Protein AF-0000000067863913 (afdb_homodimer)

pLDDT: mean 87.49, std 11.66, range [40.03, 98.56]

Radius of gyration: 37.26 Å; Cα contacts (8 Å, |Δi|>4): 1218; chains: 2; bounding box: 57×115×82 Å

Secondary structure (DSSP, 8-state):
-BGGGGS-HHHHHHHHHHHHHHH-SEEEHHHHHHHH---HHHHHHHHHHHHHHHHHHT--EEEEEETTEEEEEE-TT--HHHHHHHHHTT-HHHHHHHHHHHHSB--HHHHHHHHT--HHHHHHHHHHHHHHHGGGT-EEETTEEESBHHHHHHHHHHHHHHH--HHHHHHHHT-HHHHHHHHHHHHHHTSPPPHHHHHHHHHHHHHHHHHTT-S--B-HHHHHHHGGGTT-HHHHHHHHTGGGSSTT------TT-HHHHHHHHHHHHTT-S-HHHHHHHHTT--HHHHHHHHHHHHHHHTT-S-SS--HHHHHHHHHHHHHHHH-----BSSSSTT-TTT--TTTT--S--HHHHHHHHHH-GGG--SSTHHHHHHHHHHHHHHHHHHHSS--EEEEEE--S-HHHHHHHHHHHHHHHTTSTTEEEEE--TTS--SEEEE---SPP-SSS-EEE-SSS--HHHHHHHHHHHH-/-BGG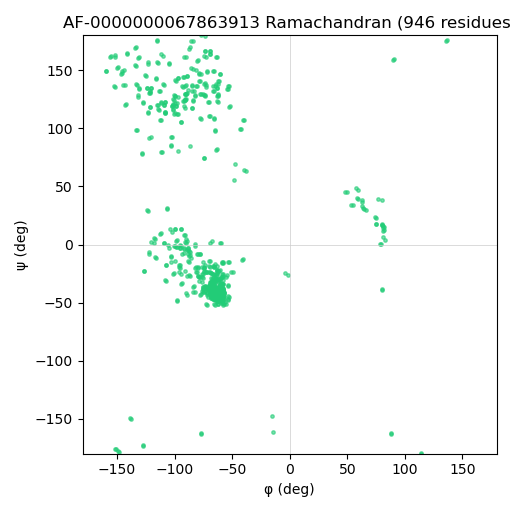GGS-HHHHHHHHHHHHHHH-SEEEHHHHHHHH---HHHHHHHHHHHHHHHHHHT--EEEEEETTEEEEEE-TT--HHHHHHHHHTT-HHHHHHHHHHHHSB--HHHHHHHHT--HHHHHHHHHHHHHHHGGGT-EEETTEEESBHHHHHHHHHHHHHHH--HHHHHHHHT-HHHHHHHHHHHHHHTSPPPHHHHHHHHHHHHHHHHHTT-S--B-HHHHHHHGGGTT-HHHHHHHHTGGGSSTT------TT-HHHHHHHHHHHHTT-S-HHHHHHHHTT--HHHHHHHHHHHHHHHTT-S-SS--HHHHHHHHHHHHHHHH-----BSSSSTT-TTTS-TTTT--S--HHHHHHHHHH-GGG--SSTHHHHHHHHHHHHHHHHHHHSS--EEEEEE--S-HHHHHHHHHHHHHHHTTSTTEEEEE--TTS--SEEEE---SPP-SSS-EEE-SSS--HHHHHHHHHHHH-

Nearest PDB structures (foldseek):
  5way-assembly1_A  TM=6.017E-01  e=4.184E-14  Streptococcus pneumoniae
  4r6i-assembly1_A  TM=4.829E-01  e=2.048E-11  Bacillus anthracis str. 'Ames Ancestor'
  4r6i-assembly1_B  TM=5.023E-01  e=2.854E-10  Bacillus anthracis str. 'Ames Ancestor'
  3w6j-assembly2_E  TM=4.545E-01  e=1.015E-01  Geobacillus stearothermophilus
  2vqc-assembly1_A  TM=6.388E-01  e=1.231E+00  Sulfolobus spindle-shaped virus 1

Sequence (950 aa):
MYLGDLMEKAECGQFSILSFLLQESQTTVKAVMEETGFSKATLTKYVTLLNDKALDSGLELTIHSEDENLRLSIGAATKGRDIRSLFLYSAVKYQILVYLLYHQQFLAHQLAQELVISEATLGRHLAGLNQILSEFDLSIQNGRWRGPEHQIRYFYFCLFRKVWSSQEWEGHMQKPERKQEIANLEEICGASLSAGQKLDLVLWAHISQQRLRVNACQFQVIEEKMRGYFDNIFYLRLLRKVPSFFAGQHIPLGVEDGEMMIFFSFLLSHRILPLHTMEYILGFGGQLADLLTQLIQEMKKEELLGDYTEDHVTYELSQLCAQVYLYKGYILQDRYKYQLENRHPYLLMEHDFKETAEEIFHALPTFQQGTDLDKKILWEWLQLIEYMAENGGQHMRIGLDLTSGFLVFSRMAAILKRYLEYNRFITIEAYDPSRHYDLLVTNNPIHKKEQTPVYYLKNDLDMEDLAGIRQLLFTMYLGDLMEKAECGQFSILSFLLQESQTTVKAVMEETGFSKATLTKYVTLLNDKALDSGLELTIHSEDENLRLSIGAATKGRDIRSLFLYSAVKYQILVYLLYHQQFLAHQLAQELVISEATLGRHLAGLNQILSEFDLSIQNGRWRGPEHQIRYFYFCLFRKVWSSQEWEGHMQKPERKQEIANLEEICGASLSAGQKLDLVLWAHISQQRLRVNACQFQVIEEKMRGYFDNIFYLRLLRKVPSFFAGQHIPLGVEDGEMMIFFSFLLSHRILPLHTMEYILGFGGQLADLLTQLIQEMKKEELLGDYTEDHVTYELSQLCAQVYLYKGYILQDRYKYQLENRHPYLLMEHDFKETAEEIFHALPTFQQGTDLDKKILWEWLQLIEYMAENGGQHMRIGLDLTSGFLVFSRMAAILKRYLEYNRFITIEAYDPSRHYDLLVTNNPIHKKEQTPVYYLKNDLDMEDLAGIRQLLFT

InterPro domains:
  IPR007737 Mga helix-turn-helix domain [PF05043] (81-160)
  IPR036388 Winged helix-like DNA-binding domain superfamily [G3DSA:1.10.10.10] (90-146)
  IPR050661 BglG family transcriptional antiterminators [PTHR30185] (10-473)

Solvent-accessible surface area (backbone atoms only — not comparable to full-atom values): 52099 Å² total; per-residue (Å²): 69,48,52,52,74,41,26,46,73,70,46,27,52,35,47,51,53,50,57,51,31,67,75,39,39,68,45,39,48,65,58,51,26,69,72,71,68,46,51,70,68,54,47,52,51,36,51,52,50,47,35,50,52,23,56,74,70,68,45,58,45,43,71,46,78,56,97,65,28,37,35,54,46,68,43,50,76,44,44,32,31,61,57,50,33,71,45,33,72,83,13,63,52,43,45,50,54,55,46,35,52,77,58,52,48,47,52,66,71,60,50,17,57,75,71,70,50,51,58,68,57,48,50,52,44,50,53,53,46,31,61,55,32,44,55,44,56,31,38,71,56,93,43,26,82,41,51,45,43,61,46,55,50,48,49,50,47,55,49,44,74,54,38,55,46,40,63,54,51,50,56,52,63,66,35,66,56,46,48,46,34,53,52,50,52,25,58,76,66,71,45,84,69,52,72,31,35,48,51,52,50,47,52,47,50,51,52,49,54,45,52,64,76,53,86,87,70,42,44,66,67,59,49,64,75,43,66,70,42,70,80,35,65,65,54,48,54,50,57,73,48,40,56,60,34,70,74,59,46,80,60,91,71,56,88,86,27,55,69,54,50,42,51,52,51,48,44,57,31,66,71,51,55,52,66,69,55,50,53,54,57,41,69,74,44,43,71,63,36,50,51,37,51,50,52,51,50,48,36,39,74,70,66,73,43,65,95,71,72,55,67,69,56,52,46,52,49,40,29,53,42,32,38,44,72,75,50,59,39,36,70,34,81,45,90,60,65,69,34,63,89,75,38,64,55,77,72,75,58,86,74,79,61,63,64,58,49,50,56,47,33,65,74,36,58,64,55,58,75,84,35,48,34,38,47,53,50,51,44,54,48,52,51,48,52,47,48,45,60,54,64,67,47,72,69,35,32,35,21,42,38,61,45,61,53,69,68,57,46,53,48,49,52,50,50,47,44,58,71,51,37,73,37,82,26,40,45,78,42,73,55,49,93,89,56,85,46,65,30,34,42,29,62,50,63,61,82,77,87,62,92,44,50,52,38,37,42,61,65,74,88,45,71,64,51,51,54,53,50,51,48,63,71,76,97,68,48,52,50,72,40,26,43,72,68,44,28,51,34,48,51,54,50,56,52,30,68,75,38,39,68,46,40,49,63,58,52,27,69,73,71,68,46,53,72,68,54,46,53,50,35,52,51,51,46,35,49,52,24,56,74,68,66,44,57,44,42,70,44,78,55,95,65,28,36,37,56,45,68,42,49,74,43,45,33,31,61,58,51,34,71,46,34,70,81,12,63,52,43,46,52,54,54,46,36,52,78,57,52,46,46,52,66,70,59,50,17,57,75,70,70,51,50,59,67,56,49,51,53,46,48,53,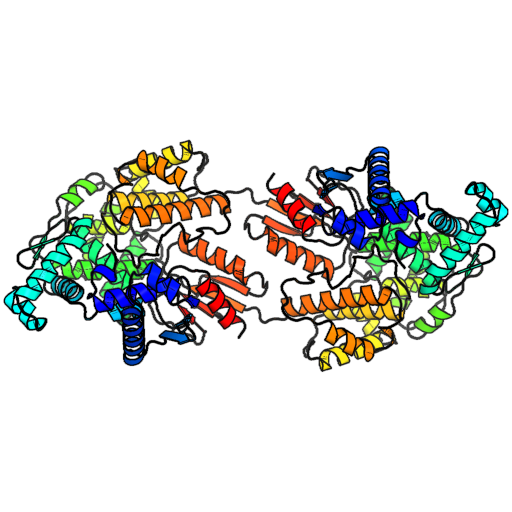54,46,31,60,54,33,45,53,43,56,33,38,70,55,93,41,26,81,42,50,46,42,60,45,53,51,48,49,51,46,56,51,45,75,53,38,56,47,41,64,55,51,52,54,53,64,65,35,65,55,45,47,48,33,52,52,49,51,26,58,75,67,70,46,83,70,52,74,30,37,48,52,52,51,47,52,47,49,52,52,48,54,46,53,66,74,52,85,87,71,41,43,66,67,58,49,64,76,45,66,70,41,69,80,35,64,66,53,47,55,50,58,73,46,40,56,57,34,69,74,60,46,81,60,91,71,55,87,86,27,55,68,54,51,42,52,50,51,49,44,58,31,66,71,52,55,52,65,69,54,49,52,56,57,42,70,76,43,42,71,64,36,49,51,35,52,51,53,50,50,48,36,40,74,70,65,73,44,67,96,70,72,54,67,68,55,52,46,52,48,42,29,52,43,32,36,42,72,75,48,58,38,37,70,34,81,47,89,61,66,69,34,64,87,77,37,60,59,73,77,75,57,86,71,80,59,63,64,58,49,50,56,47,34,66,74,36,58,66,57,57,75,84,37,49,33,38,49,52,49,51,43,53,50,52,52,49,52,49,48,46,60,56,64,66,48,74,69,36,34,35,23,42,38,61,46,60,52,69,68,56,46,52,48,50,51,51,50,47,41,59,70,51,38,73,36,84,29,41,44,76,43,72,56,48,92,91,57,84,45,64,30,34,42,28,62,50,64,61,82,76,86,62,90,45,50,53,38,36,41,59,64,76,88,44,72,63,50,51,53,52,49,52,46,62,70,75,97

Structure (mmCIF, N/CA/C/O backbone):
data_AF-0000000067863913-model_v1
#
loop_
_entity.id
_entity.type
_entity.pdbx_description
1 polymer 'Mga helix-turn-helix domain-containing protein'
#
loop_
_atom_site.group_PDB
_atom_site.id
_atom_site.type_symbol
_atom_site.label_atom_id
_atom_site.label_alt_id
_atom_site.label_comp_id
_atom_site.label_asym_id
_atom_site.label_entity_id
_atom_site.label_seq_id
_atom_site.pdbx_PDB_ins_code
_atom_site.Cartn_x
_atom_site.Cartn_y
_atom_site.Cartn_z
_atom_site.occupancy
_atom_site.B_iso_or_equiv
_atom_site.auth_seq_id
_atom_site.auth_comp_id
_atom_site.auth_asym_id
_atom_site.auth_atom_id
_atom_site.pdbx_PDB_model_num
ATOM 1 N N . MET A 1 1 ? -7.035 35.938 7.223 1 92.25 1 MET A N 1
ATOM 2 C CA . MET A 1 1 ? -6.016 36.688 6.484 1 92.25 1 MET A CA 1
ATOM 3 C C . MET A 1 1 ? -4.949 35.75 5.934 1 92.25 1 MET A C 1
ATOM 5 O O . MET A 1 1 ? -4.816 34.594 6.406 1 92.25 1 MET A O 1
ATOM 9 N N . TYR A 1 2 ? -4.258 36.219 4.906 1 92.06 2 TYR A N 1
ATOM 10 C CA . TYR A 1 2 ? -3.131 35.5 4.348 1 92.06 2 TYR A CA 1
ATOM 11 C C . TYR A 1 2 ? -1.809 36.031 4.863 1 92.06 2 TYR A C 1
ATOM 13 O O . TYR A 1 2 ? -1.669 37.25 5.055 1 92.06 2 TYR A O 1
ATOM 21 N N . LEU A 1 3 ? -0.956 35.125 5.09 1 94.12 3 LEU A N 1
ATOM 22 C CA . LEU A 1 3 ? 0.366 35.531 5.543 1 94.12 3 LEU A CA 1
ATOM 23 C C . LEU A 1 3 ? 0.968 36.562 4.586 1 94.12 3 LEU A C 1
ATOM 25 O O . LEU A 1 3 ? 1.636 37.5 5.02 1 94.12 3 LEU A O 1
ATOM 29 N N . GLY A 1 4 ? 0.7 36.438 3.309 1 93.56 4 GLY A N 1
ATOM 30 C CA . GLY A 1 4 ? 1.191 37.312 2.277 1 93.56 4 GLY A CA 1
ATOM 31 C C . GLY A 1 4 ? 0.679 38.75 2.43 1 93.56 4 GLY A C 1
ATOM 32 O O . GLY A 1 4 ? 1.31 39.688 1.956 1 93.56 4 GLY A O 1
ATOM 33 N N . ASP A 1 5 ? -0.422 38.938 3.117 1 94.75 5 ASP A N 1
ATOM 34 C CA . ASP A 1 5 ? -1.007 40.25 3.309 1 94.75 5 ASP A CA 1
ATOM 35 C C . ASP A 1 5 ? -0.104 41.125 4.168 1 94.75 5 ASP A C 1
ATOM 37 O O . ASP A 1 5 ? -0.239 42.375 4.168 1 94.75 5 ASP A O 1
ATOM 41 N N . LEU A 1 6 ? 0.812 40.531 4.891 1 96.19 6 LEU A N 1
ATOM 42 C CA . LEU A 1 6 ? 1.731 41.25 5.754 1 96.19 6 LEU A CA 1
ATOM 43 C C . LEU A 1 6 ? 2.975 41.688 4.98 1 96.19 6 LEU A C 1
ATOM 45 O O . LEU A 1 6 ? 3.75 42.5 5.453 1 96.19 6 LEU A O 1
ATOM 49 N N . MET A 1 7 ? 3.094 41.188 3.781 1 96 7 MET A N 1
ATOM 50 C CA . MET A 1 7 ? 4.293 41.438 2.98 1 96 7 MET A CA 1
ATOM 51 C C . MET A 1 7 ? 4.133 42.688 2.125 1 96 7 MET A C 1
ATOM 53 O O . MET A 1 7 ? 3.018 43.188 1.94 1 96 7 MET A O 1
ATOM 57 N N . GLU A 1 8 ? 5.289 43.219 1.67 1 94.56 8 GLU A N 1
ATOM 58 C CA . GLU A 1 8 ? 5.242 44.312 0.689 1 94.56 8 GLU A CA 1
ATOM 59 C C . GLU A 1 8 ? 4.746 43.812 -0.663 1 94.56 8 GLU A C 1
ATOM 61 O O . GLU A 1 8 ? 4.754 42.594 -0.923 1 94.56 8 GLU A O 1
ATOM 66 N N . LYS A 1 9 ? 4.379 44.656 -1.456 1 92.94 9 LYS A N 1
ATOM 67 C CA . LYS A 1 9 ? 3.734 44.312 -2.719 1 92.94 9 LYS A CA 1
ATOM 68 C C . LYS A 1 9 ? 4.605 43.375 -3.537 1 92.94 9 LYS A C 1
ATOM 70 O O . LYS A 1 9 ? 4.141 42.312 -3.988 1 92.94 9 LYS A O 1
ATOM 75 N N . ALA A 1 10 ? 5.82 43.688 -3.705 1 93.94 10 ALA A N 1
ATOM 76 C CA . ALA A 1 10 ? 6.727 42.875 -4.512 1 93.94 10 ALA A CA 1
ATOM 77 C C . ALA A 1 10 ? 6.953 41.531 -3.869 1 93.94 10 ALA A C 1
ATOM 79 O O . ALA A 1 10 ? 6.969 40.5 -4.562 1 93.94 10 ALA A O 1
ATOM 80 N N . GLU A 1 11 ? 7.195 41.531 -2.582 1 95.31 11 GLU A N 1
ATOM 81 C CA . GLU A 1 11 ? 7.426 40.281 -1.854 1 95.31 11 GLU A CA 1
ATOM 82 C C . GLU A 1 11 ? 6.188 39.406 -1.872 1 95.31 11 GLU A C 1
ATOM 84 O O . GLU A 1 11 ? 6.297 38.188 -1.961 1 95.31 11 GLU A O 1
ATOM 89 N N . CYS A 1 12 ? 5.066 40.031 -1.754 1 94.62 12 CYS A N 1
ATOM 90 C CA . CYS A 1 12 ? 3.816 39.281 -1.816 1 94.62 12 CYS A CA 1
ATOM 91 C C . CYS A 1 12 ? 3.664 38.594 -3.164 1 94.62 12 CYS A C 1
ATOM 93 O O . CYS A 1 12 ? 3.207 37.438 -3.23 1 94.62 12 CYS A O 1
ATOM 95 N N . GLY A 1 13 ? 4 39.312 -4.188 1 94.81 13 GLY A N 1
ATOM 96 C CA . GLY A 1 13 ? 3.969 38.719 -5.516 1 94.81 13 GLY A CA 1
ATOM 97 C C . GLY A 1 13 ? 4.918 37.531 -5.668 1 94.81 13 GLY A C 1
ATOM 98 O O . GLY A 1 13 ? 4.551 36.5 -6.219 1 94.81 13 GLY A O 1
ATOM 99 N N . GLN A 1 14 ? 6.121 37.719 -5.176 1 95.5 14 GLN A N 1
ATOM 100 C CA . GLN A 1 14 ? 7.102 36.656 -5.191 1 95.5 14 GLN A CA 1
ATOM 101 C C . GLN A 1 14 ? 6.598 35.438 -4.418 1 95.5 14 GLN A C 1
ATOM 103 O O . GLN A 1 14 ? 6.711 34.312 -4.891 1 95.5 14 GLN A O 1
ATOM 108 N N . PHE A 1 15 ? 6.055 35.75 -3.295 1 94.38 15 PHE A N 1
ATOM 109 C CA . PHE A 1 15 ? 5.559 34.688 -2.42 1 94.38 15 PHE A CA 1
ATOM 110 C C . PHE A 1 15 ? 4.406 33.938 -3.076 1 94.38 15 PHE A C 1
ATOM 112 O O . PHE A 1 15 ? 4.273 32.719 -2.912 1 94.38 15 PHE A O 1
ATOM 119 N N . SER A 1 16 ? 3.596 34.625 -3.777 1 93.81 16 SER A N 1
ATOM 120 C CA . SER A 1 16 ? 2.473 34 -4.469 1 93.81 16 SER A CA 1
ATOM 121 C C . SER A 1 16 ? 2.955 33.031 -5.551 1 93.81 16 SER A C 1
ATOM 123 O O . SER A 1 16 ? 2.365 31.953 -5.75 1 93.81 16 SER A O 1
ATOM 125 N N . ILE A 1 17 ? 3.965 33.406 -6.246 1 94.31 17 ILE A N 1
ATOM 126 C CA . ILE A 1 17 ? 4.555 32.531 -7.262 1 94.31 17 ILE A CA 1
ATOM 127 C C . ILE A 1 17 ? 5.117 31.281 -6.609 1 94.31 17 ILE A C 1
ATOM 129 O O . ILE A 1 17 ? 4.855 30.172 -7.066 1 94.31 17 ILE A O 1
ATOM 133 N N . LEU A 1 18 ? 5.848 31.531 -5.59 1 93.75 18 LEU A N 1
ATOM 134 C CA . LEU A 1 18 ? 6.477 30.422 -4.891 1 93.75 18 LEU A CA 1
ATOM 135 C C . LEU A 1 18 ? 5.426 29.469 -4.332 1 93.75 18 LEU A C 1
ATOM 137 O O . LEU A 1 18 ? 5.586 28.25 -4.414 1 93.75 18 LEU A O 1
ATOM 141 N N . SER A 1 19 ? 4.391 30.031 -3.713 1 90.19 19 SER A N 1
ATOM 142 C CA . SER A 1 19 ? 3.324 29.219 -3.139 1 90.19 19 SER A CA 1
ATOM 143 C C . SER A 1 19 ? 2.662 28.344 -4.199 1 90.19 19 SER A C 1
ATOM 145 O O . SER A 1 19 ? 2.307 27.188 -3.93 1 90.19 19 SER A O 1
ATOM 147 N N . PHE A 1 20 ? 2.521 28.859 -5.355 1 89.44 20 PHE A N 1
ATOM 148 C CA . PHE A 1 20 ? 1.946 28.094 -6.453 1 89.44 20 PHE A CA 1
ATOM 149 C C . PHE A 1 20 ? 2.885 26.969 -6.883 1 89.44 20 PHE A C 1
ATOM 151 O O . PHE A 1 20 ? 2.449 25.828 -7.098 1 89.44 20 PHE A O 1
ATOM 158 N N . LEU A 1 21 ? 4.16 27.281 -6.961 1 90.88 21 LEU A N 1
ATOM 159 C CA . LEU A 1 21 ? 5.145 26.312 -7.426 1 90.88 21 LEU A CA 1
ATOM 160 C C . LEU A 1 21 ? 5.352 25.203 -6.395 1 90.88 21 LEU A C 1
ATOM 162 O O . LEU A 1 21 ? 5.773 24.094 -6.738 1 90.88 21 LEU A O 1
ATOM 166 N N . LEU A 1 22 ? 5.055 25.516 -5.18 1 86.69 22 LEU A N 1
ATOM 167 C CA . LEU A 1 22 ? 5.172 24.516 -4.133 1 86.69 22 LEU A CA 1
ATOM 168 C C . LEU A 1 22 ? 4.125 23.406 -4.312 1 86.69 22 LEU A C 1
ATOM 170 O O . LEU A 1 22 ? 4.336 22.266 -3.896 1 86.69 22 LEU A O 1
ATOM 174 N N . GLN A 1 23 ? 3.021 23.781 -4.891 1 80.38 23 GLN A N 1
ATOM 175 C CA . GLN A 1 23 ? 1.981 22.812 -5.199 1 80.38 23 GLN A CA 1
ATOM 176 C C . GLN A 1 23 ? 2.357 21.969 -6.414 1 80.38 23 GLN A C 1
ATOM 178 O O . GLN A 1 23 ? 2.045 20.781 -6.473 1 80.38 23 GLN A O 1
ATOM 183 N N . GLU A 1 24 ? 2.928 22.672 -7.363 1 82.88 24 GLU A N 1
ATOM 184 C CA . GLU A 1 24 ? 3.373 22.078 -8.617 1 82.88 24 GLU A CA 1
ATOM 185 C C . GLU A 1 24 ? 4.785 22.531 -8.977 1 82.88 24 GLU A C 1
ATOM 187 O O . GLU A 1 24 ? 4.965 23.531 -9.672 1 82.88 24 GLU A O 1
ATOM 192 N N . SER A 1 25 ? 5.68 21.641 -8.641 1 86.38 25 SER A N 1
ATOM 193 C CA . SER A 1 25 ? 7.078 22.062 -8.727 1 86.38 25 SER A CA 1
ATOM 194 C C . SER A 1 25 ? 7.512 22.266 -10.172 1 86.38 25 SER A C 1
ATOM 196 O O . SER A 1 25 ? 8.508 22.938 -10.445 1 86.38 25 SER A O 1
ATOM 198 N N . GLN A 1 26 ? 6.789 21.562 -11.047 1 89.44 26 GLN A N 1
ATOM 199 C CA . GLN A 1 26 ? 7.039 21.75 -12.477 1 89.44 26 GLN A CA 1
ATOM 200 C C . GLN A 1 26 ? 5.781 22.219 -13.203 1 89.44 26 GLN A C 1
ATOM 202 O O . GLN A 1 26 ? 4.746 21.547 -13.148 1 89.44 26 GLN A O 1
ATOM 207 N N . THR A 1 27 ? 5.875 23.406 -13.773 1 92.38 27 THR A N 1
ATOM 208 C CA . THR A 1 27 ? 4.723 23.969 -14.469 1 92.38 27 THR A CA 1
ATOM 209 C C . THR A 1 27 ? 5.168 24.906 -15.586 1 92.38 27 THR A C 1
ATOM 211 O O . THR A 1 27 ? 6.352 24.969 -15.914 1 92.38 27 THR A O 1
ATOM 214 N N . THR A 1 28 ? 4.25 25.547 -16.234 1 94.81 28 THR A N 1
ATOM 215 C CA . THR A 1 28 ? 4.574 26.438 -17.344 1 94.81 28 THR A CA 1
ATOM 216 C C . THR A 1 28 ? 4.449 27.906 -16.906 1 94.81 28 THR A C 1
ATOM 218 O O . THR A 1 28 ? 3.715 28.219 -15.961 1 94.81 28 THR A O 1
ATOM 221 N N . VAL A 1 29 ? 5.184 28.766 -17.656 1 95.5 29 VAL A N 1
ATOM 222 C CA . VAL A 1 29 ? 5.086 30.203 -17.422 1 95.5 29 VAL A CA 1
ATOM 223 C C . VAL A 1 29 ? 3.645 30.656 -17.625 1 95.5 29 VAL A C 1
ATOM 225 O O . VAL A 1 29 ? 3.133 31.484 -16.859 1 95.5 29 VAL A O 1
ATOM 228 N N . LYS A 1 30 ? 3.029 30.031 -18.516 1 94.31 30 LYS A N 1
ATOM 229 C CA . LYS A 1 30 ? 1.645 30.375 -18.812 1 94.31 30 LYS A CA 1
ATOM 230 C C . LYS A 1 30 ? 0.727 30.062 -17.641 1 94.31 30 LYS A C 1
ATOM 232 O O . LYS A 1 30 ? -0.149 30.859 -17.297 1 94.31 30 LYS A O 1
ATOM 237 N N . ALA A 1 31 ? 0.922 28.938 -17.031 1 93.94 31 ALA A N 1
ATOM 238 C CA . ALA A 1 31 ? 0.095 28.516 -15.906 1 93.94 31 ALA A CA 1
ATOM 239 C C . ALA A 1 31 ? 0.276 29.453 -14.711 1 93.94 31 ALA A C 1
ATOM 241 O O . ALA A 1 31 ? -0.691 29.781 -14.023 1 93.94 31 ALA A O 1
ATOM 242 N N . VAL A 1 32 ? 1.496 29.906 -14.484 1 94.56 32 VAL A N 1
ATOM 243 C CA . VAL A 1 32 ? 1.779 30.797 -13.359 1 94.56 32 VAL A CA 1
ATOM 244 C C . VAL A 1 32 ? 1.192 32.188 -13.625 1 94.56 32 VAL A C 1
ATOM 246 O O . VAL A 1 32 ? 0.667 32.844 -12.719 1 94.56 32 VAL A O 1
ATOM 249 N N . MET A 1 33 ? 1.235 32.625 -14.852 1 96 33 MET A N 1
ATOM 250 C CA . MET A 1 33 ? 0.666 33.938 -15.227 1 96 33 MET A CA 1
ATOM 251 C C . MET A 1 33 ? -0.845 33.938 -15.016 1 96 33 MET A C 1
ATOM 253 O O . MET A 1 33 ? -1.399 34.906 -14.5 1 96 33 MET A O 1
ATOM 257 N N . GLU A 1 34 ? -1.469 32.875 -15.398 1 94.12 34 GLU A N 1
ATOM 258 C CA . GLU A 1 34 ? -2.916 32.75 -15.258 1 94.12 34 GLU A CA 1
ATOM 259 C C . GLU A 1 34 ? -3.322 32.719 -13.781 1 94.12 34 GLU A C 1
ATOM 261 O O . GLU A 1 34 ? -4.332 33.312 -13.406 1 94.12 34 GLU A O 1
ATOM 266 N N . GLU A 1 35 ? -2.516 32.062 -13.039 1 90.69 35 GLU A N 1
ATOM 267 C CA . GLU A 1 35 ? -2.834 31.922 -11.625 1 90.69 35 GLU A CA 1
ATOM 268 C C . GLU A 1 35 ? -2.602 33.219 -10.867 1 90.69 35 GLU A C 1
ATOM 270 O O . GLU A 1 35 ? -3.398 33.594 -10.008 1 90.69 35 GLU A O 1
ATOM 275 N N . THR A 1 36 ? -1.519 33.969 -11.164 1 92.5 36 THR A N 1
ATOM 276 C CA . THR A 1 36 ? -1.114 35.125 -10.383 1 92.5 36 THR A CA 1
ATOM 277 C C . THR A 1 36 ? -1.655 36.406 -11.008 1 92.5 36 THR A C 1
ATOM 279 O O . THR A 1 36 ? -1.762 37.438 -10.336 1 92.5 36 THR A O 1
ATOM 282 N N . GLY A 1 37 ? -1.933 36.375 -12.297 1 93.62 37 GLY A N 1
ATOM 283 C CA . GLY A 1 37 ? -2.363 37.562 -13.023 1 93.62 37 GLY A CA 1
ATOM 284 C C . GLY A 1 37 ? -1.213 38.469 -13.422 1 93.62 37 GLY A C 1
ATOM 285 O O . GLY A 1 37 ? -1.431 39.594 -13.867 1 93.62 37 GLY A O 1
ATOM 286 N N . PHE A 1 38 ? 0.011 38 -13.297 1 96 38 PHE A N 1
ATOM 287 C CA . PHE A 1 38 ? 1.181 38.812 -13.617 1 96 38 PHE A CA 1
ATOM 288 C C . PHE A 1 38 ? 1.498 38.719 -15.109 1 96 38 PHE A C 1
ATOM 290 O O . PHE A 1 38 ? 1.203 37.719 -15.758 1 96 38 PHE A O 1
ATOM 297 N N . SER A 1 39 ? 2.1 39.812 -15.578 1 95.75 39 SER A N 1
ATOM 298 C CA . SER A 1 39 ? 2.67 39.781 -16.922 1 95.75 39 SER A CA 1
ATOM 299 C C . SER A 1 39 ? 3.951 38.938 -16.953 1 95.75 39 SER A C 1
ATOM 301 O O . SER A 1 39 ? 4.531 38.656 -15.898 1 95.75 39 SER A O 1
ATOM 303 N N . LYS A 1 40 ? 4.34 38.531 -18.141 1 94.81 40 LYS A N 1
ATOM 304 C CA . LYS A 1 40 ? 5.566 37.75 -18.281 1 94.81 40 LYS A CA 1
ATOM 305 C C . LYS A 1 40 ? 6.77 38.531 -17.734 1 94.81 40 LYS A C 1
ATOM 307 O O . LYS A 1 40 ? 7.652 37.938 -17.109 1 94.81 40 LYS A O 1
ATOM 312 N N . ALA A 1 41 ? 6.762 39.781 -18 1 95.38 41 ALA A N 1
ATOM 313 C CA . ALA A 1 41 ? 7.859 40.625 -17.531 1 95.38 41 ALA A CA 1
ATOM 314 C C . ALA A 1 41 ? 7.922 40.688 -16.016 1 95.38 41 ALA A C 1
ATOM 316 O O . ALA A 1 41 ? 9 40.562 -15.422 1 95.38 41 ALA A O 1
ATOM 317 N N . THR A 1 42 ? 6.781 40.875 -15.414 1 96.56 42 THR A N 1
ATOM 318 C CA . THR A 1 42 ? 6.707 40.906 -13.953 1 96.56 42 THR A CA 1
ATOM 319 C C . THR A 1 42 ? 7.098 39.562 -13.344 1 96.56 42 THR A C 1
ATOM 321 O O . THR A 1 42 ? 7.816 39.531 -12.344 1 96.56 42 THR A O 1
ATOM 324 N N . LEU A 1 43 ? 6.594 38.531 -13.945 1 96.88 43 LEU A N 1
ATOM 325 C CA . LEU A 1 43 ? 6.898 37.188 -13.469 1 96.88 43 LEU A CA 1
ATOM 326 C C . LEU A 1 43 ? 8.398 36.906 -13.523 1 96.88 43 LEU A C 1
ATOM 328 O O . LEU A 1 43 ? 8.984 36.406 -12.562 1 96.88 43 LEU A O 1
ATOM 332 N N . THR A 1 44 ? 9 37.25 -14.594 1 95.81 44 THR A N 1
ATOM 333 C CA . THR A 1 44 ? 10.438 37.031 -14.758 1 95.81 44 THR A CA 1
ATOM 334 C C . THR A 1 44 ? 11.227 37.844 -13.734 1 95.81 44 THR A C 1
ATOM 336 O O . THR A 1 44 ? 12.195 37.375 -13.156 1 95.81 44 THR A O 1
ATOM 339 N N . LYS A 1 45 ? 10.812 39.062 -13.578 1 96.56 45 LYS A N 1
ATOM 340 C CA . LYS A 1 45 ? 11.453 39.938 -12.594 1 96.56 45 LYS A CA 1
ATOM 341 C C . LYS A 1 45 ? 11.344 39.344 -11.195 1 96.56 45 LYS A C 1
ATOM 343 O O . LYS A 1 45 ? 12.328 39.312 -10.453 1 96.56 45 LYS A O 1
ATOM 348 N N . TYR A 1 46 ? 10.148 38.906 -10.844 1 96.88 46 TYR A N 1
ATOM 349 C CA . TYR A 1 46 ? 9.906 38.375 -9.516 1 96.88 46 TYR A CA 1
ATOM 350 C C . TYR A 1 46 ? 10.688 37.094 -9.297 1 96.88 46 TYR A C 1
ATOM 352 O O . TYR A 1 46 ? 11.203 36.844 -8.195 1 96.88 46 TYR A O 1
ATOM 360 N N . VAL A 1 47 ? 10.781 36.25 -10.266 1 96.69 47 VAL A N 1
ATOM 361 C CA . VAL A 1 47 ? 11.539 35 -10.164 1 96.69 47 VAL A CA 1
ATOM 362 C C . VAL A 1 47 ? 13.016 35.312 -9.922 1 96.69 47 VAL A C 1
ATOM 364 O O . VAL A 1 47 ? 13.664 34.688 -9.086 1 96.69 47 VAL A O 1
ATOM 367 N N . THR A 1 48 ? 13.484 36.281 -10.672 1 96.44 48 THR A N 1
ATOM 368 C CA . THR A 1 48 ? 14.883 36.656 -10.516 1 96.44 48 THR A CA 1
ATOM 369 C C . THR A 1 48 ? 15.133 37.219 -9.117 1 96.44 48 THR A C 1
ATOM 371 O O . THR A 1 48 ? 16.125 36.844 -8.469 1 96.44 48 THR A O 1
ATOM 374 N N . LEU A 1 49 ? 14.266 38.062 -8.68 1 95.88 49 LEU A N 1
ATOM 375 C CA . LEU A 1 49 ? 14.398 38.656 -7.352 1 95.88 49 LEU A CA 1
ATOM 376 C C . LEU A 1 49 ? 14.328 37.594 -6.27 1 95.88 49 LEU A C 1
ATOM 378 O O . LEU A 1 49 ? 15.062 37.656 -5.281 1 95.88 49 LEU A O 1
ATOM 382 N N . LEU A 1 50 ? 13.43 36.688 -6.418 1 96.12 50 LEU A N 1
ATOM 383 C CA . LEU A 1 50 ? 13.266 35.594 -5.473 1 96.12 50 LEU A CA 1
ATOM 384 C C . LEU A 1 50 ? 14.523 34.75 -5.391 1 96.12 50 LEU A C 1
ATOM 386 O O . LEU A 1 50 ? 14.977 34.406 -4.297 1 96.12 50 LEU A O 1
ATOM 390 N N . ASN A 1 51 ? 15.062 34.375 -6.535 1 96.56 51 ASN A N 1
ATOM 391 C CA . ASN A 1 51 ? 16.297 33.594 -6.57 1 96.56 51 ASN A CA 1
ATOM 392 C C . ASN A 1 51 ? 17.453 34.312 -5.895 1 96.56 51 ASN A C 1
ATOM 394 O O . ASN A 1 51 ? 18.25 33.719 -5.184 1 96.56 51 ASN A O 1
ATOM 398 N N . ASP A 1 52 ? 17.5 35.594 -6.148 1 95.81 52 ASP A N 1
ATOM 399 C CA . ASP A 1 52 ? 18.547 36.406 -5.52 1 95.81 52 ASP A CA 1
ATOM 400 C C . ASP A 1 52 ? 18.391 36.406 -4.004 1 95.81 52 ASP A C 1
ATOM 402 O O . ASP A 1 52 ? 19.375 36.281 -3.27 1 95.81 52 ASP A O 1
ATOM 406 N N . LYS A 1 53 ? 17.188 36.594 -3.578 1 94.12 53 LYS A N 1
ATOM 407 C CA . LYS A 1 53 ? 16.891 36.625 -2.146 1 94.12 53 LYS A CA 1
ATOM 408 C C . LYS A 1 53 ? 17.281 35.281 -1.489 1 94.12 53 LYS A C 1
ATOM 410 O O . LYS A 1 53 ? 17.797 35.281 -0.368 1 94.12 53 LYS A O 1
ATOM 415 N N . ALA A 1 54 ? 16.891 34.219 -2.109 1 95 54 ALA A N 1
ATOM 416 C CA . ALA A 1 54 ? 17.219 32.875 -1.594 1 95 54 ALA A CA 1
ATOM 417 C C . ALA A 1 54 ? 18.719 32.656 -1.535 1 95 54 ALA A C 1
ATOM 419 O O . ALA A 1 54 ? 19.25 32.156 -0.544 1 95 54 ALA A O 1
ATOM 420 N N . LEU A 1 55 ? 19.406 33.062 -2.574 1 94.06 55 LEU A N 1
ATOM 421 C CA . LEU A 1 55 ? 20.844 32.938 -2.646 1 94.06 55 LEU A CA 1
ATOM 422 C C . LEU A 1 55 ? 21.531 33.75 -1.556 1 94.06 55 LEU A C 1
ATOM 424 O O . LEU A 1 55 ? 22.438 33.25 -0.88 1 94.06 55 LEU A O 1
ATOM 428 N N . ASP A 1 56 ? 21.078 34.938 -1.393 1 93.88 56 ASP A N 1
ATOM 429 C CA . ASP A 1 56 ? 21.656 35.844 -0.406 1 93.88 56 ASP A CA 1
ATOM 430 C C . ASP A 1 56 ? 21.453 35.344 1.012 1 93.88 56 ASP A C 1
ATOM 432 O O . ASP A 1 56 ? 22.281 35.562 1.895 1 93.88 56 ASP A O 1
ATOM 436 N N . SER A 1 57 ? 20.375 34.625 1.237 1 92.44 57 SER A N 1
ATOM 437 C CA . SER A 1 57 ? 20.031 34.156 2.574 1 92.44 57 SER A CA 1
ATOM 438 C C . SER A 1 57 ? 20.578 32.75 2.807 1 92.44 57 SER A C 1
ATOM 440 O O . SER A 1 57 ? 20.422 32.188 3.891 1 92.44 57 SER A O 1
ATOM 442 N N . GLY A 1 58 ? 21.109 32.125 1.77 1 90.94 58 GLY A N 1
ATOM 443 C CA . GLY A 1 58 ? 21.688 30.797 1.896 1 90.94 58 GLY A CA 1
ATOM 444 C C . GLY A 1 58 ? 20.641 29.688 1.877 1 90.94 58 GLY A C 1
ATOM 445 O O . GLY A 1 58 ? 20.906 28.578 2.35 1 90.94 58 GLY A O 1
ATOM 446 N N . LEU A 1 59 ? 19.484 30 1.457 1 92.06 59 LEU A N 1
ATOM 447 C CA . LEU A 1 59 ? 18.438 28.984 1.356 1 92.06 59 LEU A CA 1
ATOM 448 C C . LEU A 1 59 ? 18.578 28.188 0.062 1 92.06 59 LEU A C 1
ATOM 450 O O . LEU A 1 59 ? 18.766 28.766 -1.01 1 92.06 59 LEU A O 1
ATOM 454 N N . GLU A 1 60 ? 18.594 26.891 0.148 1 92.75 60 GLU A N 1
ATOM 455 C CA . GLU A 1 60 ? 18.641 26.047 -1.04 1 92.75 60 GLU A CA 1
ATOM 456 C C . GLU A 1 60 ? 17.281 26.016 -1.751 1 92.75 60 GLU A C 1
ATOM 458 O O . GLU A 1 60 ? 16.547 25.031 -1.68 1 92.75 60 GLU A O 1
ATOM 463 N N . LEU A 1 61 ? 16.984 27.031 -2.389 1 94.38 61 LEU A N 1
ATOM 464 C CA . LEU A 1 61 ? 15.742 27.234 -3.139 1 94.38 61 LEU A CA 1
ATOM 465 C C . LEU A 1 61 ? 16.016 28 -4.43 1 94.38 61 LEU A C 1
ATOM 467 O O . LEU A 1 61 ? 16.672 29.047 -4.406 1 94.38 61 LEU A O 1
ATOM 471 N N . THR A 1 62 ? 15.672 27.375 -5.551 1 96.19 62 THR A N 1
ATOM 472 C CA . THR A 1 62 ? 15.898 28.047 -6.832 1 96.19 62 THR A CA 1
ATOM 473 C C . THR A 1 62 ? 14.773 27.703 -7.812 1 96.19 62 THR A C 1
ATOM 475 O O . THR A 1 62 ? 14.305 26.578 -7.863 1 96.19 62 THR A O 1
ATOM 478 N N . ILE A 1 63 ? 14.32 28.688 -8.5 1 96.12 63 ILE A N 1
ATOM 479 C CA . ILE A 1 63 ? 13.367 28.484 -9.578 1 96.12 63 ILE A CA 1
ATOM 480 C C . ILE A 1 63 ? 14.086 28.547 -10.922 1 96.12 63 ILE A C 1
ATOM 482 O O . ILE A 1 63 ? 14.688 29.562 -11.273 1 96.12 63 ILE A O 1
ATOM 486 N N . HIS A 1 64 ? 14.062 27.453 -11.609 1 95.56 64 HIS A N 1
ATOM 487 C CA . HIS A 1 64 ? 14.68 27.375 -12.93 1 95.56 64 HIS A CA 1
ATOM 488 C C . HIS A 1 64 ? 13.672 27.719 -14.023 1 95.56 64 HIS A C 1
ATOM 490 O O . HIS A 1 64 ? 12.523 27.281 -13.977 1 95.56 64 HIS A O 1
ATOM 496 N N . SER A 1 65 ? 14.07 28.609 -14.883 1 92.44 65 SER A N 1
ATOM 497 C CA . SER A 1 65 ? 13.258 28.984 -16.047 1 92.44 65 SER A CA 1
ATOM 498 C C . SER A 1 65 ? 13.906 28.516 -17.344 1 92.44 65 SER A C 1
ATOM 500 O O . SER A 1 65 ? 15.008 28.953 -17.688 1 92.44 65 SER A O 1
ATOM 502 N N . GLU A 1 66 ? 13.273 27.422 -17.969 1 90 66 GLU A N 1
ATOM 503 C CA . GLU A 1 66 ? 13.773 26.922 -19.234 1 90 66 GLU A CA 1
ATOM 504 C C . GLU A 1 66 ? 12.648 26.734 -20.25 1 90 66 GLU A C 1
ATOM 506 O O . GLU A 1 66 ? 11.68 26.016 -19.984 1 90 66 GLU A O 1
ATOM 511 N N . ASP A 1 67 ? 12.719 27.281 -21.469 1 88.69 67 ASP A N 1
ATOM 512 C CA . ASP A 1 67 ? 11.805 27.078 -22.594 1 88.69 67 ASP A CA 1
ATOM 513 C C . ASP A 1 67 ? 10.359 27.266 -22.156 1 88.69 67 ASP A C 1
ATOM 515 O O . ASP A 1 67 ? 9.516 26.391 -22.391 1 88.69 67 ASP A O 1
ATOM 519 N N . GLU A 1 68 ? 10.008 28.266 -21.406 1 91.69 68 GLU A N 1
ATOM 520 C CA . GLU A 1 68 ? 8.664 28.641 -20.984 1 91.69 68 GLU A CA 1
ATOM 521 C C . GLU A 1 68 ? 8.141 27.703 -19.891 1 91.69 68 GLU A C 1
ATOM 523 O O . GLU A 1 68 ? 6.934 27.609 -19.672 1 91.69 68 GLU A O 1
ATOM 528 N N . ASN A 1 69 ? 9.094 26.984 -19.266 1 93.88 69 ASN A N 1
ATOM 529 C CA . ASN A 1 69 ? 8.766 26.141 -18.125 1 93.88 69 ASN A CA 1
ATOM 530 C C . ASN A 1 69 ? 9.469 26.625 -16.859 1 93.88 69 ASN A C 1
ATOM 532 O O . ASN A 1 69 ? 10.562 27.188 -16.922 1 93.88 69 ASN A O 1
ATOM 536 N N . LEU A 1 70 ? 8.805 26.531 -15.812 1 94.5 70 LEU A N 1
ATOM 537 C CA . LEU A 1 70 ? 9.367 26.844 -14.5 1 94.5 70 LEU A CA 1
ATOM 538 C C . LEU A 1 70 ? 9.484 25.578 -13.648 1 94.5 70 LEU A C 1
ATOM 540 O O . LEU A 1 70 ? 8.609 24.719 -13.68 1 94.5 70 LEU A O 1
ATOM 544 N N . ARG A 1 71 ? 10.648 25.453 -13.086 1 94.38 71 ARG A N 1
ATOM 545 C CA . ARG A 1 71 ? 10.883 24.328 -12.18 1 94.38 71 ARG A CA 1
ATOM 546 C C . ARG A 1 71 ? 11.438 24.812 -10.844 1 94.38 71 ARG A C 1
ATOM 548 O O . ARG A 1 71 ? 12.461 25.516 -10.805 1 94.38 71 ARG A O 1
ATOM 555 N N . LEU A 1 72 ? 10.727 24.484 -9.734 1 93.81 72 LEU A N 1
ATOM 556 C CA . LEU A 1 72 ? 11.164 24.844 -8.391 1 93.81 72 LEU A CA 1
ATOM 557 C C . LEU A 1 72 ? 12.023 23.734 -7.789 1 93.81 72 LEU A C 1
ATOM 559 O O . LEU A 1 72 ? 11.641 22.562 -7.809 1 93.81 72 LEU A O 1
ATOM 563 N N . SER A 1 73 ? 13.164 24.047 -7.387 1 92.62 73 SER A N 1
ATOM 564 C CA . SER A 1 73 ? 14.055 23.141 -6.672 1 92.62 73 SER A CA 1
ATOM 565 C C . SER A 1 73 ? 14.297 23.609 -5.242 1 92.62 73 SER A C 1
ATOM 567 O O . SER A 1 73 ? 14.758 24.734 -5.027 1 92.62 73 SER A O 1
ATOM 569 N N . ILE A 1 74 ? 13.93 22.781 -4.297 1 91.75 74 ILE A N 1
ATOM 570 C CA . ILE A 1 74 ? 14.133 23.094 -2.887 1 91.75 74 ILE A CA 1
ATOM 571 C C . ILE A 1 74 ? 14.945 21.984 -2.221 1 91.75 74 ILE A C 1
ATOM 573 O O . ILE A 1 74 ? 14.68 20.812 -2.424 1 91.75 74 ILE A O 1
ATOM 577 N N . GLY A 1 75 ? 15.867 22.375 -1.494 1 89.44 75 GLY A N 1
ATOM 578 C CA . GLY A 1 75 ? 16.656 21.406 -0.753 1 89.44 75 GLY A CA 1
ATOM 579 C C . GLY A 1 75 ? 15.852 20.672 0.308 1 89.44 75 GLY A C 1
ATOM 580 O O . GLY A 1 75 ? 14.969 21.266 0.94 1 89.44 75 GLY A O 1
ATOM 581 N N . ALA A 1 76 ? 16.172 19.422 0.628 1 86.38 76 ALA A N 1
ATOM 582 C CA . ALA A 1 76 ? 15.453 18.578 1.583 1 86.38 76 ALA A CA 1
ATOM 583 C C . ALA A 1 76 ? 15.531 19.156 2.992 1 86.38 76 ALA A C 1
ATOM 585 O O . ALA A 1 76 ? 14.594 19 3.783 1 86.38 76 ALA A O 1
ATOM 586 N N . ALA A 1 77 ? 16.594 19.938 3.275 1 85.69 77 ALA A N 1
ATOM 587 C CA . ALA A 1 77 ? 16.828 20.422 4.629 1 85.69 77 ALA A CA 1
ATOM 588 C C . ALA A 1 77 ? 16.234 21.828 4.816 1 85.69 77 ALA A C 1
ATOM 590 O O . ALA A 1 77 ? 16.25 22.375 5.922 1 85.69 77 ALA A O 1
ATOM 591 N N . THR A 1 78 ? 15.68 22.375 3.736 1 89.56 78 THR A N 1
ATOM 592 C CA . THR A 1 78 ? 15.062 23.688 3.824 1 89.56 78 THR A CA 1
ATOM 593 C C . THR A 1 78 ? 13.727 23.625 4.559 1 89.56 78 THR A C 1
ATOM 595 O O . THR A 1 78 ? 12.867 22.797 4.223 1 89.56 78 THR A O 1
ATOM 598 N N . LYS A 1 79 ? 13.586 24.453 5.527 1 90.19 79 LYS A N 1
ATOM 599 C CA . LYS A 1 79 ? 12.352 24.484 6.305 1 90.19 79 LYS A CA 1
ATOM 600 C C . LYS A 1 79 ? 11.359 25.5 5.73 1 90.19 79 LYS A C 1
ATOM 602 O O . LYS A 1 79 ? 11.758 26.562 5.25 1 90.19 79 LYS A O 1
ATOM 607 N N . GLY A 1 80 ? 10.117 25.188 5.793 1 88.19 80 GLY A N 1
ATOM 608 C CA . GLY A 1 80 ? 9.07 26.094 5.324 1 88.19 80 GLY A CA 1
ATOM 609 C C . GLY A 1 80 ? 9.086 27.438 6.027 1 88.19 80 GLY A C 1
ATOM 610 O O . GLY A 1 80 ? 8.844 28.469 5.406 1 88.19 80 GLY A O 1
ATOM 611 N N . ARG A 1 81 ? 9.352 27.438 7.312 1 90.5 81 ARG A N 1
ATOM 612 C CA . ARG A 1 81 ? 9.367 28.672 8.109 1 90.5 81 ARG A CA 1
ATOM 613 C C . ARG A 1 81 ? 10.492 29.594 7.66 1 90.5 81 ARG A C 1
ATOM 615 O O . ARG A 1 81 ? 10.352 30.812 7.723 1 90.5 81 ARG A O 1
ATOM 622 N N . ASP A 1 82 ? 11.602 29.031 7.195 1 91.25 82 ASP A N 1
ATOM 623 C CA . ASP A 1 82 ? 12.711 29.844 6.699 1 91.25 82 ASP A CA 1
ATOM 624 C C . ASP A 1 82 ? 12.336 30.547 5.402 1 91.25 82 ASP A C 1
ATOM 626 O O . ASP A 1 82 ? 12.75 31.688 5.168 1 91.25 82 ASP A O 1
ATOM 630 N N . ILE A 1 83 ? 11.57 29.906 4.66 1 91.62 83 ILE A N 1
ATOM 631 C CA . ILE A 1 83 ? 11.086 30.484 3.414 1 91.62 83 ILE A CA 1
ATOM 632 C C . ILE A 1 83 ? 10.133 31.641 3.717 1 91.62 83 ILE A C 1
ATOM 634 O O . ILE A 1 83 ? 10.258 32.719 3.152 1 91.62 83 ILE A O 1
ATOM 638 N N . ARG A 1 84 ? 9.258 31.438 4.637 1 92.44 84 ARG A N 1
ATOM 639 C CA . ARG A 1 84 ? 8.266 32.469 4.977 1 92.44 84 ARG A CA 1
ATOM 640 C C . ARG A 1 84 ? 8.938 33.688 5.609 1 92.44 84 ARG A C 1
ATOM 642 O O . ARG A 1 84 ? 8.57 34.812 5.312 1 92.44 84 ARG A O 1
ATOM 649 N N . SER A 1 85 ? 9.883 33.406 6.422 1 91.25 85 SER A N 1
ATOM 650 C CA . SER A 1 85 ? 10.57 34.469 7.121 1 91.25 85 SER A CA 1
ATOM 651 C C . SER A 1 85 ? 11.328 35.375 6.152 1 91.25 85 SER A C 1
ATOM 653 O O . SER A 1 85 ? 11.492 36.562 6.398 1 91.25 85 SER A O 1
ATOM 655 N N . LEU A 1 86 ? 11.75 34.781 5.07 1 90.88 86 LEU A N 1
ATOM 656 C CA . LEU A 1 86 ? 12.492 35.5 4.055 1 90.88 86 LEU A CA 1
ATOM 657 C C . LEU A 1 86 ? 11.656 36.656 3.504 1 90.88 86 LEU A C 1
ATOM 659 O O . LEU A 1 86 ? 12.195 37.719 3.146 1 90.88 86 LEU A O 1
ATOM 663 N N . PHE A 1 87 ? 10.359 36.5 3.545 1 93.62 87 PHE A N 1
ATOM 664 C CA . PHE A 1 87 ? 9.484 37.5 2.922 1 93.62 87 PHE A CA 1
ATOM 665 C C . PHE A 1 87 ? 8.852 38.406 3.973 1 93.62 87 PHE A C 1
ATOM 667 O O . PHE A 1 87 ? 8.281 39.438 3.643 1 93.62 87 PHE A O 1
ATOM 674 N N . LEU A 1 88 ? 8.992 38.031 5.238 1 94.31 88 LEU A N 1
ATOM 675 C CA . LEU A 1 88 ? 8.227 38.75 6.262 1 94.31 88 LEU A CA 1
ATOM 676 C C . LEU A 1 88 ? 9.133 39.656 7.102 1 94.31 88 LEU A C 1
ATOM 678 O O . LEU A 1 88 ? 8.703 40.719 7.559 1 94.31 88 LEU A O 1
ATOM 682 N N . TYR A 1 89 ? 10.328 39.344 7.316 1 90.62 89 TYR A N 1
ATOM 683 C CA . TYR A 1 89 ? 11.172 39.969 8.32 1 90.62 89 TYR A CA 1
ATOM 684 C C . TYR A 1 89 ? 11.398 41.438 7.988 1 90.62 89 TYR A C 1
ATOM 686 O O . TYR A 1 89 ? 11.508 42.281 8.891 1 90.62 89 TYR A O 1
ATOM 694 N N . SER A 1 90 ? 11.406 41.781 6.703 1 91.5 90 SER A N 1
ATOM 695 C CA . SER A 1 90 ? 11.688 43.156 6.332 1 91.5 90 SER A CA 1
ATOM 696 C C . SER A 1 90 ? 10.398 43.906 6.043 1 91.5 90 SER A C 1
ATOM 698 O O . SER A 1 90 ? 10.43 45.094 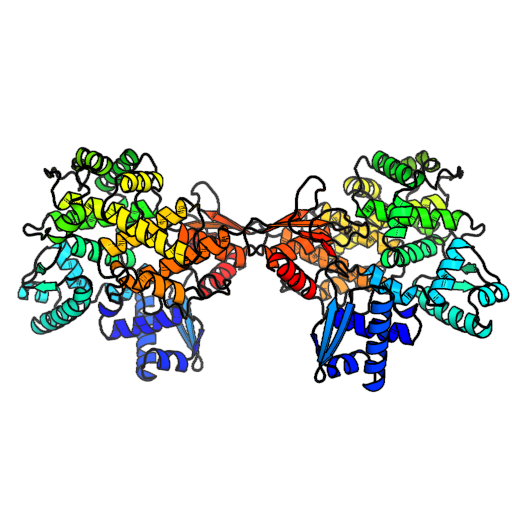5.715 1 91.5 90 SER A O 1
ATOM 700 N N . ALA A 1 91 ? 9.281 43.25 6.129 1 95.69 91 ALA A N 1
ATOM 701 C CA . ALA A 1 91 ? 8 43.906 5.836 1 95.69 91 ALA A CA 1
ATOM 702 C C . ALA A 1 91 ? 7.602 44.875 6.949 1 95.69 91 ALA A C 1
ATOM 704 O O . ALA A 1 91 ? 7.652 44.531 8.133 1 95.69 91 ALA A O 1
ATOM 705 N N . VAL A 1 92 ? 7.152 45.969 6.645 1 96.38 92 VAL A N 1
ATOM 706 C CA . VAL A 1 92 ? 6.848 47.031 7.602 1 96.38 92 VAL A CA 1
ATOM 707 C C . VAL A 1 92 ? 5.703 46.594 8.516 1 96.38 92 VAL A C 1
ATOM 709 O O . VAL A 1 92 ? 5.762 46.781 9.727 1 96.38 92 VAL A O 1
ATOM 712 N N . LYS A 1 93 ? 4.68 46.062 7.891 1 96.88 93 LYS A N 1
ATOM 713 C CA . LYS A 1 93 ? 3.539 45.625 8.688 1 96.88 93 LYS A CA 1
ATOM 714 C C . LYS A 1 93 ? 3.971 44.594 9.75 1 96.88 93 LYS A C 1
ATOM 716 O O . LYS A 1 93 ? 3.512 44.656 10.891 1 96.88 93 LYS A O 1
ATOM 721 N N . TYR A 1 94 ? 4.832 43.688 9.344 1 97.19 94 TYR A N 1
ATOM 722 C CA . TYR A 1 94 ? 5.344 42.688 10.289 1 97.19 94 TYR A CA 1
ATOM 723 C C . TYR A 1 94 ? 6.172 43.344 11.383 1 97.19 94 TYR A C 1
ATOM 725 O O . TYR A 1 94 ? 6.047 43 12.555 1 97.19 94 TYR A O 1
ATOM 733 N N . GLN A 1 95 ? 6.953 44.312 11.07 1 96.75 95 GLN A N 1
ATOM 734 C CA . GLN A 1 95 ? 7.797 45.031 12.031 1 96.75 95 GLN A CA 1
ATOM 735 C C . GLN A 1 95 ? 6.957 45.812 13.031 1 96.75 95 GLN A C 1
ATOM 737 O O . GLN A 1 95 ? 7.309 45.906 14.211 1 96.75 95 GLN A O 1
ATOM 742 N N . ILE A 1 96 ? 5.898 46.375 12.555 1 97.25 96 ILE A N 1
ATOM 743 C CA . ILE A 1 96 ? 4.988 47.094 13.445 1 97.25 96 ILE A CA 1
ATOM 744 C C . ILE A 1 96 ? 4.422 46.125 14.492 1 97.25 96 ILE A C 1
ATOM 746 O O . ILE A 1 96 ? 4.395 46.469 15.68 1 97.25 96 ILE A O 1
ATOM 750 N N . LEU A 1 97 ? 3.975 44.969 13.984 1 97.62 97 LEU A N 1
ATOM 751 C CA . LEU A 1 97 ? 3.381 43.969 14.875 1 97.62 97 LEU A CA 1
ATOM 752 C C . LEU A 1 97 ? 4.391 43.5 15.906 1 97.62 97 LEU A C 1
ATOM 754 O O . LEU A 1 97 ? 4.066 43.375 17.094 1 97.62 97 LEU A O 1
ATOM 758 N N . VAL A 1 98 ? 5.621 43.219 15.461 1 96.88 98 VAL A N 1
ATOM 759 C CA . VAL A 1 98 ? 6.672 42.75 16.359 1 96.88 98 VAL A CA 1
ATOM 760 C C . VAL A 1 98 ? 7.008 43.844 17.375 1 96.88 98 VAL A C 1
ATOM 762 O O . VAL A 1 98 ? 7.152 43.562 18.562 1 96.88 98 VAL A O 1
ATOM 765 N N . TYR A 1 99 ? 7.121 45.062 16.891 1 96.75 99 TYR A N 1
ATOM 766 C CA . TYR A 1 99 ? 7.422 46.188 17.766 1 96.75 99 TYR A CA 1
ATOM 767 C C . TYR A 1 99 ? 6.363 46.344 18.859 1 96.75 99 TYR A C 1
ATOM 769 O O . TYR A 1 99 ? 6.688 46.531 20.031 1 96.75 99 TYR A O 1
ATOM 777 N N . LEU A 1 100 ? 5.133 46.219 18.469 1 96.25 100 LEU A N 1
ATOM 778 C CA . LEU A 1 100 ? 4.02 46.406 19.391 1 96.25 100 LEU A CA 1
ATOM 779 C C . LEU A 1 100 ? 4.035 45.344 20.484 1 96.25 100 LEU A C 1
ATOM 781 O O . LEU A 1 100 ? 3.672 45.625 21.625 1 96.25 100 LEU A O 1
ATOM 785 N N . LEU A 1 101 ? 4.383 44.125 20.094 1 96.75 101 LEU A N 1
ATOM 786 C CA . LEU A 1 101 ? 4.426 43.062 21.094 1 96.75 101 LEU A CA 1
ATOM 787 C C . LEU A 1 101 ? 5.5 43.344 22.141 1 96.75 101 LEU A C 1
ATOM 789 O O . LEU A 1 101 ? 5.266 43.156 23.344 1 96.75 101 LEU A O 1
ATOM 793 N N . TYR A 1 102 ? 6.617 43.875 21.734 1 95 102 TYR A N 1
ATOM 794 C CA . TYR A 1 102 ? 7.758 43.969 22.641 1 95 102 TYR A CA 1
ATOM 795 C C . TYR A 1 102 ? 7.82 45.344 23.312 1 95 102 TYR A C 1
ATOM 797 O O . TYR A 1 102 ? 8.398 45.469 24.406 1 95 102 TYR A O 1
ATOM 805 N N . HIS A 1 103 ? 7.141 46.375 22.75 1 94.56 103 HIS A N 1
ATOM 806 C CA . HIS A 1 103 ? 7.211 47.688 23.328 1 94.56 103 HIS A CA 1
ATOM 807 C C . HIS A 1 103 ? 5.844 48.156 23.812 1 94.56 103 HIS A C 1
ATOM 809 O O . HIS A 1 103 ? 5.73 49.188 24.469 1 94.56 103 HIS A O 1
ATOM 815 N N . GLN A 1 104 ? 4.762 47.469 23.469 1 93.25 104 GLN A N 1
ATOM 816 C CA . GLN A 1 104 ? 3.41 47.656 23.984 1 93.25 104 GLN A CA 1
ATOM 817 C C . GLN A 1 104 ? 2.721 48.844 23.297 1 93.25 104 GLN A C 1
ATOM 819 O O . GLN A 1 104 ? 1.512 48.812 23.062 1 93.25 104 GLN A O 1
ATOM 824 N N . GLN A 1 105 ? 3.564 49.875 23.062 1 93.88 105 GLN A N 1
ATOM 825 C CA . GLN A 1 105 ? 3.018 51.062 22.406 1 93.88 105 GLN A CA 1
ATOM 826 C C . GLN A 1 105 ? 4.098 51.781 21.625 1 93.88 105 GLN A C 1
ATOM 828 O O . GLN A 1 105 ? 5.289 51.5 21.766 1 93.88 105 GLN A O 1
ATOM 833 N N . PHE A 1 106 ? 3.629 52.594 20.719 1 94.19 106 PHE A N 1
ATOM 834 C CA . PHE A 1 106 ? 4.57 53.438 19.984 1 94.19 106 PHE A CA 1
ATOM 835 C C . PHE A 1 106 ? 3.947 54.812 19.688 1 94.19 106 PHE A C 1
ATOM 837 O O . PHE A 1 106 ? 2.723 54.938 19.641 1 94.19 106 PHE A O 1
ATOM 844 N N . LEU A 1 107 ? 4.859 55.719 19.641 1 95.06 107 LEU A N 1
ATOM 845 C CA . LEU A 1 107 ? 4.492 57 19.031 1 95.06 107 LEU A CA 1
ATOM 846 C C . LEU A 1 107 ? 4.797 57 17.547 1 95.06 107 LEU A C 1
ATOM 848 O O . LEU A 1 107 ? 5.848 56.5 17.125 1 95.06 107 LEU A O 1
ATOM 852 N N . ALA A 1 108 ? 3.896 57.5 16.781 1 93.88 108 ALA A N 1
ATOM 853 C CA . ALA A 1 108 ? 3.982 57.438 15.32 1 93.88 108 ALA A CA 1
ATOM 854 C C . ALA A 1 108 ? 5.316 57.969 14.82 1 93.88 108 ALA A C 1
ATOM 856 O O . ALA A 1 108 ? 5.945 57.375 13.945 1 93.88 108 ALA A O 1
ATOM 857 N N . HIS A 1 109 ? 5.727 59.125 15.383 1 93.81 109 HIS A N 1
ATOM 858 C CA . HIS A 1 109 ? 6.957 59.75 14.906 1 93.81 109 HIS A CA 1
ATOM 859 C C . HIS A 1 109 ? 8.18 58.906 15.281 1 93.81 109 HIS A C 1
ATOM 861 O O . HIS A 1 109 ? 9.117 58.781 14.492 1 93.81 109 HIS A O 1
ATOM 867 N N . GLN A 1 110 ? 8.219 58.281 16.391 1 94.94 110 GLN A N 1
ATOM 868 C CA . GLN A 1 110 ? 9.336 57.469 16.844 1 94.94 110 GLN A CA 1
ATOM 869 C C . GLN A 1 110 ? 9.43 56.156 16.031 1 94.94 110 GLN A C 1
ATOM 871 O O . GLN A 1 110 ? 10.523 55.75 15.633 1 94.94 110 GLN A O 1
ATOM 876 N N . LEU A 1 111 ? 8.266 55.562 15.836 1 95.25 111 LEU A N 1
ATOM 877 C CA . LEU A 1 111 ? 8.25 54.312 15.078 1 95.25 111 LEU A CA 1
ATOM 878 C C . LEU A 1 111 ? 8.656 54.531 13.625 1 95.25 111 LEU A C 1
ATOM 880 O O . LEU A 1 111 ? 9.367 53.719 13.031 1 95.25 111 LEU A O 1
ATOM 884 N N . ALA A 1 112 ? 8.156 55.594 13.078 1 96.06 112 ALA A N 1
ATOM 885 C CA . ALA A 1 112 ? 8.531 55.938 11.711 1 96.06 112 ALA A CA 1
ATOM 886 C C . ALA A 1 112 ? 10.047 56.125 11.586 1 96.06 112 ALA A C 1
ATOM 888 O O . ALA A 1 112 ? 10.633 55.688 10.586 1 96.06 112 ALA A O 1
ATOM 889 N N . GLN A 1 113 ? 10.648 56.75 12.562 1 95.12 113 GLN A N 1
ATOM 890 C CA . GLN A 1 113 ? 12.094 56.938 12.57 1 95.12 113 GLN A CA 1
ATOM 891 C C . GLN A 1 113 ? 12.828 55.594 12.695 1 95.12 113 GLN A C 1
ATOM 893 O O . GLN A 1 113 ? 13.812 55.375 11.992 1 95.12 113 GLN A O 1
ATOM 898 N N . GLU A 1 114 ? 12.336 54.781 13.555 1 93.5 114 GLU A N 1
ATOM 899 C CA . GLU A 1 114 ? 12.945 53.469 13.773 1 93.5 114 GLU A CA 1
ATOM 900 C C . GLU A 1 114 ? 12.883 52.625 12.508 1 93.5 114 GLU A C 1
ATOM 902 O O . GLU A 1 114 ? 13.805 51.844 12.234 1 93.5 114 GLU A O 1
ATOM 907 N N . LEU A 1 115 ? 11.75 52.719 11.773 1 94.44 115 LEU A N 1
ATOM 908 C CA . LEU A 1 115 ? 11.539 51.906 10.578 1 94.44 115 LEU A CA 1
ATOM 909 C C . LEU A 1 115 ? 12.117 52.594 9.344 1 94.44 115 LEU A C 1
ATOM 911 O O . LEU A 1 115 ? 12.109 52.031 8.25 1 94.44 115 LEU A O 1
ATOM 915 N N . VAL A 1 116 ? 12.609 53.875 9.547 1 93.88 116 VAL A N 1
ATOM 916 C CA . VAL A 1 116 ? 13.227 54.688 8.5 1 93.88 116 VAL A CA 1
ATOM 917 C C . VAL A 1 116 ? 12.227 54.906 7.367 1 93.88 116 VAL A C 1
ATOM 919 O O . VAL A 1 116 ? 12.523 54.625 6.203 1 93.88 116 VAL A O 1
ATOM 922 N N . ILE A 1 117 ? 10.992 55.281 7.742 1 95 117 ILE A N 1
ATOM 923 C CA . ILE A 1 117 ? 9.953 55.625 6.781 1 95 117 ILE A CA 1
ATOM 924 C C . ILE A 1 117 ? 9.258 56.938 7.199 1 95 117 ILE A C 1
ATOM 926 O O . ILE A 1 117 ? 9.469 57.406 8.312 1 95 117 ILE A O 1
ATOM 930 N N . SER A 1 118 ? 8.422 57.5 6.309 1 94.44 118 SER A N 1
ATOM 931 C CA . SER A 1 118 ? 7.668 58.719 6.637 1 94.44 118 SER A CA 1
ATOM 932 C C . SER A 1 118 ? 6.434 58.375 7.469 1 94.44 118 SER A C 1
ATOM 934 O O . SER A 1 118 ? 5.961 57.25 7.461 1 94.44 118 SER A O 1
ATOM 936 N N . GLU A 1 119 ? 5.938 59.344 8.18 1 94.69 119 GLU A N 1
ATOM 937 C CA . GLU A 1 119 ? 4.727 59.125 8.961 1 94.69 119 GLU A CA 1
ATOM 938 C C . GLU A 1 119 ? 3.529 58.844 8.07 1 94.69 119 GLU A C 1
ATOM 940 O O . GLU A 1 119 ? 2.631 58.094 8.461 1 94.69 119 GLU A O 1
ATOM 945 N N . ALA A 1 120 ? 3.562 59.375 6.887 1 94.44 120 ALA A N 1
ATOM 946 C CA . ALA A 1 120 ? 2.502 59.094 5.918 1 94.44 120 ALA A CA 1
ATOM 947 C C . ALA A 1 120 ? 2.512 57.625 5.488 1 94.44 120 ALA A C 1
ATOM 949 O O . ALA A 1 120 ? 1.457 57 5.379 1 94.44 120 ALA A O 1
ATOM 950 N N . THR A 1 121 ? 3.686 57.156 5.266 1 95 121 THR A N 1
ATOM 951 C CA . THR A 1 121 ? 3.848 55.75 4.887 1 95 121 THR A CA 1
ATOM 952 C C . THR A 1 121 ? 3.436 54.844 6.035 1 95 121 THR A C 1
ATOM 954 O O . THR A 1 121 ? 2.777 53.812 5.812 1 95 121 THR A O 1
ATOM 957 N N . LEU A 1 122 ? 3.826 55.188 7.195 1 96.31 122 LEU A N 1
ATOM 958 C CA . LEU A 1 122 ? 3.42 54.438 8.367 1 96.31 122 LEU A CA 1
ATOM 959 C C . LEU A 1 122 ? 1.901 54.375 8.5 1 96.31 122 LEU A C 1
ATOM 961 O O . LEU A 1 122 ? 1.326 53.344 8.797 1 96.31 122 LEU A O 1
ATOM 965 N N . GLY A 1 123 ? 1.287 55.562 8.266 1 95.75 123 GLY A N 1
ATOM 966 C CA . GLY A 1 123 ? -0.164 55.656 8.328 1 95.75 123 GLY A CA 1
ATOM 967 C C . GLY A 1 123 ? -0.849 54.719 7.328 1 95.75 123 GLY A C 1
ATOM 968 O O . GLY A 1 123 ? -1.863 54.094 7.645 1 95.75 123 GLY A O 1
ATOM 969 N N . ARG A 1 124 ? -0.349 54.656 6.145 1 95.56 124 ARG A N 1
ATOM 970 C CA . ARG A 1 124 ? -0.901 53.781 5.117 1 95.56 124 ARG A CA 1
ATOM 971 C C . ARG A 1 124 ? -0.771 52.312 5.512 1 95.56 124 ARG A C 1
ATOM 973 O O . ARG A 1 124 ? -1.703 51.531 5.324 1 95.56 124 ARG A O 1
ATOM 980 N N . HIS A 1 125 ? 0.345 51.938 6.031 1 96.25 125 HIS A N 1
ATOM 981 C CA . HIS A 1 125 ? 0.565 50.562 6.465 1 96.25 125 HIS A CA 1
ATOM 982 C C . HIS A 1 125 ? -0.329 50.219 7.648 1 96.25 125 HIS A C 1
ATOM 984 O O . HIS A 1 125 ? -0.812 49.094 7.754 1 96.25 125 HIS A O 1
ATOM 990 N N . LEU A 1 126 ? -0.512 51.125 8.508 1 96.75 126 LEU A N 1
ATOM 991 C CA . LEU A 1 126 ? -1.382 50.906 9.656 1 96.75 126 LEU A CA 1
ATOM 992 C C . LEU A 1 126 ? -2.826 50.688 9.211 1 96.75 126 LEU A C 1
ATOM 994 O O . LEU A 1 126 ? -3.539 49.875 9.766 1 96.75 126 LEU A O 1
ATOM 998 N N . ALA A 1 127 ? -3.217 51.5 8.227 1 96.5 127 ALA A N 1
ATOM 999 C CA . ALA A 1 127 ? -4.562 51.344 7.676 1 96.5 127 ALA A CA 1
ATOM 1000 C C . ALA A 1 127 ? -4.73 49.938 7.047 1 96.5 127 ALA A C 1
ATOM 1002 O O . ALA A 1 127 ? -5.754 49.281 7.238 1 96.5 127 ALA A O 1
ATOM 1003 N N . GLY A 1 128 ? -3.766 49.562 6.293 1 96 128 GLY A N 1
ATOM 1004 C CA . GLY A 1 128 ? -3.785 48.219 5.707 1 96 128 GLY A CA 1
ATOM 1005 C C . GLY A 1 128 ? -3.768 47.125 6.742 1 96 128 GLY A C 1
ATOM 1006 O O . GLY A 1 128 ? -4.449 46.094 6.582 1 96 128 GLY A O 1
ATOM 1007 N N . LEU A 1 129 ? -2.994 47.312 7.734 1 96.81 129 LEU A N 1
ATOM 1008 C CA . LEU A 1 129 ? -2.891 46.344 8.82 1 96.81 129 LEU A CA 1
ATOM 1009 C C . LEU A 1 129 ? -4.223 46.219 9.547 1 96.81 129 LEU A C 1
ATOM 1011 O O . LEU A 1 129 ? -4.641 45.094 9.867 1 96.81 129 LEU A O 1
ATOM 1015 N N . ASN A 1 130 ? -4.855 47.312 9.781 1 97.5 130 ASN A N 1
ATOM 1016 C CA . ASN A 1 130 ? -6.129 47.281 10.492 1 97.5 130 ASN A CA 1
ATOM 1017 C C . ASN A 1 130 ? -7.207 46.562 9.672 1 97.5 130 ASN A C 1
ATOM 1019 O O . ASN A 1 130 ? -8.086 45.938 10.234 1 97.5 130 ASN A O 1
ATOM 1023 N N . GLN A 1 131 ? -7.082 46.656 8.375 1 96.5 131 GLN A N 1
ATOM 1024 C CA . GLN A 1 131 ? -8.016 45.938 7.508 1 96.5 131 GLN A CA 1
ATOM 1025 C C . GLN A 1 131 ? -7.867 44.438 7.676 1 96.5 131 GLN A C 1
ATOM 1027 O O . GLN A 1 131 ? -8.867 43.719 7.801 1 96.5 131 GLN A O 1
ATOM 1032 N N . ILE A 1 132 ? -6.672 43.969 7.73 1 95.81 132 ILE A N 1
ATOM 1033 C CA . ILE A 1 132 ? -6.426 42.531 7.82 1 95.81 132 ILE A CA 1
ATOM 1034 C C . ILE A 1 132 ? -6.703 42.062 9.242 1 95.81 132 ILE A C 1
ATOM 1036 O O . ILE A 1 132 ? -7.172 40.938 9.445 1 95.81 132 ILE A O 1
ATOM 1040 N N . LEU A 1 133 ? -6.465 42.875 10.227 1 97.75 133 LEU A N 1
ATOM 1041 C CA . LEU A 1 133 ? -6.629 42.5 11.633 1 97.75 133 LEU A CA 1
ATOM 1042 C C . LEU A 1 133 ? -8.102 42.469 12.008 1 97.75 133 LEU A C 1
ATOM 1044 O O . LEU A 1 133 ? -8.469 41.875 13.031 1 97.75 133 LEU A O 1
ATOM 1048 N N . SER A 1 134 ? -8.969 43.031 11.203 1 96.81 134 SER A N 1
ATOM 1049 C CA . SER A 1 134 ? -10.391 43.125 11.5 1 96.81 134 SER A CA 1
ATOM 1050 C C . SER A 1 134 ? -11 41.719 11.633 1 96.81 134 SER A C 1
ATOM 1052 O O . SER A 1 134 ? -11.938 41.531 12.406 1 96.81 134 SER A O 1
ATOM 1054 N N . GLU A 1 135 ? -10.422 40.781 10.922 1 96.25 135 GLU A N 1
ATOM 1055 C CA . GLU A 1 135 ? -10.922 39.406 10.992 1 96.25 135 GLU A CA 1
ATOM 1056 C C . GLU A 1 135 ? -10.773 38.844 12.398 1 96.25 135 GLU A C 1
ATOM 1058 O O . GLU A 1 135 ? -11.547 37.969 12.797 1 96.25 135 GLU A O 1
ATOM 1063 N N . PHE A 1 136 ? -9.859 39.375 13.156 1 97.75 136 PHE A N 1
ATOM 1064 C CA . PHE A 1 136 ? -9.594 38.906 14.516 1 97.75 136 PHE A CA 1
ATOM 1065 C C . PHE A 1 136 ? -10.297 39.812 15.531 1 97.75 136 PHE A C 1
ATOM 1067 O O . PHE A 1 136 ? -10.117 39.625 16.734 1 97.75 136 PHE A O 1
ATOM 1074 N N . ASP A 1 137 ? -11.062 40.812 15.078 1 96.75 137 ASP A N 1
ATOM 1075 C CA . ASP A 1 137 ? -11.664 41.844 15.93 1 96.75 137 ASP A CA 1
ATOM 1076 C C . ASP A 1 137 ? -10.594 42.656 16.625 1 96.75 137 ASP A C 1
ATOM 1078 O O . ASP A 1 137 ? -10.703 42.938 17.828 1 96.75 137 ASP A O 1
ATOM 1082 N N . LEU A 1 138 ? -9.5 42.906 15.852 1 97.94 138 LEU A N 1
ATOM 1083 C CA . LEU A 1 138 ? -8.383 43.688 16.391 1 97.94 138 LEU A CA 1
ATOM 1084 C C . LEU A 1 138 ? -8.094 44.906 15.539 1 97.94 138 LEU A C 1
ATOM 1086 O O . LEU A 1 138 ? -8.484 44.969 14.375 1 97.94 138 LEU A O 1
ATOM 1090 N N . SER A 1 139 ? -7.512 45.875 16.141 1 97.69 139 SER A N 1
ATOM 1091 C CA . SER A 1 139 ? -7.016 47.062 15.438 1 97.69 139 SER A CA 1
ATOM 1092 C C . SER A 1 139 ? -5.891 47.719 16.219 1 97.69 139 SER A C 1
ATOM 1094 O O . SER A 1 139 ? -5.656 47.406 17.391 1 97.69 139 SER A O 1
ATOM 1096 N N . ILE A 1 140 ? -5.184 48.5 15.555 1 97 140 ILE A N 1
ATOM 1097 C CA . ILE A 1 140 ? -4.152 49.312 16.172 1 97 140 ILE A CA 1
ATOM 1098 C C . ILE A 1 140 ? -4.535 50.781 16.047 1 97 140 ILE A C 1
ATOM 1100 O O . ILE A 1 140 ? -4.699 51.312 14.945 1 97 140 ILE A O 1
ATOM 1104 N N . GLN A 1 141 ? -4.75 51.406 17.234 1 95.06 141 GLN A N 1
ATOM 1105 C CA . GLN A 1 141 ? -5.133 52.812 17.281 1 95.06 141 GLN A CA 1
ATOM 1106 C C . GLN A 1 141 ? -4.258 53.594 18.281 1 95.06 141 GLN A C 1
ATOM 1108 O O . GLN A 1 141 ? -3.99 53.094 19.375 1 95.06 141 GLN A O 1
ATOM 1113 N N . ASN A 1 142 ? -3.758 54.719 17.938 1 93.44 142 ASN A N 1
ATOM 1114 C CA . ASN A 1 142 ? -2.924 55.594 18.766 1 93.44 142 ASN A CA 1
ATOM 1115 C C . ASN A 1 142 ? -1.713 54.844 19.312 1 93.44 142 ASN A C 1
ATOM 1117 O O . ASN A 1 142 ? -1.381 54.938 20.484 1 93.44 142 ASN A O 1
ATOM 1121 N N . GLY A 1 143 ? -1.235 53.906 18.453 1 94.56 143 GLY A N 1
ATOM 1122 C CA . GLY A 1 143 ? -0.001 53.188 18.766 1 94.56 143 GLY A CA 1
ATOM 1123 C C . GLY A 1 143 ? -0.193 52.062 19.75 1 94.56 143 GLY A C 1
ATOM 1124 O O . GLY A 1 143 ? 0.775 51.562 20.328 1 94.56 143 GLY A O 1
ATOM 1125 N N . ARG A 1 144 ? -1.457 51.656 19.922 1 95.69 144 ARG A N 1
ATOM 1126 C CA . ARG A 1 144 ? -1.756 50.562 20.859 1 95.69 144 ARG A CA 1
ATOM 1127 C C . ARG A 1 144 ? -2.727 49.562 20.25 1 95.69 144 ARG A C 1
ATOM 1129 O O . ARG A 1 144 ? -3.51 49.906 19.375 1 95.69 144 ARG A O 1
ATOM 1136 N N . TRP A 1 145 ? -2.623 48.344 20.781 1 95.88 145 TRP A N 1
ATOM 1137 C CA . TRP A 1 145 ? -3.582 47.312 20.406 1 95.88 145 TRP A CA 1
ATOM 1138 C C . TRP A 1 145 ? -4.977 47.656 20.922 1 95.88 145 TRP A C 1
ATOM 1140 O O . TRP A 1 145 ? -5.129 48.156 22.031 1 95.88 145 TRP A O 1
ATOM 1150 N N . ARG A 1 146 ? -5.969 47.469 20.078 1 96.38 146 ARG A N 1
ATOM 1151 C CA . ARG A 1 146 ? -7.375 47.562 20.469 1 96.38 146 ARG A CA 1
ATOM 1152 C C . ARG A 1 146 ? -8.086 46.25 20.172 1 96.38 146 ARG A C 1
ATOM 1154 O O . ARG A 1 146 ? -7.957 45.688 19.062 1 96.38 146 ARG A O 1
ATOM 1161 N N . GLY A 1 147 ? -8.82 45.719 21.156 1 96.62 147 GLY A N 1
ATOM 1162 C CA . GLY A 1 147 ? -9.539 44.469 21.031 1 96.62 147 GLY A CA 1
ATOM 1163 C C . GLY A 1 147 ? -9.383 43.562 22.234 1 96.62 147 GLY A C 1
ATOM 1164 O O . GLY A 1 147 ? -8.68 43.906 23.188 1 96.62 147 GLY A O 1
ATOM 1165 N N . PRO A 1 148 ? -10.094 42.469 22.188 1 97.38 148 PRO A N 1
ATOM 1166 C CA . PRO A 1 148 ? -9.992 41.531 23.328 1 97.38 148 PRO A CA 1
ATOM 1167 C C . PRO A 1 148 ? -8.594 40.969 23.5 1 97.38 148 PRO A C 1
ATOM 1169 O O . PRO A 1 148 ? -7.965 40.562 22.516 1 97.38 148 PRO A O 1
ATOM 1172 N N . GLU A 1 149 ? -8.07 40.844 24.672 1 97.12 149 GLU A N 1
ATOM 1173 C CA . GLU A 1 149 ? -6.695 40.438 24.953 1 97.12 149 GLU A CA 1
ATOM 1174 C C . GLU A 1 149 ? -6.441 39 24.484 1 97.12 149 GLU A C 1
ATOM 1176 O O . GLU A 1 149 ? -5.371 38.719 23.953 1 97.12 149 GLU A O 1
ATOM 1181 N N . HIS A 1 150 ? -7.414 38.094 24.719 1 97.06 150 HIS A N 1
ATOM 1182 C CA . HIS A 1 150 ? -7.203 36.719 24.297 1 97.06 150 HIS A CA 1
ATOM 1183 C C . HIS A 1 150 ? -7.043 36.625 22.781 1 97.06 150 HIS A C 1
ATOM 1185 O O . HIS A 1 150 ? -6.305 35.781 22.297 1 97.06 150 HIS A O 1
ATOM 1191 N N . GLN A 1 151 ? -7.688 37.531 22.016 1 98.12 151 GLN A N 1
ATOM 1192 C CA . GLN A 1 151 ? -7.562 37.562 20.562 1 98.12 151 GLN A CA 1
ATOM 1193 C C . GLN A 1 151 ? -6.191 38.094 20.141 1 98.12 151 GLN A C 1
ATOM 1195 O O . GLN A 1 151 ? -5.625 37.625 19.156 1 98.12 151 GLN A O 1
ATOM 1200 N N . ILE A 1 152 ? -5.699 39.031 20.859 1 98.06 152 ILE A N 1
ATOM 1201 C CA . ILE A 1 152 ? -4.375 39.594 20.562 1 98.06 152 ILE A CA 1
ATOM 1202 C C . ILE A 1 152 ? -3.324 38.5 20.719 1 98.06 152 ILE A C 1
ATOM 1204 O O . ILE A 1 152 ? -2.486 38.281 19.844 1 98.06 152 ILE A O 1
ATOM 1208 N N . ARG A 1 153 ? -3.395 37.75 21.781 1 98.12 153 ARG A N 1
ATOM 1209 C CA . ARG A 1 153 ? -2.438 36.688 22.047 1 98.12 153 ARG A CA 1
ATOM 1210 C C . ARG A 1 153 ? -2.6 35.562 21.031 1 98.12 153 ARG A C 1
ATOM 1212 O O . ARG A 1 153 ? -1.61 35 20.547 1 98.12 153 ARG A O 1
ATOM 1219 N N . TYR A 1 154 ? -3.84 35.25 20.781 1 98.56 154 TYR A N 1
ATOM 1220 C CA . TYR A 1 154 ? -4.121 34.25 19.766 1 98.56 154 TYR A CA 1
ATOM 1221 C C . TYR A 1 154 ? -3.529 34.625 18.422 1 98.56 154 TYR A C 1
ATOM 1223 O O . TYR A 1 154 ? -2.957 33.781 17.719 1 98.56 154 TYR A O 1
ATOM 1231 N N . PHE A 1 155 ? -3.686 35.875 18.047 1 98.5 155 PHE A N 1
ATOM 1232 C CA . PHE A 1 155 ? -3.148 36.375 16.797 1 98.5 155 PHE A CA 1
ATOM 1233 C C . PHE A 1 155 ? -1.641 36.156 16.719 1 98.5 155 PHE A C 1
ATOM 1235 O O . PHE A 1 155 ? -1.125 35.656 15.727 1 98.5 155 PHE A O 1
ATOM 1242 N N . TYR A 1 156 ? -0.965 36.594 17.766 1 98.44 156 TYR A N 1
ATOM 1243 C CA . TYR A 1 156 ? 0.486 36.438 17.797 1 98.44 156 TYR A CA 1
ATOM 1244 C C . TYR A 1 156 ? 0.881 34.969 17.781 1 98.44 156 TYR A C 1
ATOM 1246 O O . TYR A 1 156 ? 1.9 34.594 17.188 1 98.44 156 TYR A O 1
ATOM 1254 N N . PHE A 1 157 ? 0.097 34.156 18.469 1 98.12 157 PHE A N 1
ATOM 1255 C CA . PHE A 1 157 ? 0.344 32.719 18.469 1 98.12 157 PHE A CA 1
ATOM 1256 C C . PHE A 1 157 ? 0.285 32.156 17.062 1 98.12 157 PHE A C 1
ATOM 1258 O O . PHE A 1 157 ? 1.182 31.422 16.641 1 98.12 157 PHE A O 1
ATOM 1265 N N . CYS A 1 158 ? -0.739 32.5 16.328 1 97.19 158 CYS A N 1
ATOM 1266 C CA . CYS A 1 158 ? -0.906 32.062 14.953 1 97.19 158 CYS A CA 1
ATOM 1267 C C . CYS A 1 158 ? 0.238 32.531 14.07 1 97.19 158 CYS A C 1
ATOM 1269 O O . CYS A 1 158 ? 0.716 31.812 13.203 1 97.19 158 CYS A O 1
ATOM 1271 N N . LEU A 1 159 ? 0.646 33.719 14.297 1 97.25 159 LEU A N 1
ATOM 1272 C CA . LEU A 1 159 ? 1.671 34.375 13.469 1 97.25 159 LEU A CA 1
ATOM 1273 C C . LEU A 1 159 ? 3.037 33.75 13.727 1 97.25 159 LEU A C 1
ATOM 1275 O O . LEU A 1 159 ? 3.682 33.25 12.797 1 97.25 159 LEU A O 1
ATOM 1279 N N . PHE A 1 160 ? 3.461 33.656 14.977 1 96.94 160 PHE A N 1
ATOM 1280 C CA . PHE A 1 160 ? 4.82 33.25 15.312 1 96.94 160 PHE A CA 1
ATOM 1281 C C . PHE A 1 160 ? 5 31.75 15.141 1 96.94 160 PHE A C 1
ATOM 1283 O O . PHE A 1 160 ? 6.098 31.281 14.844 1 96.94 160 PHE A O 1
ATOM 1290 N N . ARG A 1 161 ? 3.945 31.047 15.297 1 94.75 161 ARG A N 1
ATOM 1291 C CA . ARG A 1 161 ? 4.008 29.609 15.055 1 94.75 161 ARG A CA 1
ATOM 1292 C C . ARG A 1 161 ? 4.457 29.328 13.625 1 94.75 161 ARG A C 1
ATOM 1294 O O . ARG A 1 161 ? 5.125 28.328 13.367 1 94.75 161 ARG A O 1
ATOM 1301 N N . LYS A 1 162 ? 4.184 30.219 12.742 1 92.94 162 LYS A N 1
ATOM 1302 C CA . LYS A 1 162 ? 4.441 30 11.32 1 92.94 162 LYS A CA 1
ATOM 1303 C C . LYS A 1 162 ? 5.789 30.594 10.914 1 92.94 162 LYS A C 1
ATOM 1305 O O . LYS A 1 162 ? 6.359 30.219 9.891 1 92.94 162 LYS A O 1
ATOM 1310 N N . VAL A 1 163 ? 6.363 31.531 11.773 1 93.62 163 VAL A N 1
ATOM 1311 C CA . VAL A 1 163 ? 7.441 32.344 11.195 1 93.62 163 VAL A CA 1
ATOM 1312 C C . VAL A 1 163 ? 8.68 32.25 12.078 1 93.62 163 VAL A C 1
ATOM 1314 O O . VAL A 1 163 ? 9.805 32.469 11.617 1 93.62 163 VAL A O 1
ATOM 1317 N N . TRP A 1 164 ? 8.547 31.906 13.406 1 94.12 164 TRP A N 1
ATOM 1318 C CA . TRP A 1 164 ? 9.711 31.828 14.281 1 94.12 164 TRP A CA 1
ATOM 1319 C C . TRP A 1 164 ? 10.781 30.906 13.695 1 94.12 164 TRP A C 1
ATOM 1321 O O . TRP A 1 164 ? 10.461 29.828 13.18 1 94.12 164 TRP A O 1
ATOM 1331 N N . SER A 1 165 ? 11.984 31.359 13.719 1 91.44 165 SER A N 1
ATOM 1332 C CA . SER A 1 165 ? 13.109 30.562 13.25 1 91.44 165 SER A CA 1
ATOM 1333 C C . SER A 1 165 ? 13.453 29.453 14.242 1 91.44 165 SER A C 1
ATOM 1335 O O . SER A 1 165 ? 13 29.484 15.391 1 91.44 165 SER A O 1
ATOM 1337 N N . SER A 1 166 ? 14.242 28.562 13.789 1 90.81 166 SER A N 1
ATOM 1338 C CA . SER A 1 166 ? 14.711 27.5 14.664 1 90.81 166 SER A CA 1
ATOM 1339 C C . SER A 1 166 ? 15.492 28.047 15.852 1 90.81 166 SER A C 1
ATOM 1341 O O . SER A 1 166 ? 15.367 27.547 16.969 1 90.81 166 SER A O 1
ATOM 1343 N N . GLN A 1 167 ? 16.188 29.062 15.594 1 91 167 GLN A N 1
ATOM 1344 C CA . GLN A 1 167 ? 16.969 29.688 16.641 1 91 167 GLN A CA 1
ATOM 1345 C C . GLN A 1 167 ? 16.078 30.297 17.719 1 91 167 GLN A C 1
ATOM 1347 O O . GLN A 1 167 ? 16.375 30.203 18.906 1 91 167 GLN A O 1
ATOM 1352 N N . GLU A 1 168 ? 15.07 30.953 17.281 1 92.44 168 GLU A N 1
ATOM 1353 C CA . GLU A 1 168 ? 14.125 31.531 18.234 1 92.44 168 GLU A CA 1
ATOM 1354 C C . GLU A 1 168 ? 13.469 30.453 19.094 1 92.44 168 GLU A C 1
ATOM 1356 O O . GLU A 1 168 ? 13.406 30.594 20.312 1 92.44 168 GLU A O 1
ATOM 1361 N N . TRP A 1 169 ? 13.039 29.469 18.469 1 93.12 169 TRP A N 1
ATOM 1362 C CA . TRP A 1 169 ? 12.422 28.359 19.188 1 93.12 169 TRP A CA 1
ATOM 1363 C C . TRP A 1 169 ? 13.383 27.766 20.203 1 93.12 169 TRP A C 1
ATOM 1365 O O . TRP A 1 169 ? 13.031 27.594 21.375 1 93.12 169 TRP A O 1
ATOM 1375 N N . GLU A 1 170 ? 14.562 27.438 19.734 1 93.19 170 GLU A N 1
ATOM 1376 C CA . GLU A 1 170 ? 15.562 26.812 20.594 1 93.19 170 GLU A CA 1
ATOM 1377 C C . GLU A 1 170 ? 15.938 27.734 21.766 1 93.19 170 GLU A C 1
ATOM 1379 O O . GLU A 1 170 ? 16.109 27.266 22.891 1 93.19 170 GLU A O 1
ATOM 1384 N N . GLY A 1 171 ? 16.062 28.984 21.469 1 94.38 171 GLY A N 1
ATOM 1385 C CA . GLY A 1 171 ? 16.359 29.953 22.516 1 94.38 171 GLY A CA 1
ATOM 1386 C C . GLY A 1 171 ? 15.312 29.969 23.609 1 94.38 171 GLY A C 1
ATOM 1387 O O . GLY A 1 171 ? 15.656 29.984 24.797 1 94.38 171 GLY A O 1
ATOM 1388 N N . HIS A 1 172 ? 14.102 30 23.219 1 94.19 172 HIS A N 1
ATOM 1389 C CA . HIS A 1 172 ? 13.023 30.078 24.203 1 94.19 172 HIS A CA 1
ATOM 1390 C C . HIS A 1 172 ? 12.844 28.75 24.922 1 94.19 172 HIS A C 1
ATOM 1392 O O . HIS A 1 172 ? 12.523 28.719 26.109 1 94.19 172 HIS A O 1
ATOM 1398 N N . MET A 1 173 ? 13.031 27.672 24.25 1 93.06 173 MET A N 1
ATOM 1399 C CA . MET A 1 173 ? 12.859 26.328 24.812 1 93.06 173 MET A CA 1
ATOM 1400 C C . MET A 1 173 ? 13.906 26.062 25.891 1 93.06 173 MET A C 1
ATOM 1402 O O . MET A 1 173 ? 13.68 25.266 26.797 1 93.06 173 MET A O 1
ATOM 1406 N N . GLN A 1 174 ? 15.031 26.75 25.766 1 93.25 174 GLN A N 1
ATOM 1407 C CA . GLN A 1 174 ? 16.141 26.516 26.672 1 93.25 174 GLN A CA 1
ATOM 1408 C C . GLN A 1 174 ? 16 27.344 27.953 1 93.25 174 GLN A C 1
ATOM 1410 O O . GLN A 1 174 ? 16.688 27.094 28.938 1 93.25 174 GLN A O 1
ATOM 1415 N N . LYS A 1 175 ? 15.117 28.266 28.016 1 93.56 175 LYS A N 1
ATOM 1416 C CA . LYS A 1 175 ? 14.922 29.094 29.203 1 93.56 175 LYS A CA 1
ATOM 1417 C C . LYS A 1 175 ? 14.414 28.266 30.375 1 93.56 175 LYS A C 1
ATOM 1419 O O . LYS A 1 175 ? 13.469 27.484 30.234 1 93.56 175 LYS A O 1
ATOM 1424 N N . PRO A 1 176 ? 14.977 28.406 31.5 1 92.25 176 PRO A N 1
ATOM 1425 C CA . PRO A 1 176 ? 14.586 27.625 32.656 1 92.25 176 PRO A CA 1
ATOM 1426 C C . PRO A 1 176 ? 13.125 27.828 33.062 1 92.25 176 PRO A C 1
ATOM 1428 O O . PRO A 1 176 ? 12.453 26.875 33.5 1 92.25 176 PRO A O 1
ATOM 1431 N N . GLU A 1 177 ? 12.648 29.047 32.938 1 90.94 177 GLU A N 1
ATOM 1432 C CA . GLU A 1 177 ? 11.258 29.328 33.312 1 90.94 177 GLU A CA 1
ATOM 1433 C C . GLU A 1 177 ? 10.297 28.516 32.438 1 90.94 177 GLU A C 1
ATOM 1435 O O . GLU A 1 177 ? 9.266 28.047 32.906 1 90.94 177 GLU A O 1
ATOM 1440 N N . ARG A 1 178 ? 10.656 28.406 31.188 1 93.69 178 ARG A N 1
ATOM 1441 C CA . ARG A 1 178 ? 9.82 27.641 30.266 1 93.69 178 ARG A CA 1
ATOM 1442 C C . ARG A 1 178 ? 9.844 26.156 30.609 1 93.69 178 ARG A C 1
ATOM 1444 O O . ARG A 1 178 ? 8.812 25.484 30.547 1 93.69 178 ARG A O 1
ATOM 1451 N N . LYS A 1 179 ? 10.984 25.625 30.922 1 93 179 LYS A N 1
ATOM 1452 C CA . LYS A 1 179 ? 11.102 24.219 31.312 1 93 179 LYS A CA 1
ATOM 1453 C C . LYS A 1 179 ? 10.266 23.922 32.562 1 93 179 LYS A C 1
ATOM 1455 O O . LYS A 1 179 ? 9.648 22.859 32.656 1 93 179 LYS A O 1
ATOM 1460 N N . GLN A 1 180 ? 10.289 24.859 33.406 1 91.81 180 GLN A N 1
ATOM 1461 C CA . GLN A 1 180 ? 9.508 24.703 34.625 1 91.81 180 GLN A CA 1
ATOM 1462 C C . GLN A 1 180 ? 8.008 24.719 34.344 1 91.81 180 GLN A C 1
ATOM 1464 O O . GLN A 1 180 ? 7.246 23.969 34.938 1 91.81 180 GLN A O 1
ATOM 1469 N N . GLU A 1 181 ? 7.57 25.609 33.469 1 93.12 181 GLU A N 1
ATOM 1470 C CA . GLU A 1 181 ? 6.164 25.672 33.094 1 93.12 181 GLU A CA 1
ATOM 1471 C C . GLU A 1 181 ? 5.695 24.375 32.469 1 93.12 181 GLU A C 1
ATOM 1473 O O . GLU A 1 181 ? 4.594 23.891 32.75 1 93.12 181 GLU A O 1
ATOM 1478 N N . ILE A 1 182 ? 6.535 23.812 31.625 1 94.5 182 ILE A N 1
ATOM 1479 C CA . ILE A 1 182 ? 6.227 22.547 30.984 1 94.5 182 ILE A CA 1
ATOM 1480 C C . ILE A 1 182 ? 6.09 21.453 32.031 1 94.5 182 ILE A C 1
ATOM 1482 O O . ILE A 1 182 ? 5.121 20.688 32.031 1 94.5 182 ILE A O 1
ATOM 1486 N N . ALA A 1 183 ? 7.02 21.391 32.938 1 93.5 183 ALA A N 1
ATOM 1487 C CA . ALA A 1 183 ? 7.016 20.375 34 1 93.5 183 ALA A CA 1
ATOM 1488 C C . ALA A 1 183 ? 5.766 20.5 34.844 1 93.5 183 ALA A C 1
ATOM 1490 O O . ALA A 1 183 ? 5.18 19.484 35.25 1 93.5 183 ALA A O 1
ATOM 1491 N N . ASN A 1 184 ? 5.426 21.688 35.156 1 92.06 184 ASN A N 1
ATOM 1492 C CA . ASN A 1 184 ? 4.254 21.938 35.969 1 92.06 184 ASN A CA 1
ATOM 1493 C C . ASN A 1 184 ? 2.971 21.484 35.312 1 92.06 184 ASN A C 1
ATOM 1495 O O . ASN A 1 184 ? 2.102 20.891 35.938 1 92.06 184 ASN A O 1
ATOM 1499 N N . LEU A 1 185 ? 2.822 21.844 34.094 1 94.06 185 LEU A N 1
ATOM 1500 C CA . LEU A 1 185 ? 1.619 21.422 33.375 1 94.06 185 LEU A CA 1
ATOM 1501 C C . LEU A 1 185 ? 1.561 19.891 33.25 1 94.06 185 LEU A C 1
ATOM 1503 O O . LEU A 1 185 ? 0.488 19.297 33.375 1 94.06 185 LEU A O 1
ATOM 1507 N N . GLU A 1 186 ? 2.725 19.266 32.938 1 93.56 186 GLU A N 1
ATOM 1508 C CA . GLU A 1 186 ? 2.787 17.812 32.875 1 93.56 186 GLU A CA 1
ATOM 1509 C C . GLU A 1 186 ? 2.387 17.172 34.188 1 93.56 186 GLU A C 1
ATOM 1511 O O . GLU A 1 186 ? 1.719 16.141 34.219 1 93.56 186 GLU A O 1
ATOM 1516 N N . GLU A 1 187 ? 2.768 17.797 35.25 1 91.19 187 GLU A N 1
ATOM 1517 C CA . GLU A 1 187 ? 2.41 17.312 36.562 1 91.19 187 GLU A CA 1
ATOM 1518 C C . GLU A 1 187 ? 0.907 17.422 36.812 1 91.19 187 GLU A C 1
ATOM 1520 O O . GLU A 1 187 ? 0.283 16.469 37.281 1 91.19 187 GLU A O 1
ATOM 1525 N N . ILE A 1 188 ? 0.34 18.531 36.469 1 91.06 188 ILE A N 1
ATOM 1526 C CA . ILE A 1 188 ? -1.085 18.766 36.688 1 91.06 188 ILE A CA 1
ATOM 1527 C C . ILE A 1 188 ? -1.898 17.781 35.844 1 91.06 188 ILE A C 1
ATOM 1529 O O . ILE A 1 188 ? -2.922 17.266 36.312 1 91.06 188 ILE A O 1
ATOM 1533 N N . CYS A 1 189 ? -1.435 17.578 34.656 1 90.81 189 CYS A N 1
ATOM 1534 C CA . CYS A 1 189 ? -2.156 16.703 33.75 1 90.81 189 CYS A CA 1
ATOM 1535 C C . CYS A 1 189 ? -1.851 15.234 34.031 1 90.81 189 CYS A C 1
ATOM 1537 O O . CYS A 1 189 ? -2.613 14.344 33.656 1 90.81 189 CYS A O 1
ATOM 1539 N N . GLY A 1 190 ? -0.735 14.914 34.625 1 87 190 GLY A N 1
ATOM 1540 C CA . GLY A 1 190 ? -0.315 13.547 34.906 1 87 190 GLY A CA 1
ATOM 1541 C C . GLY A 1 190 ? 0.172 12.828 33.656 1 87 190 GLY A C 1
ATOM 1542 O O . GLY A 1 190 ? -0.017 11.617 33.5 1 87 190 GLY A O 1
ATOM 1543 N N . ALA A 1 191 ? 0.588 13.562 32.688 1 89.88 191 ALA A N 1
ATOM 1544 C CA . ALA A 1 191 ? 1.068 13 31.438 1 89.88 191 ALA A CA 1
ATOM 1545 C C . ALA A 1 191 ? 2.137 13.891 30.797 1 89.88 191 ALA A C 1
ATOM 1547 O O . ALA A 1 191 ? 2.154 15.102 31.031 1 89.88 191 ALA A O 1
ATOM 1548 N N . SER A 1 192 ? 2.984 13.258 30.047 1 90.75 192 SER A N 1
ATOM 1549 C CA . SER A 1 192 ? 4 14.016 29.328 1 90.75 192 SER A CA 1
ATOM 1550 C C . SER A 1 192 ? 3.422 14.672 28.078 1 90.75 192 SER A C 1
ATOM 1552 O O . SER A 1 192 ? 2.537 14.109 27.438 1 90.75 192 SER A O 1
ATOM 1554 N N . LEU A 1 193 ? 3.947 15.805 27.766 1 91.62 193 LEU A N 1
ATOM 1555 C CA . LEU A 1 193 ? 3.543 16.531 26.562 1 91.62 193 LEU A CA 1
ATOM 1556 C C . LEU A 1 193 ? 4.395 16.109 25.375 1 91.62 193 LEU A C 1
ATOM 1558 O O . LEU A 1 193 ? 5.566 15.75 25.531 1 91.62 193 LEU A O 1
ATOM 1562 N N . SER A 1 194 ? 3.752 16.078 24.219 1 88.44 194 SER A N 1
ATOM 1563 C CA . SER A 1 194 ? 4.508 15.836 23 1 88.44 194 SER A CA 1
ATOM 1564 C C . SER A 1 194 ? 5.41 17.016 22.656 1 88.44 194 SER A C 1
ATOM 1566 O O . SER A 1 194 ? 5.27 18.094 23.234 1 88.44 194 SER A O 1
ATOM 1568 N N . ALA A 1 195 ? 6.32 16.828 21.75 1 88.31 195 ALA A N 1
ATOM 1569 C CA . ALA A 1 195 ? 7.215 17.906 21.328 1 88.31 195 ALA A CA 1
ATOM 1570 C C . ALA A 1 195 ? 6.43 19.094 20.781 1 88.31 195 ALA A C 1
ATOM 1572 O O . ALA A 1 195 ? 6.762 20.25 21.078 1 88.31 195 ALA A O 1
ATOM 1573 N N . GLY A 1 196 ? 5.406 18.797 20.031 1 92 196 GLY A N 1
ATOM 1574 C CA . GLY A 1 196 ? 4.574 19.859 19.5 1 92 196 GLY A CA 1
ATOM 1575 C C . GLY A 1 196 ? 3.836 20.641 20.562 1 92 196 GLY A C 1
ATOM 1576 O O . GLY A 1 196 ? 3.715 21.859 20.484 1 92 196 GLY 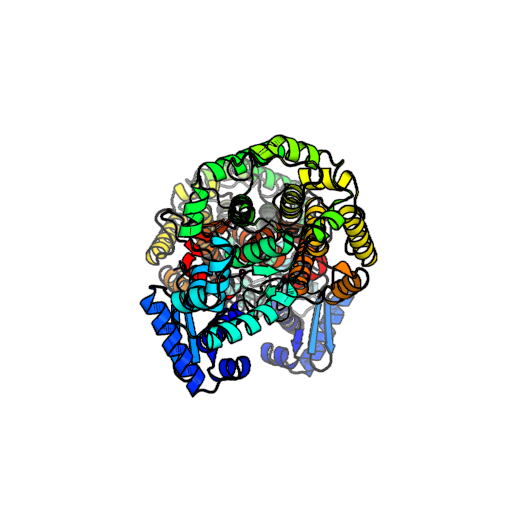A O 1
ATOM 1577 N N . GLN A 1 197 ? 3.381 19.969 21.547 1 93.88 197 GLN A N 1
ATOM 1578 C CA . GLN A 1 197 ? 2.668 20.609 22.656 1 93.88 197 GLN A CA 1
ATOM 1579 C C . GLN A 1 197 ? 3.598 21.5 23.469 1 93.88 197 GLN A C 1
ATOM 1581 O O . GLN A 1 197 ? 3.213 22.594 23.859 1 93.88 197 GLN A O 1
ATOM 1586 N N . LYS A 1 198 ? 4.758 21.031 23.672 1 95.12 198 LYS A N 1
ATOM 1587 C CA . LYS A 1 198 ? 5.746 21.812 24.391 1 95.12 198 LYS A CA 1
ATOM 1588 C C . LYS A 1 198 ? 6.086 23.109 23.656 1 95.12 198 LYS A C 1
ATOM 1590 O O . LYS A 1 198 ? 6.176 24.172 24.266 1 95.12 198 LYS A O 1
ATOM 1595 N N . LEU A 1 199 ? 6.25 23 22.375 1 95.44 199 LEU A N 1
ATOM 1596 C CA . LEU A 1 199 ? 6.566 24.172 21.562 1 95.44 199 LEU A CA 1
ATOM 1597 C C . LEU A 1 199 ? 5.434 25.188 21.609 1 95.44 199 LEU A C 1
ATOM 1599 O O . LEU A 1 199 ? 5.676 26.391 21.781 1 95.44 199 LEU A O 1
ATOM 1603 N N . ASP A 1 200 ? 4.25 24.703 21.5 1 96.81 200 ASP A N 1
ATOM 1604 C CA . ASP A 1 200 ? 3.098 25.594 21.531 1 96.81 200 ASP A CA 1
ATOM 1605 C C . ASP A 1 200 ? 2.977 26.266 22.891 1 96.81 200 ASP A C 1
ATOM 1607 O O . ASP A 1 200 ? 2.637 27.453 22.984 1 96.81 200 ASP A O 1
ATOM 1611 N N . LEU A 1 201 ? 3.211 25.531 23.938 1 96.56 201 LEU A N 1
ATOM 1612 C CA . LEU A 1 201 ? 3.139 26.094 25.281 1 96.56 201 LEU A CA 1
ATOM 1613 C C . LEU A 1 201 ? 4.195 27.172 25.484 1 96.56 201 LEU A C 1
ATOM 1615 O O . LEU A 1 201 ? 3.916 28.219 26.062 1 96.56 201 LEU A O 1
ATOM 1619 N N . VAL A 1 202 ? 5.375 26.938 24.984 1 96.31 202 VAL A N 1
ATOM 1620 C CA . VAL A 1 202 ? 6.477 27.875 25.125 1 96.31 202 VAL A CA 1
ATOM 1621 C C . VAL A 1 202 ? 6.156 29.172 24.359 1 96.31 202 VAL A C 1
ATOM 1623 O O . VAL A 1 202 ? 6.402 30.266 24.859 1 96.31 202 VAL A O 1
ATOM 1626 N N . LEU A 1 203 ? 5.656 28.984 23.172 1 97.5 203 LEU A N 1
ATOM 1627 C CA . LEU A 1 203 ? 5.297 30.141 22.375 1 97.5 203 LEU A CA 1
ATOM 1628 C C . LEU A 1 203 ? 4.215 30.969 23.078 1 97.5 203 LEU A C 1
ATOM 1630 O O . LEU A 1 203 ? 4.328 32.188 23.172 1 97.5 203 LEU A O 1
ATOM 1634 N N . TRP A 1 204 ? 3.209 30.297 23.562 1 97.38 204 TRP A N 1
ATOM 1635 C CA . TRP A 1 204 ? 2.121 30.984 24.25 1 97.38 204 TRP A CA 1
ATOM 1636 C C . TRP A 1 204 ? 2.627 31.703 25.5 1 97.38 204 TRP A C 1
ATOM 1638 O O . TRP A 1 204 ? 2.225 32.844 25.781 1 97.38 204 TRP A O 1
ATOM 1648 N N . ALA A 1 205 ? 3.477 31.047 26.203 1 95 205 ALA A N 1
ATOM 1649 C CA . ALA A 1 205 ? 4.031 31.625 27.422 1 95 205 ALA A CA 1
ATOM 1650 C C . ALA A 1 205 ? 4.832 32.875 27.125 1 95 205 ALA A C 1
ATOM 1652 O O . ALA A 1 205 ? 4.762 33.875 27.859 1 95 205 ALA A O 1
ATOM 1653 N N . HIS A 1 206 ? 5.57 32.812 26.094 1 95.38 206 HIS A N 1
ATOM 1654 C CA . HIS A 1 206 ? 6.363 34 25.703 1 95.38 206 HIS A CA 1
ATOM 1655 C C . HIS A 1 206 ? 5.469 35.188 25.359 1 95.38 206 HIS A C 1
ATOM 1657 O O . HIS A 1 206 ? 5.711 36.281 25.812 1 95.38 206 HIS A O 1
ATOM 1663 N N . ILE A 1 207 ? 4.496 34.906 24.547 1 96.62 207 ILE A N 1
ATOM 1664 C CA . ILE A 1 207 ? 3.561 35.969 24.156 1 96.62 207 ILE A CA 1
ATOM 1665 C C . ILE A 1 207 ? 2.875 36.531 25.391 1 96.62 207 ILE A C 1
ATOM 1667 O O . ILE A 1 207 ? 2.758 37.75 25.531 1 96.62 207 ILE A O 1
ATOM 1671 N N . SER A 1 208 ? 2.42 35.656 26.281 1 94.19 208 SER A N 1
ATOM 1672 C CA . SER A 1 208 ? 1.742 36.062 27.5 1 94.19 208 SER A CA 1
ATOM 1673 C C . SER A 1 208 ? 2.658 36.938 28.375 1 94.19 208 SER A C 1
ATOM 1675 O O . SER A 1 208 ? 2.219 37.938 28.953 1 94.19 208 SER A O 1
ATOM 1677 N N . GLN A 1 209 ? 3.863 36.531 28.438 1 91.75 209 GLN A N 1
ATOM 1678 C CA . GLN A 1 209 ? 4.84 37.281 29.234 1 91.75 209 GLN A CA 1
ATOM 1679 C C . GLN A 1 209 ? 4.996 38.719 28.719 1 91.75 209 GLN A C 1
ATOM 1681 O O . GLN A 1 209 ? 5.074 39.656 29.5 1 91.75 209 GLN A O 1
ATOM 1686 N N . GLN A 1 210 ? 5.027 38.844 27.422 1 93.31 210 GLN A N 1
ATOM 1687 C CA . GLN A 1 210 ? 5.148 40.188 26.828 1 93.31 210 GLN A CA 1
ATOM 1688 C C . GLN A 1 210 ? 3.881 41 27.062 1 93.31 210 GLN A C 1
ATOM 1690 O O . GLN A 1 210 ? 3.951 42.219 27.312 1 93.31 210 GLN A O 1
ATOM 1695 N N . ARG A 1 211 ? 2.771 40.344 27.062 1 93.62 211 ARG A N 1
ATOM 1696 C CA . ARG A 1 211 ? 1.489 41.031 27.141 1 93.62 211 ARG A CA 1
ATOM 1697 C C . ARG A 1 211 ? 1.143 41.375 28.578 1 93.62 211 ARG A C 1
ATOM 1699 O O . ARG A 1 211 ? 0.337 42.281 28.828 1 93.62 211 ARG A O 1
ATOM 1706 N N . LEU A 1 212 ? 1.718 40.75 29.516 1 89.69 212 LEU A N 1
ATOM 1707 C CA . LEU A 1 212 ? 1.49 41.031 30.922 1 89.69 212 LEU A CA 1
ATOM 1708 C C . LEU A 1 212 ? 2.004 42.438 31.281 1 89.69 212 LEU A C 1
ATOM 1710 O O . LEU A 1 212 ? 1.595 43 32.281 1 89.69 212 LEU A O 1
ATOM 1714 N N . ARG A 1 213 ? 2.857 42.969 30.484 1 87.5 213 ARG A N 1
ATOM 1715 C CA . ARG A 1 213 ? 3.439 44.281 30.719 1 87.5 213 ARG A CA 1
ATOM 1716 C C . ARG A 1 213 ? 2.46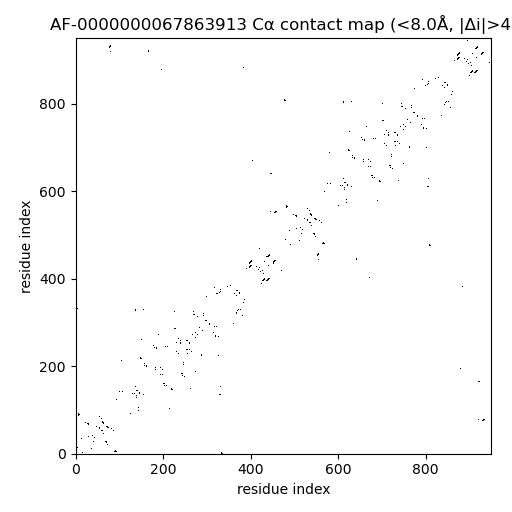7 45.406 30.344 1 87.5 213 ARG A C 1
ATOM 1718 O O . ARG A 1 213 ? 2.674 46.562 30.688 1 87.5 213 ARG A O 1
ATOM 1725 N N . VAL A 1 214 ? 1.388 44.969 29.734 1 89.5 214 VAL A N 1
ATOM 1726 C CA . VAL A 1 214 ? 0.418 45.938 29.25 1 89.5 214 VAL A CA 1
ATOM 1727 C C . VAL A 1 214 ? -0.6 46.219 30.344 1 89.5 214 VAL A C 1
ATOM 1729 O O . VAL A 1 214 ? -1.107 45.312 31 1 89.5 214 VAL A O 1
ATOM 1732 N N . ASN A 1 215 ? -0.959 47.469 30.734 1 80 215 ASN A N 1
ATOM 1733 C CA . ASN A 1 215 ? -1.806 47.875 31.844 1 80 215 ASN A CA 1
ATOM 1734 C C . ASN A 1 215 ? -3.285 47.781 31.484 1 80 215 ASN A C 1
ATOM 1736 O O . ASN A 1 215 ? -4.117 47.438 32.312 1 80 215 ASN A O 1
ATOM 1740 N N . ALA A 1 216 ? -3.723 48.156 30.297 1 82.12 216 ALA A N 1
ATOM 1741 C CA . ALA A 1 216 ? -5.145 48.25 29.969 1 82.12 216 ALA A CA 1
ATOM 1742 C C . ALA A 1 216 ? -5.551 47.188 28.969 1 82.12 216 ALA A C 1
ATOM 1744 O O . ALA A 1 216 ? -5.824 47.5 27.797 1 82.12 216 ALA A O 1
ATOM 1745 N N . CYS A 1 217 ? -5.754 45.906 29.562 1 88.62 217 CYS A N 1
ATOM 1746 C CA . CYS A 1 217 ? -6.191 44.812 28.688 1 88.62 217 CYS A CA 1
ATOM 1747 C C . CYS A 1 217 ? -7.699 44.625 28.766 1 88.62 217 CYS A C 1
ATOM 1749 O O . CYS A 1 217 ? -8.305 44.875 29.812 1 88.62 217 CYS A O 1
ATOM 1751 N N . GLN A 1 218 ? -8.312 44.312 27.672 1 92.38 218 GLN A N 1
ATOM 1752 C CA . GLN A 1 218 ? -9.75 44.062 27.641 1 92.38 218 GLN A CA 1
ATOM 1753 C C . GLN A 1 218 ? -10.055 42.594 27.844 1 92.38 218 GLN A C 1
ATOM 1755 O O . GLN A 1 218 ? -9.719 41.75 27.016 1 92.38 218 GLN A O 1
ATOM 1760 N N . PHE A 1 219 ? -10.812 42.281 28.938 1 93.88 219 PHE A N 1
ATOM 1761 C CA . PHE A 1 219 ? -11.047 40.875 29.297 1 93.88 219 PHE A CA 1
ATOM 1762 C C . PHE A 1 219 ? -12.531 40.531 29.219 1 93.88 219 PHE A C 1
ATOM 1764 O O . PHE A 1 219 ? -12.938 39.406 29.5 1 93.88 219 PHE A O 1
ATOM 1771 N N . GLN A 1 220 ? -13.359 41.438 28.781 1 93.69 220 GLN A N 1
ATOM 1772 C CA . GLN A 1 220 ? -14.805 41.281 28.875 1 93.69 220 GLN A CA 1
ATOM 1773 C C . GLN A 1 220 ? -15.289 40.094 28.047 1 93.69 220 GLN A C 1
ATOM 1775 O O . GLN A 1 220 ? -16.109 39.312 28.516 1 93.69 220 GLN A O 1
ATOM 1780 N N . VAL A 1 221 ? -14.766 39.938 26.891 1 94.38 221 VAL A N 1
ATOM 1781 C CA . VAL A 1 221 ? -15.227 38.875 25.984 1 94.38 221 VAL A CA 1
ATOM 1782 C C . VAL A 1 221 ? -14.875 37.5 26.562 1 94.38 221 VAL A C 1
ATOM 1784 O O . VAL A 1 221 ? -15.711 36.594 26.594 1 94.38 221 VAL A O 1
ATOM 1787 N N . ILE A 1 222 ? -13.648 37.312 27.031 1 95.06 222 ILE A N 1
ATOM 1788 C CA . ILE A 1 222 ? -13.203 36.031 27.547 1 95.06 222 ILE A CA 1
ATOM 1789 C C . ILE A 1 222 ? -13.914 35.719 28.859 1 95.06 222 ILE A C 1
ATOM 1791 O O . ILE A 1 222 ? -14.195 34.562 29.172 1 95.06 222 ILE A O 1
ATOM 1795 N N . GLU A 1 223 ? -14.219 36.75 29.594 1 94.06 223 GLU A N 1
ATOM 1796 C CA . GLU A 1 223 ? -14.961 36.562 30.844 1 94.06 223 GLU A CA 1
ATOM 1797 C C . GLU A 1 223 ? -16.344 36 30.578 1 94.06 223 GLU A C 1
ATOM 1799 O O . GLU A 1 223 ? -16.828 35.125 31.312 1 94.06 223 GLU A O 1
ATOM 1804 N N . GLU A 1 224 ? -16.938 36.469 29.578 1 92.81 224 GLU A N 1
ATOM 1805 C CA . GLU A 1 224 ? -18.25 35.969 29.203 1 92.81 224 GLU A CA 1
ATOM 1806 C C . GLU A 1 224 ? -18.188 34.531 28.75 1 92.81 224 GLU A C 1
ATOM 1808 O O . GLU A 1 224 ? -19.047 33.719 29.094 1 92.81 224 GLU A O 1
ATOM 1813 N N . LYS A 1 225 ? -17.188 34.188 28.031 1 92.5 225 LYS A N 1
ATOM 1814 C CA . LYS A 1 225 ? -17.062 32.875 27.453 1 92.5 225 LYS A CA 1
ATOM 1815 C C . LYS A 1 225 ? -16.672 31.828 28.516 1 92.5 225 LYS A C 1
ATOM 1817 O O . LYS A 1 225 ? -17.016 30.656 28.391 1 92.5 225 LYS A O 1
ATOM 1822 N N . MET A 1 226 ? -16.047 32.312 29.641 1 91.75 226 MET A N 1
ATOM 1823 C CA . MET A 1 226 ? -15.492 31.391 30.625 1 91.75 226 MET A CA 1
ATOM 1824 C C . MET A 1 226 ? -16.375 31.328 31.875 1 91.75 226 MET A C 1
ATOM 1826 O O . MET A 1 226 ? -16.047 30.641 32.844 1 91.75 226 MET A O 1
ATOM 1830 N N . ARG A 1 227 ? -17.453 32.062 32.031 1 86.44 227 ARG A N 1
ATOM 1831 C CA . ARG A 1 227 ? -18.312 32.156 33.188 1 86.44 227 ARG A CA 1
ATOM 1832 C C . ARG A 1 227 ? -18.719 30.781 33.688 1 86.44 227 ARG A C 1
ATOM 1834 O O . ARG A 1 227 ? -18.828 30.562 34.906 1 86.44 227 ARG A O 1
ATOM 1841 N N . GLY A 1 228 ? -18.75 29.766 33.031 1 81.06 228 GLY A N 1
ATOM 1842 C CA . GLY A 1 228 ? -19.203 28.453 33.469 1 81.06 228 GLY A CA 1
ATOM 1843 C C . GLY A 1 228 ? -18.078 27.516 33.844 1 81.06 228 GLY A C 1
ATOM 1844 O O . GLY A 1 228 ? -18.328 26.375 34.25 1 81.06 228 GLY A O 1
ATOM 1845 N N . TYR A 1 229 ? -16.859 28.047 34 1 88.69 229 TYR A N 1
ATOM 1846 C CA . TYR A 1 229 ? -15.742 27.141 34.188 1 88.69 229 TYR A CA 1
ATOM 1847 C C . TYR A 1 229 ? -15.078 27.359 35.562 1 88.69 229 TYR A C 1
ATOM 1849 O O . TYR A 1 229 ? -14.172 26.625 35.938 1 88.69 229 TYR A O 1
ATOM 1857 N N . PHE A 1 230 ? -15.57 28.25 36.344 1 88.12 230 PHE A N 1
ATOM 1858 C CA . PHE A 1 230 ? -14.875 28.688 37.562 1 88.12 230 PHE A CA 1
ATOM 1859 C C . PHE A 1 230 ? -14.977 27.625 38.656 1 88.12 230 PHE A C 1
ATOM 1861 O O . PHE A 1 230 ? -14.188 27.625 39.594 1 88.12 230 PHE A O 1
ATOM 1868 N N . ASP A 1 231 ? -15.945 26.781 38.5 1 86.88 231 ASP A N 1
ATOM 1869 C CA . ASP A 1 231 ? -16.078 25.719 39.469 1 86.88 231 ASP A CA 1
ATOM 1870 C C . ASP A 1 231 ? -15.477 24.406 38.969 1 86.88 231 ASP A C 1
ATOM 1872 O O . ASP A 1 231 ? -15.547 23.375 39.625 1 86.88 231 ASP A O 1
ATOM 1876 N N . ASN A 1 232 ? -14.992 24.438 37.781 1 89.69 232 ASN A N 1
ATOM 1877 C CA . ASN A 1 232 ? -14.336 23.25 37.219 1 89.69 232 ASN A CA 1
ATOM 1878 C C . ASN A 1 232 ? -13.094 22.875 38 1 89.69 232 ASN A C 1
ATOM 1880 O O . ASN A 1 232 ? -12.25 23.719 38.312 1 89.69 232 ASN A O 1
ATOM 1884 N N . ILE A 1 233 ? -12.93 21.656 38.281 1 87.88 233 ILE A N 1
ATOM 1885 C CA . ILE A 1 233 ? -11.891 21.172 39.188 1 87.88 233 ILE A CA 1
ATOM 1886 C C . ILE A 1 233 ? -10.516 21.391 38.562 1 87.88 233 ILE A C 1
ATOM 1888 O O . ILE A 1 233 ? -9.57 21.781 39.25 1 87.88 233 ILE A O 1
ATOM 1892 N N . PHE A 1 234 ? -10.461 21.109 37.375 1 91.12 234 PHE A N 1
ATOM 1893 C CA . PHE A 1 234 ? -9.172 21.297 36.719 1 91.12 234 PHE A CA 1
ATOM 1894 C C . PHE A 1 234 ? -8.789 22.781 36.688 1 91.12 234 PHE A C 1
ATOM 1896 O O . PHE A 1 234 ? -7.625 23.125 36.875 1 91.12 234 PHE A O 1
ATOM 1903 N N . TYR A 1 235 ? -9.773 23.594 36.438 1 91.5 235 TYR A N 1
ATOM 1904 C CA . TYR A 1 235 ? -9.555 25.031 36.438 1 91.5 235 TYR A CA 1
ATOM 1905 C C . TYR A 1 235 ? -9.016 25.484 37.812 1 91.5 235 TYR A C 1
ATOM 1907 O O . TYR A 1 235 ? -8.062 26.266 37.875 1 91.5 235 TYR A O 1
ATOM 1915 N N . LEU A 1 236 ? -9.547 24.953 38.812 1 90.19 236 LEU A N 1
ATOM 1916 C CA . LEU A 1 236 ? -9.141 25.312 40.156 1 90.19 236 LEU A CA 1
ATOM 1917 C C . LEU A 1 236 ? -7.75 24.766 40.469 1 90.19 236 LEU A C 1
ATOM 1919 O O . LEU A 1 236 ? -6.961 25.422 41.156 1 90.19 236 LEU A O 1
ATOM 1923 N N . ARG A 1 237 ? -7.492 23.609 40 1 88.31 237 ARG A N 1
ATOM 1924 C CA . ARG A 1 237 ? -6.164 23.031 40.188 1 88.31 237 ARG A CA 1
ATOM 1925 C C . ARG A 1 237 ? -5.102 23.875 39.5 1 88.31 237 ARG A C 1
ATOM 1927 O O . ARG A 1 237 ? -4.004 24.062 40 1 88.31 237 ARG A O 1
ATOM 1934 N N . LEU A 1 238 ? -5.457 24.266 38.281 1 89.81 238 LEU A N 1
ATOM 1935 C CA . LEU A 1 238 ? -4.551 25.125 37.531 1 89.81 238 LEU A CA 1
ATOM 1936 C C . LEU A 1 238 ? -4.301 26.438 38.25 1 89.81 238 LEU A C 1
ATOM 1938 O O . LEU A 1 238 ? -3.17 26.922 38.281 1 89.81 238 LEU A O 1
ATOM 1942 N N . LEU A 1 239 ? -5.32 26.969 38.844 1 88.19 239 LEU A N 1
ATOM 1943 C CA . LEU A 1 239 ? -5.234 28.234 39.594 1 88.19 239 LEU A CA 1
ATOM 1944 C C . LEU A 1 239 ? -4.281 28.109 40.781 1 88.19 239 LEU A C 1
ATOM 1946 O O . LEU A 1 239 ? -3.52 29.047 41.062 1 88.19 239 LEU A O 1
ATOM 1950 N N . ARG A 1 240 ? -4.305 27.062 41.344 1 85.56 240 ARG A N 1
ATOM 1951 C CA . ARG A 1 240 ? -3.459 26.844 42.531 1 85.56 240 ARG A CA 1
ATOM 1952 C C . ARG A 1 240 ? -1.984 26.812 42.125 1 85.56 240 ARG A C 1
ATOM 1954 O O . ARG A 1 240 ? -1.118 27.172 42.938 1 85.56 240 ARG A O 1
ATOM 1961 N N . LYS A 1 241 ? -1.744 26.484 40.906 1 84.19 241 LYS A N 1
ATOM 1962 C CA . LYS A 1 241 ? -0.361 26.359 40.438 1 84.19 241 LYS A CA 1
ATOM 1963 C C . LYS A 1 241 ? 0.058 27.562 39.625 1 84.19 241 LYS A C 1
ATOM 1965 O O . LYS A 1 241 ? 1.124 27.562 39 1 84.19 241 LYS A O 1
ATOM 1970 N N . VAL A 1 242 ? -0.665 28.578 39.594 1 78.44 242 VAL A N 1
ATOM 1971 C CA . VAL A 1 242 ? -0.48 29.75 38.75 1 78.44 242 VAL A CA 1
ATOM 1972 C C . VAL A 1 242 ? 0.893 30.359 39 1 78.44 242 VAL A C 1
ATOM 1974 O O . VAL A 1 242 ? 1.585 30.781 38.094 1 78.44 242 VAL A O 1
ATOM 1977 N N . PRO A 1 243 ? 1.324 30.422 40.281 1 73.5 243 PRO A N 1
ATOM 1978 C CA . PRO A 1 243 ? 2.625 31.047 40.531 1 73.5 243 PRO A CA 1
ATOM 1979 C C . PRO A 1 243 ? 3.762 30.359 39.781 1 73.5 243 PRO A C 1
ATOM 1981 O O . PRO A 1 243 ? 4.82 30.953 39.562 1 73.5 243 PRO A O 1
ATOM 1984 N N . SER A 1 244 ? 3.447 29.25 39.375 1 77.56 244 SER A N 1
ATOM 1985 C CA . SER A 1 244 ? 4.477 28.484 38.688 1 77.56 244 SER A CA 1
ATOM 1986 C C . SER A 1 244 ? 4.434 28.719 37.188 1 77.56 244 SER A C 1
ATOM 1988 O O . SER A 1 244 ? 5.285 28.219 36.438 1 77.56 244 SER A O 1
ATOM 1990 N N . PHE A 1 245 ? 3.402 29.5 36.906 1 78.19 245 PHE A N 1
ATOM 1991 C CA . PHE A 1 245 ? 3.277 29.875 35.531 1 78.19 245 PHE A CA 1
ATOM 1992 C C . PHE A 1 245 ? 3.576 31.359 35.344 1 78.19 245 PHE A C 1
ATOM 1994 O O . PHE A 1 245 ? 3.734 32.094 36.312 1 78.19 245 PHE A O 1
ATOM 2001 N N . PHE A 1 246 ? 3.873 31.938 34.219 1 69.81 246 PHE A N 1
ATOM 2002 C CA . PHE A 1 246 ? 4.051 33.344 33.875 1 69.81 246 PHE A CA 1
ATOM 2003 C C . PHE A 1 246 ? 5.43 33.844 34.281 1 69.81 246 PHE A C 1
ATOM 2005 O O . PHE A 1 246 ? 5.566 34.938 34.812 1 69.81 246 PHE A O 1
ATOM 2012 N N . ALA A 1 247 ? 6.391 33.031 34.125 1 62.44 247 ALA A N 1
ATOM 2013 C CA . ALA A 1 247 ? 7.812 33.344 34.281 1 62.44 247 ALA A CA 1
ATOM 2014 C C . ALA A 1 247 ? 8.125 33.75 35.719 1 62.44 247 ALA A C 1
ATOM 2016 O O . ALA A 1 247 ? 8.945 34.656 35.969 1 62.44 247 ALA A O 1
ATOM 2017 N N . GLY A 1 248 ? 7.371 33.156 36.594 1 60.25 248 GLY A N 1
ATOM 2018 C CA . GLY A 1 248 ? 7.703 33.406 38 1 60.25 248 GLY A CA 1
ATOM 2019 C C . GLY A 1 248 ? 7.203 34.719 38.5 1 60.25 248 GLY A C 1
ATOM 2020 O O . GLY A 1 248 ? 7.512 35.125 39.625 1 60.25 248 GLY A O 1
ATOM 2021 N N . GLN A 1 249 ? 6.516 35.469 37.594 1 63.53 249 GLN A N 1
ATOM 2022 C CA . GLN A 1 249 ? 5.98 36.719 38.094 1 63.53 249 GLN A CA 1
ATOM 2023 C C . GLN A 1 249 ? 4.824 36.469 39.062 1 63.53 249 GLN A C 1
ATOM 2025 O O . GLN A 1 249 ? 3.965 35.625 38.812 1 63.53 249 GLN A O 1
ATOM 2030 N N . HIS A 1 250 ? 5.074 36.75 40.219 1 63.62 250 HIS A N 1
ATOM 2031 C CA . HIS A 1 250 ? 4.051 36.562 41.25 1 63.62 250 HIS A CA 1
ATOM 2032 C C . HIS A 1 250 ? 2.848 37.469 41 1 63.62 250 HIS A C 1
ATOM 2034 O O . HIS A 1 250 ? 2.846 38.625 41.375 1 63.62 250 HIS A O 1
ATOM 2040 N N . ILE A 1 251 ? 2.045 37 40.125 1 67.69 251 ILE A N 1
ATOM 2041 C CA . ILE A 1 251 ? 0.822 37.75 39.812 1 67.69 251 ILE A CA 1
ATOM 2042 C C . ILE A 1 251 ? -0.339 37.156 40.625 1 67.69 251 ILE A C 1
ATOM 2044 O O . ILE A 1 251 ? -0.619 35.969 40.531 1 67.69 251 ILE A O 1
ATOM 2048 N N . PRO A 1 252 ? -0.753 37.969 41.5 1 68.88 252 PRO A N 1
ATOM 2049 C CA . PRO A 1 252 ? -1.929 37.469 42.219 1 68.88 252 PRO A CA 1
ATOM 2050 C C . PRO A 1 252 ? -3.152 37.312 41.344 1 68.88 252 PRO A C 1
ATOM 2052 O O . PRO A 1 252 ? -3.672 38.312 40.812 1 68.88 252 PRO A O 1
ATOM 2055 N N . LEU A 1 253 ? -3.387 36.062 40.906 1 74.88 253 LEU A N 1
ATOM 2056 C CA . LEU A 1 253 ? -4.535 35.844 40.031 1 74.88 253 LEU A CA 1
ATOM 2057 C C . LEU A 1 253 ? -5.707 35.25 40.781 1 74.88 253 LEU A C 1
ATOM 2059 O O . LEU A 1 253 ? -5.527 34.312 41.594 1 74.88 253 LEU A O 1
ATOM 2063 N N . GLY A 1 254 ? -6.836 35.906 40.688 1 74.31 254 GLY A N 1
ATOM 2064 C CA . GLY A 1 254 ? -8.062 35.344 41.25 1 74.31 254 GLY A CA 1
ATOM 2065 C C . GLY A 1 254 ? -8.766 34.406 40.281 1 74.31 254 GLY A C 1
ATOM 2066 O O . GLY A 1 254 ? -8.32 34.219 39.156 1 74.31 254 GLY A O 1
ATOM 2067 N N . VAL A 1 255 ? -9.805 33.812 40.781 1 77.38 255 VAL A N 1
ATOM 2068 C CA . VAL A 1 255 ? -10.602 32.844 40.031 1 77.38 255 VAL A CA 1
ATOM 2069 C C . VAL A 1 255 ? -11.203 33.5 38.781 1 77.38 255 VAL A C 1
ATOM 2071 O O . VAL A 1 255 ? -11.305 32.875 37.719 1 77.38 255 VAL A O 1
ATOM 2074 N N . GLU A 1 256 ? -11.5 34.75 38.969 1 79.88 256 GLU A N 1
ATOM 2075 C CA . GLU A 1 256 ? -12.148 35.438 37.875 1 79.88 256 GLU A CA 1
ATOM 2076 C C . GLU A 1 256 ? -11.18 36.406 37.188 1 79.88 256 GLU A C 1
ATOM 2078 O O . GLU A 1 256 ? -11.602 37.438 36.625 1 79.88 256 GLU A O 1
ATOM 2083 N N . ASP A 1 257 ? -9.969 36 37.219 1 87.12 257 ASP A N 1
ATOM 2084 C CA . ASP A 1 257 ? -8.961 36.844 36.594 1 87.12 257 ASP A CA 1
ATOM 2085 C C . ASP A 1 257 ? -8.859 36.562 35.094 1 87.12 257 ASP A C 1
ATOM 2087 O O . ASP A 1 257 ? -8.867 35.375 34.688 1 87.12 257 ASP A O 1
ATOM 2091 N N . GLY A 1 258 ? -8.773 37.594 34.312 1 89.38 258 GLY A N 1
ATOM 2092 C CA . GLY A 1 258 ? -8.703 37.469 32.875 1 89.38 258 GLY A CA 1
ATOM 2093 C C . GLY A 1 258 ? -7.5 36.688 32.406 1 89.38 258 GLY A C 1
ATOM 2094 O O . GLY A 1 258 ? -7.594 35.938 31.406 1 89.38 258 GLY A O 1
ATOM 2095 N N . GLU A 1 259 ? -6.391 36.844 33.125 1 90.69 259 GLU A N 1
ATOM 2096 C CA . GLU A 1 259 ? -5.168 36.156 32.719 1 90.69 259 GLU A CA 1
ATOM 2097 C C . GLU A 1 259 ? -5.332 34.625 32.844 1 90.69 259 GLU A C 1
ATOM 2099 O O . GLU A 1 259 ? -4.836 33.875 32 1 90.69 259 GLU A O 1
ATOM 2104 N N . MET A 1 260 ? -5.992 34.188 33.812 1 90.88 260 MET A N 1
ATOM 2105 C CA . MET A 1 260 ? -6.242 32.781 34 1 90.88 260 MET A CA 1
ATOM 2106 C C . MET A 1 260 ? -7.188 32.25 32.938 1 90.88 260 MET A C 1
ATOM 2108 O O . MET A 1 260 ? -6.996 31.125 32.438 1 90.88 260 MET A O 1
ATOM 2112 N N . MET A 1 261 ? -8.195 33.031 32.688 1 93.62 261 MET A N 1
ATOM 2113 C CA . MET A 1 261 ? -9.188 32.625 31.703 1 93.62 261 MET A CA 1
ATOM 2114 C C . MET A 1 261 ? -8.547 32.5 30.312 1 93.62 261 MET A C 1
ATOM 2116 O O . MET A 1 261 ? -8.859 31.562 29.562 1 93.62 261 MET A O 1
ATOM 2120 N N . ILE A 1 262 ? -7.648 33.375 30 1 95.19 262 ILE A N 1
ATOM 2121 C CA . ILE A 1 262 ? -6.965 33.344 28.719 1 95.19 262 ILE A CA 1
ATOM 2122 C C . ILE A 1 262 ? -6.059 32.125 28.625 1 95.19 262 ILE A C 1
ATOM 2124 O O . ILE A 1 262 ? -6.039 31.422 27.609 1 95.19 262 ILE A O 1
ATOM 2128 N N . PHE A 1 263 ? -5.41 31.859 29.688 1 94.31 263 PHE A N 1
ATOM 2129 C CA . PHE A 1 263 ? -4.527 30.703 29.719 1 94.31 263 PHE A CA 1
ATOM 2130 C C . PHE A 1 263 ? -5.332 29.422 29.594 1 94.31 263 PHE A C 1
ATOM 2132 O O . PHE A 1 263 ? -4.973 28.531 28.812 1 94.31 263 PHE A O 1
ATOM 2139 N N . PHE A 1 264 ? -6.383 29.328 30.312 1 94.88 264 PHE A N 1
ATOM 2140 C CA . PHE A 1 264 ? -7.254 28.156 30.281 1 94.88 264 PHE A CA 1
ATOM 2141 C C . PHE A 1 264 ? -7.852 27.969 28.891 1 94.88 264 PHE A C 1
ATOM 2143 O O . PHE A 1 264 ? -7.949 26.844 28.391 1 94.88 264 PHE A O 1
ATOM 2150 N N . SER A 1 265 ? -8.234 29.047 28.25 1 96.12 265 SER A N 1
ATOM 2151 C CA . SER A 1 265 ? -8.797 28.984 26.906 1 96.12 265 SER A CA 1
ATOM 2152 C C . SER A 1 265 ? -7.793 28.406 25.906 1 96.12 265 SER A C 1
ATOM 2154 O O . SER A 1 265 ? -8.164 27.625 25.016 1 96.12 265 SER A O 1
ATOM 2156 N N . PHE A 1 266 ? -6.574 28.781 26.094 1 97.19 266 PHE A N 1
ATOM 2157 C CA . PHE A 1 266 ? -5.512 28.25 25.234 1 97.19 266 PHE A CA 1
ATOM 2158 C C . PHE A 1 266 ? -5.348 26.75 25.438 1 97.19 266 PHE A C 1
ATOM 2160 O O . PHE A 1 266 ? -5.273 26 24.469 1 97.19 266 PHE A O 1
ATOM 2167 N N . LEU A 1 267 ? -5.324 26.328 26.625 1 96.44 267 LEU A N 1
ATOM 2168 C CA . LEU A 1 267 ? -5.133 24.922 26.922 1 96.44 267 LEU A CA 1
ATOM 2169 C C . LEU A 1 267 ? -6.277 24.078 26.375 1 96.44 267 LEU A C 1
ATOM 2171 O O . LEU A 1 267 ? -6.062 22.953 25.922 1 96.44 267 LEU A O 1
ATOM 2175 N N . LEU A 1 268 ? -7.422 24.641 26.297 1 95.75 268 LEU A N 1
ATOM 2176 C CA . LEU A 1 268 ? -8.625 23.922 25.875 1 95.75 268 LEU A CA 1
ATOM 2177 C C . LEU A 1 268 ? -8.68 23.797 24.359 1 95.75 268 LEU A C 1
ATOM 2179 O O . LEU A 1 268 ? -9.336 22.891 23.844 1 95.75 268 LEU A O 1
ATOM 2183 N N . SER A 1 269 ? -7.938 24.641 23.641 1 97 269 SER A N 1
ATOM 2184 C CA . SER A 1 269 ? -8.305 24.781 22.234 1 97 269 SER A CA 1
ATOM 2185 C C . SER A 1 269 ? -7.129 24.438 21.312 1 97 269 SER A C 1
ATOM 2187 O O . SER A 1 269 ? -7.285 24.375 20.094 1 97 269 SER A O 1
ATOM 2189 N N . HIS A 1 270 ? -5.957 24.203 21.781 1 95.62 270 HIS A N 1
ATOM 2190 C CA . HIS A 1 270 ? -4.801 24.031 20.906 1 95.62 270 HIS A CA 1
ATOM 2191 C C . HIS A 1 270 ? -4.117 22.703 21.156 1 95.62 270 HIS A C 1
ATOM 2193 O O . HIS A 1 270 ? -2.891 22.594 21.078 1 95.62 270 HIS A O 1
ATOM 2199 N N . ARG A 1 271 ? -4.98 21.797 21.578 1 94.44 271 ARG A N 1
ATOM 2200 C CA . ARG A 1 271 ? -4.566 20.406 21.688 1 94.44 271 ARG A CA 1
ATOM 2201 C C . ARG A 1 271 ? -3.377 20.25 22.625 1 94.44 271 ARG A C 1
ATOM 2203 O O . ARG A 1 271 ? -2.414 19.547 22.312 1 94.44 271 ARG A O 1
ATOM 2210 N N . ILE A 1 272 ? -3.404 20.953 23.641 1 95.56 272 ILE A N 1
ATOM 2211 C CA . ILE A 1 272 ? -2.318 20.906 24.609 1 95.56 272 ILE A CA 1
ATOM 2212 C C . ILE A 1 272 ? -2.605 19.844 25.656 1 95.56 272 ILE A C 1
ATOM 2214 O O . ILE A 1 272 ? -1.714 19.078 26.031 1 95.56 272 ILE A O 1
ATOM 2218 N N . LEU A 1 273 ? -3.854 19.812 26.078 1 94.5 273 LEU A N 1
ATOM 2219 C CA . LEU A 1 273 ? -4.242 18.906 27.156 1 94.5 273 LEU A CA 1
ATOM 2220 C C . LEU A 1 273 ? -4.41 17.484 26.641 1 94.5 273 LEU A C 1
ATOM 2222 O O . LEU A 1 273 ? -4.926 17.281 25.531 1 94.5 273 LEU A O 1
ATOM 2226 N N . PRO A 1 274 ? -3.973 16.547 27.422 1 90.12 274 PRO A N 1
ATOM 2227 C CA . PRO A 1 274 ? -4.191 15.164 27.031 1 90.12 274 PRO A CA 1
ATOM 2228 C C . PRO A 1 274 ? -5.676 14.797 26.969 1 90.12 274 PRO A C 1
ATOM 2230 O O . PRO A 1 274 ? -6.512 15.492 27.547 1 90.12 274 PRO A O 1
ATOM 2233 N N . LEU A 1 275 ? -5.914 13.734 26.281 1 87.69 275 LEU A N 1
ATOM 2234 C CA . LEU A 1 275 ? -7.266 13.258 26.031 1 87.69 275 LEU A CA 1
ATOM 2235 C C . LEU A 1 275 ? -8.047 13.094 27.328 1 87.69 275 LEU A C 1
ATOM 2237 O O . LEU A 1 275 ? -9.172 13.586 27.438 1 87.69 275 LEU A O 1
ATOM 2241 N N . HIS A 1 276 ? -7.469 12.469 28.328 1 86.75 276 HIS A N 1
ATOM 2242 C CA . HIS A 1 276 ? -8.18 12.172 29.562 1 86.75 276 HIS A CA 1
ATOM 2243 C C . HIS A 1 276 ? -8.5 13.445 30.344 1 86.75 276 HIS A C 1
ATOM 2245 O O . HIS A 1 276 ? -9.547 13.547 30.969 1 86.75 276 HIS A O 1
ATOM 2251 N N . THR A 1 277 ? -7.594 14.414 30.281 1 91 277 THR A N 1
ATOM 2252 C CA . THR A 1 277 ? -7.816 15.688 30.953 1 91 277 THR A CA 1
ATOM 2253 C C . THR A 1 277 ? -8.961 16.453 30.297 1 91 277 THR A C 1
ATOM 2255 O O . THR A 1 277 ? -9.805 17.031 30.984 1 91 277 THR A O 1
ATOM 2258 N N . MET A 1 278 ? -8.961 16.422 28.969 1 92.62 278 MET A N 1
ATOM 2259 C CA . MET A 1 278 ? -10.023 17.109 28.234 1 92.62 278 MET A CA 1
ATOM 2260 C C . MET A 1 278 ? -11.383 16.484 28.531 1 92.62 278 MET A C 1
ATOM 2262 O O . MET A 1 278 ? -12.367 17.188 28.719 1 92.62 278 MET A O 1
ATOM 2266 N N . GLU A 1 279 ? -11.398 15.195 28.562 1 87.94 279 GLU A N 1
ATOM 2267 C CA . GLU A 1 279 ? -12.633 14.484 28.875 1 87.94 279 GLU A CA 1
ATOM 2268 C C . GLU A 1 279 ? -13.133 14.836 30.281 1 87.94 279 GLU A C 1
ATOM 2270 O O . GLU A 1 279 ? -14.328 15.023 30.484 1 87.94 279 GLU A O 1
ATOM 2275 N N . TYR A 1 280 ? -12.18 14.883 31.141 1 87.31 280 TYR A N 1
ATOM 2276 C CA . TYR A 1 280 ? -12.508 15.234 32.5 1 87.31 280 TYR A CA 1
ATOM 2277 C C . TYR A 1 280 ? -13.109 16.625 32.594 1 87.31 280 TYR A C 1
ATOM 2279 O O . TYR A 1 280 ? -14.125 16.828 33.25 1 87.31 280 TYR A O 1
ATOM 2287 N N . ILE A 1 281 ? -12.562 17.594 31.938 1 91.88 281 ILE A N 1
ATOM 2288 C CA . ILE A 1 281 ? -13.008 18.984 31.969 1 91.88 281 ILE A CA 1
ATOM 2289 C C . ILE A 1 281 ? -14.406 19.078 31.344 1 91.88 281 ILE A C 1
ATOM 2291 O O . ILE A 1 281 ? -15.289 19.734 31.906 1 91.88 281 ILE A O 1
ATOM 2295 N N . LEU A 1 282 ? -14.633 18.438 30.297 1 89.94 282 LEU A N 1
ATOM 2296 C CA . LEU A 1 282 ? -15.891 18.516 29.562 1 89.94 282 LEU A CA 1
ATOM 2297 C C . LEU A 1 282 ? -17 17.797 30.312 1 89.94 282 LEU A C 1
ATOM 2299 O O . LEU A 1 282 ? -18.188 18.078 30.125 1 89.94 282 LEU A O 1
ATOM 2303 N N . GLY A 1 283 ? -16.594 16.859 31.156 1 87.06 283 GLY A N 1
ATOM 2304 C CA . GLY A 1 283 ? -17.562 16.109 31.938 1 87.06 283 GLY A CA 1
ATOM 2305 C C . GLY A 1 283 ? -18.328 16.969 32.938 1 87.06 283 GLY A C 1
ATOM 2306 O O . GLY A 1 283 ? -19.422 16.594 33.375 1 87.06 283 GLY A O 1
ATOM 2307 N N . PHE A 1 284 ? -17.828 18.141 33.219 1 86.62 284 PHE A N 1
ATOM 2308 C CA . PHE A 1 284 ? -18.484 19.031 34.156 1 86.62 284 PHE A CA 1
ATOM 2309 C C . PHE A 1 284 ? -19.5 19.922 33.438 1 86.62 284 PHE A C 1
ATOM 2311 O O . PHE A 1 284 ? -20.219 20.688 34.062 1 86.62 284 PHE A O 1
ATOM 2318 N N . GLY A 1 285 ? -19.516 19.781 32.125 1 85.88 285 GLY A N 1
ATOM 2319 C CA . GLY A 1 285 ? -20.453 20.578 31.359 1 85.88 285 GLY A CA 1
ATOM 2320 C C . GLY A 1 285 ? -19.906 21.938 30.969 1 85.88 285 GLY A C 1
ATOM 2321 O O . GLY A 1 285 ? -18.703 22.125 30.875 1 85.88 285 GLY A O 1
ATOM 2322 N N . GLY A 1 286 ? -20.844 22.891 30.578 1 87.94 286 GLY A N 1
ATOM 2323 C CA . GLY A 1 286 ? -20.469 24.219 30.094 1 87.94 286 GLY A CA 1
ATOM 2324 C C . GLY A 1 286 ? -20.812 24.438 28.641 1 87.94 286 GLY A C 1
ATOM 2325 O O . GLY A 1 286 ? -21.359 23.547 27.984 1 87.94 286 GLY A O 1
ATOM 2326 N N . GLN A 1 287 ? -20.469 25.609 28.234 1 91.5 287 GLN A N 1
ATOM 2327 C CA . GLN A 1 287 ? -20.875 26 26.891 1 91.5 287 GLN A CA 1
ATOM 2328 C C . GLN A 1 287 ? -20.125 25.172 25.844 1 91.5 287 GLN A C 1
ATOM 2330 O O . GLN A 1 287 ? -20.703 24.828 24.797 1 91.5 287 GLN A O 1
ATOM 2335 N N . LEU A 1 288 ? -18.922 24.922 26.125 1 93.75 288 LEU A N 1
ATOM 2336 C CA . LEU A 1 288 ? -18.141 24.125 25.188 1 93.75 288 LEU A CA 1
ATOM 2337 C C . LEU A 1 288 ? -18.688 22.688 25.109 1 93.75 288 LEU A C 1
ATOM 2339 O O . LEU A 1 288 ? -18.781 22.125 24.016 1 93.75 288 LEU A O 1
ATOM 2343 N N . ALA A 1 289 ? -18.953 22.078 26.25 1 92.38 289 ALA A N 1
ATOM 2344 C CA . ALA A 1 289 ? -19.531 20.734 26.297 1 92.38 289 ALA A CA 1
ATOM 2345 C C . ALA A 1 289 ? -20.875 20.688 25.562 1 92.38 289 ALA A C 1
ATOM 2347 O O . ALA A 1 289 ? -21.188 19.703 24.891 1 92.38 289 ALA A O 1
ATOM 2348 N N . ASP A 1 290 ? -21.625 21.766 25.734 1 94.19 290 ASP A N 1
ATOM 2349 C CA . ASP A 1 290 ? -22.906 21.844 25.047 1 94.19 290 ASP A CA 1
ATOM 2350 C C . ASP A 1 290 ? -22.734 21.891 23.531 1 94.19 290 ASP A C 1
ATOM 2352 O O . ASP A 1 290 ? -23.469 21.219 22.797 1 94.19 290 ASP A O 1
ATOM 2356 N N . LEU A 1 291 ? -21.812 22.703 23.141 1 95.62 291 LEU A N 1
ATOM 2357 C CA . LEU A 1 291 ? -21.547 22.812 21.703 1 95.62 291 LEU A CA 1
ATOM 2358 C C . LEU A 1 291 ? -21.078 21.469 21.141 1 95.62 291 LEU A C 1
ATOM 2360 O O . LEU A 1 291 ? -21.469 21.078 20.031 1 95.62 291 LEU A O 1
ATOM 2364 N N . LEU A 1 292 ? -20.25 20.781 21.875 1 95.06 292 LEU A N 1
ATOM 2365 C CA . LEU A 1 292 ? -19.766 19.469 21.469 1 95.06 292 LEU A CA 1
ATOM 2366 C C . LEU A 1 292 ? -20.922 18.484 21.344 1 95.06 292 LEU A C 1
ATOM 2368 O O . LEU A 1 292 ? -21 17.734 20.375 1 95.06 292 LEU A O 1
ATOM 2372 N N . THR A 1 293 ? -21.781 18.469 22.297 1 94.25 293 THR A N 1
ATOM 2373 C CA . THR A 1 293 ? -22.953 17.594 22.281 1 94.25 293 THR A CA 1
ATOM 2374 C C . THR A 1 293 ? -23.812 17.875 21.047 1 94.25 293 THR A C 1
ATOM 2376 O O . THR A 1 293 ? -24.281 16.953 20.391 1 94.25 293 THR A O 1
ATOM 2379 N N . GLN A 1 294 ? -23.969 19.141 20.766 1 95.69 294 GLN A N 1
ATOM 2380 C CA . GLN A 1 294 ? -24.75 19.516 19.594 1 95.69 294 GLN A CA 1
ATOM 2381 C C . GLN A 1 294 ? -24.078 19.047 18.312 1 95.69 294 GLN A C 1
ATOM 2383 O O . GLN A 1 294 ? -24.75 18.562 17.391 1 95.69 294 GLN A O 1
ATOM 2388 N N . LEU A 1 295 ? -22.797 19.25 18.234 1 95.62 295 LEU A N 1
ATOM 2389 C CA . LEU A 1 295 ? -22.047 18.797 17.047 1 95.62 295 LEU A CA 1
ATOM 2390 C C . LEU A 1 295 ? -22.188 17.297 16.859 1 95.62 295 LEU A C 1
ATOM 2392 O O . LEU A 1 295 ? -22.422 16.828 15.742 1 95.62 295 LEU A O 1
ATOM 2396 N N . ILE A 1 296 ? -22.078 16.547 17.922 1 92.88 296 ILE A N 1
ATOM 2397 C CA . ILE A 1 296 ? -22.188 15.086 17.875 1 92.88 296 ILE A CA 1
ATOM 2398 C C . ILE A 1 296 ? -23.578 14.68 17.422 1 92.88 296 ILE A C 1
ATOM 2400 O O . ILE A 1 296 ? -23.75 13.766 16.609 1 92.88 296 ILE A O 1
ATOM 2404 N N . GLN A 1 297 ? -24.547 15.367 17.938 1 92.38 297 GLN A N 1
ATOM 2405 C CA . GLN A 1 297 ? -25.922 15.078 17.562 1 92.38 297 GLN A CA 1
ATOM 2406 C C . GLN A 1 297 ? -26.141 15.32 16.062 1 92.38 297 GLN A C 1
ATOM 2408 O O . GLN A 1 297 ? -26.812 14.523 15.391 1 92.38 297 GLN A O 1
ATOM 2413 N N . GLU A 1 298 ? -25.609 16.422 15.555 1 94 298 GLU A N 1
ATOM 2414 C CA . GLU A 1 298 ? -25.734 16.703 14.133 1 94 298 GLU A CA 1
ATOM 2415 C C . GLU A 1 298 ? -25.016 15.656 13.289 1 94 298 GLU A C 1
ATOM 2417 O O . GLU A 1 298 ? -25.484 15.297 12.203 1 94 298 GLU A O 1
ATOM 2422 N N . MET A 1 299 ? -23.922 15.219 13.766 1 91.19 299 MET A N 1
ATOM 2423 C CA . MET A 1 299 ? -23.156 14.211 13.039 1 91.19 299 MET A CA 1
ATOM 2424 C C . MET A 1 299 ? -23.859 12.859 13.078 1 91.19 299 MET A C 1
ATOM 2426 O O . MET A 1 299 ? -23.797 12.094 12.117 1 91.19 299 MET A O 1
ATOM 2430 N N . LYS A 1 300 ? -24.453 12.531 14.156 1 86.25 300 LYS A N 1
ATOM 2431 C CA . LYS A 1 300 ? -25.25 11.312 14.25 1 86.25 300 LYS A CA 1
ATOM 2432 C C . LYS A 1 300 ? -26.453 11.359 13.305 1 86.25 300 LYS A C 1
ATOM 2434 O O . LYS A 1 300 ? -26.812 10.352 12.703 1 86.25 300 LYS A O 1
ATOM 2439 N N . LYS A 1 301 ? -27.031 12.492 13.227 1 88.12 301 LYS A N 1
ATOM 2440 C CA . LYS A 1 301 ? -28.141 12.688 12.297 1 88.12 301 LYS A CA 1
ATOM 2441 C C . LYS A 1 301 ? -27.719 12.383 10.859 1 88.12 301 LYS A C 1
ATOM 2443 O O . LYS A 1 301 ? -28.516 11.891 10.062 1 88.12 301 LYS A O 1
ATOM 2448 N N . GLU A 1 302 ? -26.453 12.695 10.547 1 85.19 302 GLU A N 1
ATOM 2449 C CA . GLU A 1 302 ? -25.922 12.461 9.211 1 85.19 302 GLU A CA 1
ATOM 2450 C C . GLU A 1 302 ? -25.312 11.062 9.094 1 85.19 302 GLU A C 1
ATOM 2452 O O . GLU A 1 302 ? -24.625 10.758 8.117 1 85.19 302 GLU A O 1
ATOM 2457 N N . GLU A 1 303 ? -25.391 10.227 10.156 1 80.69 303 GLU A N 1
ATOM 2458 C CA . GLU A 1 303 ? -24.969 8.836 10.211 1 80.69 303 GLU A CA 1
ATOM 2459 C C . GLU A 1 303 ? -23.453 8.719 10.07 1 80.69 303 GLU A C 1
ATOM 2461 O O . GLU A 1 303 ? -22.953 7.793 9.43 1 80.69 303 GLU A O 1
ATOM 2466 N N . LEU A 1 304 ? -22.828 9.758 10.531 1 80.62 304 LEU A N 1
ATOM 2467 C CA . LEU A 1 304 ? -21.375 9.727 10.484 1 80.62 304 LEU A CA 1
ATOM 2468 C C . LEU A 1 304 ? -20.812 9.047 11.719 1 80.62 304 LEU A C 1
ATOM 2470 O O . LEU A 1 304 ? -19.656 8.578 11.703 1 80.62 304 LEU A O 1
ATOM 2474 N N . LEU A 1 305 ? -21.578 9.117 12.797 1 79 305 LEU A N 1
ATOM 2475 C CA . LEU A 1 305 ? -21.156 8.523 14.062 1 79 305 LEU A CA 1
ATOM 2476 C C . LEU A 1 305 ? -22.141 7.469 14.531 1 79 305 LEU A C 1
ATOM 2478 O O . LEU A 1 305 ? -23.359 7.637 14.375 1 79 305 LEU A O 1
ATOM 2482 N N . GLY A 1 306 ? -21.547 6.34 14.953 1 70 306 GLY A N 1
ATOM 2483 C CA . GLY A 1 306 ? -22.391 5.336 15.57 1 70 306 GLY A CA 1
ATOM 2484 C C . GLY A 1 306 ? -22.766 5.668 17 1 70 306 GLY A C 1
ATOM 2485 O O . GLY A 1 306 ? -22.688 6.828 17.406 1 70 306 GLY A O 1
ATOM 2486 N N . ASP A 1 307 ? -23.203 4.633 17.656 1 62.72 307 ASP A N 1
ATOM 2487 C CA . ASP A 1 307 ? -23.625 4.816 19.047 1 62.72 307 ASP A CA 1
ATOM 2488 C C . ASP A 1 307 ? -22.438 5.125 19.953 1 62.72 307 ASP A C 1
ATOM 2490 O O . ASP A 1 307 ? -22.547 5.895 20.906 1 62.72 307 ASP A O 1
ATOM 2494 N N . TYR A 1 308 ? -21.297 4.496 19.516 1 62.94 308 TYR A N 1
ATOM 2495 C CA . TYR A 1 308 ? -20.094 4.742 20.281 1 62.94 308 TYR A CA 1
ATOM 2496 C C . TYR A 1 308 ? -19.078 5.555 19.469 1 62.94 308 TYR A C 1
ATOM 2498 O O . TYR A 1 308 ? -18.844 5.266 18.297 1 62.94 308 TYR A O 1
ATOM 2506 N N . THR A 1 309 ? -18.734 6.672 20.062 1 72.44 309 THR A N 1
ATOM 2507 C CA . THR A 1 309 ? -17.703 7.492 19.438 1 72.44 309 THR A CA 1
ATOM 2508 C C . THR A 1 309 ? -16.344 7.254 20.125 1 72.44 309 THR A C 1
ATOM 2510 O O . THR A 1 309 ? -16.234 7.398 21.344 1 72.44 309 THR A O 1
ATOM 2513 N N . GLU A 1 310 ? -15.43 6.977 19.359 1 75 310 GLU A N 1
ATOM 2514 C CA . GLU A 1 310 ? -14.086 6.738 19.891 1 75 310 GLU A CA 1
ATOM 2515 C C . GLU A 1 310 ? -13.555 7.969 20.625 1 75 310 GLU A C 1
ATOM 2517 O O . GLU A 1 310 ? -13.844 9.102 20.234 1 75 310 GLU A O 1
ATOM 2522 N N . ASP A 1 311 ? -12.766 7.781 21.656 1 80.5 311 ASP A N 1
ATOM 2523 C CA . ASP A 1 311 ? -12.242 8.852 22.5 1 80.5 311 ASP A CA 1
ATOM 2524 C C . ASP A 1 311 ? -11.422 9.844 21.688 1 80.5 311 ASP A C 1
ATOM 2526 O O . ASP A 1 311 ? -11.516 11.055 21.891 1 80.5 311 ASP A O 1
ATOM 2530 N N . HIS A 1 312 ? -10.695 9.336 20.75 1 84.25 312 HIS A N 1
ATOM 2531 C CA . HIS A 1 312 ? -9.852 10.219 19.953 1 84.25 312 HIS A CA 1
ATOM 2532 C C . HIS A 1 312 ? -10.688 11.109 19.047 1 84.25 312 HIS A C 1
ATOM 2534 O O . HIS A 1 312 ? -10.312 12.258 18.781 1 84.25 312 HIS A O 1
ATOM 2540 N N . VAL A 1 313 ? -11.773 10.562 18.578 1 86.94 313 VAL A N 1
ATOM 2541 C CA . VAL A 1 313 ? -12.672 11.328 17.719 1 86.94 313 VAL A CA 1
ATOM 2542 C C . VAL A 1 313 ? -13.344 12.43 18.547 1 86.94 313 VAL A C 1
ATOM 2544 O O . VAL A 1 313 ? -13.398 13.586 18.109 1 86.94 313 VAL A O 1
ATOM 2547 N N . THR A 1 314 ? -13.812 12.016 19.719 1 90.56 314 THR A N 1
ATOM 2548 C CA . THR A 1 314 ? -14.438 12.992 20.609 1 90.56 314 THR A CA 1
ATOM 2549 C C . THR A 1 314 ? -13.445 14.086 20.984 1 90.56 314 THR A C 1
ATOM 2551 O O . THR A 1 314 ? -13.82 15.258 21.078 1 90.56 314 THR A O 1
ATOM 2554 N N . TYR A 1 315 ? -12.258 13.703 21.234 1 92.19 315 TYR A N 1
ATOM 2555 C CA . TYR A 1 315 ? -11.203 14.664 21.547 1 92.19 315 TYR A CA 1
ATOM 2556 C C . TYR A 1 315 ? -11.031 15.672 20.422 1 92.19 315 TYR A C 1
ATOM 2558 O O . TYR A 1 315 ? -11 16.891 20.656 1 92.19 315 TYR A O 1
ATOM 2566 N N . GLU A 1 316 ? -10.945 15.195 19.219 1 93.81 316 GLU A N 1
ATOM 2567 C CA . GLU A 1 316 ? -10.734 16.078 18.062 1 93.81 316 GLU A CA 1
ATOM 2568 C C . GLU A 1 316 ? -11.938 16.984 17.844 1 93.81 316 GLU A C 1
ATOM 2570 O O . GLU A 1 316 ? -11.781 18.156 17.484 1 93.81 316 GLU A O 1
ATOM 2575 N N . LEU A 1 317 ? -13.094 16.453 18.031 1 95 317 LEU A N 1
ATOM 2576 C CA . LEU A 1 317 ? -14.297 17.266 17.891 1 95 317 LEU A CA 1
ATOM 2577 C C . LEU A 1 317 ? -14.336 18.359 18.938 1 95 317 LEU A C 1
ATOM 2579 O O . LEU A 1 317 ? -14.742 19.484 18.656 1 95 317 LEU A O 1
ATOM 2583 N N . SER A 1 318 ? -13.938 18 20.125 1 96 318 SER A N 1
ATOM 2584 C CA . SER A 1 318 ? -13.906 19 21.188 1 96 318 SER A CA 1
ATOM 2585 C C . SER A 1 318 ? -12.93 20.125 20.875 1 96 318 SER A C 1
ATOM 2587 O O . SER A 1 318 ? -13.18 21.297 21.203 1 96 318 SER A O 1
ATOM 2589 N N . GLN A 1 319 ? -11.82 19.797 20.25 1 96.31 319 GLN A N 1
ATOM 2590 C CA . GLN A 1 319 ? -10.828 20.797 19.859 1 96.31 319 GLN A CA 1
ATOM 2591 C C . GLN A 1 319 ? -11.391 21.734 18.781 1 96.31 319 GLN A C 1
ATOM 2593 O O . GLN A 1 319 ? -11.156 22.938 18.828 1 96.31 319 GLN A O 1
ATOM 2598 N N . LEU A 1 320 ? -12.117 21.188 17.859 1 96.44 320 LEU A N 1
ATOM 2599 C CA . LEU A 1 320 ? -12.758 22.016 16.844 1 96.44 320 LEU A CA 1
ATOM 2600 C C . LEU A 1 320 ? -13.758 22.984 17.484 1 96.44 320 LEU A C 1
ATOM 2602 O O . LEU A 1 320 ? -13.766 24.172 17.172 1 96.44 320 LEU A O 1
ATOM 2606 N N . CYS A 1 321 ? -14.555 22.438 18.375 1 97.44 321 CYS A N 1
ATOM 2607 C CA . CYS A 1 321 ? -15.547 23.25 19.078 1 97.44 321 CYS A CA 1
ATOM 2608 C C . CYS A 1 321 ? -14.883 24.344 19.891 1 97.44 321 CYS A C 1
ATOM 2610 O O . CYS A 1 321 ? -15.336 25.5 19.891 1 97.44 321 CYS A O 1
ATOM 2612 N N . ALA A 1 322 ? -13.805 23.984 20.547 1 97.56 322 ALA A N 1
ATOM 2613 C CA . ALA A 1 322 ? -13.117 24.938 21.406 1 97.56 322 ALA A CA 1
ATOM 2614 C C . ALA A 1 322 ? -12.531 26.078 20.578 1 97.56 322 ALA A C 1
ATOM 2616 O O . ALA A 1 322 ? -12.594 27.25 20.984 1 97.56 322 ALA A O 1
ATOM 2617 N N . GLN A 1 323 ? -11.992 25.797 19.438 1 97.5 323 GLN A N 1
ATOM 2618 C CA . GLN A 1 323 ? -11.383 26.812 18.578 1 97.5 323 GLN A CA 1
ATOM 2619 C C . GLN A 1 323 ? -12.422 27.797 18.062 1 97.5 323 GLN A C 1
ATOM 2621 O O . GLN A 1 323 ? -12.211 29.016 18.109 1 97.5 323 GLN A O 1
ATOM 2626 N N . VAL A 1 324 ? -13.539 27.266 17.641 1 97.38 324 VAL A N 1
ATOM 2627 C CA . VAL A 1 324 ? -14.539 28.141 17.031 1 97.38 324 VAL A CA 1
ATOM 2628 C C . VAL A 1 324 ? -15.297 28.891 18.125 1 97.38 324 VAL A C 1
ATOM 2630 O O . VAL A 1 324 ? -15.797 30 17.891 1 97.38 324 VAL A O 1
ATOM 2633 N N . TYR A 1 325 ? -15.391 28.312 19.297 1 96.88 325 TYR A N 1
ATOM 2634 C CA . TYR A 1 325 ? -16.094 28.953 20.391 1 96.88 325 TYR A CA 1
ATOM 2635 C C . TYR A 1 325 ? -15.25 30.078 20.984 1 96.88 325 TYR A C 1
ATOM 2637 O O . TYR A 1 325 ? -15.781 31.156 21.312 1 96.88 325 TYR A O 1
ATOM 2645 N N . LEU A 1 326 ? -13.93 29.906 21.062 1 97.38 326 LEU A N 1
ATOM 2646 C CA . LEU A 1 326 ? -13.094 30.797 21.875 1 97.38 326 LEU A CA 1
ATOM 2647 C C . LEU A 1 326 ? -12.398 31.828 21 1 97.38 326 LEU A C 1
ATOM 2649 O O . LEU A 1 326 ? -12.016 32.906 21.469 1 97.38 326 LEU A O 1
ATOM 2653 N N . TYR A 1 327 ? -12.211 31.516 19.766 1 98 327 TYR A N 1
ATOM 2654 C CA . TYR A 1 327 ? -11.375 32.406 18.953 1 98 327 TYR A CA 1
ATOM 2655 C C . TYR A 1 327 ? -12.055 32.719 17.625 1 98 327 TYR A C 1
ATOM 2657 O O . TYR A 1 327 ? -13.008 32.062 17.234 1 98 327 TYR A O 1
ATOM 2665 N N . LYS A 1 328 ? -11.531 33.844 17.047 1 97.06 328 LYS A N 1
ATOM 2666 C CA . LYS A 1 328 ? -11.961 34.312 15.727 1 97.06 328 LYS A CA 1
ATOM 2667 C C . LYS A 1 328 ? -10.766 34.656 14.844 1 97.06 328 LYS A C 1
ATOM 2669 O O . LYS A 1 328 ? -9.781 35.219 15.312 1 97.06 328 LYS A O 1
ATOM 2674 N N . GLY A 1 329 ? -10.891 34.219 13.578 1 96.81 329 GLY A N 1
ATOM 2675 C CA . GLY A 1 329 ? -9.844 34.562 12.625 1 96.81 329 GLY A CA 1
ATOM 2676 C C . GLY A 1 329 ? -8.734 33.531 12.57 1 96.81 329 GLY A C 1
ATOM 2677 O O . GLY A 1 329 ? -8.617 32.688 13.477 1 96.81 329 GLY A O 1
ATOM 2678 N N . TYR A 1 330 ? -8.047 33.531 11.57 1 96.38 330 TYR A N 1
ATOM 2679 C CA . TYR A 1 330 ? -6.918 32.625 11.367 1 96.38 330 TYR A CA 1
ATOM 2680 C C . TYR A 1 330 ? -5.973 33.156 10.305 1 96.38 330 TYR A C 1
ATOM 2682 O O . TYR A 1 330 ? -6.371 33.969 9.461 1 96.38 330 TYR A O 1
ATOM 2690 N N . ILE A 1 331 ? -4.738 32.844 10.445 1 95.81 331 ILE A N 1
ATOM 2691 C CA . ILE A 1 331 ? -3.746 33.25 9.453 1 95.81 331 ILE A CA 1
ATOM 2692 C C . ILE A 1 331 ? -3.445 32.062 8.531 1 95.81 331 ILE A C 1
ATOM 2694 O O . ILE A 1 331 ? -2.842 31.078 8.953 1 95.81 331 ILE A O 1
ATOM 2698 N N . LEU A 1 332 ? -3.818 32.188 7.34 1 92.56 332 LEU A N 1
ATOM 2699 C CA . LEU A 1 332 ? -3.51 31.156 6.352 1 92.56 332 LEU A CA 1
ATOM 2700 C C . LEU A 1 332 ? -2.082 31.312 5.832 1 92.56 332 LEU A C 1
ATOM 2702 O O . LEU A 1 332 ? -1.635 32.438 5.559 1 92.56 332 LEU A O 1
ATOM 2706 N N . GLN A 1 333 ? -1.442 30.219 5.742 1 88.12 333 GLN A N 1
ATOM 2707 C CA . GLN A 1 333 ? -0.056 30.234 5.289 1 88.12 333 GLN A CA 1
ATOM 2708 C C . GLN A 1 333 ? 0.04 30.672 3.83 1 88.12 333 GLN A C 1
ATOM 2710 O O . GLN A 1 333 ? 0.962 31.406 3.455 1 88.12 333 GLN A O 1
ATOM 2715 N N . ASP A 1 334 ? -0.806 30.125 2.975 1 81.81 334 ASP A N 1
ATOM 2716 C CA . ASP A 1 334 ? -0.895 30.5 1.569 1 81.81 334 ASP A CA 1
ATOM 2717 C C . ASP A 1 334 ? -2.318 30.344 1.044 1 81.81 334 ASP A C 1
ATOM 2719 O O . ASP A 1 334 ? -3.24 30.047 1.811 1 81.81 334 ASP A O 1
ATOM 2723 N N . ARG A 1 335 ? -2.426 30.625 -0.156 1 79.19 335 ARG A N 1
ATOM 2724 C CA . ARG A 1 335 ? -3.754 30.594 -0.757 1 79.19 335 ARG A CA 1
ATOM 2725 C C . ARG A 1 335 ? -4.184 29.172 -1.091 1 79.19 335 ARG A C 1
ATOM 2727 O O . ARG A 1 335 ? -5.363 28.906 -1.322 1 79.19 335 ARG A O 1
ATOM 2734 N N . TYR A 1 336 ? -3.248 28.344 -0.927 1 74.19 336 TYR A N 1
ATOM 2735 C CA . TYR A 1 336 ? -3.543 26.984 -1.396 1 74.19 336 TYR A CA 1
ATOM 2736 C C . TYR A 1 336 ? -3.76 26.047 -0.223 1 74.19 336 TYR A C 1
ATOM 2738 O O . TYR A 1 336 ? -4.352 24.969 -0.384 1 74.19 336 TYR A O 1
ATOM 2746 N N . LYS A 1 337 ? -3.295 26.547 0.826 1 67.69 337 LYS A N 1
ATOM 2747 C CA . LYS A 1 337 ? -3.482 25.719 2.008 1 67.69 337 LYS A CA 1
ATOM 2748 C C . LYS A 1 337 ? -4.965 25.516 2.314 1 67.69 337 LYS A C 1
ATOM 2750 O O . LYS A 1 337 ? -5.73 26.484 2.344 1 67.69 337 LYS A O 1
ATOM 2755 N N . TYR A 1 338 ? -5.496 24.344 2.396 1 59.5 338 TYR A N 1
ATOM 2756 C CA . TYR A 1 338 ? -6.84 23.938 2.787 1 59.5 338 TYR A CA 1
ATOM 2757 C C . TYR A 1 338 ? -7.812 24.094 1.624 1 59.5 338 TYR A C 1
ATOM 2759 O O . TYR A 1 338 ? -9.023 24.219 1.831 1 59.5 338 TYR A O 1
ATOM 2767 N N . GLN A 1 339 ? -7.156 24.453 0.432 1 61.47 339 GLN A N 1
ATOM 2768 C CA . GLN A 1 339 ? -8.016 24.391 -0.745 1 61.47 339 GLN A CA 1
ATOM 2769 C C . GLN A 1 339 ? -8.438 22.953 -1.039 1 61.47 339 GLN A C 1
ATOM 2771 O O . GLN A 1 339 ? -7.602 22.094 -1.326 1 61.47 339 GLN A O 1
ATOM 2776 N N . LEU A 1 340 ? -9.578 22.766 -0.795 1 53.78 340 LEU A N 1
ATOM 2777 C CA . LEU A 1 340 ? -10.156 21.422 -0.868 1 53.78 340 LEU A CA 1
ATOM 2778 C C . LEU A 1 340 ? -10.031 20.859 -2.277 1 53.78 340 LEU A C 1
ATOM 2780 O O . LEU A 1 340 ? -10.008 19.641 -2.457 1 53.78 340 LEU A O 1
ATOM 2784 N N . GLU A 1 341 ? -10.055 21.828 -3.207 1 48.22 341 GLU A N 1
ATOM 2785 C CA . GLU A 1 341 ? -10 21.391 -4.598 1 48.22 341 GLU A CA 1
ATOM 2786 C C . GLU A 1 341 ? -8.664 20.719 -4.91 1 48.22 341 GLU A C 1
ATOM 2788 O O . GLU A 1 341 ? -8.578 19.875 -5.809 1 48.22 341 GLU A O 1
ATOM 2793 N N . ASN A 1 342 ? -7.711 21.25 -4.234 1 48.03 342 ASN A N 1
ATOM 2794 C CA . ASN A 1 342 ? -6.359 20.781 -4.547 1 48.03 342 ASN A CA 1
ATOM 2795 C C . ASN A 1 342 ? -5.957 19.594 -3.682 1 48.03 342 ASN A C 1
ATOM 2797 O O . ASN A 1 342 ? -4.879 19.031 -3.863 1 48.03 342 ASN A O 1
ATOM 2801 N N . ARG A 1 343 ? -6.691 19.609 -2.598 1 47.5 343 ARG A N 1
ATOM 2802 C CA . ARG A 1 343 ? -6.297 18.594 -1.626 1 47.5 343 ARG A CA 1
ATOM 2803 C C . ARG A 1 343 ? -6.996 17.266 -1.905 1 47.5 343 ARG A C 1
ATOM 2805 O O . ARG A 1 343 ? -8.219 17.219 -2.027 1 47.5 343 ARG A O 1
ATOM 2812 N N . HIS A 1 344 ? -6.484 16.547 -2.707 1 42.25 344 HIS A N 1
ATOM 2813 C CA . HIS A 1 344 ? -7.125 15.242 -2.648 1 42.25 344 HIS A CA 1
ATOM 2814 C C . HIS A 1 344 ? -7.223 14.742 -1.211 1 42.25 344 HIS A C 1
ATOM 2816 O O . HIS A 1 344 ? -6.219 14.336 -0.62 1 42.25 344 HIS A O 1
ATOM 2822 N N . PRO A 1 345 ? -7.926 15.711 -0.305 1 40.03 345 PRO A N 1
ATOM 2823 C CA . PRO A 1 345 ? -7.863 14.969 0.957 1 40.03 345 PRO A CA 1
ATOM 2824 C C . PRO A 1 345 ? -7.492 13.5 0.76 1 40.03 345 PRO A C 1
ATOM 2826 O O . PRO A 1 345 ? -7.512 13 -0.368 1 40.03 345 PRO A O 1
ATOM 2829 N N . TYR A 1 346 ? -7.789 12.57 1.834 1 40.75 346 TYR A N 1
ATOM 2830 C CA . TYR A 1 346 ? -7.621 11.125 1.682 1 40.75 346 TYR A CA 1
ATOM 2831 C C . TYR A 1 346 ? -8.078 10.672 0.301 1 40.75 346 TYR A C 1
ATOM 2833 O O . TYR A 1 346 ? -9.266 10.711 -0.013 1 40.75 346 TYR A O 1
ATOM 2841 N N . LEU A 1 347 ? -7.371 11.141 -0.817 1 43.81 347 LEU A N 1
ATOM 2842 C CA . LEU A 1 347 ? -7.258 10.68 -2.197 1 43.81 347 LEU A CA 1
ATOM 2843 C C . LEU A 1 347 ? -8.07 9.414 -2.42 1 43.81 347 LEU A C 1
ATOM 2845 O O . LEU A 1 347 ? -8.375 9.055 -3.561 1 43.81 347 LEU A O 1
ATOM 2849 N N . LEU A 1 348 ? -8.18 8.805 -1.31 1 42.12 348 LEU A N 1
ATOM 2850 C CA . LEU A 1 348 ? -8.734 7.492 -1.606 1 42.12 348 LEU A CA 1
ATOM 2851 C C . LEU A 1 348 ? -10.234 7.461 -1.338 1 42.12 348 LEU A C 1
ATOM 2853 O O . LEU A 1 348 ? -10.883 6.422 -1.504 1 42.12 348 LEU A O 1
ATOM 2857 N N . MET A 1 349 ? -10.703 8.641 -0.542 1 49.41 349 MET A N 1
ATOM 2858 C CA . MET A 1 349 ? -12.117 8.391 -0.274 1 49.41 349 MET A CA 1
ATOM 2859 C C . MET A 1 349 ? -12.977 8.859 -1.441 1 49.41 349 MET A C 1
ATOM 2861 O O . MET A 1 349 ? -12.805 9.969 -1.946 1 49.41 349 MET A O 1
ATOM 2865 N N . GLU A 1 350 ? -13.57 7.984 -1.967 1 51.41 350 GLU A N 1
ATOM 2866 C CA . GLU A 1 350 ? -14.531 8.18 -3.049 1 51.41 350 GLU A CA 1
ATOM 2867 C C . GLU A 1 350 ? -15.617 9.172 -2.654 1 51.41 350 GLU A C 1
ATOM 2869 O O . GLU A 1 350 ? -16.109 9.93 -3.494 1 51.41 350 GLU A O 1
ATOM 2874 N N . HIS A 1 351 ? -15.898 9.305 -1.35 1 55.41 351 HIS A N 1
ATOM 2875 C CA . HIS A 1 351 ? -17.078 10.086 -0.975 1 55.41 351 HIS A CA 1
ATOM 2876 C C . HIS A 1 351 ? -16.688 11.5 -0.558 1 55.41 351 HIS A C 1
ATOM 2878 O O . HIS A 1 351 ? -15.719 11.688 0.185 1 55.41 351 HIS A O 1
ATOM 2884 N N . ASP A 1 352 ? -17.219 12.461 -1.218 1 66.5 352 ASP A N 1
ATOM 2885 C CA . ASP A 1 352 ? -17.047 13.875 -0.905 1 66.5 352 ASP A CA 1
ATOM 2886 C C . ASP A 1 352 ? -17.906 14.297 0.275 1 66.5 352 ASP A C 1
ATOM 2888 O O . ASP A 1 352 ? -19.141 14.352 0.159 1 66.5 352 ASP A O 1
ATOM 2892 N N . PHE A 1 353 ? -17.391 14.562 1.452 1 75.81 353 PHE A N 1
ATOM 2893 C CA . PHE A 1 353 ? -18.141 14.891 2.664 1 75.81 353 PHE A CA 1
ATOM 2894 C C . PHE A 1 353 ? -18.266 16.406 2.826 1 75.81 353 PHE A C 1
ATOM 2896 O O . PHE A 1 353 ? -18.703 16.875 3.877 1 75.81 353 PHE A O 1
ATOM 2903 N N . LYS A 1 354 ? -17.969 17.234 1.831 1 79.94 354 LYS A N 1
ATOM 2904 C CA . LYS A 1 354 ? -18.031 18.688 1.917 1 79.94 354 LYS A CA 1
ATOM 2905 C C . LYS A 1 354 ? -19.469 19.156 2.127 1 79.94 354 LYS A C 1
ATOM 2907 O O . LYS A 1 354 ? -19.719 20.062 2.928 1 79.94 354 LYS A O 1
ATOM 2912 N N . GLU A 1 355 ? -20.297 18.547 1.438 1 81.38 355 GLU A N 1
ATOM 2913 C CA . GLU A 1 355 ? -21.703 18.938 1.549 1 81.38 355 GLU A CA 1
ATOM 2914 C C . GLU A 1 355 ? -22.266 18.594 2.928 1 81.38 355 GLU A C 1
ATOM 2916 O O . GLU A 1 355 ? -23.031 19.375 3.494 1 81.38 355 GLU A O 1
ATOM 2921 N N . THR A 1 356 ? -21.906 17.484 3.367 1 86.69 356 THR A N 1
ATOM 2922 C CA . THR A 1 356 ? -22.328 17.078 4.699 1 86.69 356 THR A CA 1
ATOM 2923 C C . THR A 1 356 ? -21.812 18.047 5.758 1 86.69 356 THR A C 1
ATOM 2925 O O . THR A 1 356 ? -22.531 18.391 6.699 1 86.69 356 THR A O 1
ATOM 2928 N N . ALA A 1 357 ? -20.578 18.469 5.594 1 86.88 357 ALA A N 1
ATOM 2929 C CA . ALA A 1 357 ? -19.984 19.438 6.52 1 86.88 357 ALA A CA 1
ATOM 2930 C C . ALA A 1 357 ? -20.781 20.734 6.52 1 86.88 357 ALA A C 1
ATOM 2932 O O . ALA A 1 357 ? -21.047 21.312 7.578 1 86.88 357 ALA A O 1
ATOM 2933 N N . GLU A 1 358 ? -21.094 21.188 5.34 1 86.19 358 GLU A N 1
ATOM 2934 C CA . GLU A 1 358 ? -21.844 22.438 5.211 1 86.19 358 GLU A CA 1
ATOM 2935 C C . GLU A 1 358 ? -23.188 22.359 5.91 1 86.19 358 GLU A C 1
ATOM 2937 O O . GLU A 1 358 ? -23.625 23.312 6.551 1 86.19 358 GLU A O 1
ATOM 2942 N N . GLU A 1 359 ? -23.844 21.25 5.762 1 90 359 GLU A N 1
ATOM 2943 C CA . GLU A 1 359 ? -25.125 21.047 6.414 1 90 359 GLU A CA 1
ATOM 2944 C C . GLU A 1 359 ? -25 21.078 7.934 1 90 359 GLU A C 1
ATOM 2946 O O . GLU A 1 359 ? -25.781 21.719 8.617 1 90 359 GLU A O 1
ATOM 2951 N N . ILE A 1 360 ? -24 20.453 8.391 1 92.5 360 ILE A N 1
ATOM 2952 C CA . ILE A 1 360 ? -23.781 20.375 9.836 1 92.5 360 ILE A CA 1
ATOM 2953 C C . ILE A 1 360 ? -23.422 21.766 10.367 1 92.5 360 ILE A C 1
ATOM 2955 O O . ILE A 1 360 ? -23.953 22.188 11.398 1 92.5 360 ILE A O 1
ATOM 2959 N N . PHE A 1 361 ? -22.562 22.484 9.641 1 92.5 361 PHE A N 1
ATOM 2960 C CA . PHE A 1 361 ? -22.078 23.781 10.109 1 92.5 361 PHE A CA 1
ATOM 2961 C C . PHE A 1 361 ? -23.156 24.844 9.953 1 92.5 361 PHE A C 1
ATOM 2963 O O . PHE A 1 361 ? -23.141 25.859 10.656 1 92.5 361 PHE A O 1
ATOM 2970 N N . HIS A 1 362 ? -24.031 24.609 9.039 1 91.38 362 HIS A N 1
ATOM 2971 C CA . HIS A 1 362 ? -25.188 25.516 8.93 1 91.38 362 HIS A CA 1
ATOM 2972 C C . HIS A 1 362 ? -26.094 25.406 10.148 1 91.38 362 HIS A C 1
ATOM 2974 O O . HIS A 1 362 ? -26.688 26.391 10.57 1 91.38 362 HIS A O 1
ATOM 2980 N N . ALA A 1 363 ? -26.156 24.234 10.641 1 93.81 363 ALA A N 1
ATOM 2981 C CA . ALA A 1 363 ? -26.984 24 11.82 1 93.81 363 ALA A CA 1
ATOM 2982 C C . ALA A 1 363 ? -26.312 24.562 13.078 1 93.81 363 ALA A C 1
ATOM 2984 O O . ALA A 1 363 ? -26.984 24.781 14.094 1 93.81 363 ALA A O 1
ATOM 2985 N N . LEU A 1 364 ? -25.047 24.781 13.039 1 95.25 364 LEU A N 1
ATOM 2986 C CA . LEU A 1 364 ? -24.281 25.328 14.156 1 95.25 364 LEU A CA 1
ATOM 2987 C C . LEU A 1 364 ? -23.594 26.625 13.766 1 95.25 364 LEU A C 1
ATOM 2989 O O . LEU A 1 364 ? -22.406 26.625 13.422 1 95.25 364 LEU A O 1
ATOM 2993 N N . PRO A 1 365 ? -24.172 27.719 13.984 1 91.38 365 PRO A N 1
ATOM 2994 C CA . PRO A 1 365 ? -23.672 29.016 13.508 1 91.38 365 PRO A CA 1
ATOM 2995 C C . PRO A 1 365 ? -22.266 29.344 14.016 1 91.38 365 PRO A C 1
ATOM 2997 O O . PRO A 1 365 ? -21.531 30.062 13.352 1 91.38 365 PRO A O 1
ATOM 3000 N N . THR A 1 366 ? -21.875 28.797 15.117 1 93.69 366 THR A N 1
ATOM 3001 C CA . THR A 1 366 ? -20.547 29.047 15.688 1 93.69 366 THR A CA 1
ATOM 3002 C C . THR A 1 366 ? -19.453 28.594 14.734 1 93.69 366 THR A C 1
ATOM 3004 O O . THR A 1 366 ? -18.328 29.094 14.781 1 93.69 366 THR A O 1
ATOM 3007 N N . PHE A 1 367 ? -19.828 27.688 13.859 1 94.62 367 PHE A N 1
ATOM 3008 C CA . PHE A 1 367 ? -18.859 27.125 12.93 1 94.62 367 PHE A CA 1
ATOM 3009 C C . PHE A 1 367 ? -18.812 27.938 11.641 1 94.62 367 PHE A C 1
ATOM 3011 O O . PHE A 1 367 ? -18 27.672 10.758 1 94.62 367 PHE A O 1
ATOM 3018 N N . GLN A 1 368 ? -19.578 29 11.562 1 92.81 368 GLN A N 1
ATOM 3019 C CA . GLN A 1 368 ? -19.594 29.906 10.414 1 92.81 368 GLN A CA 1
ATOM 3020 C C . GLN A 1 368 ? -19.406 31.359 10.852 1 92.81 368 GLN A C 1
ATOM 3022 O O . GLN A 1 368 ? -20.344 32.156 10.805 1 92.81 368 GLN A O 1
ATOM 3027 N N . GLN A 1 369 ? -18.172 31.656 11.117 1 93.06 369 GLN A N 1
ATOM 3028 C CA . GLN A 1 369 ? -17.859 33 11.609 1 93.06 369 GLN A CA 1
ATOM 3029 C C . GLN A 1 369 ? -17.609 33.969 10.453 1 93.06 369 GLN A C 1
ATOM 3031 O O . GLN A 1 369 ? -17.641 35.188 10.641 1 93.06 369 GLN A O 1
ATOM 3036 N N . GLY A 1 370 ? -17.422 33.406 9.273 1 92.12 370 GLY A N 1
ATOM 3037 C CA . GLY A 1 370 ? -17.141 34.25 8.125 1 92.12 370 GLY A CA 1
ATOM 3038 C C . GLY A 1 370 ? -15.695 34.688 8.055 1 92.12 370 GLY A C 1
ATOM 3039 O O . GLY A 1 370 ? -15.383 35.75 7.48 1 92.12 370 GLY A O 1
ATOM 3040 N N . THR A 1 371 ? -14.805 34.031 8.766 1 94.5 371 THR A N 1
ATOM 3041 C CA . THR A 1 371 ? -13.367 34.312 8.758 1 94.5 371 THR A CA 1
ATOM 3042 C C . THR A 1 371 ? -12.594 33.125 8.18 1 94.5 371 THR A C 1
ATOM 3044 O O . THR A 1 371 ? -13.188 32.094 7.832 1 94.5 371 THR A O 1
ATOM 3047 N N . ASP A 1 372 ? -11.32 33.281 8.047 1 93.69 372 ASP A N 1
ATOM 3048 C CA . ASP A 1 372 ? -10.477 32.219 7.488 1 93.69 372 ASP A CA 1
ATOM 3049 C C . ASP A 1 372 ? -10.367 31.031 8.453 1 93.69 372 ASP A C 1
ATOM 3051 O O . ASP A 1 372 ? -9.945 29.938 8.07 1 93.69 372 ASP A O 1
ATOM 3055 N N . LEU A 1 373 ? -10.766 31.219 9.703 1 95.31 373 LEU A N 1
ATOM 3056 C CA . LEU A 1 373 ? -10.82 30.109 10.641 1 95.31 373 LEU A CA 1
ATOM 3057 C C . LEU A 1 373 ? -11.773 29.031 10.148 1 95.31 373 LEU A C 1
ATOM 3059 O O . LEU A 1 373 ? -11.547 27.844 10.367 1 95.31 373 LEU A O 1
ATOM 3063 N N . ASP A 1 374 ? -12.828 29.438 9.469 1 93.25 374 ASP A N 1
ATOM 3064 C CA . ASP A 1 374 ? -13.812 28.5 8.938 1 93.25 374 ASP A CA 1
ATOM 3065 C C . ASP A 1 374 ? -13.164 27.5 7.98 1 93.25 374 ASP A C 1
ATOM 3067 O O . ASP A 1 374 ? -13.5 26.312 7.98 1 93.25 374 ASP A O 1
ATOM 3071 N N . LYS A 1 375 ? -12.25 28 7.188 1 89.12 375 LYS A N 1
ATOM 3072 C CA . LYS A 1 375 ? -11.562 27.141 6.238 1 89.12 375 LYS A CA 1
ATOM 3073 C C . LYS A 1 375 ? -10.711 26.094 6.961 1 89.12 375 LYS A C 1
ATOM 3075 O O . LYS A 1 375 ? -10.695 24.922 6.578 1 89.12 375 LYS A O 1
ATOM 3080 N N . LYS A 1 376 ? -10.039 26.516 7.953 1 90.75 376 LYS A N 1
ATOM 3081 C CA . LYS A 1 376 ? -9.195 25.609 8.734 1 90.75 376 LYS A CA 1
ATOM 3082 C C . LYS A 1 376 ? -10.023 24.547 9.43 1 90.75 376 LYS A C 1
ATOM 3084 O O . LYS A 1 376 ? -9.672 23.359 9.398 1 90.75 376 LYS A O 1
ATOM 3089 N N . ILE A 1 377 ? -11.109 24.984 10.016 1 92.88 377 ILE A N 1
ATOM 3090 C CA . ILE A 1 377 ? -11.969 24.078 10.773 1 92.88 377 ILE A CA 1
ATOM 3091 C C . ILE A 1 377 ? -12.586 23.047 9.828 1 92.88 377 ILE A C 1
ATOM 3093 O O . ILE A 1 377 ? -12.656 21.859 10.148 1 92.88 377 ILE A O 1
ATOM 3097 N N . LEU A 1 378 ? -13.039 23.531 8.695 1 89.62 378 LEU A N 1
ATOM 3098 C CA . LEU A 1 378 ? -13.602 22.609 7.707 1 89.62 378 LEU A CA 1
ATOM 3099 C C . LEU A 1 378 ? -12.562 21.578 7.277 1 89.62 378 LEU A C 1
ATOM 3101 O O . LEU A 1 378 ? -12.875 20.391 7.168 1 89.62 378 LEU A O 1
ATOM 3105 N N . TRP A 1 379 ? -11.375 22.062 7.066 1 86.38 379 TRP A N 1
ATOM 3106 C CA . TRP A 1 379 ? -10.297 21.172 6.66 1 86.38 379 TRP A CA 1
ATOM 3107 C C . TRP A 1 379 ? -10.031 20.109 7.727 1 86.38 379 TRP A C 1
ATOM 3109 O O . TRP A 1 379 ? -9.906 18.922 7.418 1 86.38 379 TRP A O 1
ATOM 3119 N N . GLU A 1 380 ? -9.922 20.484 8.945 1 88.56 380 GLU A N 1
ATOM 3120 C CA . GLU A 1 380 ? -9.641 19.562 10.031 1 88.56 380 GLU A CA 1
ATOM 3121 C C . GLU A 1 380 ? -10.797 18.578 10.242 1 88.56 380 GLU A C 1
ATOM 3123 O O . GLU A 1 380 ? -10.578 17.422 10.555 1 88.56 380 GLU A O 1
ATOM 3128 N N . TRP A 1 381 ? -12.023 19.094 10.07 1 90 381 TRP A N 1
ATOM 3129 C CA . TRP A 1 381 ? -13.188 18.234 10.195 1 90 381 TRP A CA 1
ATOM 3130 C C . TRP A 1 381 ? -13.195 17.156 9.109 1 90 381 TRP A C 1
ATOM 3132 O O . TRP A 1 381 ? -13.477 15.992 9.375 1 90 381 TRP A O 1
ATOM 3142 N N . LEU A 1 382 ? -12.891 17.594 7.945 1 83.81 382 LEU A N 1
ATOM 3143 C CA . LEU A 1 382 ? -12.852 16.641 6.836 1 83.81 382 LEU A CA 1
ATOM 3144 C C . LEU A 1 382 ? -11.781 15.578 7.066 1 83.81 382 LEU A C 1
ATOM 3146 O O . LEU A 1 382 ? -11.984 14.406 6.738 1 83.81 382 LEU A O 1
ATOM 3150 N N . GLN A 1 383 ? -10.672 15.992 7.613 1 82.25 383 GLN A N 1
ATOM 3151 C CA . GLN A 1 383 ? -9.617 15.031 7.945 1 82.25 383 GLN A CA 1
ATOM 3152 C C . GLN A 1 383 ? -10.102 14.023 8.992 1 82.25 383 GLN A C 1
ATOM 3154 O O . GLN A 1 383 ? -9.75 12.844 8.93 1 82.25 383 GLN A O 1
ATOM 3159 N N . LEU A 1 384 ? -10.828 14.508 9.914 1 86.31 384 LEU A N 1
ATOM 3160 C CA . LEU A 1 384 ? -11.352 13.641 10.961 1 86.31 384 LEU A CA 1
ATOM 3161 C C . LEU A 1 384 ? -12.336 12.625 10.383 1 86.31 384 LEU A C 1
ATOM 3163 O O . LEU A 1 384 ? -12.32 11.453 10.758 1 86.31 384 LEU A O 1
ATOM 3167 N N . ILE A 1 385 ? -13.18 13.039 9.5 1 82.12 385 ILE A N 1
ATOM 3168 C CA . ILE A 1 385 ? -14.164 12.156 8.883 1 82.12 385 ILE A CA 1
ATOM 3169 C C . ILE A 1 385 ? -13.445 11.086 8.062 1 82.12 385 ILE A C 1
ATOM 3171 O O . ILE A 1 385 ? -13.852 9.922 8.07 1 82.12 385 ILE A O 1
ATOM 3175 N N . GLU A 1 386 ? -12.406 11.547 7.438 1 75.81 386 GLU A N 1
ATOM 3176 C CA . GLU A 1 386 ? -11.617 10.586 6.676 1 75.81 386 GLU A CA 1
ATOM 3177 C C . GLU A 1 386 ? -10.992 9.539 7.59 1 75.81 386 GLU A C 1
ATOM 3179 O O . GLU A 1 386 ? -10.93 8.359 7.242 1 75.81 386 GLU A O 1
ATOM 3184 N N . TYR A 1 387 ? -10.508 9.93 8.609 1 77.81 387 TYR A N 1
ATOM 3185 C CA . TYR A 1 387 ? -9.938 9.031 9.602 1 77.81 387 TYR A CA 1
ATOM 3186 C C . TYR A 1 387 ? -10.977 8.039 10.102 1 77.81 387 TYR A C 1
ATOM 3188 O O . TYR A 1 387 ? -10.695 6.844 10.227 1 77.81 387 TYR A O 1
ATOM 3196 N N . MET A 1 388 ? -12.086 8.594 10.438 1 77 388 MET A N 1
ATOM 3197 C CA . MET A 1 388 ? -13.164 7.754 10.953 1 77 388 MET A CA 1
ATOM 3198 C C . MET A 1 388 ? -13.594 6.727 9.914 1 77 388 MET A C 1
ATOM 3200 O O . MET A 1 388 ? -13.883 5.578 10.25 1 77 388 MET A O 1
ATOM 3204 N N . ALA A 1 389 ? -13.648 7.211 8.734 1 69.31 389 ALA A N 1
ATOM 3205 C CA . ALA A 1 389 ? -14.047 6.316 7.652 1 69.31 389 ALA A CA 1
ATOM 3206 C C . ALA A 1 389 ? -13.023 5.203 7.453 1 69.31 389 ALA A C 1
ATOM 3208 O O . ALA A 1 389 ? -13.383 4.062 7.16 1 69.31 389 ALA A O 1
ATOM 3209 N N . GLU A 1 390 ? -11.82 5.59 7.582 1 63.22 390 GLU A N 1
ATOM 3210 C CA . GLU A 1 390 ? -10.734 4.629 7.391 1 63.22 390 GLU A CA 1
ATOM 3211 C C . GLU A 1 390 ? -10.664 3.643 8.555 1 63.22 390 GLU A C 1
ATOM 3213 O O . GLU A 1 390 ? -10.305 2.477 8.367 1 63.22 390 GLU A O 1
ATOM 3218 N N . ASN A 1 391 ? -10.828 4.141 9.703 1 59.22 391 ASN A N 1
ATOM 3219 C CA . ASN A 1 391 ? -10.602 3.322 10.891 1 59.22 391 ASN A CA 1
ATOM 3220 C C . ASN A 1 391 ? -11.898 2.688 11.391 1 59.22 391 ASN A C 1
ATOM 3222 O O . ASN A 1 391 ? -11.875 1.827 12.273 1 59.22 391 ASN A O 1
ATOM 3226 N N . GLY A 1 392 ? -12.992 3.25 11.305 1 55.16 392 GLY A N 1
ATOM 3227 C CA . GLY A 1 392 ? -14.258 2.725 11.781 1 55.16 392 GLY A CA 1
ATOM 3228 C C . GLY A 1 392 ? -14.672 1.439 11.086 1 55.16 392 GLY A C 1
ATOM 3229 O O . GLY A 1 392 ? -15.617 0.773 11.516 1 55.16 392 GLY A O 1
ATOM 3230 N N . GLY A 1 393 ? -14.148 1.18 9.867 1 50.72 393 GLY A N 1
ATOM 3231 C CA . GLY A 1 393 ? -14.688 0.033 9.156 1 50.72 393 GLY A CA 1
ATOM 3232 C C . GLY A 1 393 ? -14.234 -1.295 9.734 1 50.72 393 GLY A C 1
ATOM 3233 O O . GLY A 1 393 ? -13.281 -1.347 10.516 1 50.72 393 GLY A O 1
ATOM 3234 N N . GLN A 1 394 ? -15.062 -2.199 9.82 1 54.19 394 GLN A N 1
ATOM 3235 C CA . GLN A 1 394 ? -14.875 -3.58 10.25 1 54.19 394 GLN A CA 1
ATOM 3236 C C . GLN A 1 394 ? -13.578 -4.156 9.695 1 54.19 394 GLN A C 1
ATOM 3238 O O . GLN A 1 394 ? -13.273 -4.008 8.508 1 54.19 394 GLN A O 1
ATOM 3243 N N . HIS A 1 395 ? -12.562 -4.297 10.695 1 60.28 395 HIS A N 1
ATOM 3244 C CA . HIS A 1 395 ? -11.344 -5.004 10.328 1 60.28 395 HIS A CA 1
ATOM 3245 C C . HIS A 1 395 ? -11.648 -6.246 9.5 1 60.28 395 HIS A C 1
ATOM 3247 O O . HIS A 1 395 ? -12.43 -7.098 9.922 1 60.28 395 HIS A O 1
ATOM 3253 N N . MET A 1 396 ? -11.523 -6.148 8.266 1 74.75 396 MET A N 1
ATOM 3254 C CA . MET A 1 396 ? -11.742 -7.301 7.398 1 74.75 396 MET A CA 1
ATOM 3255 C C . MET A 1 396 ? -10.484 -8.164 7.309 1 74.75 396 MET A C 1
ATOM 3257 O O . MET A 1 396 ? -9.383 -7.641 7.141 1 74.75 396 MET A O 1
ATOM 3261 N N . ARG A 1 397 ? -10.648 -9.406 7.645 1 84.31 397 ARG A N 1
ATOM 3262 C CA . ARG A 1 397 ? -9.57 -10.383 7.535 1 84.31 397 ARG A CA 1
ATOM 3263 C C . ARG A 1 397 ? -9.695 -11.203 6.258 1 84.31 397 ARG A C 1
ATOM 3265 O O . ARG A 1 397 ? -10.711 -11.875 6.043 1 84.31 397 ARG A O 1
ATOM 3272 N N . ILE A 1 398 ? -8.703 -11.125 5.395 1 87.25 398 ILE A N 1
ATOM 3273 C CA . ILE A 1 398 ? -8.664 -11.914 4.172 1 87.25 398 ILE A CA 1
ATOM 3274 C C . ILE A 1 398 ? -7.699 -13.086 4.348 1 87.25 398 ILE A C 1
ATOM 3276 O O . ILE A 1 398 ? -6.523 -12.891 4.66 1 87.25 398 ILE A O 1
ATOM 3280 N N . GLY A 1 399 ? -8.234 -14.328 4.227 1 89.62 399 GLY A N 1
ATOM 3281 C CA . GLY A 1 399 ? -7.414 -15.523 4.254 1 89.62 399 GLY A CA 1
ATOM 3282 C C . GLY A 1 399 ? -6.973 -15.977 2.877 1 89.62 399 GLY A C 1
ATOM 3283 O O . GLY A 1 399 ? -7.801 -16.172 1.983 1 89.62 399 GLY A O 1
ATOM 3284 N N . LEU A 1 400 ? -5.684 -16.094 2.697 1 89.88 400 LEU A N 1
ATOM 3285 C CA . LEU A 1 400 ? -5.133 -16.609 1.45 1 89.88 400 LEU A CA 1
ATOM 3286 C C . LEU A 1 400 ? -4.879 -18.109 1.554 1 89.88 400 LEU A C 1
ATOM 3288 O O . LEU A 1 400 ? -3.943 -18.547 2.229 1 89.88 400 LEU A O 1
ATOM 3292 N N . ASP A 1 401 ? -5.707 -18.859 0.933 1 90.62 401 ASP A N 1
ATOM 3293 C CA . ASP A 1 401 ? -5.562 -20.312 0.874 1 90.62 401 ASP A CA 1
ATOM 3294 C C . ASP A 1 401 ? -5.023 -20.75 -0.484 1 90.62 401 ASP A C 1
ATOM 3296 O O . ASP A 1 401 ? -5.793 -21.125 -1.371 1 90.62 401 ASP A O 1
ATOM 3300 N N . LEU A 1 402 ? -3.746 -20.719 -0.582 1 88.19 402 LEU A N 1
ATOM 3301 C CA . LEU A 1 402 ? -3.111 -21.031 -1.858 1 88.19 402 LEU A CA 1
ATOM 3302 C C . LEU A 1 402 ? -2.385 -22.359 -1.794 1 88.19 402 LEU A C 1
ATOM 3304 O O . LEU A 1 402 ? -1.785 -22.703 -0.771 1 88.19 402 LEU A O 1
ATOM 3308 N N . THR A 1 403 ? -2.496 -23.094 -2.779 1 87.69 403 THR A N 1
ATOM 3309 C CA . THR A 1 403 ? -1.776 -24.359 -2.891 1 87.69 403 THR A CA 1
ATOM 3310 C C . THR A 1 403 ? -0.441 -24.156 -3.602 1 87.69 403 THR A C 1
ATOM 3312 O O . THR A 1 403 ? 0.257 -25.141 -3.902 1 87.69 403 THR A O 1
ATOM 3315 N N . SER A 1 404 ? -0.14 -22.938 -3.812 1 80.62 404 SER A N 1
ATOM 3316 C CA . SER A 1 404 ? 1.086 -22.594 -4.527 1 80.62 404 SER A CA 1
ATOM 3317 C C . SER A 1 404 ? 2.275 -22.516 -3.578 1 80.62 404 SER A C 1
ATOM 3319 O O . SER A 1 404 ? 2.115 -22.625 -2.361 1 80.62 404 SER A O 1
ATOM 3321 N N . GLY A 1 405 ? 3.404 -22.422 -4.125 1 78.38 405 GLY A N 1
ATOM 3322 C CA . GLY A 1 405 ? 4.629 -22.375 -3.344 1 78.38 405 GLY A CA 1
ATOM 3323 C C . GLY A 1 405 ? 4.875 -21.016 -2.705 1 78.38 405 GLY A C 1
ATOM 3324 O O . GLY A 1 405 ? 4.047 -20.125 -2.82 1 78.38 405 GLY A O 1
ATOM 3325 N N . PHE A 1 406 ? 5.914 -21.031 -2.062 1 77.69 406 PHE A N 1
ATOM 3326 C CA . PHE A 1 406 ? 6.297 -19.891 -1.252 1 77.69 406 PHE A CA 1
ATOM 3327 C C . PHE A 1 406 ? 6.371 -18.625 -2.102 1 77.69 406 PHE A C 1
ATOM 3329 O O . PHE A 1 406 ? 5.848 -17.578 -1.713 1 77.69 406 PHE A O 1
ATOM 3336 N N . LEU A 1 407 ? 6.977 -18.703 -3.205 1 78.44 407 LEU A N 1
ATOM 3337 C CA . LEU A 1 407 ? 7.199 -17.516 -4.035 1 78.44 407 LEU A CA 1
ATOM 3338 C C . LEU A 1 407 ? 5.875 -16.953 -4.527 1 78.44 407 LEU A C 1
ATOM 3340 O O . LEU A 1 407 ? 5.672 -15.734 -4.5 1 78.44 407 LEU A O 1
ATOM 3344 N N . VAL A 1 408 ? 5.012 -17.859 -4.965 1 81.44 408 VAL A N 1
ATOM 3345 C CA . VAL A 1 408 ? 3.717 -17.438 -5.48 1 81.44 408 VAL A CA 1
ATOM 3346 C C . VAL A 1 408 ? 2.881 -16.828 -4.352 1 81.44 408 VAL A C 1
ATOM 3348 O O . VAL A 1 408 ? 2.225 -15.805 -4.535 1 81.44 408 VAL A O 1
ATOM 3351 N N . PHE A 1 409 ? 2.975 -17.438 -3.275 1 82.5 409 PHE A N 1
ATOM 3352 C CA . PHE A 1 409 ? 2.252 -16.922 -2.119 1 82.5 409 PHE A CA 1
ATOM 3353 C C . PHE A 1 409 ? 2.75 -15.531 -1.745 1 82.5 409 PHE A C 1
ATOM 3355 O O . PHE A 1 409 ? 1.951 -14.617 -1.533 1 82.5 409 PHE A O 1
ATOM 3362 N N . SER A 1 410 ? 4.039 -15.461 -1.618 1 78.31 410 SER A N 1
ATOM 3363 C CA . SER A 1 410 ? 4.637 -14.188 -1.217 1 78.31 410 SER A CA 1
ATOM 3364 C C . SER A 1 410 ? 4.277 -13.078 -2.189 1 78.31 410 SER A C 1
ATOM 3366 O O . SER A 1 410 ? 3.973 -11.953 -1.774 1 78.31 410 SER A O 1
ATOM 3368 N N . ARG A 1 411 ? 4.324 -13.43 -3.344 1 79.62 411 ARG A N 1
ATOM 3369 C CA . ARG A 1 411 ? 4.004 -12.453 -4.379 1 79.62 411 ARG A CA 1
ATOM 3370 C C . ARG A 1 411 ? 2.541 -12.031 -4.301 1 79.62 411 ARG A C 1
ATOM 3372 O O . ARG A 1 411 ? 2.229 -10.844 -4.328 1 79.62 411 ARG A O 1
ATOM 3379 N N . MET A 1 412 ? 1.664 -13.016 -4.273 1 83.81 412 MET A N 1
ATOM 3380 C CA . MET A 1 412 ? 0.233 -12.727 -4.25 1 83.81 412 MET A CA 1
ATOM 3381 C C . MET A 1 412 ? -0.144 -11.945 -2.996 1 83.81 412 MET A C 1
ATOM 3383 O O . MET A 1 412 ? -0.937 -11 -3.062 1 83.81 412 MET A O 1
ATOM 3387 N N . ALA A 1 413 ? 0.41 -12.367 -1.927 1 79.56 413 ALA A N 1
ATOM 3388 C CA . ALA A 1 413 ? 0.156 -11.656 -0.676 1 79.56 413 ALA A CA 1
ATOM 3389 C C . ALA A 1 413 ? 0.623 -10.203 -0.763 1 79.56 413 ALA A C 1
ATOM 3391 O O . ALA A 1 413 ? -0.078 -9.289 -0.32 1 79.56 413 ALA A O 1
ATOM 3392 N N . ALA A 1 414 ? 1.779 -10.047 -1.337 1 75.38 414 ALA A N 1
ATOM 3393 C CA . ALA A 1 414 ? 2.334 -8.703 -1.473 1 75.38 414 ALA A CA 1
ATOM 3394 C C . ALA A 1 414 ? 1.457 -7.832 -2.369 1 75.38 414 ALA A C 1
ATOM 3396 O O . ALA A 1 414 ? 1.223 -6.656 -2.07 1 75.38 414 ALA A O 1
ATOM 3397 N N . ILE A 1 415 ? 0.951 -8.422 -3.441 1 76.88 415 ILE A N 1
ATOM 3398 C CA . ILE A 1 415 ? 0.109 -7.699 -4.391 1 76.88 415 ILE A CA 1
ATOM 3399 C C . ILE A 1 415 ? -1.209 -7.312 -3.723 1 76.88 415 ILE A C 1
ATOM 3401 O O . ILE A 1 415 ? -1.66 -6.168 -3.84 1 76.88 415 ILE A O 1
ATOM 3405 N N . LEU A 1 416 ? -1.779 -8.242 -3.035 1 79.44 416 LEU A N 1
ATOM 3406 C CA . LEU A 1 416 ? -3.051 -7.996 -2.367 1 79.44 416 LEU A CA 1
ATOM 3407 C C . LEU A 1 416 ? -2.896 -6.934 -1.283 1 79.44 416 LEU A C 1
ATOM 3409 O O . LEU A 1 416 ? -3.758 -6.062 -1.135 1 79.44 416 LEU A O 1
ATOM 3413 N N . LYS A 1 417 ? -1.839 -7.086 -0.584 1 71.25 417 LYS A N 1
ATOM 3414 C CA . LYS A 1 417 ? -1.575 -6.113 0.471 1 71.25 417 LYS A CA 1
ATOM 3415 C C . LYS A 1 417 ? -1.413 -4.707 -0.105 1 71.25 417 LYS A C 1
ATOM 3417 O O . LYS A 1 417 ? -1.943 -3.742 0.445 1 71.25 417 LYS A O 1
ATOM 3422 N N . ARG A 1 418 ? -0.783 -4.676 -1.181 1 67 418 ARG A N 1
ATOM 3423 C CA . ARG A 1 418 ? -0.549 -3.391 -1.834 1 67 418 ARG A CA 1
ATOM 3424 C C . ARG A 1 418 ? -1.849 -2.809 -2.381 1 67 418 ARG A C 1
ATOM 3426 O O . ARG A 1 418 ? -2.078 -1.601 -2.295 1 67 418 ARG A O 1
ATOM 3433 N N . TYR A 1 419 ? -2.59 -3.646 -2.893 1 69.81 419 TYR A N 1
ATOM 3434 C CA . TYR A 1 419 ? -3.812 -3.215 -3.559 1 69.81 419 TYR A CA 1
ATOM 3435 C C . TYR A 1 419 ? -4.898 -2.875 -2.543 1 69.81 419 TYR A C 1
ATOM 3437 O O . TYR A 1 419 ? -5.656 -1.924 -2.732 1 69.81 419 TYR A O 1
ATOM 3445 N N . LEU A 1 420 ? -4.98 -3.775 -1.521 1 64.31 420 LEU A N 1
ATOM 3446 C CA . LEU A 1 420 ? -6.105 -3.646 -0.601 1 64.31 420 LEU A CA 1
ATOM 3447 C C . LEU A 1 420 ? -5.695 -2.895 0.661 1 64.31 420 LEU A C 1
ATOM 3449 O O . LEU A 1 420 ? -6.539 -2.307 1.342 1 64.31 420 LEU A O 1
ATOM 3453 N N . GLU A 1 421 ? -4.539 -3.352 1.244 1 51.38 421 GLU A N 1
ATOM 3454 C CA . GLU A 1 421 ? -4.145 -2.928 2.584 1 51.38 421 GLU A CA 1
ATOM 3455 C C . GLU A 1 421 ? -3.971 -1.414 2.656 1 51.38 421 GLU A C 1
ATOM 3457 O O . GLU A 1 421 ? -3.604 -0.875 3.703 1 51.38 421 GLU A O 1
ATOM 3462 N N . TYR A 1 422 ? -4.27 -0.846 1.442 1 47.78 422 TYR A N 1
ATOM 3463 C CA . TYR A 1 422 ? -4.418 0.591 1.642 1 47.78 422 TYR A CA 1
ATOM 3464 C C . TYR A 1 422 ? -5.406 0.888 2.764 1 47.78 422 TYR A C 1
ATOM 3466 O O . TYR A 1 422 ? -5.312 1.928 3.42 1 47.78 422 TYR A O 1
ATOM 3474 N N . ASN A 1 423 ? -6.156 -0.193 3.084 1 50.31 423 ASN A N 1
ATOM 3475 C CA . ASN A 1 423 ? -7.168 -0.137 4.133 1 50.31 423 ASN A CA 1
ATOM 3476 C C . ASN A 1 423 ? -6.684 -0.812 5.414 1 50.31 423 ASN A C 1
ATOM 3478 O O . ASN A 1 423 ? -6.488 -2.027 5.445 1 50.31 423 ASN A O 1
ATOM 3482 N N . ARG A 1 424 ? -6.062 -0.165 6.422 1 51.84 424 ARG A N 1
ATOM 3483 C CA . ARG A 1 424 ? -5.516 -0.664 7.68 1 51.84 424 ARG A CA 1
ATOM 3484 C C . ARG A 1 424 ? -6.441 -1.702 8.305 1 51.84 424 ARG A C 1
ATOM 3486 O O . ARG A 1 424 ? -6.023 -2.469 9.18 1 51.84 424 ARG A O 1
ATOM 3493 N N . PHE A 1 425 ? -7.59 -1.715 7.734 1 56.41 425 PHE A N 1
ATOM 3494 C CA . PHE A 1 425 ? -8.555 -2.613 8.359 1 56.41 425 PHE A CA 1
ATOM 3495 C C . PHE A 1 425 ? -8.57 -3.963 7.648 1 56.41 425 PHE A C 1
ATOM 3497 O O . PHE A 1 425 ? -9.391 -4.828 7.973 1 56.41 425 PHE A O 1
ATOM 3504 N N . ILE A 1 426 ? -7.742 -3.975 6.668 1 68.62 426 ILE A N 1
ATOM 3505 C CA . ILE A 1 426 ? -7.711 -5.254 5.969 1 68.62 426 ILE A CA 1
ATOM 3506 C C . ILE A 1 426 ? -6.402 -5.98 6.281 1 68.62 426 ILE A C 1
ATOM 3508 O O . ILE A 1 426 ? -5.316 -5.414 6.121 1 68.62 426 ILE A O 1
ATOM 3512 N N . THR A 1 427 ? -6.539 -7.027 6.941 1 73.69 427 THR A N 1
ATOM 3513 C CA . THR A 1 427 ? -5.391 -7.891 7.184 1 73.69 427 THR A CA 1
ATOM 3514 C C . THR A 1 427 ? -5.391 -9.078 6.215 1 73.69 427 THR A C 1
ATOM 3516 O O . THR A 1 427 ? -6.426 -9.703 5.996 1 73.69 427 THR A O 1
ATOM 3519 N N . ILE A 1 428 ? -4.344 -9.242 5.594 1 81.62 428 ILE A N 1
ATOM 3520 C CA . ILE A 1 428 ? -4.172 -10.375 4.691 1 81.62 428 ILE A CA 1
ATOM 3521 C C . ILE A 1 428 ? -3.188 -11.375 5.297 1 81.62 428 ILE A C 1
ATOM 3523 O O . ILE A 1 428 ? -2.068 -11.008 5.664 1 81.62 428 ILE A O 1
ATOM 3527 N N . GLU A 1 429 ? -3.637 -12.586 5.52 1 82.62 429 GLU A N 1
ATOM 3528 C CA . GLU A 1 429 ? -2.777 -13.602 6.109 1 82.62 429 GLU A CA 1
ATOM 3529 C C . GLU A 1 429 ? -3.023 -14.969 5.477 1 82.62 429 GLU A C 1
ATOM 3531 O O . GLU A 1 429 ? -3.99 -15.148 4.73 1 82.62 429 GLU A O 1
ATOM 3536 N N . ALA A 1 430 ? -2.072 -15.844 5.723 1 86 430 ALA A N 1
ATOM 3537 C CA . ALA A 1 430 ? -2.262 -17.219 5.281 1 86 430 ALA A CA 1
ATOM 3538 C C . ALA A 1 430 ? -3.479 -17.859 5.953 1 86 430 ALA A C 1
ATOM 3540 O O . ALA A 1 430 ? -3.719 -17.641 7.145 1 86 430 ALA A O 1
ATOM 3541 N N . TYR A 1 431 ? -4.207 -18.594 5.289 1 88.62 431 TYR A N 1
ATOM 3542 C CA . TYR A 1 431 ? -5.434 -19.203 5.781 1 88.62 431 TYR A CA 1
ATOM 3543 C C . TYR A 1 431 ? -5.137 -20.156 6.938 1 88.62 431 TYR A C 1
ATOM 3545 O O . TYR A 1 431 ? -4.227 -20.984 6.855 1 88.62 431 TYR A O 1
ATOM 3553 N N . ASP A 1 432 ? -5.793 -19.969 7.973 1 82.88 432 ASP A N 1
ATOM 3554 C CA . ASP A 1 432 ? -5.824 -20.812 9.156 1 82.88 432 ASP A CA 1
ATOM 3555 C C . ASP A 1 432 ? -7.25 -21.266 9.477 1 82.88 432 ASP A C 1
ATOM 3557 O O . ASP A 1 432 ? -8.102 -20.438 9.812 1 82.88 432 ASP A O 1
ATOM 3561 N N . PRO A 1 433 ? -7.434 -22.594 9.32 1 81.25 433 PRO A N 1
ATOM 3562 C CA . PRO A 1 433 ? -8.797 -23.094 9.508 1 81.25 433 PRO A CA 1
ATOM 3563 C C . PRO A 1 433 ? -9.367 -22.766 10.883 1 81.25 433 PRO A C 1
ATOM 3565 O O . PRO A 1 433 ? -10.586 -22.797 11.078 1 81.25 433 PRO A O 1
ATOM 3568 N N . SER A 1 434 ? -8.57 -22.391 11.789 1 77.5 434 SER A N 1
ATOM 3569 C CA . SER A 1 434 ? -9.008 -22.109 13.148 1 77.5 434 SER A CA 1
ATOM 3570 C C . SER A 1 434 ? -9.438 -20.656 13.297 1 77.5 434 SER A C 1
ATOM 3572 O O . SER A 1 434 ? -10.016 -20.281 14.32 1 77.5 434 SER A O 1
ATOM 3574 N N . ARG A 1 435 ? -9.305 -19.875 12.25 1 78.44 435 ARG A N 1
ATOM 3575 C CA . ARG A 1 435 ? -9.594 -18.453 12.344 1 78.44 435 ARG A CA 1
ATOM 3576 C C . ARG A 1 435 ? -10.781 -18.078 11.461 1 78.44 435 ARG A C 1
ATOM 3578 O O . ARG A 1 435 ? -11.133 -18.812 10.539 1 78.44 435 ARG A O 1
ATOM 3585 N N . HIS A 1 436 ? -11.383 -16.984 11.828 1 83.38 436 HIS A N 1
ATOM 3586 C CA . HIS A 1 436 ? -12.484 -16.453 11.023 1 83.38 436 HIS A CA 1
ATOM 3587 C C . HIS A 1 436 ? -11.984 -15.438 10.008 1 83.38 436 HIS A C 1
ATOM 3589 O O . HIS A 1 436 ? -11.133 -14.602 10.328 1 83.38 436 HIS A O 1
ATOM 3595 N N . TYR A 1 437 ? -12.477 -15.562 8.805 1 86.31 437 TYR A N 1
ATOM 3596 C CA . TYR A 1 437 ? -12.102 -14.641 7.734 1 86.31 437 TYR A CA 1
ATOM 3597 C C . TYR A 1 437 ? -13.328 -13.992 7.113 1 86.31 437 TYR A C 1
ATOM 3599 O O . TYR A 1 437 ? -14.414 -14.586 7.094 1 86.31 437 TYR A O 1
ATOM 3607 N N . ASP A 1 438 ? -13.25 -12.82 6.715 1 85.06 438 ASP A N 1
ATOM 3608 C CA . ASP A 1 438 ? -14.32 -12.125 6 1 85.06 438 ASP A CA 1
ATOM 3609 C C . ASP A 1 438 ? -14.344 -12.516 4.527 1 85.06 438 ASP A C 1
ATOM 3611 O O . ASP A 1 438 ? -15.375 -12.406 3.865 1 85.06 438 ASP A O 1
ATOM 3615 N N . LEU A 1 439 ? -13.188 -12.898 4.02 1 90.12 439 LEU A N 1
ATOM 3616 C CA . LEU A 1 439 ? -13.047 -13.359 2.643 1 90.12 439 LEU A CA 1
ATOM 3617 C C . LEU A 1 439 ? -11.883 -14.336 2.514 1 90.12 439 LEU A C 1
ATOM 3619 O O . LEU A 1 439 ? -10.828 -14.141 3.119 1 90.12 439 LEU A O 1
ATOM 3623 N N . LEU A 1 440 ? -12.172 -15.375 1.794 1 91.88 440 LEU A N 1
ATOM 3624 C CA . LEU A 1 440 ? -11.109 -16.312 1.451 1 91.88 440 LEU A CA 1
ATOM 3625 C C . LEU A 1 440 ? -10.742 -16.203 -0.025 1 91.88 440 LEU A C 1
ATOM 3627 O O . LEU A 1 440 ? -11.617 -16.234 -0.891 1 91.88 440 LEU A O 1
ATOM 3631 N N . VAL A 1 441 ? -9.562 -15.938 -0.311 1 91.19 441 VAL A N 1
ATOM 3632 C CA . VAL A 1 441 ? -9.039 -16 -1.67 1 91.19 441 VAL A CA 1
ATOM 3633 C C . VAL A 1 441 ? -8.25 -17.297 -1.861 1 91.19 441 VAL A C 1
ATOM 3635 O O . VAL A 1 441 ? -7.289 -17.562 -1.14 1 91.19 441 VAL A O 1
ATOM 3638 N N . THR A 1 442 ? -8.672 -18.109 -2.797 1 91.88 442 THR A N 1
ATOM 3639 C CA . THR A 1 442 ? -8.094 -19.438 -2.816 1 91.88 442 THR A CA 1
ATOM 3640 C C . THR A 1 442 ? -7.965 -19.953 -4.246 1 91.88 442 THR A C 1
ATOM 3642 O O . THR A 1 442 ? -8.711 -19.531 -5.133 1 91.88 442 THR A O 1
ATOM 3645 N N . ASN A 1 443 ? -6.969 -20.734 -4.527 1 89.31 443 ASN A N 1
ATOM 3646 C CA . ASN A 1 443 ? -6.879 -21.578 -5.715 1 89.31 443 ASN A CA 1
ATOM 3647 C C . ASN A 1 443 ? -6.945 -23.062 -5.355 1 89.31 443 ASN A C 1
ATOM 3649 O O . ASN A 1 443 ? -6.602 -23.906 -6.172 1 89.31 443 ASN A O 1
ATOM 3653 N N . ASN A 1 444 ? -7.258 -23.359 -4.082 1 89.25 444 ASN A N 1
ATOM 3654 C CA . ASN A 1 444 ? -7.387 -24.719 -3.574 1 89.25 444 ASN A CA 1
ATOM 3655 C C . ASN A 1 444 ? -8.625 -25.422 -4.137 1 89.25 444 ASN A C 1
ATOM 3657 O O . ASN A 1 444 ? -9.742 -24.922 -4.004 1 89.25 444 ASN A O 1
ATOM 3661 N N . PRO A 1 445 ? -8.43 -26.547 -4.789 1 89.38 445 PRO A N 1
ATOM 3662 C CA . PRO A 1 445 ? -9.57 -27.234 -5.41 1 89.38 445 PRO A CA 1
ATOM 3663 C C . PRO A 1 445 ? -10.523 -27.828 -4.383 1 89.38 445 PRO A C 1
ATOM 3665 O O . PRO A 1 445 ? -11.664 -28.172 -4.715 1 89.38 445 PRO A O 1
ATOM 3668 N N . ILE A 1 446 ? -10.094 -28.016 -3.221 1 87.06 446 ILE A N 1
ATOM 3669 C CA . ILE A 1 446 ? -10.93 -28.641 -2.205 1 87.06 446 ILE A CA 1
ATOM 3670 C C . ILE A 1 446 ? -12.008 -27.672 -1.738 1 87.06 446 ILE A C 1
ATOM 3672 O O . ILE A 1 446 ? -11.711 -26.5 -1.439 1 87.06 446 ILE A O 1
ATOM 3676 N N . HIS A 1 447 ? -13.219 -28.062 -1.729 1 78.56 447 HIS A N 1
ATOM 3677 C CA . HIS A 1 447 ? -14.344 -27.219 -1.357 1 78.56 447 HIS A CA 1
ATOM 3678 C C . HIS A 1 447 ? -14.234 -26.766 0.092 1 78.56 447 HIS A C 1
ATOM 3680 O O . HIS A 1 447 ? -13.859 -27.547 0.969 1 78.56 447 HIS A O 1
ATOM 3686 N N . LYS A 1 448 ? -14.383 -25.406 0.144 1 74.75 448 LYS A N 1
ATOM 3687 C CA . LYS A 1 448 ? -14.391 -24.859 1.496 1 74.75 448 LYS A CA 1
ATOM 3688 C C . LYS A 1 448 ? -15.805 -24.812 2.066 1 74.75 448 LYS A C 1
ATOM 3690 O O . LYS A 1 448 ? -16.75 -24.484 1.354 1 74.75 448 LYS A O 1
ATOM 3695 N N . LYS A 1 449 ? -16.125 -25.375 3.209 1 64.5 449 LYS A N 1
ATOM 3696 C CA . LYS A 1 449 ? -17.438 -25.469 3.838 1 64.5 449 LYS A CA 1
ATOM 3697 C C . LYS A 1 449 ? -17.766 -24.188 4.598 1 64.5 449 LYS A C 1
ATOM 3699 O O . LYS A 1 449 ? -18.906 -23.984 5.039 1 64.5 449 LYS A O 1
ATOM 3704 N N . GLU A 1 450 ? -16.938 -23.359 4.586 1 65.19 450 GLU A N 1
ATOM 3705 C CA . GLU A 1 450 ? -17.125 -22.25 5.52 1 65.19 450 GLU A CA 1
ATOM 3706 C C . GLU A 1 450 ? -18.141 -21.25 4.984 1 65.19 450 GLU A C 1
ATOM 3708 O O . GLU A 1 450 ? -18.422 -21.219 3.785 1 65.19 450 GLU A O 1
ATOM 3713 N N . GLN A 1 451 ? -18.812 -20.688 5.82 1 75.69 451 GLN A N 1
ATOM 3714 C CA . GLN A 1 451 ? -19.781 -19.625 5.59 1 75.69 451 GLN A CA 1
ATOM 3715 C C . GLN A 1 451 ? -19.109 -18.344 5.129 1 75.69 451 GLN A C 1
ATOM 3717 O O . GLN A 1 451 ? -19.781 -17.391 4.711 1 75.69 451 GLN A O 1
ATOM 3722 N N . THR A 1 452 ? -17.859 -18.438 4.961 1 83.44 452 THR A N 1
ATOM 3723 C CA . THR A 1 452 ? -17.094 -17.266 4.539 1 83.44 452 THR A CA 1
ATOM 3724 C C . THR A 1 452 ? -17.125 -17.125 3.021 1 83.44 452 THR A C 1
ATOM 3726 O O . THR A 1 452 ? -16.969 -18.109 2.295 1 83.44 452 THR A O 1
ATOM 3729 N N . PRO A 1 453 ? -17.406 -15.961 2.562 1 88.56 453 PRO A N 1
ATOM 3730 C CA . PRO A 1 453 ? -17.297 -15.742 1.116 1 88.56 453 PRO A CA 1
ATOM 3731 C C . PRO A 1 453 ? -15.945 -16.141 0.549 1 88.56 453 PRO A C 1
ATOM 3733 O O . PRO A 1 453 ? -14.914 -15.938 1.192 1 88.56 453 PRO A O 1
ATOM 3736 N N . VAL A 1 454 ? -16.031 -16.812 -0.585 1 91.19 454 VAL A N 1
ATOM 3737 C CA . VAL A 1 454 ? -14.805 -17.344 -1.173 1 91.19 454 VAL A CA 1
ATOM 3738 C C . VAL A 1 454 ? -14.625 -16.766 -2.578 1 91.19 454 VAL A C 1
ATOM 3740 O O . VAL A 1 454 ? -15.578 -16.703 -3.354 1 91.19 454 VAL A O 1
ATOM 3743 N N . TYR A 1 455 ? -13.461 -16.281 -2.865 1 91.88 455 TYR A N 1
ATOM 3744 C CA . TYR A 1 455 ? -13.055 -15.906 -4.215 1 91.88 455 TYR A CA 1
ATOM 3745 C C . TYR A 1 455 ? -12.039 -16.891 -4.773 1 91.88 455 TYR A C 1
ATOM 3747 O O . TYR A 1 455 ? -10.898 -16.953 -4.301 1 91.88 455 TYR A O 1
ATOM 3755 N N . TYR A 1 456 ? -12.438 -17.625 -5.805 1 91.81 456 TYR A N 1
ATOM 3756 C CA . TYR A 1 456 ? -11.539 -18.609 -6.414 1 91.81 456 TYR A CA 1
ATOM 3757 C C . TYR A 1 456 ? -10.734 -17.969 -7.543 1 91.81 456 TYR A C 1
ATOM 3759 O O . TYR A 1 456 ? -11.305 -17.375 -8.461 1 91.81 456 TYR A O 1
ATOM 3767 N N . LEU A 1 457 ? -9.508 -18.172 -7.453 1 88.5 457 LEU A N 1
ATOM 3768 C CA . LEU A 1 457 ? -8.633 -17.703 -8.516 1 88.5 457 LEU A CA 1
ATOM 3769 C C . LEU A 1 457 ? -8.703 -18.625 -9.727 1 88.5 457 LEU A C 1
ATOM 3771 O O . LEU A 1 457 ? -8.633 -19.859 -9.586 1 88.5 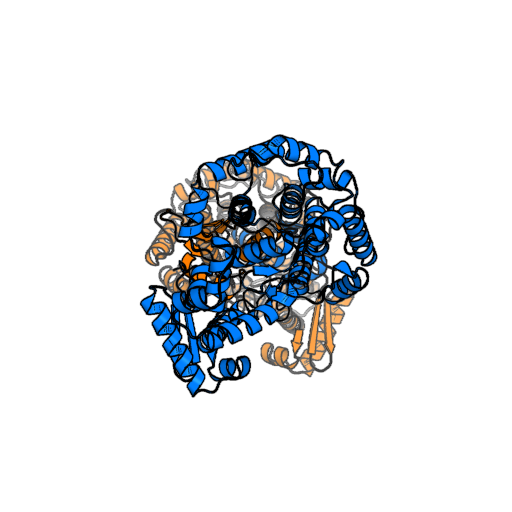457 LEU A O 1
ATOM 3775 N N . LYS A 1 458 ? -8.891 -18.078 -10.781 1 85 458 LYS A N 1
ATOM 3776 C CA . LYS A 1 458 ? -8.922 -18.875 -12.008 1 85 458 LYS A CA 1
ATOM 3777 C C . LYS A 1 458 ? -7.516 -19.125 -12.547 1 85 458 LYS A C 1
ATOM 3779 O O . LYS A 1 458 ? -7.27 -20.125 -13.219 1 85 458 LYS A O 1
ATOM 3784 N N . ASN A 1 459 ? -6.672 -18.141 -12.398 1 79.38 459 ASN A N 1
ATOM 3785 C CA . ASN A 1 459 ? -5.25 -18.172 -12.719 1 79.38 459 ASN A CA 1
ATOM 3786 C C . ASN A 1 459 ? -4.414 -17.484 -11.641 1 79.38 459 ASN A C 1
ATOM 3788 O O . ASN A 1 459 ? -4.742 -17.547 -10.453 1 79.38 459 ASN A O 1
ATOM 3792 N N . ASP A 1 460 ? -3.365 -16.953 -12.055 1 77.44 460 ASP A N 1
ATOM 3793 C CA . ASP A 1 460 ? -2.6 -16.141 -11.117 1 77.44 460 ASP A CA 1
ATOM 3794 C C . ASP A 1 460 ? -3.312 -14.812 -10.828 1 77.44 460 ASP A C 1
ATOM 3796 O O . ASP A 1 460 ? -4.082 -14.32 -11.656 1 77.44 460 ASP A O 1
ATOM 3800 N N . LEU A 1 461 ? -3.113 -14.383 -9.695 1 81.44 461 LEU A N 1
ATOM 3801 C CA . LEU A 1 461 ? -3.73 -13.125 -9.289 1 81.44 461 LEU A CA 1
ATOM 3802 C C . LEU A 1 461 ? -3.428 -12.023 -10.297 1 81.44 461 LEU A C 1
ATOM 3804 O O . LEU A 1 461 ? -2.27 -11.812 -10.664 1 81.44 461 LEU A O 1
ATOM 3808 N N . ASP A 1 462 ? -4.441 -11.5 -10.859 1 78.56 462 ASP A N 1
ATOM 3809 C CA . ASP A 1 462 ? -4.273 -10.406 -11.812 1 78.56 462 ASP A CA 1
ATOM 3810 C C . ASP A 1 462 ? -5.156 -9.219 -11.438 1 78.56 462 ASP A C 1
ATOM 3812 O O . ASP A 1 462 ? -5.758 -9.195 -10.367 1 78.56 462 ASP A O 1
ATOM 3816 N N . MET A 1 463 ? -5.199 -8.242 -12.305 1 75.31 463 MET A N 1
ATOM 3817 C CA . MET A 1 463 ? -5.914 -7.008 -12 1 75.31 463 MET A CA 1
ATOM 3818 C C . MET A 1 463 ? -7.418 -7.246 -11.938 1 75.31 463 MET A C 1
ATOM 3820 O O . MET A 1 463 ? -8.125 -6.594 -11.172 1 75.31 463 MET A O 1
ATOM 3824 N N . GLU A 1 464 ? -7.832 -8.203 -12.781 1 79.06 464 GLU A N 1
ATOM 3825 C CA . GLU A 1 464 ? -9.258 -8.523 -12.766 1 79.06 464 GLU A CA 1
ATOM 3826 C C . GLU A 1 464 ? -9.664 -9.172 -11.445 1 79.06 464 GLU A C 1
ATOM 3828 O O . GLU A 1 464 ? -10.766 -8.938 -10.945 1 79.06 464 GLU A O 1
ATOM 3833 N N . ASP A 1 465 ? -8.781 -9.969 -10.922 1 85.44 465 ASP A N 1
ATOM 3834 C CA . ASP A 1 465 ? -9.031 -10.586 -9.625 1 85.44 465 ASP A CA 1
ATOM 3835 C C . ASP A 1 465 ? -9.094 -9.539 -8.516 1 85.44 465 ASP A C 1
ATOM 3837 O O . ASP A 1 465 ? -9.945 -9.617 -7.629 1 85.44 465 ASP A O 1
ATOM 3841 N N . LEU A 1 466 ? -8.148 -8.625 -8.586 1 82.06 466 LEU A N 1
ATOM 3842 C CA . LEU A 1 466 ? -8.094 -7.586 -7.566 1 82.06 466 LEU A CA 1
ATOM 3843 C C . LEU A 1 466 ? -9.391 -6.777 -7.543 1 82.06 466 LEU A C 1
ATOM 3845 O O . LEU A 1 466 ? -9.922 -6.484 -6.473 1 82.06 466 LEU A O 1
ATOM 3849 N N . ALA A 1 467 ? -9.852 -6.434 -8.711 1 77.75 467 ALA A N 1
ATOM 3850 C CA . ALA A 1 467 ? -11.109 -5.695 -8.812 1 77.75 467 ALA A CA 1
ATOM 3851 C C . ALA A 1 467 ? -12.266 -6.512 -8.25 1 77.75 467 ALA A C 1
ATOM 3853 O O . ALA A 1 467 ? -13.133 -5.977 -7.559 1 77.75 467 ALA A O 1
ATOM 3854 N N . GLY A 1 468 ? -12.312 -7.828 -8.57 1 83 468 GLY A N 1
ATOM 3855 C CA . GLY A 1 468 ? -13.352 -8.703 -8.055 1 83 468 GLY A CA 1
ATOM 3856 C C . GLY A 1 468 ? -13.32 -8.852 -6.543 1 83 468 GLY A C 1
ATOM 3857 O O . GLY A 1 468 ? -14.375 -8.836 -5.895 1 83 468 GLY A O 1
ATOM 3858 N N . ILE A 1 469 ? -12.148 -8.945 -5.969 1 86.06 469 ILE A N 1
ATOM 3859 C CA . ILE A 1 469 ? -11.961 -9.078 -4.531 1 86.06 469 ILE A CA 1
ATOM 3860 C C . ILE A 1 469 ? -12.414 -7.801 -3.83 1 86.06 469 ILE A C 1
ATOM 3862 O O . ILE A 1 469 ? -13.117 -7.855 -2.814 1 86.06 469 ILE A O 1
ATOM 3866 N N . ARG A 1 470 ? -11.992 -6.715 -4.41 1 78.06 470 ARG A N 1
ATOM 3867 C CA . ARG A 1 470 ? -12.398 -5.43 -3.85 1 78.06 470 ARG A CA 1
ATOM 3868 C C . ARG A 1 470 ? -13.922 -5.293 -3.844 1 78.06 470 ARG A C 1
ATOM 3870 O O . ARG A 1 470 ? -14.5 -4.828 -2.861 1 78.06 470 ARG A O 1
ATOM 3877 N N . GLN A 1 471 ? -14.5 -5.68 -4.93 1 76.81 471 GLN A N 1
ATOM 3878 C CA . GLN A 1 471 ? -15.953 -5.609 -5.039 1 76.81 471 GLN A CA 1
ATOM 3879 C C . GLN A 1 471 ? -16.625 -6.488 -3.99 1 76.81 471 GLN A C 1
ATOM 3881 O O . GLN A 1 471 ? -17.641 -6.102 -3.404 1 76.81 471 GLN A O 1
ATOM 3886 N N . LEU A 1 472 ? -16.109 -7.676 -3.738 1 81.94 472 LEU A N 1
ATOM 3887 C CA . LEU A 1 472 ? -16.688 -8.609 -2.77 1 81.94 472 LEU A CA 1
ATOM 3888 C C . LEU A 1 472 ? -16.531 -8.078 -1.35 1 81.94 472 LEU A C 1
ATOM 3890 O O . LEU A 1 472 ? -17.375 -8.336 -0.489 1 81.94 472 LEU A O 1
ATOM 3894 N N . LEU A 1 473 ? -15.461 -7.383 -1.118 1 73.94 473 LEU A N 1
ATOM 3895 C CA . LEU A 1 473 ? -15.18 -6.867 0.216 1 73.94 473 LEU A CA 1
ATOM 3896 C C . LEU A 1 473 ? -16.062 -5.66 0.532 1 73.94 473 LEU A C 1
ATOM 3898 O O . LEU A 1 473 ? -16.484 -5.48 1.674 1 73.94 473 LEU A O 1
ATOM 3902 N N . PHE A 1 474 ? -16.312 -4.816 -0.41 1 63.03 474 PHE A N 1
ATOM 3903 C CA . PHE A 1 474 ? -16.969 -3.547 -0.124 1 63.03 474 PHE A CA 1
ATOM 3904 C C . PHE A 1 474 ? -18.391 -3.533 -0.679 1 63.03 474 PHE A C 1
ATOM 3906 O O . PHE A 1 474 ? -19.062 -2.502 -0.646 1 63.03 474 PHE A O 1
ATOM 3913 N N . THR A 1 475 ? -18.859 -4.578 -1.277 1 58.22 475 THR A N 1
ATOM 3914 C CA . THR A 1 475 ? -20.281 -4.676 -1.595 1 58.22 475 THR A CA 1
ATOM 3915 C C . THR A 1 475 ? -21.016 -5.457 -0.514 1 58.22 475 THR A C 1
ATOM 3917 O O . THR A 1 475 ? -20.484 -6.418 0.041 1 58.22 475 THR A O 1
ATOM 3920 N N . MET B 1 1 ? 3.291 -27.516 -24.844 1 92.44 1 MET B N 1
ATOM 3921 C CA . MET B 1 1 ? 1.979 -27.609 -25.484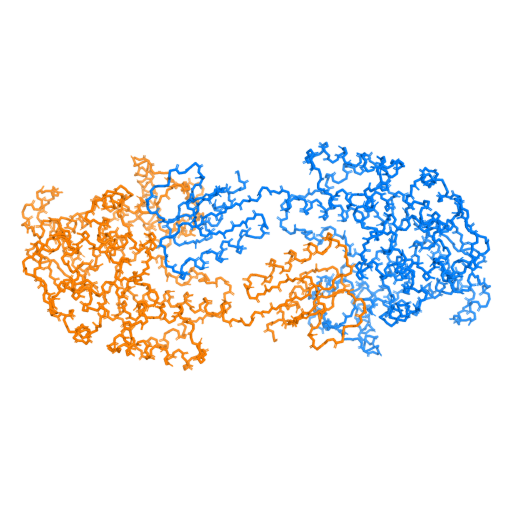 1 92.44 1 MET B CA 1
ATOM 3922 C C . MET B 1 1 ? 0.958 -26.75 -24.734 1 92.44 1 MET B C 1
ATOM 3924 O O . MET B 1 1 ? 1.169 -26.391 -23.578 1 92.44 1 MET B O 1
ATOM 3928 N N . TYR B 1 2 ? -0.1 -26.422 -25.469 1 92.25 2 TYR B N 1
ATOM 3929 C CA . TYR B 1 2 ? -1.214 -25.703 -24.859 1 92.25 2 TYR B CA 1
ATOM 3930 C C . TYR B 1 2 ? -2.354 -26.656 -24.516 1 92.25 2 TYR B C 1
ATOM 3932 O O . TYR B 1 2 ? -2.625 -27.609 -25.25 1 92.25 2 TYR B O 1
ATOM 3940 N N . LEU B 1 3 ? -2.908 -26.359 -23.406 1 94.31 3 LEU B N 1
ATOM 3941 C CA . LEU B 1 3 ? -4.047 -27.172 -22.984 1 94.31 3 LEU B CA 1
ATOM 3942 C C . LEU B 1 3 ? -5.102 -27.219 -24.094 1 94.31 3 LEU B C 1
ATOM 3944 O O . LEU B 1 3 ? -5.727 -28.266 -24.312 1 94.31 3 LEU B O 1
ATOM 3948 N N . GLY B 1 4 ? -5.27 -26.125 -24.828 1 93.62 4 GLY B N 1
ATOM 3949 C CA . GLY B 1 4 ? -6.227 -26.031 -25.906 1 93.62 4 GLY B CA 1
ATOM 3950 C C . GLY B 1 4 ? -5.941 -26.984 -27.047 1 93.62 4 GLY B C 1
ATOM 3951 O O . GLY B 1 4 ? -6.844 -27.359 -27.812 1 93.62 4 GLY B O 1
ATOM 3952 N N . ASP B 1 5 ? -4.719 -27.453 -27.188 1 94.81 5 ASP B N 1
ATOM 3953 C CA . ASP B 1 5 ? -4.336 -28.375 -28.25 1 94.81 5 ASP B CA 1
ATOM 3954 C C . ASP B 1 5 ? -5.02 -29.719 -28.094 1 94.81 5 ASP B C 1
ATOM 3956 O O . ASP B 1 5 ? -5.102 -30.5 -29.047 1 94.81 5 ASP B O 1
ATOM 3960 N N . LEU B 1 6 ? -5.527 -30 -26.906 1 96.25 6 LEU B N 1
ATOM 3961 C CA . LEU B 1 6 ? -6.203 -31.266 -26.625 1 96.25 6 LEU B CA 1
ATOM 3962 C C . LEU B 1 6 ? -7.688 -31.172 -26.953 1 96.25 6 LEU B C 1
ATOM 3964 O O . LEU B 1 6 ? -8.383 -32.188 -27.016 1 96.25 6 LEU B O 1
ATOM 3968 N N . MET B 1 7 ? -8.133 -29.984 -27.25 1 96.06 7 MET B N 1
ATOM 3969 C CA . MET B 1 7 ? -9.555 -29.734 -27.469 1 96.06 7 MET B CA 1
ATOM 3970 C C . MET B 1 7 ? -9.906 -29.891 -28.938 1 96.06 7 MET B C 1
ATOM 3972 O O . MET B 1 7 ? -9.023 -29.906 -29.797 1 96.06 7 MET B O 1
ATOM 3976 N N . GLU B 1 8 ? -11.219 -30.078 -29.188 1 94.62 8 GLU B N 1
ATOM 3977 C CA . GLU B 1 8 ? -11.688 -30.047 -30.578 1 94.62 8 GLU B CA 1
ATOM 3978 C C . GLU B 1 8 ? -11.609 -28.641 -31.156 1 94.62 8 GLU B C 1
ATOM 3980 O O . GLU B 1 8 ? -11.5 -27.656 -30.406 1 94.62 8 GLU B O 1
ATOM 3985 N N . LYS B 1 9 ? -11.688 -28.562 -32.375 1 93.12 9 LYS B N 1
ATOM 3986 C CA . LYS B 1 9 ? -11.469 -27.297 -33.062 1 93.12 9 LYS B CA 1
ATOM 3987 C C . LYS B 1 9 ? -12.398 -26.203 -32.531 1 93.12 9 LYS B C 1
ATOM 3989 O O . LYS B 1 9 ? -11.945 -25.109 -32.188 1 93.12 9 LYS B O 1
ATOM 3994 N N . ALA B 1 10 ? -13.633 -26.469 -32.469 1 94.12 10 ALA B N 1
ATOM 3995 C CA . ALA B 1 10 ? -14.609 -25.484 -32 1 94.12 10 ALA B CA 1
ATOM 3996 C C . ALA B 1 10 ? -14.367 -25.109 -30.547 1 94.12 10 ALA B C 1
ATOM 3998 O O . ALA B 1 10 ? -14.445 -23.938 -30.188 1 94.12 10 ALA B O 1
ATOM 3999 N N . GLU B 1 11 ? -14.148 -26.125 -29.75 1 95.38 11 GLU B N 1
ATOM 4000 C CA . GLU B 1 11 ? -13.898 -25.875 -28.328 1 95.38 11 GLU B CA 1
ATOM 4001 C C . GLU B 1 11 ? -12.609 -25.094 -28.109 1 95.38 11 GLU B C 1
ATOM 4003 O O . GLU B 1 11 ? -12.539 -24.25 -27.219 1 95.38 11 GLU B O 1
ATOM 4008 N N . CYS B 1 12 ? -11.641 -25.422 -28.906 1 94.69 12 CYS B N 1
ATOM 4009 C CA . CYS B 1 12 ? -10.383 -24.688 -28.812 1 94.69 12 CYS B CA 1
ATOM 4010 C C . CYS B 1 12 ? -10.586 -23.219 -29.141 1 94.69 12 CYS B C 1
ATOM 4012 O O . CYS B 1 12 ? -10 -22.344 -28.484 1 94.69 12 CYS B O 1
ATOM 4014 N N . GLY B 1 13 ? -11.375 -22.969 -30.141 1 94.88 13 GLY B N 1
ATOM 4015 C CA . GLY B 1 13 ? -11.703 -21.594 -30.469 1 94.88 13 GLY B CA 1
ATOM 4016 C C . GLY B 1 13 ? -12.438 -20.859 -29.359 1 94.88 13 GLY B C 1
ATOM 4017 O O . GLY B 1 13 ? -12.102 -19.719 -29.031 1 94.88 13 GLY B O 1
ATOM 4018 N N . GLN B 1 14 ? -13.406 -21.547 -28.797 1 95.62 14 GLN B N 1
ATOM 4019 C CA . GLN B 1 14 ? -14.141 -20.984 -27.656 1 95.62 14 GLN B CA 1
ATOM 4020 C C . GLN B 1 14 ? -13.203 -20.688 -26.5 1 95.62 14 GLN B C 1
ATOM 4022 O O . GLN B 1 14 ? -13.281 -19.609 -25.891 1 95.62 14 GLN B O 1
ATOM 4027 N N . PHE B 1 15 ? -12.367 -21.625 -26.266 1 94.44 15 PHE B N 1
ATOM 4028 C CA . PHE B 1 15 ? -11.43 -21.516 -25.156 1 94.44 15 PHE B CA 1
ATOM 4029 C C . PHE B 1 15 ? -10.461 -20.359 -25.375 1 94.44 15 PHE B C 1
ATOM 4031 O O . PHE B 1 15 ? -10.078 -19.672 -24.438 1 94.44 15 PHE B O 1
ATOM 4038 N N . SER B 1 16 ? -10.062 -20.141 -26.578 1 93.81 16 SER B N 1
ATOM 4039 C CA . SER B 1 16 ? -9.164 -19.047 -26.906 1 93.81 16 SER B CA 1
ATOM 4040 C C . SER B 1 16 ? -9.812 -17.703 -26.656 1 93.81 16 SER B C 1
ATOM 4042 O O . SER B 1 16 ? -9.164 -16.766 -26.172 1 93.81 16 SER B O 1
ATOM 4044 N N . ILE B 1 17 ? -11.062 -17.594 -26.969 1 94.38 17 ILE B N 1
ATOM 4045 C CA . ILE B 1 17 ? -11.812 -16.375 -26.719 1 94.38 17 ILE B CA 1
ATOM 4046 C C . ILE B 1 17 ? -11.891 -16.125 -25.219 1 94.38 17 ILE B C 1
ATOM 4048 O O . ILE B 1 17 ? -11.617 -15.016 -24.75 1 94.38 17 ILE B O 1
ATOM 4052 N N . LEU B 1 18 ? -12.258 -17.156 -24.547 1 93.81 18 LEU B N 1
ATOM 4053 C CA . LEU B 1 18 ? -12.406 -17.047 -23.109 1 93.81 18 LEU B CA 1
ATOM 4054 C C . LEU B 1 18 ? -11.086 -16.672 -22.453 1 93.81 18 LEU B C 1
ATOM 4056 O O . LEU B 1 18 ? -11.062 -15.836 -21.531 1 93.81 18 LEU B O 1
ATOM 4060 N N . SER B 1 19 ? -10.016 -17.328 -22.875 1 90.31 19 SER B N 1
ATOM 4061 C CA . SER B 1 19 ? -8.695 -17.062 -22.312 1 90.31 19 SER B CA 1
ATOM 4062 C C . SER B 1 19 ? -8.297 -15.602 -22.5 1 90.31 19 SER B C 1
ATOM 4064 O O . SER B 1 19 ? -7.684 -15 -21.625 1 90.31 19 SER B O 1
ATOM 4066 N N . PHE B 1 20 ? -8.656 -15.055 -23.609 1 89.56 20 PHE B N 1
ATOM 4067 C CA . PHE B 1 20 ? -8.367 -13.648 -23.875 1 89.56 20 PHE B CA 1
ATOM 4068 C C . PHE B 1 20 ? -9.195 -12.742 -22.969 1 89.56 20 PHE B C 1
ATOM 4070 O O . PHE B 1 20 ? -8.672 -11.781 -22.406 1 89.56 20 PHE B O 1
ATOM 4077 N N . LEU B 1 21 ? -10.453 -13.094 -22.781 1 91 21 LEU B N 1
ATOM 4078 C CA . LEU B 1 21 ? -11.359 -12.273 -22 1 91 21 LEU B CA 1
ATOM 4079 C C . LEU B 1 21 ? -11.016 -12.344 -20.516 1 91 21 LEU B C 1
ATOM 4081 O O . LEU B 1 21 ? -11.344 -11.438 -19.75 1 91 21 LEU B O 1
ATOM 4085 N N . LEU B 1 22 ? -10.375 -13.406 -20.156 1 86.81 22 LEU B N 1
ATOM 4086 C CA . LEU B 1 22 ? -9.953 -13.547 -18.766 1 86.81 22 LEU B CA 1
ATOM 4087 C C . LEU B 1 22 ? -8.867 -12.531 -18.422 1 86.81 22 LEU B C 1
ATOM 4089 O O . LEU B 1 22 ? -8.727 -12.133 -17.266 1 86.81 22 LEU B O 1
ATOM 4093 N N . GLN B 1 23 ? -8.109 -12.156 -19.422 1 80.31 23 GLN B N 1
ATOM 4094 C CA . GLN B 1 23 ? -7.09 -11.125 -19.234 1 80.31 23 GLN B CA 1
ATOM 4095 C C . GLN B 1 23 ? -7.715 -9.734 -19.172 1 80.31 23 GLN B C 1
ATOM 4097 O O . GLN B 1 23 ? -7.246 -8.867 -18.438 1 80.31 23 GLN B O 1
ATOM 4102 N N . GLU B 1 24 ? -8.688 -9.578 -20.047 1 82.69 24 GLU B N 1
ATOM 4103 C CA . GLU B 1 24 ? -9.43 -8.328 -20.172 1 82.69 24 GLU B CA 1
ATOM 4104 C C . GLU B 1 24 ? -10.93 -8.578 -20.234 1 82.69 24 GLU B C 1
ATOM 4106 O O . GLU B 1 24 ? -11.5 -8.742 -21.312 1 82.69 24 GLU B O 1
ATOM 4111 N N . SER B 1 25 ? -11.5 -8.391 -19.078 1 86.44 25 SER B N 1
ATOM 4112 C CA . SER B 1 25 ? -12.891 -8.82 -18.953 1 86.44 25 SER B CA 1
ATOM 4113 C C . SER B 1 25 ? -13.82 -7.949 -19.781 1 86.44 25 SER B C 1
ATOM 4115 O O . SER B 1 25 ? -14.945 -8.344 -20.094 1 86.44 25 SER B O 1
ATOM 4117 N N . GLN B 1 26 ? -13.344 -6.734 -20.031 1 89.62 26 GLN B N 1
ATOM 4118 C CA . GLN B 1 26 ? -14.094 -5.844 -20.906 1 89.62 26 GLN B CA 1
ATOM 4119 C C . GLN B 1 26 ? -13.25 -5.414 -22.109 1 89.62 26 GLN B C 1
ATOM 4121 O O . GLN B 1 26 ? -12.156 -4.867 -21.938 1 89.62 26 GLN B O 1
ATOM 4126 N N . THR B 1 27 ? -13.734 -5.789 -23.266 1 92.5 27 THR B N 1
ATOM 4127 C CA . THR B 1 27 ? -13.008 -5.461 -24.484 1 92.5 27 THR B CA 1
ATOM 4128 C C . THR B 1 27 ? -13.961 -5.316 -25.672 1 92.5 27 THR B C 1
ATOM 4130 O O . THR B 1 27 ? -15.18 -5.27 -25.5 1 92.5 27 THR B O 1
ATOM 4133 N N . THR B 1 28 ? -13.438 -5.105 -26.859 1 94.94 28 THR B N 1
ATOM 4134 C CA . THR B 1 28 ? -14.266 -4.922 -28.047 1 94.94 28 THR B CA 1
ATOM 4135 C C . THR B 1 28 ? -14.242 -6.172 -28.922 1 94.94 28 THR B C 1
ATOM 4137 O O . THR B 1 28 ? -13.297 -6.961 -28.859 1 94.94 28 THR B O 1
ATOM 4140 N N . VAL B 1 29 ? -15.328 -6.305 -29.719 1 95.56 29 VAL B N 1
ATOM 4141 C CA . VAL B 1 29 ? -15.406 -7.395 -30.688 1 95.56 29 VAL B CA 1
ATOM 4142 C C . VAL B 1 29 ? -14.219 -7.32 -31.641 1 95.56 29 VAL B C 1
ATOM 4144 O O . VAL B 1 29 ? -13.609 -8.344 -31.984 1 95.56 29 VAL B O 1
ATOM 4147 N N . LYS B 1 30 ? -13.836 -6.148 -31.906 1 94.44 30 LYS B N 1
ATOM 4148 C CA . LYS B 1 30 ? -12.719 -5.938 -32.812 1 94.44 30 LYS B CA 1
ATOM 4149 C C . LYS B 1 30 ? -11.414 -6.453 -32.219 1 94.44 30 LYS B C 1
ATOM 4151 O O . LYS B 1 30 ? -10.617 -7.098 -32.906 1 94.44 30 LYS B O 1
ATOM 4156 N N . ALA B 1 31 ? -11.203 -6.211 -30.969 1 94.06 31 ALA B N 1
ATOM 4157 C CA . ALA B 1 31 ? -9.984 -6.641 -30.297 1 94.06 31 ALA B CA 1
ATOM 4158 C C . ALA B 1 31 ? -9.898 -8.164 -30.234 1 94.06 31 ALA B C 1
ATOM 4160 O O . ALA B 1 31 ? -8.82 -8.734 -30.422 1 94.06 31 ALA B O 1
ATOM 4161 N N . VAL B 1 32 ? -11.016 -8.828 -30.031 1 94.62 32 VAL B N 1
ATOM 4162 C CA . VAL B 1 32 ? -11.039 -10.281 -29.938 1 94.62 32 VAL B CA 1
ATOM 4163 C C . VAL B 1 32 ? -10.82 -10.891 -31.312 1 94.62 32 VAL B C 1
ATOM 4165 O O . VAL B 1 32 ? -10.125 -11.898 -31.453 1 94.62 32 VAL B O 1
ATOM 4168 N N . MET B 1 33 ? -11.359 -10.281 -32.344 1 96 33 MET B N 1
ATOM 4169 C CA . MET B 1 33 ? -11.172 -10.758 -33.719 1 96 33 MET B CA 1
ATOM 4170 C C . MET B 1 33 ? -9.711 -10.68 -34.125 1 96 33 MET B C 1
ATOM 4172 O O . MET B 1 33 ? -9.18 -11.609 -34.719 1 96 33 MET B O 1
ATOM 4176 N N . GLU B 1 34 ? -9.086 -9.602 -33.781 1 94.19 34 GLU B N 1
ATOM 4177 C CA . GLU B 1 34 ? -7.68 -9.398 -34.094 1 94.19 34 GLU B CA 1
ATOM 4178 C C . GLU B 1 34 ? -6.797 -10.414 -33.375 1 94.19 34 GLU B C 1
ATOM 4180 O O . GLU B 1 34 ? -5.84 -10.938 -33.969 1 94.19 34 GLU B O 1
ATOM 4185 N N . GLU B 1 35 ? -7.172 -10.672 -32.188 1 90.88 35 GLU B N 1
ATOM 4186 C CA . GLU B 1 35 ? -6.363 -11.578 -31.375 1 90.88 35 GLU B CA 1
ATOM 4187 C C . GLU B 1 35 ? -6.539 -13.023 -31.828 1 90.88 35 GLU B C 1
ATOM 4189 O O . GLU B 1 35 ? -5.57 -13.781 -31.875 1 90.88 35 GLU B O 1
ATOM 4194 N N . THR B 1 36 ? -7.758 -13.461 -32.156 1 92.62 36 THR B N 1
ATOM 4195 C CA . THR B 1 36 ? -8.062 -14.867 -32.438 1 92.62 36 THR B CA 1
ATOM 4196 C C . THR B 1 36 ? -7.988 -15.156 -33.938 1 92.62 36 THR B C 1
ATOM 4198 O O . THR B 1 36 ? -7.828 -16.312 -34.344 1 92.62 36 THR B O 1
ATOM 4201 N N . GLY B 1 37 ? -8.195 -14.117 -34.75 1 93.75 37 GLY B N 1
ATOM 4202 C CA . GLY B 1 37 ? -8.242 -14.289 -36.188 1 93.75 37 GLY B CA 1
ATOM 4203 C C . GLY B 1 37 ? -9.594 -14.773 -36.688 1 93.75 37 GLY B C 1
ATOM 4204 O O . GLY B 1 37 ? -9.742 -15.141 -37.844 1 93.75 37 GLY B O 1
ATOM 4205 N N . PHE B 1 38 ? -10.602 -14.742 -35.844 1 96.12 38 PHE B N 1
ATOM 4206 C CA . PHE B 1 38 ? -11.93 -15.219 -36.188 1 96.12 38 PHE B CA 1
ATOM 4207 C C . PHE B 1 38 ? -12.719 -14.117 -36.906 1 96.12 38 PHE B C 1
ATOM 4209 O O . PHE B 1 38 ? -12.508 -12.93 -36.625 1 96.12 38 PHE B O 1
ATOM 4216 N N . SER B 1 39 ? -13.625 -14.562 -37.75 1 95.81 39 SER B N 1
ATOM 4217 C CA . SER B 1 39 ? -14.602 -13.625 -38.312 1 95.81 39 SER B CA 1
ATOM 4218 C C . SER B 1 39 ? -15.656 -13.266 -37.25 1 95.81 39 SER B C 1
ATOM 4220 O O . SER B 1 39 ? -15.781 -13.938 -36.219 1 95.81 39 SER B O 1
ATOM 4222 N N . LYS B 1 40 ? -16.344 -12.195 -37.5 1 94.81 40 LYS B N 1
ATOM 4223 C CA . LYS B 1 40 ? -17.406 -11.773 -36.594 1 94.81 40 LYS B CA 1
ATOM 4224 C C . LYS B 1 40 ? -18.453 -12.867 -36.438 1 94.81 40 LYS B C 1
ATOM 4226 O O . LYS B 1 40 ? -18.969 -13.086 -35.312 1 94.81 40 LYS B O 1
ATOM 4231 N N . ALA B 1 41 ? -18.734 -13.492 -37.5 1 95.44 41 ALA B N 1
ATOM 4232 C CA . ALA B 1 41 ? -19.734 -14.562 -37.5 1 95.44 41 ALA B CA 1
ATOM 4233 C C . ALA B 1 41 ? -19.281 -15.727 -36.625 1 95.44 41 ALA B C 1
ATOM 4235 O O . ALA B 1 41 ? -20.062 -16.25 -35.812 1 95.44 41 ALA B O 1
ATOM 4236 N N . THR B 1 42 ? -18.062 -16.094 -36.812 1 96.56 42 THR B N 1
ATOM 4237 C CA . THR B 1 42 ? -17.5 -17.203 -36.031 1 96.56 42 THR B CA 1
ATOM 4238 C C . THR B 1 42 ? -17.422 -16.844 -34.531 1 96.56 42 THR B C 1
ATOM 4240 O O . THR B 1 42 ? -17.734 -17.656 -33.688 1 96.56 42 THR B O 1
ATOM 4243 N N . LEU B 1 43 ? -16.984 -15.641 -34.312 1 96.94 43 LEU B N 1
ATOM 4244 C CA . LEU B 1 43 ? -16.891 -15.164 -32.938 1 96.94 43 LEU B CA 1
ATOM 4245 C C . LEU B 1 43 ? -18.25 -15.188 -32.25 1 96.94 43 LEU B C 1
ATOM 4247 O O . LEU B 1 43 ? -18.375 -15.664 -31.109 1 96.94 43 LEU B O 1
ATOM 4251 N N . THR B 1 44 ? -19.219 -14.703 -32.906 1 95.81 44 THR B N 1
ATOM 4252 C CA . THR B 1 44 ? -20.578 -14.672 -32.344 1 95.81 44 THR B CA 1
ATOM 4253 C C . THR B 1 44 ? -21.078 -16.094 -32.094 1 95.81 44 THR B C 1
ATOM 4255 O O . THR B 1 44 ? -21.703 -16.344 -31.047 1 95.81 44 THR B O 1
ATOM 4258 N N . LYS B 1 45 ? -20.844 -16.922 -33 1 96.62 45 LYS B N 1
ATOM 4259 C CA . LYS B 1 45 ? -21.25 -18.312 -32.875 1 96.62 45 LYS B CA 1
ATOM 4260 C C . LYS B 1 45 ? -20.562 -18.953 -31.656 1 96.62 45 LYS B C 1
ATOM 4262 O O . LYS B 1 45 ? -21.219 -19.625 -30.859 1 96.62 45 LYS B O 1
ATOM 4267 N N . TYR B 1 46 ? -19.281 -18.75 -31.562 1 96.94 46 TYR B N 1
ATOM 4268 C CA . TYR B 1 46 ? -18.5 -19.344 -30.484 1 96.94 46 TYR B CA 1
ATOM 4269 C C . TYR B 1 46 ? -18.938 -18.781 -29.125 1 96.94 46 TYR B C 1
ATOM 4271 O O . TYR B 1 46 ? -19 -19.516 -28.141 1 96.94 46 TYR B O 1
ATOM 4279 N N . VAL B 1 47 ? -19.219 -17.531 -29.047 1 96.69 47 VAL B N 1
ATOM 4280 C CA . VAL B 1 47 ? -19.672 -16.922 -27.797 1 96.69 47 VAL B CA 1
ATOM 4281 C C . VAL B 1 47 ? -21.016 -17.531 -27.375 1 96.69 47 VAL B C 1
ATOM 4283 O O . VAL B 1 47 ? -21.219 -17.844 -26.203 1 96.69 47 VAL B O 1
ATOM 4286 N N . THR B 1 48 ? -21.859 -17.672 -28.344 1 96.5 48 THR B N 1
ATOM 4287 C CA . THR B 1 48 ? -23.172 -18.266 -28.062 1 96.5 48 THR B CA 1
ATOM 4288 C C . THR B 1 48 ? -23.016 -19.703 -27.562 1 96.5 48 THR B C 1
ATOM 4290 O O . THR B 1 48 ? -23.641 -20.094 -26.578 1 96.5 48 THR B O 1
ATOM 4293 N N . LEU B 1 49 ? -22.203 -20.453 -28.25 1 96 49 LEU B N 1
ATOM 4294 C CA . LEU B 1 49 ? -21.953 -21.844 -27.859 1 96 49 LEU B CA 1
ATOM 4295 C C . LEU B 1 49 ? -21.344 -21.922 -26.469 1 96 49 LEU B C 1
ATOM 4297 O O . LEU B 1 49 ? -21.703 -22.812 -25.688 1 96 49 LEU B O 1
ATOM 4301 N N . LEU B 1 50 ? -20.422 -21.094 -26.203 1 96.12 50 LEU B N 1
ATOM 4302 C CA . LEU B 1 50 ? -19.75 -21.047 -24.906 1 96.12 50 LEU B CA 1
ATOM 4303 C C . LEU B 1 50 ? -20.75 -20.75 -23.797 1 96.12 50 LEU B C 1
ATOM 4305 O O . LEU B 1 50 ? -20.75 -21.406 -22.75 1 96.12 50 LEU B O 1
ATOM 4309 N N . ASN B 1 51 ? -21.594 -19.734 -24 1 96.56 51 ASN B N 1
ATOM 4310 C CA . ASN B 1 51 ? -22.609 -19.391 -23.016 1 96.56 51 ASN B CA 1
ATOM 4311 C C . ASN B 1 51 ? -23.578 -20.547 -22.766 1 96.56 51 ASN B C 1
ATOM 4313 O O . ASN B 1 51 ? -23.953 -20.812 -21.625 1 96.56 51 ASN B O 1
ATOM 4317 N N . ASP B 1 52 ? -23.906 -21.203 -23.828 1 95.81 52 ASP B N 1
ATOM 4318 C CA . ASP B 1 52 ? -24.797 -22.359 -23.703 1 95.81 52 ASP B CA 1
ATOM 4319 C C . ASP B 1 52 ? -24.125 -23.469 -22.891 1 95.81 52 ASP B C 1
ATOM 4321 O O . ASP B 1 52 ? -24.766 -24.094 -22.031 1 95.81 52 ASP B O 1
ATOM 4325 N N . LYS B 1 53 ? -22.906 -23.719 -23.188 1 94.19 53 LYS B N 1
ATOM 4326 C CA . LYS B 1 53 ? -22.141 -24.734 -22.469 1 94.19 53 LYS B CA 1
ATOM 4327 C C . LYS B 1 53 ? -22.062 -24.422 -20.984 1 94.19 53 LYS B C 1
ATOM 4329 O O . LYS B 1 53 ? -22.156 -25.328 -20.141 1 94.19 53 LYS B O 1
ATOM 4334 N N . ALA B 1 54 ? -21.734 -23.203 -20.688 1 95.12 54 ALA B N 1
ATOM 4335 C CA . ALA B 1 54 ? -21.625 -22.766 -19.297 1 95.12 54 ALA B CA 1
ATOM 4336 C C . ALA B 1 54 ? -22.969 -22.906 -18.578 1 95.12 54 ALA B C 1
ATOM 4338 O O . ALA B 1 54 ? -23.031 -23.391 -17.438 1 95.12 54 ALA B O 1
ATOM 4339 N N . LEU B 1 55 ? -24.016 -22.484 -19.234 1 94.12 55 LEU B N 1
ATOM 4340 C CA . LEU B 1 55 ? -25.359 -22.578 -18.672 1 94.12 55 LEU B CA 1
ATOM 4341 C C . LEU B 1 55 ? -25.766 -24.016 -18.406 1 94.12 55 LEU B C 1
ATOM 4343 O O . LEU B 1 55 ? -26.281 -24.344 -17.344 1 94.12 55 LEU B O 1
ATOM 4347 N N . ASP B 1 56 ? -25.5 -24.859 -19.359 1 93.94 56 ASP B N 1
ATOM 4348 C CA . ASP B 1 56 ? -25.844 -26.281 -19.266 1 93.94 56 ASP B CA 1
ATOM 4349 C C . ASP B 1 56 ? -25.078 -26.953 -18.125 1 93.94 56 ASP B C 1
ATOM 4351 O O . ASP B 1 56 ? -25.578 -27.891 -17.5 1 93.94 56 ASP B O 1
ATOM 4355 N N . SER B 1 57 ? -23.875 -26.5 -17.859 1 92.38 57 SER B N 1
ATOM 4356 C CA . SER B 1 57 ? -23.031 -27.125 -16.844 1 92.38 57 SER B CA 1
ATOM 4357 C C . SER B 1 57 ? -23.219 -26.453 -15.477 1 92.38 57 SER B C 1
ATOM 4359 O O . SER B 1 57 ? -22.609 -26.875 -14.492 1 92.38 57 SER B O 1
ATOM 4361 N N . GLY B 1 58 ? -23.953 -25.359 -15.445 1 91 58 GLY B N 1
ATOM 4362 C CA . GLY B 1 58 ? -24.234 -24.688 -14.195 1 91 58 GLY B CA 1
ATOM 4363 C C . GLY B 1 58 ? -23.094 -23.781 -13.742 1 91 58 GLY B C 1
ATOM 4364 O O . GLY B 1 58 ? -22.969 -23.469 -12.555 1 91 58 GLY B O 1
ATOM 4365 N N . LEU B 1 59 ? -22.219 -23.5 -14.625 1 92.06 59 LEU B N 1
ATOM 4366 C CA . LEU B 1 59 ? -21.109 -22.609 -14.305 1 92.06 59 LEU B CA 1
ATOM 4367 C C . LEU B 1 59 ? -21.531 -21.141 -14.414 1 92.06 59 LEU B C 1
ATOM 4369 O O . LEU B 1 59 ? -22.172 -20.75 -15.398 1 92.06 59 LEU B O 1
ATOM 4373 N N . GLU B 1 60 ? -21.297 -20.359 -13.391 1 92.88 60 GLU B N 1
ATOM 4374 C CA . GLU B 1 60 ? -21.609 -18.922 -13.438 1 92.88 60 GLU B CA 1
ATOM 4375 C C . GLU B 1 60 ? -20.594 -18.172 -14.305 1 92.88 60 GLU B C 1
ATOM 4377 O O . GLU B 1 60 ? -19.703 -17.5 -13.781 1 92.88 60 GLU B O 1
ATOM 4382 N N . LEU B 1 61 ? -20.703 -18.312 -15.523 1 94.44 61 LEU B N 1
ATOM 4383 C CA . LEU B 1 61 ? -19.844 -17.703 -16.531 1 94.44 61 LEU B CA 1
ATOM 4384 C C . LEU B 1 61 ? -20.672 -17.297 -17.766 1 94.44 61 LEU B C 1
ATOM 4386 O O . LEU B 1 61 ? -21.438 -18.094 -18.297 1 94.44 61 LEU B O 1
ATOM 4390 N N . THR B 1 62 ? -20.641 -15.984 -18.062 1 96.25 62 THR B N 1
ATOM 4391 C CA . THR B 1 62 ? -21.391 -15.5 -19.203 1 96.25 62 THR B CA 1
ATOM 4392 C C . THR B 1 62 ? -20.625 -14.383 -19.922 1 96.25 62 THR B C 1
ATOM 4394 O O . THR B 1 62 ? -20.016 -13.531 -19.281 1 96.25 62 THR B O 1
ATOM 4397 N N . ILE B 1 63 ? -20.625 -14.453 -21.203 1 96.12 63 ILE B N 1
ATOM 4398 C CA . ILE B 1 63 ? -20.078 -13.375 -22.016 1 96.12 63 ILE B CA 1
ATOM 4399 C C . ILE B 1 63 ? -21.219 -12.531 -22.578 1 96.12 63 ILE B C 1
ATOM 4401 O O . ILE B 1 63 ? -22.047 -13.031 -23.328 1 96.12 63 ILE B O 1
ATOM 4405 N N . HIS B 1 64 ? -21.25 -11.32 -22.172 1 95.56 64 HIS B N 1
ATOM 4406 C CA . HIS B 1 64 ? -22.25 -10.383 -22.672 1 95.56 64 HIS B CA 1
ATOM 4407 C C . HIS B 1 64 ? -21.766 -9.633 -23.906 1 95.56 64 HIS B C 1
ATOM 4409 O O . HIS B 1 64 ? -20.609 -9.195 -23.938 1 95.56 64 HIS B O 1
ATOM 4415 N N . SER B 1 65 ? -22.578 -9.633 -24.906 1 92.56 65 SER B N 1
ATOM 4416 C CA . SER B 1 65 ? -22.297 -8.898 -26.141 1 92.56 65 SER B CA 1
ATOM 4417 C C . SER B 1 65 ? -23.266 -7.738 -26.328 1 92.56 65 SER B C 1
ATOM 4419 O O . SER B 1 65 ? -24.469 -7.945 -26.453 1 92.56 65 SER B O 1
ATOM 4421 N N . GLU B 1 66 ? -22.703 -6.457 -26.109 1 90.06 66 GLU B N 1
ATOM 4422 C CA . GLU B 1 66 ? -23.516 -5.266 -26.297 1 90.06 66 GLU B CA 1
ATOM 4423 C C . GLU B 1 66 ? -22.781 -4.219 -27.141 1 90.06 66 GLU B C 1
ATOM 4425 O O . GLU B 1 66 ? -21.672 -3.803 -26.797 1 90.06 66 GLU B O 1
ATOM 4430 N N . ASP B 1 67 ? -23.359 -3.664 -28.219 1 88.69 67 ASP B N 1
ATOM 4431 C CA . ASP B 1 67 ? -22.859 -2.566 -29.047 1 88.69 67 ASP B CA 1
ATOM 4432 C C . ASP B 1 67 ? -21.406 -2.785 -29.438 1 88.69 67 ASP B C 1
ATOM 4434 O O . ASP B 1 67 ? -20.562 -1.911 -29.219 1 88.69 67 ASP B O 1
ATOM 4438 N N . GLU B 1 68 ? -20.984 -3.947 -29.859 1 91.69 68 GLU B N 1
ATOM 4439 C CA . GLU B 1 68 ? -19.656 -4.301 -30.344 1 91.69 68 GLU B CA 1
ATOM 4440 C C . GLU B 1 68 ? -18.656 -4.41 -29.203 1 91.69 68 GLU B C 1
ATOM 4442 O O . GLU B 1 68 ? -17.438 -4.309 -29.422 1 91.69 68 GLU B O 1
ATOM 4447 N N . ASN B 1 69 ? -19.203 -4.543 -27.984 1 94 69 ASN B N 1
ATOM 4448 C CA . ASN B 1 69 ? -18.375 -4.793 -26.812 1 94 69 ASN B CA 1
ATOM 4449 C C . ASN B 1 69 ? -18.672 -6.16 -26.188 1 94 69 ASN B C 1
ATOM 4451 O O . ASN B 1 69 ? -19.797 -6.656 -26.281 1 94 69 ASN B O 1
ATOM 4455 N N . LEU B 1 70 ? -17.672 -6.762 -25.734 1 94.62 70 LEU B N 1
ATOM 4456 C CA . LEU B 1 70 ? -17.797 -8.023 -25.016 1 94.62 70 LEU B CA 1
ATOM 4457 C C . LEU B 1 70 ? -17.406 -7.855 -23.562 1 94.62 70 LEU B C 1
ATOM 4459 O O . LEU B 1 70 ? -16.453 -7.137 -23.25 1 94.62 70 LEU B O 1
ATOM 4463 N N . ARG B 1 71 ? -18.266 -8.367 -22.734 1 94.38 71 ARG B N 1
ATOM 4464 C CA . ARG B 1 71 ? -18 -8.344 -21.297 1 94.38 71 ARG B CA 1
ATOM 4465 C C . ARG B 1 71 ? -18.125 -9.734 -20.688 1 94.38 71 ARG B C 1
ATOM 4467 O O . ARG B 1 71 ? -19.172 -10.383 -20.828 1 94.38 71 ARG B O 1
ATOM 4474 N N . LEU B 1 72 ? -17.031 -10.227 -20.047 1 93.94 72 LEU B N 1
ATOM 4475 C CA . LEU B 1 72 ? -17.031 -11.531 -19.391 1 93.94 72 LEU B CA 1
ATOM 4476 C C . LEU B 1 72 ? -17.438 -11.391 -17.922 1 93.94 72 LEU B C 1
ATOM 4478 O O . LEU B 1 72 ? -16.891 -10.547 -17.203 1 93.94 72 LEU B O 1
ATOM 4482 N N . SER B 1 73 ? -18.406 -12.078 -17.531 1 92.75 73 SER B N 1
ATOM 4483 C CA . SER B 1 73 ? -18.828 -12.148 -16.141 1 92.75 73 SER B CA 1
ATOM 4484 C C . SER B 1 73 ? -18.641 -13.555 -15.578 1 92.75 73 SER B C 1
ATOM 4486 O O . SER B 1 73 ? -19.172 -14.523 -16.125 1 92.75 73 SER B O 1
ATOM 4488 N N . ILE B 1 74 ? -17.828 -13.656 -14.531 1 91.88 74 ILE B N 1
ATOM 4489 C CA . ILE B 1 74 ? -17.578 -14.938 -13.883 1 91.88 74 ILE B CA 1
ATOM 4490 C C . ILE B 1 74 ? -17.922 -14.844 -12.398 1 91.88 74 ILE B C 1
ATOM 4492 O O . ILE B 1 74 ? -17.547 -13.875 -11.734 1 91.88 74 ILE B O 1
ATOM 4496 N N . GLY B 1 75 ? -18.578 -15.781 -11.93 1 89.56 75 GLY B N 1
ATOM 4497 C CA . GLY B 1 75 ? -18.875 -15.812 -10.516 1 89.56 75 GLY B CA 1
ATOM 4498 C C . GLY B 1 75 ? -17.656 -16 -9.641 1 89.56 75 GLY B C 1
ATOM 4499 O O . GLY B 1 75 ? -16.719 -16.719 -10.023 1 89.56 75 GLY B O 1
ATOM 4500 N N . ALA B 1 76 ? -17.641 -15.461 -8.422 1 86.62 76 ALA B N 1
ATOM 4501 C CA . ALA B 1 76 ? -16.516 -15.516 -7.5 1 86.62 76 ALA B CA 1
ATOM 4502 C C . ALA B 1 76 ? -16.203 -16.953 -7.09 1 86.62 76 ALA B C 1
ATOM 4504 O O . ALA B 1 76 ? -15.047 -17.297 -6.844 1 86.62 76 ALA B O 1
ATOM 4505 N N . ALA B 1 77 ? -17.203 -17.844 -7.137 1 85.81 77 ALA B N 1
ATOM 4506 C CA . ALA B 1 77 ? -17.047 -19.203 -6.641 1 85.81 77 ALA B CA 1
ATOM 4507 C C . ALA B 1 77 ? -16.672 -20.156 -7.77 1 85.81 77 ALA B C 1
ATOM 4509 O O . ALA B 1 77 ? -16.406 -21.328 -7.535 1 85.81 77 ALA B O 1
ATOM 4510 N N . THR B 1 78 ? -16.609 -19.609 -8.992 1 89.81 78 THR B N 1
ATOM 4511 C CA . THR B 1 78 ? -16.234 -20.453 -10.133 1 89.81 78 THR B CA 1
ATOM 4512 C C . THR B 1 78 ? -14.742 -20.734 -10.109 1 89.81 78 THR B C 1
ATOM 4514 O O . THR B 1 78 ? -13.922 -19.812 -10 1 89.81 78 THR B O 1
ATOM 4517 N N . LYS B 1 79 ? -14.422 -21.984 -10.219 1 90.25 79 LYS B N 1
ATOM 4518 C CA . LYS B 1 79 ? -13.016 -22.391 -10.219 1 90.25 79 LYS B CA 1
ATOM 4519 C C . LYS B 1 79 ? -12.461 -22.469 -11.633 1 90.25 79 LYS B C 1
ATOM 4521 O O . LYS B 1 79 ? -13.172 -22.859 -12.562 1 90.25 79 LYS B O 1
ATOM 4526 N N . GLY B 1 80 ? -11.242 -22.125 -11.82 1 88.31 80 GLY B N 1
ATOM 4527 C CA . GLY B 1 80 ? -10.586 -22.203 -13.109 1 88.31 80 GLY B CA 1
ATOM 4528 C C . GLY B 1 80 ? -10.586 -23.594 -13.695 1 88.31 80 GLY B C 1
ATOM 4529 O O . GLY B 1 80 ? -10.758 -23.766 -14.906 1 88.31 80 GLY B O 1
ATOM 4530 N N . ARG B 1 81 ? -10.406 -24.609 -12.867 1 90.69 81 ARG B N 1
ATOM 4531 C CA . ARG B 1 81 ? -10.352 -25.984 -13.312 1 90.69 81 ARG B CA 1
ATOM 4532 C C . ARG B 1 81 ? -11.703 -26.438 -13.867 1 90.69 81 ARG B C 1
ATOM 4534 O O . ARG B 1 81 ? -11.766 -27.25 -14.797 1 90.69 81 ARG B O 1
ATOM 4541 N N . ASP B 1 82 ? -12.789 -25.891 -13.336 1 91.38 82 ASP B N 1
ATOM 4542 C CA . ASP B 1 82 ? -14.125 -26.219 -13.836 1 91.38 82 ASP B CA 1
ATOM 4543 C C . ASP B 1 82 ? -14.336 -25.656 -15.234 1 91.38 82 ASP B C 1
ATOM 4545 O O . ASP B 1 82 ? -14.992 -26.297 -16.078 1 91.38 82 ASP B O 1
ATOM 4549 N N . ILE B 1 83 ? -13.773 -24.562 -15.445 1 91.75 83 ILE B N 1
ATOM 4550 C CA . ILE B 1 83 ? -13.852 -23.953 -16.766 1 91.75 83 ILE B CA 1
ATOM 4551 C C . ILE B 1 83 ? -13.055 -24.781 -17.766 1 91.75 83 ILE B C 1
ATOM 4553 O O . ILE B 1 83 ? -13.555 -25.094 -18.859 1 91.75 83 ILE B O 1
ATOM 4557 N N . ARG B 1 84 ? -11.891 -25.203 -17.406 1 92.5 84 ARG B N 1
ATOM 4558 C CA . ARG B 1 84 ? -11.039 -25.969 -18.312 1 92.5 84 ARG B CA 1
ATOM 4559 C C . ARG B 1 84 ? -11.648 -27.328 -18.609 1 92.5 84 ARG B C 1
ATOM 4561 O O . ARG B 1 84 ? -11.609 -27.797 -19.75 1 92.5 84 ARG B O 1
ATOM 4568 N N . SER B 1 85 ? -12.195 -27.906 -17.609 1 91.31 85 SER B N 1
ATOM 4569 C CA . SER B 1 85 ? -12.773 -29.234 -17.766 1 91.31 85 SER B CA 1
ATOM 4570 C C . SER B 1 85 ? -13.961 -29.219 -18.734 1 91.31 85 SER B C 1
ATOM 4572 O O . SER B 1 85 ? -14.234 -30.219 -19.406 1 91.31 85 SER B O 1
ATOM 4574 N N . LEU B 1 86 ? -14.625 -28.078 -18.75 1 90.88 86 LEU B N 1
ATOM 4575 C CA . LEU B 1 86 ? -15.781 -27.922 -19.625 1 90.88 86 LEU B CA 1
ATOM 4576 C C . LEU B 1 86 ? -15.391 -28.141 -21.078 1 90.88 86 LEU B C 1
ATOM 4578 O O . LEU B 1 86 ? -16.188 -28.641 -21.875 1 90.88 86 LEU B O 1
ATOM 4582 N N . PHE B 1 87 ? -14.148 -27.859 -21.391 1 93.62 87 PHE B N 1
ATOM 4583 C CA . PHE B 1 87 ? -13.719 -27.906 -22.781 1 93.62 87 PHE B CA 1
ATOM 4584 C C . PHE B 1 87 ? -12.922 -29.188 -23.062 1 93.62 87 PHE B C 1
ATOM 4586 O O . PHE B 1 87 ? -12.688 -29.531 -24.219 1 93.62 87 PHE B O 1
ATOM 4593 N N . LEU B 1 88 ? -12.57 -29.922 -22.031 1 94.38 88 LEU B N 1
ATOM 4594 C CA . LEU B 1 88 ? -11.625 -31.016 -22.219 1 94.38 88 LEU B CA 1
ATOM 4595 C C . LEU B 1 88 ? -12.328 -32.375 -22.094 1 94.38 88 LEU B C 1
ATOM 4597 O O . LEU B 1 88 ? -11.961 -33.344 -22.766 1 94.38 88 LEU B O 1
ATOM 4601 N N . TYR B 1 89 ? -13.312 -32.5 -21.344 1 90.62 89 TYR B N 1
ATOM 4602 C CA . TYR B 1 89 ? -13.859 -33.812 -20.938 1 90.62 89 TYR B CA 1
ATOM 4603 C C . TYR B 1 89 ? -14.43 -34.562 -22.125 1 90.62 89 TYR B C 1
ATOM 4605 O O . TYR B 1 89 ? -14.367 -35.781 -22.188 1 90.62 89 TYR B O 1
ATOM 4613 N N . SER B 1 90 ? -14.93 -33.812 -23.109 1 91.44 90 SER B N 1
ATOM 4614 C CA . SER B 1 90 ? -15.539 -34.469 -24.25 1 91.44 90 SER B CA 1
ATOM 4615 C C . SER B 1 90 ? -14.57 -34.562 -25.422 1 91.44 90 SER B C 1
ATOM 4617 O O . SER B 1 90 ? -14.906 -35.094 -26.484 1 91.44 90 SER B O 1
ATOM 4619 N N . ALA B 1 91 ? -13.406 -34.031 -25.281 1 95.69 91 ALA B N 1
ATOM 4620 C CA . ALA B 1 91 ? -12.422 -34.031 -26.359 1 95.69 91 ALA B CA 1
ATOM 4621 C C . ALA B 1 91 ? -11.836 -35.406 -26.578 1 95.69 91 ALA B C 1
ATOM 4623 O O . ALA B 1 91 ? -11.406 -36.062 -25.625 1 95.69 91 ALA B O 1
ATOM 4624 N N . VAL B 1 92 ? -11.703 -35.844 -27.719 1 96.44 92 VAL B N 1
ATOM 4625 C CA . VAL B 1 92 ? -11.273 -37.188 -28.062 1 96.44 92 VAL B CA 1
ATOM 4626 C C . VAL B 1 92 ? -9.828 -37.406 -27.609 1 96.44 92 VAL B C 1
ATOM 4628 O O . VAL B 1 92 ? -9.5 -38.438 -27.031 1 96.44 92 VAL B O 1
ATOM 4631 N N . LYS B 1 93 ? -9 -36.438 -27.922 1 96.94 93 LYS B N 1
ATOM 4632 C CA . LYS B 1 93 ? -7.598 -36.562 -27.531 1 96.94 93 LYS B CA 1
ATOM 4633 C C . LYS B 1 93 ? -7.465 -36.75 -26.031 1 96.94 93 LYS B C 1
ATOM 4635 O O . LYS B 1 93 ? -6.664 -37.594 -25.578 1 96.94 93 LYS B O 1
ATOM 4640 N N . TYR B 1 94 ? -8.25 -36 -25.281 1 97.19 94 TYR B N 1
ATOM 4641 C CA . TYR B 1 94 ? -8.234 -36.125 -23.828 1 97.19 94 TYR B CA 1
ATOM 4642 C C . TYR B 1 94 ? -8.734 -37.5 -23.391 1 97.19 94 TYR B C 1
ATOM 4644 O O . TYR B 1 94 ? -8.156 -38.125 -22.5 1 97.19 94 TYR B O 1
ATOM 4652 N N . GLN B 1 95 ? -9.727 -38.031 -24.016 1 96.75 95 GLN B N 1
ATOM 4653 C CA . GLN B 1 95 ? -10.297 -39.312 -23.688 1 96.75 95 GLN B CA 1
ATOM 4654 C C . GLN B 1 95 ? -9.305 -40.438 -23.984 1 96.75 95 GLN B C 1
ATOM 4656 O O . GLN B 1 95 ? -9.242 -41.438 -23.25 1 96.75 95 GLN B O 1
ATOM 4661 N N . ILE B 1 96 ? -8.594 -40.281 -25.047 1 97.31 96 ILE B N 1
ATOM 4662 C CA . ILE B 1 96 ? -7.57 -41.281 -25.375 1 97.31 96 ILE B CA 1
ATOM 4663 C C . ILE B 1 96 ? -6.527 -41.344 -24.266 1 97.31 96 ILE B C 1
ATOM 4665 O O . ILE B 1 96 ? -6.156 -42.438 -23.812 1 97.31 96 ILE B O 1
ATOM 4669 N N . LEU B 1 97 ? -6.082 -40.156 -23.844 1 97.62 97 LEU B N 1
ATOM 4670 C CA . LEU B 1 97 ? -5.062 -40.062 -22.797 1 97.62 97 LEU B CA 1
ATOM 4671 C C . LEU B 1 97 ? -5.562 -40.688 -21.5 1 97.62 97 LEU B C 1
ATOM 4673 O O . LEU B 1 97 ? -4.84 -41.438 -20.844 1 97.62 97 LEU B O 1
ATOM 4677 N N . VAL B 1 98 ? -6.812 -40.344 -21.125 1 96.94 98 VAL B N 1
ATOM 4678 C CA . VAL B 1 98 ? -7.398 -40.875 -19.891 1 96.94 98 VAL B CA 1
ATOM 4679 C C . VAL B 1 98 ? -7.547 -42.406 -20 1 96.94 98 VAL B C 1
ATOM 4681 O O . VAL B 1 98 ? -7.223 -43.125 -19.062 1 96.94 98 VAL B O 1
ATOM 4684 N N . TYR B 1 99 ? -8.008 -42.844 -21.141 1 96.81 99 TYR B N 1
ATOM 4685 C CA . TYR B 1 99 ? -8.18 -44.281 -21.375 1 96.81 99 TYR B CA 1
ATOM 4686 C C . TYR B 1 99 ? -6.859 -45.031 -21.234 1 96.81 99 TYR B C 1
ATOM 4688 O O . TYR B 1 99 ? -6.797 -46.062 -20.594 1 96.81 99 TYR B O 1
ATOM 4696 N N . LEU B 1 100 ? -5.84 -44.469 -21.797 1 96.25 100 LEU B N 1
ATOM 4697 C CA . LEU B 1 100 ? -4.527 -45.094 -21.797 1 96.25 100 LEU B CA 1
ATOM 4698 C C . LEU B 1 100 ? -3.994 -45.219 -20.359 1 96.25 100 LEU B C 1
ATOM 4700 O O . LEU B 1 100 ? -3.316 -46.188 -20.031 1 96.25 100 LEU B O 1
ATOM 4704 N N . LEU B 1 101 ? -4.234 -44.188 -19.562 1 96.81 101 LEU B N 1
ATOM 4705 C CA . LEU B 1 101 ? -3.758 -44.25 -18.188 1 96.81 101 LEU B CA 1
ATOM 4706 C C . LEU B 1 101 ? -4.441 -45.375 -17.422 1 96.81 101 LEU B C 1
ATOM 4708 O O . LEU B 1 101 ? -3.785 -46.125 -16.688 1 96.81 101 LEU B O 1
ATOM 4712 N N . TYR B 1 102 ? -5.711 -45.594 -17.656 1 95.06 102 TYR B N 1
ATOM 4713 C CA . TYR B 1 102 ? -6.477 -46.5 -16.797 1 95.06 102 TYR B CA 1
ATOM 4714 C C . TYR B 1 102 ? -6.527 -47.906 -17.391 1 95.06 102 TYR B C 1
ATOM 4716 O O . TYR B 1 102 ? -6.719 -48.875 -16.672 1 95.06 102 TYR B O 1
ATOM 4724 N N . HIS B 1 103 ? -6.266 -48.031 -18.734 1 94.69 103 HIS B N 1
ATOM 4725 C CA . HIS B 1 103 ? -6.355 -49.344 -19.359 1 94.69 103 HIS B CA 1
ATOM 4726 C C . HIS B 1 103 ? -5 -49.812 -19.891 1 94.69 103 HIS B C 1
ATOM 4728 O O . HIS B 1 103 ? -4.848 -50.938 -20.312 1 94.69 103 HIS B O 1
ATOM 4734 N N . GLN B 1 104 ? -3.99 -48.906 -19.953 1 93.31 104 GLN B N 1
ATOM 4735 C CA . GLN B 1 104 ? -2.596 -49.219 -20.266 1 93.31 104 GLN B CA 1
ATOM 4736 C C . GLN B 1 104 ? -2.385 -49.375 -21.766 1 93.31 104 GLN B C 1
ATOM 4738 O O . GLN B 1 104 ? -1.339 -48.969 -22.297 1 93.31 104 GLN B O 1
ATOM 4743 N N . GLN B 1 105 ? -3.402 -50 -22.375 1 93.88 105 GLN B N 1
ATOM 4744 C CA . GLN B 1 105 ? -3.32 -50.188 -23.812 1 93.88 105 GLN B CA 1
ATOM 4745 C C . GLN B 1 105 ? -4.711 -50.25 -24.438 1 93.88 105 GLN B C 1
ATOM 4747 O O . GLN B 1 105 ? -5.711 -50.375 -23.734 1 93.88 105 GLN B O 1
ATOM 4752 N N . PHE B 1 106 ? -4.73 -50.062 -25.719 1 94.31 106 PHE B N 1
ATOM 4753 C CA . PHE B 1 106 ? -5.988 -50.219 -26.438 1 94.31 106 PHE B CA 1
ATOM 4754 C C . PHE B 1 106 ? -5.746 -50.781 -27.828 1 94.31 106 PHE B C 1
ATOM 4756 O O . PHE B 1 106 ? -4.652 -50.656 -28.375 1 94.31 106 PHE B O 1
ATOM 4763 N N . LEU B 1 107 ? -6.75 -51.5 -28.219 1 95.25 107 LEU B N 1
ATOM 4764 C CA . LEU B 1 107 ? -6.836 -51.812 -29.641 1 95.25 107 LEU B CA 1
ATOM 4765 C C . LEU B 1 107 ? -7.629 -50.75 -30.391 1 95.25 107 LEU B C 1
ATOM 4767 O O . LEU B 1 107 ? -8.664 -50.281 -29.906 1 95.25 107 LEU B O 1
ATOM 4771 N N . ALA B 1 108 ? -7.141 -50.375 -31.531 1 93.88 108 ALA B N 1
ATOM 4772 C CA . ALA B 1 108 ? -7.707 -49.25 -32.281 1 93.88 108 ALA B CA 1
ATOM 4773 C C . ALA B 1 108 ? -9.203 -49.438 -32.5 1 93.88 108 ALA B C 1
ATOM 4775 O O . ALA B 1 108 ? -9.992 -48.5 -32.344 1 93.88 108 ALA B O 1
ATOM 4776 N N . HIS B 1 109 ? -9.586 -50.656 -32.875 1 93.88 109 HIS B N 1
ATOM 4777 C CA . HIS B 1 109 ? -10.984 -50.906 -33.188 1 93.88 109 HIS B CA 1
ATOM 4778 C C . HIS B 1 109 ? -11.852 -50.844 -31.922 1 93.88 109 HIS B C 1
ATOM 4780 O O . HIS B 1 109 ? -12.969 -50.312 -31.969 1 93.88 109 HIS B O 1
ATOM 4786 N N . GLN B 1 110 ? -11.406 -51.25 -30.812 1 95.06 110 GLN B N 1
ATOM 4787 C CA . GLN B 1 110 ? -12.141 -51.219 -29.547 1 95.06 110 GLN B CA 1
ATOM 4788 C C . GLN B 1 110 ? -12.289 -49.812 -29.031 1 95.06 110 GLN B C 1
ATOM 4790 O O . GLN B 1 110 ? -13.367 -49.406 -28.578 1 95.06 110 GLN B O 1
ATOM 4795 N N . LEU B 1 111 ? -11.18 -49.094 -29.094 1 95.31 111 LEU B N 1
ATOM 4796 C CA . LEU B 1 111 ? -11.211 -47.719 -28.625 1 95.31 111 LEU B CA 1
ATOM 4797 C C . LEU B 1 111 ? -12.125 -46.844 -29.5 1 95.31 111 LEU B C 1
ATOM 4799 O O . LEU B 1 111 ? -12.852 -46 -28.984 1 95.31 111 LEU B O 1
ATOM 4803 N N . ALA B 1 112 ? -12.039 -47.062 -30.766 1 96.12 112 ALA B N 1
ATOM 4804 C CA . ALA B 1 112 ? -12.906 -46.344 -31.688 1 96.12 112 ALA B CA 1
ATOM 4805 C C . ALA B 1 112 ? -14.383 -46.594 -31.359 1 96.12 112 ALA B C 1
ATOM 4807 O O . ALA B 1 112 ? -15.195 -45.656 -31.406 1 96.12 112 ALA B O 1
ATOM 4808 N N . GLN B 1 113 ? -14.703 -47.812 -31.031 1 95.31 113 GLN B N 1
ATOM 4809 C CA . GLN B 1 113 ? -16.078 -48.156 -30.672 1 95.31 113 GLN B CA 1
ATOM 4810 C C . GLN B 1 113 ? -16.484 -47.5 -29.359 1 95.31 113 GLN B C 1
ATOM 4812 O O . GLN B 1 113 ? -17.594 -46.969 -29.25 1 95.31 113 GLN B O 1
ATOM 4817 N N . GLU B 1 114 ? -15.594 -47.531 -28.438 1 93.56 114 GLU B N 1
ATOM 4818 C CA . GLU B 1 114 ? -15.867 -46.938 -27.125 1 93.56 114 GLU B CA 1
ATOM 4819 C C . GLU B 1 114 ? -16.094 -45.438 -27.25 1 93.56 114 GLU B C 1
ATOM 4821 O O . GLU B 1 114 ? -16.938 -44.875 -26.531 1 93.56 114 GLU B O 1
ATOM 4826 N N . LEU B 1 115 ? -15.32 -44.781 -28.141 1 94.44 115 LEU B N 1
ATOM 4827 C CA . LEU B 1 115 ? -15.398 -43.344 -28.312 1 94.44 115 LEU B CA 1
ATOM 4828 C C . LEU B 1 115 ? -16.469 -42.969 -29.344 1 94.44 115 LEU B C 1
ATOM 4830 O O . LEU B 1 115 ? -16.734 -41.781 -29.562 1 94.44 115 LEU B O 1
ATOM 4834 N N . VAL B 1 116 ? -17.062 -44.031 -29.969 1 93.88 116 VAL B N 1
ATOM 4835 C CA . VAL B 1 116 ? -18.125 -43.875 -30.969 1 93.88 116 VAL B CA 1
ATOM 4836 C C . VAL B 1 116 ? -17.625 -43 -32.125 1 93.88 116 VAL B C 1
ATOM 4838 O O . VAL B 1 116 ? -18.266 -42.031 -32.5 1 93.88 116 VAL B O 1
ATOM 4841 N N . ILE B 1 117 ? -16.438 -43.344 -32.625 1 95.06 117 ILE B N 1
ATOM 4842 C CA . ILE B 1 117 ? -15.859 -42.688 -33.812 1 95.06 117 ILE B CA 1
ATOM 4843 C C . ILE B 1 117 ? -15.297 -43.75 -34.75 1 95.06 117 ILE B C 1
ATOM 4845 O O . ILE B 1 117 ? -15.195 -44.906 -34.406 1 95.06 117 ILE B O 1
ATOM 4849 N N . SER B 1 118 ? -14.93 -43.312 -36 1 94.5 118 SER B N 1
ATOM 4850 C CA . SER B 1 118 ? -14.32 -44.219 -36.938 1 94.5 118 SER B CA 1
ATOM 4851 C C . SER B 1 118 ? -12.836 -44.438 -36.656 1 94.5 118 SER B C 1
ATOM 4853 O O . SER B 1 118 ? -12.219 -43.625 -35.969 1 94.5 118 SER B O 1
ATOM 4855 N N . GLU B 1 119 ? -12.289 -45.5 -37.125 1 94.69 119 GLU B N 1
ATOM 4856 C CA . GLU B 1 119 ? -10.867 -45.781 -36.938 1 94.69 119 GLU B CA 1
ATOM 4857 C C . GLU B 1 119 ? -10.016 -44.719 -37.656 1 94.69 119 GLU B C 1
ATOM 4859 O O . GLU B 1 119 ? -8.922 -44.375 -37.188 1 94.69 119 GLU B O 1
ATOM 4864 N N . ALA B 1 120 ? -10.547 -44.188 -38.719 1 94.44 120 ALA B N 1
ATOM 4865 C CA . ALA B 1 120 ? -9.852 -43.125 -39.438 1 94.44 120 ALA B CA 1
ATOM 4866 C C . ALA B 1 120 ? -9.758 -41.844 -38.594 1 94.44 120 ALA B C 1
ATOM 4868 O O . ALA B 1 120 ? -8.719 -41.188 -38.562 1 94.44 120 ALA B O 1
ATOM 4869 N N . THR B 1 121 ? -10.844 -41.562 -37.969 1 95.06 121 THR B N 1
ATOM 4870 C CA . THR B 1 121 ? -10.891 -40.406 -37.094 1 95.06 121 THR B CA 1
ATOM 4871 C C . THR B 1 121 ? -9.953 -40.594 -35.906 1 95.06 121 THR B C 1
ATOM 4873 O O . THR B 1 121 ? -9.25 -39.656 -35.5 1 95.06 121 THR B O 1
ATOM 4876 N N . LEU B 1 122 ? -9.977 -41.75 -35.344 1 96.38 122 LEU B N 1
ATOM 4877 C CA . LEU B 1 122 ? -9.07 -42.062 -34.25 1 96.38 122 LEU B CA 1
ATOM 4878 C C . LEU B 1 122 ? -7.613 -41.875 -34.688 1 96.38 122 LEU B C 1
ATOM 4880 O O . LEU B 1 122 ? -6.801 -41.344 -33.938 1 96.38 122 LEU B O 1
ATOM 4884 N N . GLY B 1 123 ? -7.32 -42.375 -35.906 1 95.81 123 GLY B N 1
ATOM 4885 C CA . GLY B 1 123 ? -5.973 -42.25 -36.438 1 95.81 123 GLY B CA 1
ATOM 4886 C C . GLY B 1 123 ? -5.527 -40.812 -36.562 1 95.81 123 GLY B C 1
ATOM 4887 O O . GLY B 1 123 ? -4.379 -40.469 -36.281 1 95.81 123 GLY B O 1
ATOM 4888 N N . ARG B 1 124 ? -6.383 -39.938 -37 1 95.56 124 ARG B N 1
ATOM 4889 C CA . ARG B 1 124 ? -6.078 -38.531 -37.156 1 95.56 124 ARG B CA 1
ATOM 4890 C C . ARG B 1 124 ? -5.816 -37.875 -35.781 1 95.56 124 ARG B C 1
ATOM 4892 O O . ARG B 1 124 ? -4.891 -37.094 -35.656 1 95.56 124 ARG B O 1
ATOM 4899 N N . HIS B 1 125 ? -6.621 -38.219 -34.844 1 96.25 125 HIS B N 1
ATOM 4900 C CA . HIS B 1 125 ? -6.445 -37.688 -33.5 1 96.25 125 HIS B CA 1
ATOM 4901 C C . HIS B 1 125 ? -5.156 -38.188 -32.875 1 96.25 125 HIS B C 1
ATOM 4903 O O . HIS B 1 125 ? -4.48 -37.438 -32.156 1 96.25 125 HIS B O 1
ATOM 4909 N N . LEU B 1 126 ? -4.84 -39.375 -33.125 1 96.69 126 LEU B N 1
ATOM 4910 C CA . LEU B 1 126 ? -3.605 -39.938 -32.594 1 96.69 126 LEU B CA 1
ATOM 4911 C C . LEU B 1 126 ? -2.389 -39.25 -33.188 1 96.69 126 LEU B C 1
ATOM 4913 O O . LEU B 1 126 ? -1.399 -39 -32.5 1 96.69 126 LEU B O 1
ATOM 4917 N N . ALA B 1 127 ? -2.49 -39 -34.5 1 96.56 127 ALA B N 1
ATOM 4918 C CA . ALA B 1 127 ? -1.407 -38.281 -35.156 1 96.56 127 ALA B CA 1
ATOM 4919 C C . ALA B 1 127 ? -1.234 -36.875 -34.562 1 96.56 127 ALA B C 1
ATOM 4921 O O . ALA B 1 127 ? -0.11 -36.438 -34.312 1 96.56 127 ALA B O 1
ATOM 4922 N N . GLY B 1 128 ? -2.316 -36.219 -34.375 1 96 128 GLY B N 1
ATOM 4923 C CA . GLY B 1 128 ? -2.277 -34.906 -33.719 1 96 128 GLY B CA 1
ATOM 4924 C C . GLY B 1 128 ? -1.756 -34.969 -32.312 1 96 128 GLY B C 1
ATOM 4925 O O . GLY B 1 128 ? -1.003 -34.062 -31.891 1 96 128 GLY B O 1
ATOM 4926 N N . LEU B 1 129 ? -2.158 -35.938 -31.609 1 96.88 129 LEU B N 1
ATOM 4927 C CA . LEU B 1 129 ? -1.721 -36.125 -30.234 1 96.88 129 LEU B CA 1
ATOM 4928 C C . LEU B 1 129 ? -0.215 -36.375 -30.172 1 96.88 129 LEU B C 1
ATOM 4930 O O . LEU B 1 129 ? 0.468 -35.812 -29.312 1 96.88 129 LEU B O 1
ATOM 4934 N N . ASN B 1 130 ? 0.268 -37.156 -31.062 1 97.5 130 ASN B N 1
ATOM 4935 C CA . ASN B 1 130 ? 1.694 -37.469 -31.078 1 97.5 130 ASN B CA 1
ATOM 4936 C C . ASN B 1 130 ? 2.529 -36.25 -31.406 1 97.5 130 ASN B C 1
ATOM 4938 O O . ASN B 1 130 ? 3.646 -36.094 -30.906 1 97.5 130 ASN B O 1
ATOM 4942 N N . GLN B 1 131 ? 1.95 -35.344 -32.156 1 96.5 131 GLN B N 1
ATOM 4943 C CA . GLN B 1 131 ? 2.637 -34.094 -32.469 1 96.5 131 GLN B CA 1
ATOM 4944 C C . GLN B 1 131 ? 2.814 -33.25 -31.203 1 96.5 131 GLN B C 1
ATOM 4946 O O . GLN B 1 131 ? 3.898 -32.719 -30.938 1 96.5 131 GLN B O 1
ATOM 4951 N N . ILE B 1 132 ? 1.801 -33.188 -30.406 1 95.81 132 ILE B N 1
ATOM 4952 C CA . ILE B 1 132 ? 1.855 -32.344 -29.219 1 95.81 132 ILE B CA 1
ATOM 4953 C C . ILE B 1 132 ? 2.67 -33.062 -28.125 1 95.81 132 ILE B C 1
ATOM 4955 O O . ILE B 1 132 ? 3.361 -32.406 -27.344 1 95.81 132 ILE B O 1
ATOM 4959 N N . LEU B 1 133 ? 2.645 -34.344 -28.078 1 97.81 133 LEU B N 1
ATOM 4960 C CA . LEU B 1 133 ? 3.336 -35.125 -27.062 1 97.81 133 LEU B CA 1
ATOM 4961 C C . LEU B 1 133 ? 4.84 -35.125 -27.312 1 97.81 133 LEU B C 1
ATOM 4963 O O . LEU B 1 133 ? 5.621 -35.469 -26.422 1 97.81 133 LEU B O 1
ATOM 4967 N N . SER B 1 134 ? 5.262 -34.781 -28.516 1 96.81 134 SER B N 1
ATOM 4968 C CA . SER B 1 134 ? 6.668 -34.812 -28.891 1 96.81 134 SER B CA 1
ATOM 4969 C C . SER B 1 134 ? 7.512 -33.938 -28 1 96.81 134 SER B C 1
ATOM 4971 O O . SER B 1 134 ? 8.68 -34.219 -27.734 1 96.81 134 SER B O 1
ATOM 4973 N N . GLU B 1 135 ? 6.891 -32.875 -27.5 1 96.31 135 GLU B N 1
ATOM 4974 C CA . GLU B 1 135 ? 7.605 -31.969 -26.625 1 96.31 135 GLU B CA 1
ATOM 4975 C C . GLU B 1 135 ? 8.047 -32.656 -25.344 1 96.31 135 GLU B C 1
ATOM 4977 O O . GLU B 1 135 ? 9.047 -32.281 -24.734 1 96.31 135 GLU B O 1
ATOM 4982 N N . PHE B 1 136 ? 7.371 -33.688 -24.969 1 97.75 136 PHE B N 1
ATOM 4983 C CA . PHE B 1 136 ? 7.664 -34.438 -23.75 1 97.75 136 PHE B CA 1
ATOM 4984 C C . PHE B 1 136 ? 8.508 -35.688 -24.078 1 97.75 136 PHE B C 1
ATOM 4986 O O . PHE B 1 136 ? 8.781 -36.5 -23.188 1 97.75 136 PHE B O 1
ATOM 4993 N N . ASP B 1 137 ? 8.906 -35.875 -25.344 1 96.69 137 ASP B N 1
ATOM 4994 C CA . ASP B 1 137 ? 9.578 -37.062 -25.812 1 96.69 137 ASP B CA 1
ATOM 4995 C C . ASP B 1 137 ? 8.688 -38.312 -25.656 1 96.69 137 ASP B C 1
ATOM 4997 O O . ASP B 1 137 ? 9.148 -39.375 -25.219 1 96.69 137 ASP B O 1
ATOM 5001 N N . LEU B 1 138 ? 7.363 -38.062 -25.906 1 97.94 138 LEU B N 1
ATOM 5002 C CA . LEU B 1 138 ? 6.387 -39.156 -25.766 1 97.94 138 LEU B CA 1
ATOM 5003 C C . LEU B 1 138 ? 5.625 -39.344 -27.078 1 97.94 138 LEU B C 1
ATOM 5005 O O . LEU B 1 138 ? 5.582 -38.469 -27.922 1 97.94 138 LEU B O 1
ATOM 5009 N N . SER B 1 139 ? 5.121 -40.5 -27.234 1 97.75 139 SER B N 1
ATOM 5010 C CA . SER B 1 139 ? 4.23 -40.844 -28.344 1 97.75 139 SER B CA 1
ATOM 5011 C C . SER B 1 139 ? 3.34 -42.031 -28 1 97.75 139 SER B C 1
ATOM 5013 O O . SER B 1 139 ? 3.574 -42.719 -27.016 1 97.75 139 SER B O 1
ATOM 5015 N N . ILE B 1 140 ? 2.334 -42.156 -28.703 1 97.12 140 ILE B N 1
ATOM 5016 C CA . ILE B 1 140 ? 1.45 -43.312 -28.609 1 97.12 140 ILE B CA 1
ATOM 5017 C C . ILE B 1 140 ? 1.525 -44.125 -29.891 1 97.12 140 ILE B C 1
ATOM 5019 O O . ILE B 1 140 ? 1.208 -43.625 -30.984 1 97.12 140 ILE B O 1
ATOM 5023 N N . GLN B 1 141 ? 2.023 -45.375 -29.75 1 95.12 141 GLN B N 1
ATOM 5024 C CA . GLN B 1 141 ? 2.172 -46.25 -30.891 1 95.12 141 GLN B CA 1
ATOM 5025 C C . GLN B 1 141 ? 1.573 -47.625 -30.578 1 95.12 141 GLN B C 1
ATOM 5027 O O . GLN B 1 141 ? 1.768 -48.188 -29.484 1 95.12 141 GLN B O 1
ATOM 5032 N N . ASN B 1 142 ? 0.807 -48.219 -31.469 1 93.56 142 ASN B N 1
ATOM 5033 C CA . ASN B 1 142 ? 0.18 -49.531 -31.328 1 93.56 142 ASN B CA 1
ATOM 5034 C C . ASN B 1 142 ? -0.634 -49.625 -30.031 1 93.56 142 ASN B C 1
ATOM 5036 O O . ASN B 1 142 ? -0.551 -50.625 -29.328 1 93.56 142 ASN B O 1
ATOM 5040 N N . GLY B 1 143 ? -1.215 -48.469 -29.688 1 94.56 143 GLY B N 1
ATOM 5041 C CA . GLY B 1 143 ? -2.139 -48.438 -28.562 1 94.56 143 GLY B CA 1
ATOM 5042 C C . GLY B 1 143 ? -1.442 -48.375 -27.219 1 94.56 143 GLY B C 1
ATOM 5043 O O . GLY B 1 143 ? -2.059 -48.656 -26.188 1 94.56 143 GLY B O 1
ATOM 5044 N N . ARG B 1 144 ? -0.144 -48.062 -27.234 1 95.81 144 ARG B N 1
ATOM 5045 C CA . ARG B 1 144 ? 0.63 -48 -26 1 95.81 144 ARG B CA 1
ATOM 5046 C C . ARG B 1 144 ? 1.49 -46.75 -25.938 1 95.81 144 ARG B C 1
ATOM 5048 O O . ARG B 1 144 ? 1.853 -46.188 -26.969 1 95.81 144 ARG B O 1
ATOM 5055 N N . TRP B 1 145 ? 1.776 -46.344 -24.703 1 95.94 145 TRP B N 1
ATOM 5056 C CA . TRP B 1 145 ? 2.709 -45.25 -24.484 1 95.94 145 TRP B CA 1
ATOM 5057 C C . TRP B 1 145 ? 4.117 -45.625 -24.938 1 95.94 145 TRP B C 1
ATOM 5059 O O . TRP B 1 145 ? 4.562 -46.75 -24.703 1 95.94 145 TRP B O 1
ATOM 5069 N N . ARG B 1 146 ? 4.789 -44.719 -25.625 1 96.44 146 ARG B N 1
ATOM 5070 C CA . ARG B 1 146 ? 6.211 -44.844 -25.938 1 96.44 146 ARG B CA 1
ATOM 5071 C C . ARG B 1 146 ? 6.984 -43.656 -25.391 1 96.44 146 ARG B C 1
ATOM 5073 O O . ARG B 1 146 ? 6.578 -42.5 -25.578 1 96.44 146 ARG B O 1
ATOM 5080 N N . GLY B 1 147 ? 8.07 -43.938 -24.688 1 96.69 147 GLY B N 1
ATOM 5081 C CA . GLY B 1 147 ? 8.898 -42.906 -24.094 1 96.69 147 GLY B CA 1
ATOM 5082 C C . GLY B 1 147 ? 9.32 -43.25 -22.672 1 96.69 147 GLY B C 1
ATOM 5083 O O . GLY B 1 147 ? 8.938 -44.281 -22.125 1 96.69 147 GLY B O 1
ATOM 5084 N N . PRO B 1 148 ? 10.148 -42.375 -22.109 1 97.44 148 PRO B N 1
ATOM 5085 C CA . PRO B 1 148 ? 10.602 -42.625 -20.75 1 97.44 148 PRO B CA 1
ATOM 5086 C C . PRO B 1 148 ? 9.461 -42.594 -19.734 1 97.44 148 PRO B C 1
ATOM 5088 O O . PRO B 1 148 ? 8.609 -41.719 -19.781 1 97.44 148 PRO B O 1
ATOM 5091 N N . GLU B 1 149 ? 9.398 -43.469 -18.797 1 97.19 149 GLU B N 1
ATOM 5092 C CA . GLU B 1 149 ? 8.289 -43.625 -17.859 1 97.19 149 GLU B CA 1
ATOM 5093 C C . GLU B 1 149 ? 8.133 -42.406 -16.969 1 97.19 149 GLU B C 1
ATOM 5095 O O . GLU B 1 149 ? 7.016 -41.969 -16.703 1 97.19 149 GLU B O 1
ATOM 5100 N N . HIS B 1 150 ? 9.266 -41.844 -16.516 1 97.12 150 HIS B N 1
ATOM 5101 C CA . HIS B 1 150 ? 9.156 -40.656 -15.656 1 97.12 150 HIS B CA 1
ATOM 5102 C C . HIS B 1 150 ? 8.508 -39.5 -16.406 1 97.12 150 HIS B C 1
ATOM 5104 O O . HIS B 1 150 ? 7.797 -38.688 -15.797 1 97.12 150 HIS B O 1
ATOM 5110 N N . GLN B 1 151 ? 8.695 -39.406 -17.734 1 98.12 151 GLN B N 1
ATOM 5111 C CA . GLN B 1 151 ? 8.07 -38.375 -18.562 1 98.12 151 GLN B CA 1
ATOM 5112 C C . GLN B 1 151 ? 6.574 -38.625 -18.719 1 98.12 151 GLN B C 1
ATOM 5114 O O . GLN B 1 151 ? 5.789 -37.656 -18.766 1 98.12 151 GLN B O 1
ATOM 5119 N N . ILE B 1 152 ? 6.203 -39.844 -18.844 1 98.12 152 ILE B N 1
ATOM 5120 C CA . ILE B 1 152 ? 4.789 -40.188 -18.953 1 98.12 152 ILE B CA 1
ATOM 5121 C C . ILE B 1 152 ? 4.051 -39.75 -17.688 1 98.12 152 ILE B C 1
ATOM 5123 O O . ILE B 1 152 ? 3.012 -39.094 -17.766 1 98.12 152 ILE B O 1
ATOM 5127 N N . ARG B 1 153 ? 4.602 -40.062 -16.562 1 98.12 153 ARG B N 1
ATOM 5128 C CA . ARG B 1 153 ? 3.982 -39.719 -15.289 1 98.12 153 ARG B CA 1
ATOM 5129 C C . ARG B 1 153 ? 3.977 -38.188 -15.094 1 98.12 153 ARG B C 1
ATOM 5131 O O . ARG B 1 153 ? 2.99 -37.625 -14.617 1 98.12 153 ARG B O 1
ATOM 5138 N N . TYR B 1 154 ? 5.09 -37.625 -15.445 1 98.56 154 TYR B N 1
ATOM 5139 C CA . TYR B 1 154 ? 5.176 -36.156 -15.375 1 98.56 154 TYR B CA 1
ATOM 5140 C C . TYR B 1 154 ? 4.105 -35.5 -16.234 1 98.56 154 TYR B C 1
ATOM 5142 O O . TYR B 1 154 ? 3.475 -34.531 -15.82 1 98.56 154 TYR B O 1
ATOM 5150 N N . PHE B 1 155 ? 3.912 -36.031 -17.422 1 98.5 155 PHE B N 1
ATOM 5151 C CA . PHE B 1 155 ? 2.9 -35.5 -18.328 1 98.5 155 PHE B CA 1
ATOM 5152 C C . PHE B 1 155 ? 1.519 -35.562 -17.688 1 98.5 155 PHE B C 1
ATOM 5154 O O . PHE B 1 155 ? 0.788 -34.562 -17.703 1 98.5 155 PHE B O 1
ATOM 5161 N N . TYR B 1 156 ? 1.18 -36.719 -17.172 1 98.44 156 TYR B N 1
ATOM 5162 C CA . TYR B 1 156 ? -0.126 -36.875 -16.547 1 98.44 156 TYR B CA 1
ATOM 5163 C C . TYR B 1 156 ? -0.254 -35.938 -15.328 1 98.44 156 TYR B C 1
ATOM 5165 O O . TYR B 1 156 ? -1.336 -35.438 -15.047 1 98.44 156 TYR B O 1
ATOM 5173 N N . PHE B 1 157 ? 0.847 -35.781 -14.594 1 98.19 157 PHE B N 1
ATOM 5174 C CA . PHE B 1 157 ? 0.859 -34.906 -13.445 1 98.19 157 PHE B CA 1
ATOM 5175 C C . PHE B 1 157 ? 0.523 -33.469 -13.867 1 98.19 157 PHE B C 1
ATOM 5177 O O . PHE B 1 157 ? -0.328 -32.812 -13.258 1 98.19 157 PHE B O 1
ATOM 5184 N N . CYS B 1 158 ? 1.157 -33 -14.914 1 97.25 158 CYS B N 1
ATOM 5185 C CA . CYS B 1 158 ? 0.917 -31.672 -15.43 1 97.25 158 CYS B CA 1
ATOM 5186 C C . CYS B 1 158 ? -0.523 -31.516 -15.898 1 97.25 158 CYS B C 1
ATOM 5188 O O . CYS B 1 158 ? -1.142 -30.469 -15.688 1 97.25 158 CYS B O 1
ATOM 5190 N N . LEU B 1 159 ? -1.015 -32.531 -16.5 1 97.38 159 LEU B N 1
ATOM 5191 C CA . LEU B 1 159 ? -2.35 -32.469 -17.094 1 97.38 159 LEU B CA 1
ATOM 5192 C C . LEU B 1 159 ? -3.422 -32.469 -16 1 97.38 159 LEU B C 1
ATOM 5194 O O . LEU B 1 159 ? -4.25 -31.562 -15.945 1 97.38 159 LEU B O 1
ATOM 5198 N N . PHE B 1 160 ? -3.373 -33.406 -15.078 1 97 160 PHE B N 1
ATOM 5199 C CA . PHE B 1 160 ? -4.449 -33.625 -14.117 1 97 160 PHE B CA 1
ATOM 5200 C C . PHE B 1 160 ? -4.426 -32.531 -13.039 1 97 160 PHE B C 1
ATOM 5202 O O . PHE B 1 160 ? -5.465 -32.188 -12.477 1 97 160 PHE B O 1
ATOM 5209 N N . ARG B 1 161 ? -3.27 -32.031 -12.797 1 94.81 161 ARG B N 1
ATOM 5210 C CA . ARG B 1 161 ? -3.174 -30.922 -11.859 1 94.81 161 ARG B CA 1
ATOM 5211 C C . ARG B 1 161 ? -4.031 -29.734 -12.312 1 94.81 161 ARG B C 1
ATOM 5213 O O . ARG B 1 161 ? -4.57 -29 -11.484 1 94.81 161 ARG B O 1
ATOM 5220 N N . LYS B 1 162 ? -4.234 -29.625 -13.57 1 93.06 162 LYS B N 1
ATOM 5221 C CA . LYS B 1 162 ? -4.922 -28.484 -14.148 1 93.06 162 LYS B CA 1
ATOM 5222 C C . LYS B 1 162 ? -6.406 -28.781 -14.359 1 93.06 162 LYS B C 1
ATOM 5224 O O . LYS B 1 162 ? -7.219 -27.859 -14.469 1 93.06 162 LYS B O 1
ATOM 5229 N N . VAL B 1 163 ? -6.801 -30.109 -14.352 1 93.69 163 VAL B N 1
ATOM 5230 C CA . VAL B 1 163 ? -8.125 -30.375 -14.906 1 93.69 163 VAL B CA 1
ATOM 5231 C C . VAL B 1 163 ? -8.961 -31.172 -13.898 1 93.69 163 VAL B C 1
ATOM 5233 O O . VAL B 1 163 ? -10.188 -31.156 -13.961 1 93.69 163 VAL B O 1
ATOM 5236 N N . TRP B 1 164 ? -8.328 -31.906 -12.93 1 94.25 164 TRP B N 1
ATOM 5237 C CA . TRP B 1 164 ? -9.094 -32.688 -11.969 1 94.25 164 TRP B CA 1
ATOM 5238 C C . TRP B 1 164 ? -10.125 -31.828 -11.25 1 94.25 164 TRP B C 1
ATOM 5240 O O . TRP B 1 164 ? -9.828 -30.688 -10.859 1 94.25 164 TRP B O 1
ATOM 5250 N N . SER B 1 165 ? -11.312 -32.312 -11.156 1 91.62 165 SER B N 1
ATOM 5251 C CA . SER B 1 165 ? -12.383 -31.625 -10.445 1 91.62 165 SER B CA 1
ATOM 5252 C C . SER B 1 165 ? -12.18 -31.703 -8.938 1 91.62 165 SER B C 1
ATOM 5254 O O . SER B 1 165 ? -11.367 -32.5 -8.453 1 91.62 165 SER B O 1
ATOM 5256 N N . SER B 1 166 ? -12.914 -30.906 -8.266 1 91 166 SER B N 1
ATOM 5257 C CA . SER B 1 166 ? -12.875 -30.922 -6.809 1 91 166 SER B CA 1
ATOM 5258 C C . SER B 1 166 ? -13.281 -32.281 -6.266 1 91 166 SER B C 1
ATOM 5260 O O . SER B 1 166 ? -12.703 -32.781 -5.289 1 91 166 SER B O 1
ATOM 5262 N N . GLN B 1 167 ? -14.18 -32.875 -6.926 1 91 167 GLN B N 1
ATOM 5263 C CA . GLN B 1 167 ? -14.656 -34.188 -6.504 1 91 167 GLN B CA 1
ATOM 5264 C C . GLN B 1 167 ? -13.57 -35.219 -6.648 1 91 167 GLN B C 1
ATOM 5266 O O . GLN B 1 167 ? -13.414 -36.094 -5.781 1 91 167 GLN B O 1
ATOM 5271 N N . GLU B 1 168 ? -12.891 -35.188 -7.73 1 92.5 168 GLU B N 1
ATOM 5272 C CA . GLU B 1 168 ? -11.789 -36.125 -7.941 1 92.5 168 GLU B CA 1
ATOM 5273 C C . GLU B 1 168 ? -10.711 -35.938 -6.875 1 92.5 168 GLU B C 1
ATOM 5275 O O . GLU B 1 168 ? -10.25 -36.938 -6.289 1 92.5 168 GLU B O 1
ATOM 5280 N N . TRP B 1 169 ? -10.344 -34.781 -6.645 1 93.19 169 TRP B N 1
ATOM 5281 C CA . TRP B 1 169 ? -9.344 -34.5 -5.625 1 93.19 169 TRP B CA 1
ATOM 5282 C C . TRP B 1 169 ? -9.781 -35 -4.262 1 93.19 169 TRP B C 1
ATOM 5284 O O . TRP B 1 169 ? -9.039 -35.719 -3.586 1 93.19 169 TRP B O 1
ATOM 5294 N N . GLU B 1 170 ? -10.992 -34.625 -3.898 1 93.31 170 GLU B N 1
ATOM 5295 C CA . GLU B 1 170 ? -11.516 -35.031 -2.594 1 93.31 170 GLU B CA 1
ATOM 5296 C C . GLU B 1 170 ? -11.617 -36.531 -2.471 1 93.31 170 GLU B C 1
ATOM 5298 O O . GLU B 1 170 ? -11.312 -37.094 -1.416 1 93.31 170 GLU B O 1
ATOM 5303 N N . GLY B 1 171 ? -12.039 -37.156 -3.518 1 94.38 171 GLY B N 1
ATOM 5304 C CA . GLY B 1 171 ? -12.117 -38.594 -3.525 1 94.38 171 GLY B CA 1
ATOM 5305 C C . GLY B 1 171 ? -10.781 -39.281 -3.271 1 94.38 171 GLY B C 1
ATOM 5306 O O . GLY B 1 171 ? -10.688 -40.188 -2.467 1 94.38 171 GLY B O 1
ATOM 5307 N N . HIS B 1 172 ? -9.797 -38.812 -3.943 1 94.25 172 HIS B N 1
ATOM 5308 C CA . HIS B 1 172 ? -8.477 -39.406 -3.805 1 94.25 172 HIS B CA 1
ATOM 5309 C C . HIS B 1 172 ? -7.84 -39.031 -2.469 1 94.25 172 HIS B C 1
ATOM 5311 O O . HIS B 1 172 ? -7.133 -39.875 -1.867 1 94.25 172 HIS B O 1
ATOM 5317 N N . MET B 1 173 ? -8.055 -37.875 -1.987 1 93.12 173 MET B N 1
ATOM 5318 C CA . MET B 1 173 ? -7.48 -37.406 -0.729 1 93.12 173 MET B CA 1
ATOM 5319 C C . MET B 1 173 ? -8.039 -38.188 0.451 1 93.12 173 MET B C 1
ATOM 5321 O O . MET B 1 173 ? -7.379 -38.312 1.488 1 93.12 173 MET B O 1
ATOM 5325 N N . GLN B 1 174 ? -9.242 -38.719 0.263 1 93.25 174 GLN B N 1
ATOM 5326 C CA . GLN B 1 174 ? -9.906 -39.406 1.358 1 93.25 174 GLN B CA 1
ATOM 5327 C C . GLN B 1 174 ? -9.492 -40.875 1.423 1 93.25 174 GLN B C 1
ATOM 5329 O O . GLN B 1 174 ? -9.742 -41.562 2.422 1 93.25 174 GLN B O 1
ATOM 5334 N N . LYS B 1 175 ? -8.797 -41.375 0.472 1 93.69 175 LYS B N 1
ATOM 5335 C CA . LYS B 1 175 ? -8.352 -42.781 0.473 1 93.69 175 LYS B CA 1
ATOM 5336 C C . LYS B 1 175 ? -7.34 -43.031 1.586 1 93.69 175 LYS B C 1
ATOM 5338 O O . LYS B 1 175 ? -6.379 -42.281 1.743 1 93.69 175 LYS B O 1
ATOM 5343 N N . PRO B 1 176 ? -7.504 -44.031 2.326 1 92.38 176 PRO B N 1
ATOM 5344 C CA . PRO B 1 176 ? -6.609 -44.344 3.449 1 92.38 176 PRO B CA 1
ATOM 5345 C C . PRO B 1 176 ? -5.16 -44.531 3.012 1 92.38 176 PRO B C 1
ATOM 5347 O O . PRO B 1 176 ? -4.238 -44.125 3.729 1 92.38 176 PRO B O 1
ATOM 5350 N N . GLU B 1 177 ? -4.965 -45.156 1.886 1 91.12 177 GLU B N 1
ATOM 5351 C CA . GLU B 1 177 ? -3.604 -45.406 1.406 1 91.12 177 GLU B CA 1
ATOM 5352 C C . GLU B 1 177 ? -2.875 -44.094 1.163 1 91.12 177 GLU B C 1
ATOM 5354 O O . GLU B 1 177 ? -1.677 -43.969 1.43 1 91.12 177 GLU B O 1
ATOM 5359 N N . ARG B 1 178 ? -3.621 -43.125 0.648 1 93.81 178 ARG B N 1
ATOM 5360 C CA . ARG B 1 178 ? -3.031 -41.812 0.386 1 93.81 178 ARG B CA 1
ATOM 5361 C C . ARG B 1 178 ? -2.689 -41.094 1.688 1 93.81 178 ARG B C 1
ATOM 5363 O O . ARG B 1 178 ? -1.641 -40.469 1.794 1 93.81 178 ARG B O 1
ATOM 5370 N N . LYS B 1 179 ? -3.545 -41.188 2.664 1 93.25 179 LYS B N 1
ATOM 5371 C CA . LYS B 1 179 ? -3.287 -40.562 3.967 1 93.25 179 LYS B CA 1
ATOM 5372 C C . LYS B 1 179 ? -2.041 -41.156 4.613 1 93.25 179 LYS B C 1
ATOM 5374 O O . LYS B 1 179 ? -1.253 -40.438 5.23 1 93.25 179 LYS B O 1
ATOM 5379 N N . GLN B 1 180 ? -1.913 -42.406 4.426 1 91.88 180 GLN B N 1
ATOM 5380 C CA . GLN B 1 180 ? -0.747 -43.094 4.973 1 91.88 180 GLN B CA 1
ATOM 5381 C C . GLN B 1 180 ? 0.533 -42.656 4.273 1 91.88 180 GLN B C 1
ATOM 5383 O O . GLN B 1 180 ? 1.574 -42.5 4.914 1 91.88 180 GLN B O 1
ATOM 5388 N N . GLU B 1 181 ? 0.493 -42.531 2.973 1 93.31 181 GLU B N 1
ATOM 5389 C CA . GLU B 1 181 ? 1.654 -42.062 2.213 1 93.31 181 GLU B CA 1
ATOM 5390 C C . GLU B 1 181 ? 2.086 -40.688 2.646 1 93.31 181 GLU B C 1
ATOM 5392 O O . GLU B 1 181 ? 3.281 -40.406 2.779 1 93.31 181 GLU B O 1
ATOM 5397 N N . ILE B 1 182 ? 1.117 -39.812 2.861 1 94.56 182 ILE B N 1
ATOM 5398 C CA . ILE B 1 182 ? 1.396 -38.469 3.32 1 94.56 182 ILE B CA 1
ATOM 5399 C C . ILE B 1 182 ? 2.064 -38.5 4.691 1 94.56 182 ILE B C 1
ATOM 5401 O O . ILE B 1 182 ? 3.094 -37.875 4.91 1 94.56 182 ILE B O 1
ATOM 5405 N N . ALA B 1 183 ? 1.526 -39.281 5.586 1 93.62 183 ALA B N 1
ATOM 5406 C CA . ALA B 1 183 ? 2.061 -39.406 6.938 1 93.62 183 ALA B CA 1
ATOM 5407 C C . ALA B 1 183 ? 3.49 -39.938 6.918 1 93.62 183 ALA B C 1
ATOM 5409 O O . ALA B 1 183 ? 4.34 -39.469 7.688 1 93.62 183 ALA B O 1
ATOM 5410 N N . ASN B 1 184 ? 3.707 -40.875 6.074 1 92.19 184 ASN B N 1
ATOM 5411 C CA . ASN B 1 184 ? 5.031 -41.469 5.969 1 92.19 184 ASN B CA 1
ATOM 5412 C C . ASN B 1 184 ? 6.066 -40.469 5.469 1 92.19 184 ASN B C 1
ATOM 5414 O O . ASN B 1 184 ? 7.188 -40.406 5.973 1 92.19 184 ASN B O 1
ATOM 5418 N N . LEU B 1 185 ? 5.719 -39.781 4.449 1 94.12 185 LEU B N 1
ATOM 5419 C CA . LEU B 1 185 ? 6.66 -38.781 3.932 1 94.12 185 LEU B CA 1
ATOM 5420 C C . LEU B 1 185 ? 6.934 -37.688 4.969 1 94.12 185 LEU B C 1
ATOM 5422 O O . LEU B 1 185 ? 8.07 -37.25 5.105 1 94.12 185 LEU B O 1
ATOM 5426 N N . GLU B 1 186 ? 5.855 -37.219 5.656 1 93.62 186 GLU B N 1
ATOM 5427 C CA . GLU B 1 186 ? 6.02 -36.219 6.707 1 93.62 186 GLU B CA 1
ATOM 5428 C C . GLU B 1 186 ? 6.953 -36.75 7.805 1 93.62 186 GLU B C 1
ATOM 5430 O O . GLU B 1 186 ? 7.758 -35.969 8.344 1 93.62 186 GLU B O 1
ATOM 5435 N N . GLU B 1 187 ? 6.855 -38 8.086 1 91.31 187 GLU B N 1
ATOM 5436 C CA . GLU B 1 187 ? 7.719 -38.594 9.086 1 91.31 187 GLU B CA 1
ATOM 5437 C C . GLU B 1 187 ? 9.172 -38.625 8.625 1 91.31 187 GLU B C 1
ATOM 5439 O O . GLU B 1 187 ? 10.078 -38.25 9.391 1 91.31 187 GLU B O 1
ATOM 5444 N N . ILE B 1 188 ? 9.398 -39 7.406 1 91.19 188 ILE B N 1
ATOM 5445 C CA . ILE B 1 188 ? 10.758 -39.094 6.867 1 91.19 188 ILE B CA 1
ATOM 5446 C C . ILE B 1 188 ? 11.383 -37.688 6.816 1 91.19 188 ILE B C 1
ATOM 5448 O O . ILE B 1 188 ? 12.57 -37.531 7.105 1 91.19 188 ILE B O 1
ATOM 5452 N N . CYS B 1 189 ? 10.57 -36.75 6.43 1 90.75 189 CYS B N 1
ATOM 5453 C CA . CYS B 1 189 ? 11.07 -35.406 6.297 1 90.75 189 CYS B CA 1
ATOM 5454 C C . CYS B 1 189 ? 11.141 -34.688 7.652 1 90.75 189 CYS B C 1
ATOM 5456 O O . CYS B 1 189 ? 11.875 -33.719 7.816 1 90.75 189 CYS B O 1
ATOM 5458 N N . GLY B 1 190 ? 10.383 -35.094 8.625 1 87.31 190 GLY B N 1
ATOM 5459 C CA . GLY B 1 190 ? 10.32 -34.469 9.938 1 87.31 190 GLY B CA 1
ATOM 5460 C C . GLY B 1 190 ? 9.57 -33.156 9.922 1 87.31 190 GLY B C 1
ATOM 5461 O O . GLY B 1 190 ? 9.914 -32.219 10.656 1 87.31 190 GLY B O 1
ATOM 5462 N N . ALA B 1 191 ? 8.727 -32.969 8.984 1 90.19 191 ALA B N 1
ATOM 5463 C CA . ALA B 1 191 ? 7.945 -31.75 8.836 1 90.19 191 ALA B CA 1
ATOM 5464 C C . ALA B 1 191 ? 6.59 -32.031 8.188 1 90.19 191 ALA B C 1
ATOM 5466 O O . ALA B 1 191 ? 6.445 -33 7.438 1 90.19 191 ALA B O 1
ATOM 5467 N N . SER B 1 192 ? 5.652 -31.203 8.523 1 91 192 SER B N 1
ATOM 5468 C CA . SER B 1 192 ? 4.336 -31.312 7.898 1 91 192 SER B CA 1
ATOM 5469 C C . SER B 1 192 ? 4.336 -30.734 6.492 1 91 192 SER B C 1
ATOM 5471 O O . SER B 1 192 ? 5.027 -29.75 6.223 1 91 192 SER B O 1
ATOM 5473 N N . LEU B 1 193 ? 3.549 -31.328 5.652 1 91.75 193 LEU B N 1
ATOM 5474 C CA . LEU B 1 193 ? 3.387 -30.844 4.285 1 91.75 193 LEU B CA 1
ATOM 5475 C C . LEU B 1 193 ? 2.262 -29.812 4.203 1 91.75 193 LEU B C 1
ATOM 5477 O O . LEU B 1 193 ? 1.293 -29.891 4.965 1 91.75 193 LEU B O 1
ATOM 5481 N N . SER B 1 194 ? 2.463 -28.844 3.338 1 88.56 194 SER B N 1
ATOM 5482 C CA . SER B 1 194 ? 1.385 -27.891 3.072 1 88.56 194 SER B CA 1
ATOM 5483 C C . SER B 1 194 ? 0.236 -28.562 2.322 1 88.56 194 SER B C 1
ATOM 5485 O O . SER B 1 194 ? 0.382 -29.672 1.815 1 88.56 194 SER B O 1
ATOM 5487 N N . ALA B 1 195 ? -0.89 -27.906 2.256 1 88.38 195 ALA B N 1
ATOM 5488 C CA . ALA B 1 195 ? -2.045 -28.422 1.53 1 88.38 195 ALA B CA 1
ATOM 5489 C C . ALA B 1 195 ? -1.703 -28.688 0.066 1 88.38 195 ALA B C 1
ATOM 5491 O O . ALA B 1 195 ? -2.102 -29.703 -0.502 1 88.38 195 ALA B O 1
ATOM 5492 N N . GLY B 1 196 ? -0.959 -27.781 -0.496 1 92 196 GLY B N 1
ATOM 5493 C CA . GLY B 1 196 ? -0.555 -27.938 -1.883 1 92 196 GLY B CA 1
ATOM 5494 C C . GLY B 1 196 ? 0.364 -29.125 -2.1 1 92 196 GLY B C 1
ATOM 5495 O O . GLY B 1 196 ? 0.23 -29.859 -3.09 1 92 196 GLY B O 1
ATOM 5496 N N . GLN B 1 197 ? 1.236 -29.344 -1.199 1 94 197 GLN B N 1
ATOM 5497 C CA . GLN B 1 197 ? 2.168 -30.469 -1.278 1 94 197 GLN B CA 1
ATOM 5498 C C . GLN B 1 197 ? 1.438 -31.797 -1.148 1 94 197 GLN B C 1
ATOM 5500 O O . GLN B 1 197 ? 1.743 -32.75 -1.866 1 94 197 GLN B O 1
ATOM 5505 N N . LYS B 1 198 ? 0.504 -31.812 -0.286 1 95.25 198 LYS B N 1
ATOM 5506 C CA . LYS B 1 198 ? -0.291 -33.031 -0.1 1 95.25 198 LYS B CA 1
ATOM 5507 C C . LYS B 1 198 ? -1.075 -33.375 -1.363 1 95.25 198 LYS B C 1
ATOM 5509 O O . LYS B 1 198 ? -1.124 -34.531 -1.774 1 95.25 198 LYS B O 1
ATOM 5514 N N . LEU B 1 199 ? -1.652 -32.375 -1.966 1 95.44 199 LEU B N 1
ATOM 5515 C CA . LEU B 1 199 ? -2.416 -32.594 -3.189 1 95.44 199 LEU B CA 1
ATOM 5516 C C . LEU B 1 199 ? -1.521 -33.125 -4.305 1 95.44 199 LEU B C 1
ATOM 5518 O O . LEU B 1 199 ? -1.89 -34.062 -5.008 1 95.44 199 LEU B O 1
ATOM 5522 N N . ASP B 1 200 ? -0.381 -32.531 -4.426 1 96.88 200 ASP B N 1
ATOM 5523 C CA . ASP B 1 200 ? 0.55 -32.969 -5.465 1 96.88 200 ASP B CA 1
ATOM 5524 C C . ASP B 1 200 ? 1.016 -34.406 -5.223 1 96.88 200 ASP B C 1
ATOM 5526 O O . ASP B 1 200 ? 1.153 -35.188 -6.168 1 96.88 200 ASP B O 1
ATOM 5530 N N . LEU B 1 201 ? 1.282 -34.719 -3.986 1 96.56 201 LEU B N 1
ATOM 5531 C CA . LEU B 1 201 ? 1.713 -36.062 -3.65 1 96.56 201 LEU B CA 1
ATOM 5532 C C . LEU B 1 201 ? 0.619 -37.094 -3.969 1 96.56 201 LEU B C 1
ATOM 5534 O O . LEU B 1 201 ? 0.899 -38.156 -4.508 1 96.56 201 LEU B O 1
ATOM 5538 N N . VAL B 1 202 ? -0.604 -36.75 -3.672 1 96.38 202 VAL B N 1
ATOM 5539 C CA . VAL B 1 202 ? -1.733 -37.656 -3.908 1 96.38 202 VAL B CA 1
ATOM 5540 C C . VAL B 1 202 ? -1.912 -37.875 -5.41 1 96.38 202 VAL B C 1
ATOM 5542 O O . VAL B 1 202 ? -2.146 -39 -5.855 1 96.38 202 VAL B O 1
ATOM 5545 N N . LEU B 1 203 ? -1.825 -36.812 -6.125 1 97.5 203 LEU B N 1
ATOM 5546 C CA . LEU B 1 203 ? -1.96 -36.906 -7.57 1 97.5 203 LEU B CA 1
ATOM 5547 C C . LEU B 1 203 ? -0.859 -37.781 -8.156 1 97.5 203 LEU B C 1
ATOM 5549 O O . LEU B 1 203 ? -1.135 -38.688 -8.953 1 97.5 203 LEU B O 1
ATOM 5553 N N . TRP B 1 204 ? 0.358 -37.562 -7.723 1 97.5 204 TRP B N 1
ATOM 5554 C CA . TRP B 1 204 ? 1.48 -38.344 -8.227 1 97.5 204 TRP B CA 1
ATOM 5555 C C . TRP B 1 204 ? 1.322 -39.812 -7.852 1 97.5 204 TRP B C 1
ATOM 5557 O O . TRP B 1 204 ? 1.593 -40.688 -8.672 1 97.5 204 TRP B O 1
ATOM 5567 N N . ALA B 1 205 ? 0.885 -40.062 -6.664 1 95.06 205 ALA B N 1
ATOM 5568 C CA . ALA B 1 205 ? 0.693 -41.406 -6.191 1 95.06 205 ALA B CA 1
ATOM 5569 C C . ALA B 1 205 ? -0.365 -42.125 -7.023 1 95.06 205 ALA B C 1
ATOM 5571 O O . ALA B 1 205 ? -0.209 -43.312 -7.348 1 95.06 205 ALA B O 1
ATOM 5572 N N . HIS B 1 206 ? -1.396 -41.438 -7.316 1 95.5 206 HIS B N 1
ATOM 5573 C CA . HIS B 1 206 ? -2.453 -42.031 -8.125 1 95.5 206 HIS B CA 1
ATOM 5574 C C . HIS B 1 206 ? -1.942 -42.406 -9.508 1 95.5 206 HIS B C 1
ATOM 5576 O O . HIS B 1 206 ? -2.201 -43.531 -10 1 95.5 206 HIS B O 1
ATOM 5582 N N . ILE B 1 207 ? -1.271 -41.5 -10.125 1 96.75 207 ILE B N 1
ATOM 5583 C CA . ILE B 1 207 ? -0.717 -41.719 -11.453 1 96.75 207 ILE B CA 1
ATOM 5584 C C . ILE B 1 207 ? 0.245 -42.906 -11.406 1 96.75 207 ILE B C 1
ATOM 5586 O O . ILE B 1 207 ? 0.19 -43.812 -12.258 1 96.75 207 ILE B O 1
ATOM 5590 N N . SER B 1 208 ? 1.123 -42.938 -10.398 1 94.25 208 SER B N 1
ATOM 5591 C CA . SER B 1 208 ? 2.096 -44 -10.242 1 94.25 208 SER B CA 1
ATOM 5592 C C . SER B 1 208 ? 1.404 -45.344 -10.047 1 94.25 208 SER B C 1
ATOM 5594 O O . SER B 1 208 ? 1.839 -46.375 -10.602 1 94.25 208 SER B O 1
ATOM 5596 N N . GLN B 1 209 ? 0.365 -45.344 -9.297 1 91.75 209 GLN B N 1
ATOM 5597 C CA . GLN B 1 209 ? -0.392 -46.562 -9.047 1 91.75 209 GLN B CA 1
ATOM 5598 C C . GLN B 1 209 ? -0.954 -47.125 -10.352 1 91.75 209 GLN B C 1
ATOM 5600 O O . GLN B 1 209 ? -0.921 -48.344 -10.562 1 91.75 209 GLN B O 1
ATOM 5605 N N . GLN B 1 210 ? -1.451 -46.281 -11.203 1 93.38 210 GLN B N 1
ATOM 5606 C CA . GLN B 1 210 ? -1.985 -46.719 -12.484 1 93.38 210 GLN B CA 1
ATOM 5607 C C . GLN B 1 210 ? -0.872 -47.25 -13.398 1 93.38 210 GLN B C 1
ATOM 5609 O O . GLN B 1 210 ? -1.053 -48.219 -14.117 1 93.38 210 GLN B O 1
ATOM 5614 N N . ARG B 1 211 ? 0.275 -46.625 -13.305 1 93.75 211 ARG B N 1
ATOM 5615 C CA . ARG B 1 211 ? 1.37 -46.938 -14.219 1 93.75 211 ARG B CA 1
ATOM 5616 C C . ARG B 1 211 ? 2.127 -48.188 -13.758 1 93.75 211 ARG B C 1
ATOM 5618 O O . ARG B 1 211 ? 2.814 -48.812 -14.555 1 93.75 211 ARG B O 1
ATOM 5625 N N . LEU B 1 212 ? 2.016 -48.562 -12.539 1 89.81 212 LEU B N 1
ATOM 5626 C CA . LEU B 1 212 ? 2.662 -49.75 -12.016 1 89.81 212 LEU B CA 1
ATOM 5627 C C . LEU B 1 212 ? 2.078 -51 -12.656 1 89.81 212 LEU B C 1
ATOM 5629 O O . LEU B 1 212 ? 2.707 -52.062 -12.641 1 89.81 212 LEU B O 1
ATOM 5633 N N . ARG B 1 213 ? 0.913 -50.906 -13.219 1 87.81 213 ARG B N 1
ATOM 5634 C CA . ARG B 1 213 ? 0.24 -52.031 -13.852 1 87.81 213 ARG B CA 1
ATOM 5635 C C . ARG B 1 213 ? 0.825 -52.312 -15.234 1 87.81 213 ARG B C 1
ATOM 5637 O O . ARG B 1 213 ? 0.541 -53.344 -15.828 1 87.81 213 ARG B O 1
ATOM 5644 N N . VAL B 1 214 ? 1.689 -51.375 -15.633 1 89.62 214 VAL B N 1
ATOM 5645 C CA . VAL B 1 214 ? 2.264 -51.531 -16.969 1 89.62 214 VAL B CA 1
ATOM 5646 C C . VAL B 1 214 ? 3.531 -52.375 -16.906 1 89.62 214 VAL B C 1
ATOM 5648 O O . VAL B 1 214 ? 4.375 -52.188 -16.031 1 89.62 214 VAL B O 1
ATOM 5651 N N . ASN B 1 215 ? 3.793 -53.375 -17.719 1 80.44 215 ASN B N 1
ATOM 5652 C CA . ASN B 1 215 ? 4.891 -54.344 -17.672 1 80.44 215 ASN B CA 1
ATOM 5653 C C . ASN B 1 215 ? 6.148 -53.781 -18.344 1 80.44 215 ASN B C 1
ATOM 5655 O O . ASN B 1 215 ? 7.262 -54.062 -17.891 1 80.44 215 ASN B O 1
ATOM 5659 N N . ALA B 1 216 ? 6.094 -53.094 -19.453 1 82.5 216 ALA B N 1
ATOM 5660 C CA . ALA B 1 216 ? 7.277 -52.688 -20.203 1 82.5 216 ALA B CA 1
ATOM 5661 C C . ALA B 1 216 ? 7.484 -51.188 -20.141 1 82.5 216 ALA B C 1
ATOM 5663 O O . ALA B 1 216 ? 7.25 -50.5 -21.125 1 82.5 216 ALA B O 1
ATOM 5664 N N . CYS B 1 217 ? 8.086 -50.781 -18.922 1 88.88 217 CYS B N 1
ATOM 5665 C CA . CYS B 1 217 ? 8.367 -49.344 -18.766 1 88.88 217 CYS B CA 1
ATOM 5666 C C . CYS B 1 217 ? 9.82 -49.031 -19.109 1 88.88 217 CYS B C 1
ATOM 5668 O O . CYS B 1 217 ? 10.703 -49.875 -18.891 1 88.88 217 CYS B O 1
ATOM 5670 N N . GLN B 1 218 ? 10.07 -47.938 -19.703 1 92.69 218 GLN B N 1
ATOM 5671 C CA . GLN B 1 218 ? 11.422 -47.5 -20.047 1 92.69 218 GLN B CA 1
ATOM 5672 C C . GLN B 1 218 ? 12.023 -46.656 -18.938 1 92.69 218 GLN B C 1
ATOM 5674 O O . GLN B 1 218 ? 11.562 -45.531 -18.672 1 92.69 218 GLN B O 1
ATOM 5679 N N . PHE B 1 219 ? 13.148 -47.156 -18.344 1 94 219 PHE B N 1
ATOM 5680 C CA . PHE B 1 219 ? 13.719 -46.469 -17.188 1 94 219 PHE B CA 1
ATOM 5681 C C . PHE B 1 219 ? 15.125 -45.969 -17.5 1 94 219 PHE B C 1
ATOM 5683 O O . PHE B 1 219 ? 15.789 -45.375 -16.641 1 94 219 PHE B O 1
ATOM 5690 N N . GLN B 1 220 ? 15.594 -46.094 -18.688 1 93.75 220 GLN B N 1
ATOM 5691 C CA . GLN B 1 220 ? 16.984 -45.844 -19.047 1 93.75 220 GLN B CA 1
ATOM 5692 C C . GLN B 1 220 ? 17.344 -44.375 -18.797 1 93.75 220 GLN B C 1
ATOM 5694 O O . GLN B 1 220 ? 18.406 -44.062 -18.219 1 93.75 220 GLN B O 1
ATOM 5699 N N . VAL B 1 221 ? 16.5 -43.5 -19.172 1 94.5 221 VAL B N 1
ATOM 5700 C CA . VAL B 1 221 ? 16.797 -42.062 -19.078 1 94.5 221 VAL B CA 1
ATOM 5701 C C . VAL B 1 221 ? 16.891 -41.656 -17.609 1 94.5 221 VAL B C 1
ATOM 5703 O O . VAL B 1 221 ? 17.844 -40.969 -17.203 1 94.5 221 VAL B O 1
ATOM 5706 N N . ILE B 1 222 ? 15.953 -42.062 -16.766 1 95.19 222 ILE B N 1
ATOM 5707 C CA . ILE B 1 222 ? 15.938 -41.688 -15.367 1 95.19 222 ILE B CA 1
ATOM 5708 C C . ILE B 1 222 ? 17.094 -42.344 -14.625 1 95.19 222 ILE B C 1
ATOM 5710 O O . ILE B 1 222 ? 17.656 -41.781 -13.695 1 95.19 222 ILE B O 1
ATOM 5714 N N . GLU B 1 223 ? 17.453 -43.5 -15.062 1 94.19 223 GLU B N 1
ATOM 5715 C CA . GLU B 1 223 ? 18.594 -44.188 -14.477 1 94.19 223 GLU B CA 1
ATOM 5716 C C . GLU B 1 223 ? 19.891 -43.406 -14.695 1 94.19 223 GLU B C 1
ATOM 5718 O O . GLU B 1 223 ? 20.719 -43.312 -13.789 1 94.19 223 GLU B O 1
ATOM 5723 N N . GLU B 1 224 ? 20.016 -42.875 -15.82 1 92.94 224 GLU B N 1
ATOM 5724 C CA . GLU B 1 224 ? 21.188 -42.094 -16.125 1 92.94 224 GLU B CA 1
ATOM 5725 C C . GLU B 1 224 ? 21.203 -40.812 -15.297 1 92.94 224 GLU B C 1
ATOM 5727 O O . GLU B 1 224 ? 22.266 -40.406 -14.797 1 92.94 224 GLU B O 1
ATOM 5732 N N . LYS B 1 225 ? 20.094 -40.219 -15.117 1 92.56 225 LYS B N 1
ATOM 5733 C CA . LYS B 1 225 ? 20 -38.938 -14.414 1 92.56 225 LYS B CA 1
ATOM 5734 C C . LYS B 1 225 ? 20.188 -39.125 -12.914 1 92.56 225 LYS B C 1
ATOM 5736 O O . LYS B 1 225 ? 20.672 -38.219 -12.227 1 92.56 225 LYS B O 1
ATOM 5741 N N . MET B 1 226 ? 19.906 -40.375 -12.391 1 91.88 226 MET B N 1
ATOM 5742 C CA . MET B 1 226 ? 19.891 -40.562 -10.945 1 91.88 226 MET B CA 1
ATOM 5743 C C . MET B 1 226 ? 21.141 -41.312 -10.492 1 91.88 226 MET B C 1
ATOM 5745 O O . MET B 1 226 ? 21.281 -41.656 -9.312 1 91.88 226 MET B O 1
ATOM 5749 N N . ARG B 1 227 ? 22.078 -41.719 -11.336 1 86.44 227 ARG B N 1
ATOM 5750 C CA . ARG B 1 227 ? 23.266 -42.531 -11.031 1 86.44 227 ARG B CA 1
ATOM 5751 C C . ARG B 1 227 ? 24.031 -41.938 -9.852 1 86.44 227 ARG B C 1
ATOM 5753 O O . ARG B 1 227 ? 24.578 -42.688 -9.031 1 86.44 227 ARG B O 1
ATOM 5760 N N . GLY B 1 228 ? 24 -40.781 -9.484 1 81.19 228 GLY B N 1
ATOM 5761 C CA . GLY B 1 228 ? 24.781 -40.156 -8.43 1 81.19 228 GLY B CA 1
ATOM 5762 C C . GLY B 1 228 ? 24.031 -40 -7.129 1 81.19 228 GLY B C 1
ATOM 5763 O O . GLY B 1 228 ? 24.578 -39.531 -6.133 1 81.19 228 GLY B O 1
ATOM 5764 N N . TYR B 1 229 ? 22.875 -40.688 -7.008 1 88.69 229 TYR B N 1
ATOM 5765 C CA . TYR B 1 229 ? 22.047 -40.406 -5.836 1 88.69 229 TYR B CA 1
ATOM 5766 C C . TYR B 1 229 ? 21.859 -41.688 -5 1 88.69 229 TYR B C 1
ATOM 5768 O O . TYR B 1 229 ? 21.266 -41.625 -3.922 1 88.69 229 TYR B O 1
ATOM 5776 N N . PHE B 1 230 ? 22.453 -42.781 -5.367 1 88.06 230 PHE B N 1
ATOM 5777 C CA . PHE B 1 230 ? 22.156 -44.062 -4.754 1 88.06 230 PHE B CA 1
ATOM 5778 C C . PHE B 1 230 ? 22.797 -44.188 -3.377 1 88.06 230 PHE B C 1
ATOM 5780 O O . PHE B 1 230 ? 22.375 -45 -2.561 1 88.06 230 PHE B O 1
ATOM 5787 N N . ASP B 1 231 ? 23.781 -43.344 -3.17 1 86.81 231 ASP B N 1
ATOM 5788 C CA . ASP B 1 231 ? 24.422 -43.375 -1.857 1 86.81 231 ASP B CA 1
ATOM 5789 C C . ASP B 1 231 ? 23.891 -42.219 -0.983 1 86.81 231 ASP B C 1
ATOM 5791 O O . ASP B 1 231 ? 24.359 -42.031 0.143 1 86.81 231 ASP B O 1
ATOM 5795 N N . ASN B 1 232 ? 23.031 -41.438 -1.514 1 89.69 232 ASN B N 1
ATOM 5796 C CA . ASN B 1 232 ? 22.438 -40.344 -0.739 1 89.69 232 ASN B CA 1
ATOM 5797 C C . ASN B 1 232 ? 21.625 -40.875 0.438 1 89.69 232 ASN B C 1
ATOM 5799 O O . ASN B 1 232 ? 20.797 -41.781 0.273 1 89.69 232 ASN B O 1
ATOM 5803 N N . ILE B 1 233 ? 21.781 -40.312 1.562 1 88 233 ILE B N 1
ATOM 5804 C CA . ILE B 1 233 ? 21.203 -40.844 2.795 1 88 233 ILE B CA 1
ATOM 5805 C C . ILE B 1 233 ? 19.672 -40.719 2.744 1 88 233 ILE B C 1
ATOM 5807 O O . ILE B 1 233 ? 18.969 -41.625 3.188 1 88 233 ILE B O 1
ATOM 5811 N N . PHE B 1 234 ? 19.266 -39.688 2.287 1 91.19 234 PHE B N 1
ATOM 5812 C CA . PHE B 1 234 ? 17.812 -39.5 2.213 1 91.19 234 PHE B CA 1
ATOM 5813 C C . PHE B 1 234 ? 17.203 -40.5 1.243 1 91.19 234 PHE B C 1
ATOM 5815 O O . PHE B 1 234 ? 16.125 -41.062 1.5 1 91.19 234 PHE B O 1
ATOM 5822 N N . TYR B 1 235 ? 17.891 -40.688 0.141 1 91.62 235 TYR B N 1
ATOM 5823 C CA . TYR B 1 235 ? 17.453 -41.688 -0.834 1 91.62 235 TYR B CA 1
ATOM 5824 C C . TYR B 1 235 ? 17.344 -43.062 -0.196 1 91.62 235 TYR B C 1
ATOM 5826 O O . TYR B 1 235 ? 16.359 -43.781 -0.398 1 91.62 235 TYR B O 1
ATOM 5834 N N . LEU B 1 236 ? 18.266 -43.375 0.591 1 90.25 236 LEU B N 1
ATOM 5835 C CA . LEU B 1 236 ? 18.297 -44.688 1.249 1 90.25 236 LEU B CA 1
ATOM 5836 C C . LEU B 1 236 ? 17.203 -44.781 2.316 1 90.25 236 LEU B C 1
ATOM 5838 O O . LEU B 1 236 ? 16.594 -45.844 2.492 1 90.25 236 LEU B O 1
ATOM 5842 N N . ARG B 1 237 ? 17 -43.719 2.992 1 88.31 237 ARG B N 1
ATOM 5843 C CA . ARG B 1 237 ? 15.93 -43.688 3.982 1 88.31 237 ARG B CA 1
ATOM 5844 C C . ARG B 1 237 ? 14.562 -43.875 3.324 1 88.31 237 ARG B C 1
ATOM 5846 O O . ARG B 1 237 ? 13.695 -44.562 3.865 1 88.31 237 ARG B O 1
ATOM 5853 N N . LEU B 1 238 ? 14.414 -43.188 2.219 1 89.88 238 LEU B N 1
ATOM 5854 C CA . LEU B 1 238 ? 13.18 -43.312 1.461 1 89.88 238 LEU B CA 1
ATOM 5855 C C . LEU B 1 238 ? 12.969 -44.75 0.987 1 89.88 238 LEU B C 1
ATOM 5857 O O . LEU B 1 238 ? 11.859 -45.281 1.042 1 89.88 238 LEU B O 1
ATOM 5861 N N . LEU B 1 239 ? 14.039 -45.406 0.589 1 88.31 239 LEU B N 1
ATOM 5862 C CA . LEU B 1 239 ? 14 -46.781 0.101 1 88.31 239 LEU B CA 1
ATOM 5863 C C . LEU B 1 239 ? 13.539 -47.719 1.199 1 88.31 239 LEU B C 1
ATOM 5865 O O . LEU B 1 239 ? 12.773 -48.656 0.939 1 88.31 239 LEU B O 1
ATOM 5869 N N . ARG B 1 240 ? 13.93 -47.469 2.328 1 85.75 240 ARG B N 1
ATOM 5870 C CA . ARG B 1 240 ? 13.586 -48.312 3.453 1 85.75 240 ARG B CA 1
ATOM 5871 C C . ARG B 1 240 ? 12.094 -48.25 3.76 1 85.75 240 ARG B C 1
ATOM 5873 O O . ARG B 1 240 ? 11.508 -49.219 4.258 1 85.75 240 ARG B O 1
ATOM 5880 N N . LYS B 1 241 ? 11.508 -47.156 3.379 1 84.31 241 LYS B N 1
ATOM 5881 C CA . LYS B 1 241 ? 10.094 -46.969 3.695 1 84.31 241 LYS B CA 1
ATOM 5882 C C . LYS B 1 241 ? 9.219 -47.188 2.465 1 84.31 241 LYS B C 1
ATOM 5884 O O . LYS B 1 241 ? 8.023 -46.875 2.482 1 84.31 241 LYS B O 1
ATOM 5889 N N . VAL B 1 242 ? 9.719 -47.719 1.448 1 78.5 242 VAL B N 1
ATOM 5890 C CA . VAL B 1 242 ? 9.062 -47.875 0.156 1 78.5 242 VAL B CA 1
ATOM 5891 C C . VAL B 1 242 ? 7.777 -48.688 0.333 1 78.5 242 VAL B C 1
ATOM 5893 O O . VAL B 1 242 ? 6.75 -48.375 -0.274 1 78.5 242 VAL B O 1
ATOM 5896 N N . PRO B 1 243 ? 7.797 -49.75 1.188 1 73.81 243 PRO B N 1
ATOM 5897 C CA . PRO B 1 243 ? 6.566 -50.531 1.316 1 73.81 243 PRO B CA 1
ATOM 5898 C C . PRO B 1 243 ? 5.379 -49.688 1.787 1 73.81 243 PRO B C 1
ATOM 5900 O O . PRO B 1 243 ? 4.227 -50.094 1.609 1 73.81 243 PRO B O 1
ATOM 5903 N N . SER B 1 244 ? 5.715 -48.625 2.264 1 77.94 244 SER B N 1
ATOM 5904 C CA . SER B 1 244 ? 4.66 -47.781 2.793 1 77.94 244 SER B CA 1
ATOM 5905 C C . SER B 1 244 ? 4.148 -46.812 1.729 1 77.94 244 SER B C 1
ATOM 5907 O O . SER B 1 244 ? 3.207 -46.031 1.972 1 77.94 244 SER B O 1
ATOM 5909 N N . PHE B 1 245 ? 4.859 -46.969 0.623 1 78.62 245 PHE B N 1
ATOM 5910 C CA . PHE B 1 245 ? 4.434 -46.156 -0.512 1 78.62 245 PHE B CA 1
ATOM 5911 C C . PHE B 1 245 ? 3.842 -47.031 -1.61 1 78.62 245 PHE B C 1
ATOM 5913 O O . PHE B 1 245 ? 3.898 -48.25 -1.529 1 78.62 245 PHE B O 1
ATOM 5920 N N . PHE B 1 246 ? 3.121 -46.594 -2.594 1 71.06 246 PHE B N 1
ATOM 5921 C CA . PHE B 1 246 ? 2.588 -47.281 -3.768 1 71.06 246 PHE B CA 1
ATOM 5922 C C . PHE B 1 246 ? 1.372 -48.125 -3.4 1 71.06 246 PHE B C 1
ATOM 5924 O O . PHE B 1 246 ? 1.237 -49.25 -3.854 1 71.06 246 PHE B O 1
ATOM 5931 N N . ALA B 1 247 ? 0.567 -47.625 -2.57 1 62.41 247 ALA B N 1
ATOM 5932 C CA . ALA B 1 247 ? -0.737 -48.156 -2.199 1 62.41 247 ALA B CA 1
ATOM 5933 C C . ALA B 1 247 ? -0.596 -49.531 -1.551 1 62.41 247 ALA B C 1
ATOM 5935 O O . ALA B 1 247 ? -1.424 -50.438 -1.774 1 62.41 247 ALA B O 1
ATOM 5936 N N . GLY B 1 248 ? 0.487 -49.688 -0.852 1 61.31 248 GLY B N 1
ATOM 5937 C CA . GLY B 1 248 ? 0.635 -50.938 -0.093 1 61.31 248 GLY B CA 1
ATOM 5938 C C . GLY B 1 248 ? 1.056 -52.094 -0.948 1 61.31 248 GLY B C 1
ATOM 5939 O O . GLY B 1 248 ? 1.111 -53.25 -0.466 1 61.31 248 GLY B O 1
ATOM 5940 N N . GLN B 1 249 ? 1.238 -51.812 -2.27 1 64.5 249 GLN B N 1
ATOM 5941 C CA . GLN B 1 249 ? 1.701 -52.906 -3.088 1 64.5 249 GLN B CA 1
ATOM 5942 C C . GLN B 1 249 ? 3.141 -53.281 -2.746 1 64.5 249 GLN B C 1
ATOM 5944 O O . GLN B 1 249 ? 3.99 -52.406 -2.572 1 64.5 249 GLN B O 1
ATOM 5949 N N . HIS B 1 250 ? 3.254 -54.375 -2.184 1 64.5 250 HIS B N 1
ATOM 5950 C CA . HIS B 1 250 ? 4.586 -54.844 -1.825 1 64.5 250 HIS B CA 1
ATOM 5951 C C . HIS B 1 250 ? 5.449 -55.062 -3.064 1 64.5 250 HIS B C 1
ATOM 5953 O O . HIS B 1 250 ? 5.375 -56.125 -3.707 1 64.5 250 HIS B O 1
ATOM 5959 N N . ILE B 1 251 ? 5.992 -53.969 -3.504 1 68.62 251 ILE B N 1
ATOM 5960 C CA . ILE B 1 251 ? 6.891 -54.062 -4.648 1 68.62 251 ILE B CA 1
ATOM 5961 C C . ILE B 1 251 ? 8.344 -54.094 -4.168 1 68.62 251 ILE B C 1
ATOM 5963 O O . ILE B 1 251 ? 8.781 -53.188 -3.443 1 68.62 251 ILE B O 1
ATOM 5967 N N . PRO B 1 252 ? 8.891 -55.219 -4.391 1 69.5 252 PRO B N 1
ATOM 5968 C CA . PRO B 1 252 ? 10.305 -55.25 -4.023 1 69.5 252 PRO B CA 1
ATOM 5969 C C . PRO B 1 252 ? 11.156 -54.312 -4.859 1 69.5 252 PRO B C 1
ATOM 5971 O O . PRO B 1 252 ? 11.305 -54.5 -6.07 1 69.5 252 PRO B O 1
ATOM 5974 N N . LEU B 1 253 ? 11.422 -53.094 -4.27 1 75.56 253 LEU B N 1
ATOM 5975 C CA . LEU B 1 253 ? 12.219 -52.125 -5.031 1 75.56 253 LEU B CA 1
ATOM 5976 C C . LEU B 1 253 ? 13.664 -52.125 -4.551 1 75.56 253 LEU B C 1
ATOM 5978 O O . LEU B 1 253 ? 13.922 -52.156 -3.344 1 75.56 253 LEU B O 1
ATOM 5982 N N . GLY B 1 254 ? 14.578 -52.344 -5.484 1 74.38 254 GLY B N 1
ATOM 5983 C CA . GLY B 1 254 ? 15.992 -52.188 -5.176 1 74.38 254 GLY B CA 1
ATOM 5984 C C . GLY B 1 254 ? 16.469 -50.75 -5.285 1 74.38 254 GLY B C 1
ATOM 5985 O O . GLY B 1 254 ? 15.711 -49.844 -5.641 1 74.38 254 GLY B O 1
ATOM 5986 N N . VAL B 1 255 ? 17.703 -50.562 -4.914 1 77.31 255 VAL B N 1
ATOM 5987 C CA . VAL B 1 255 ? 18.359 -49.25 -4.91 1 77.31 255 VAL B CA 1
ATOM 5988 C C . VAL B 1 255 ? 18.375 -48.688 -6.324 1 77.31 255 VAL B C 1
ATOM 5990 O O . VAL B 1 255 ? 18.219 -47.469 -6.512 1 77.31 255 VAL B O 1
ATOM 5993 N N . GLU B 1 256 ? 18.5 -49.562 -7.273 1 80.12 256 GLU B N 1
ATOM 5994 C CA . GLU B 1 256 ? 18.609 -49.094 -8.648 1 80.12 256 GLU B CA 1
ATOM 5995 C C . GLU B 1 256 ? 17.312 -49.375 -9.422 1 80.12 256 GLU B C 1
ATOM 5997 O O . GLU B 1 256 ? 17.344 -49.594 -10.641 1 80.12 256 GLU B O 1
ATOM 6002 N N . ASP B 1 257 ? 16.266 -49.344 -8.656 1 87.31 257 ASP B N 1
ATOM 6003 C CA . ASP B 1 257 ? 14.977 -49.594 -9.289 1 87.31 257 ASP B CA 1
ATOM 6004 C C . ASP B 1 257 ? 14.422 -48.281 -9.891 1 87.31 257 ASP B C 1
ATOM 6006 O O . ASP B 1 257 ? 14.477 -47.219 -9.266 1 87.31 257 ASP B O 1
ATOM 6010 N N . GLY B 1 258 ? 13.898 -48.406 -11.086 1 89.56 258 GLY B N 1
ATOM 6011 C CA . GLY B 1 258 ? 13.359 -47.281 -11.812 1 89.56 258 GLY B CA 1
ATOM 6012 C C . GLY B 1 258 ? 12.211 -46.594 -11.086 1 89.56 258 GLY B C 1
ATOM 6013 O O . GLY B 1 258 ? 12.094 -45.344 -11.125 1 89.56 258 GLY B O 1
ATOM 6014 N N . GLU B 1 259 ? 11.414 -47.406 -10.398 1 90.81 259 GLU B N 1
ATOM 6015 C CA . GLU B 1 259 ? 10.266 -46.875 -9.68 1 90.81 259 GLU B CA 1
ATOM 6016 C C . GLU B 1 259 ? 10.703 -45.938 -8.555 1 90.81 259 GLU B C 1
ATOM 6018 O O . GLU B 1 259 ? 10.086 -44.906 -8.32 1 90.81 259 GLU B O 1
ATOM 6023 N N . MET B 1 260 ? 11.727 -46.281 -7.898 1 91 260 MET B N 1
ATOM 6024 C CA . MET B 1 260 ? 12.258 -45.438 -6.82 1 91 260 MET B CA 1
ATOM 6025 C C . MET B 1 260 ? 12.859 -44.156 -7.371 1 91 260 MET B C 1
ATOM 6027 O O . MET B 1 260 ? 12.68 -43.094 -6.781 1 91 260 MET B O 1
ATOM 6031 N N . MET B 1 261 ? 13.57 -44.312 -8.453 1 93.69 261 MET B N 1
ATOM 6032 C CA . MET B 1 261 ? 14.211 -43.156 -9.062 1 93.69 261 MET B CA 1
ATOM 6033 C C . MET B 1 261 ? 13.172 -42.156 -9.547 1 93.69 261 MET B C 1
ATOM 6035 O O . MET B 1 261 ? 13.359 -40.938 -9.398 1 93.69 261 MET B O 1
ATOM 6039 N N . ILE B 1 262 ? 12.086 -42.625 -10.055 1 95.19 262 ILE B N 1
ATOM 6040 C CA . ILE B 1 262 ? 11.016 -41.781 -10.547 1 95.19 262 ILE B CA 1
ATOM 6041 C C . ILE B 1 262 ? 10.359 -41.062 -9.375 1 95.19 262 ILE B C 1
ATOM 6043 O O . ILE B 1 262 ? 10.109 -39.844 -9.445 1 95.19 262 ILE B O 1
ATOM 6047 N N . PHE B 1 263 ? 10.148 -41.781 -8.352 1 94.44 263 PHE B N 1
ATOM 6048 C CA . PHE B 1 263 ? 9.547 -41.188 -7.168 1 94.44 263 PHE B CA 1
ATOM 6049 C C . PHE B 1 263 ? 10.453 -40.125 -6.566 1 94.44 263 PHE B C 1
ATOM 6051 O O . PHE B 1 263 ? 10 -39.031 -6.238 1 94.44 263 PHE B O 1
ATOM 6058 N N . PHE B 1 264 ? 11.695 -40.438 -6.457 1 94.94 264 PHE B N 1
ATOM 6059 C CA . PHE B 1 264 ? 12.68 -39.5 -5.914 1 94.94 264 PHE B CA 1
ATOM 6060 C C . PHE B 1 264 ? 12.789 -38.25 -6.781 1 94.94 264 PHE B C 1
ATOM 6062 O O . PHE B 1 264 ? 12.906 -37.125 -6.262 1 94.94 264 PHE B O 1
ATOM 6069 N N . SER B 1 265 ? 12.75 -38.406 -8.078 1 96.19 265 SER B N 1
ATOM 6070 C CA . SER B 1 265 ? 12.82 -37.281 -9 1 96.19 265 SER B CA 1
ATOM 6071 C C . SER B 1 265 ? 11.648 -36.344 -8.805 1 96.19 265 SER B C 1
ATOM 6073 O O . SER B 1 265 ? 11.812 -35.125 -8.875 1 96.19 265 SER B O 1
ATOM 6075 N N . PHE B 1 266 ? 10.523 -36.906 -8.547 1 97.25 266 PHE B N 1
ATOM 6076 C CA . PHE B 1 266 ? 9.336 -36.094 -8.281 1 97.25 266 PHE B CA 1
ATOM 6077 C C . PHE B 1 266 ? 9.508 -35.281 -7 1 97.25 266 PHE B C 1
ATOM 6079 O O . PHE B 1 266 ? 9.234 -34.094 -6.977 1 97.25 266 PHE B O 1
ATOM 6086 N N . LEU B 1 267 ? 9.961 -35.906 -5.988 1 96.5 267 LEU B N 1
ATOM 6087 C CA . LEU B 1 267 ? 10.133 -35.219 -4.699 1 96.5 267 LEU B CA 1
ATOM 6088 C C . LEU B 1 267 ? 11.141 -34.094 -4.797 1 96.5 267 LEU B C 1
ATOM 6090 O O . LEU B 1 267 ? 10.977 -33.062 -4.152 1 96.5 267 LEU B O 1
ATOM 6094 N N . LEU B 1 268 ? 12.086 -34.219 -5.66 1 95.81 268 LEU B N 1
ATOM 6095 C CA . LEU B 1 268 ? 13.172 -33.25 -5.785 1 95.81 268 LEU B CA 1
ATOM 6096 C C . LEU B 1 268 ? 12.727 -32.031 -6.578 1 95.81 268 LEU B C 1
ATOM 6098 O O . LEU B 1 268 ? 13.305 -30.953 -6.434 1 95.81 268 LEU B O 1
ATOM 6102 N N . SER B 1 269 ? 11.648 -32.156 -7.371 1 97 269 SER B N 1
ATOM 6103 C CA . SER B 1 269 ? 11.477 -31.156 -8.422 1 97 269 SER B CA 1
ATOM 6104 C C . SER B 1 269 ? 10.141 -30.438 -8.289 1 97 269 SER B C 1
ATOM 6106 O O . SER B 1 269 ? 9.883 -29.469 -8.992 1 97 269 SER B O 1
ATOM 6108 N N . HIS B 1 270 ? 9.25 -30.828 -7.434 1 95.75 270 HIS B N 1
ATOM 6109 C CA . HIS B 1 270 ? 7.91 -30.25 -7.414 1 95.75 270 HIS B CA 1
ATOM 6110 C C . HIS B 1 270 ? 7.586 -29.656 -6.047 1 95.75 270 HIS B C 1
ATOM 6112 O O . HIS B 1 270 ? 6.441 -29.734 -5.59 1 95.75 270 HIS B O 1
ATOM 6118 N N . ARG B 1 271 ? 8.68 -29.25 -5.434 1 94.5 271 ARG B N 1
ATOM 6119 C CA . ARG B 1 271 ? 8.562 -28.484 -4.195 1 94.5 271 ARG B CA 1
ATOM 6120 C C . ARG B 1 271 ? 7.812 -29.266 -3.129 1 94.5 271 ARG B C 1
ATOM 6122 O O . ARG B 1 271 ? 6.941 -28.734 -2.445 1 94.5 271 ARG B O 1
ATOM 6129 N N . ILE B 1 272 ? 8.07 -30.484 -3.072 1 95.69 272 ILE B N 1
ATOM 6130 C CA . ILE B 1 272 ? 7.41 -31.344 -2.105 1 95.69 272 ILE B CA 1
ATOM 6131 C C . ILE B 1 272 ? 8.211 -31.375 -0.807 1 95.69 272 ILE B C 1
ATOM 6133 O O . ILE B 1 272 ? 7.648 -31.297 0.285 1 95.69 272 ILE B O 1
ATOM 6137 N N . LEU B 1 273 ? 9.523 -31.484 -0.983 1 94.62 273 LEU B N 1
ATOM 6138 C CA . LEU B 1 273 ? 10.406 -31.625 0.171 1 94.62 273 LEU B CA 1
ATOM 6139 C C . LEU B 1 273 ? 10.625 -30.281 0.86 1 94.62 273 LEU B C 1
ATOM 6141 O O . LEU B 1 273 ? 10.766 -29.25 0.194 1 94.62 273 LEU B O 1
ATOM 6145 N N . PRO B 1 274 ? 10.648 -30.328 2.156 1 90.38 274 PRO B N 1
ATOM 6146 C CA . PRO B 1 274 ? 10.945 -29.094 2.879 1 90.38 274 PRO B CA 1
ATOM 6147 C C . PRO B 1 274 ? 12.352 -28.578 2.602 1 90.38 274 PRO B C 1
ATOM 6149 O O . PRO B 1 274 ? 13.211 -29.328 2.129 1 90.38 274 PRO B O 1
ATOM 6152 N N . LEU B 1 275 ? 12.516 -27.328 2.908 1 87.94 275 LEU B N 1
ATOM 6153 C CA . LEU B 1 275 ? 13.758 -26.609 2.646 1 87.94 275 LEU B CA 1
ATOM 6154 C C . LEU B 1 275 ? 14.945 -27.359 3.248 1 87.94 275 LEU B C 1
ATOM 6156 O O . LEU B 1 275 ? 15.945 -27.594 2.564 1 87.94 275 LEU B O 1
ATOM 6160 N N . HIS B 1 276 ? 14.859 -27.781 4.496 1 87.06 276 HIS B N 1
ATOM 6161 C CA . HIS B 1 276 ? 15.984 -28.391 5.188 1 87.06 276 HIS B CA 1
ATOM 6162 C C . HIS B 1 276 ? 16.328 -29.75 4.574 1 87.06 276 HIS B C 1
ATOM 6164 O O . HIS B 1 276 ? 17.516 -30.125 4.504 1 87.06 276 HIS B O 1
ATOM 6170 N N . THR B 1 277 ? 15.312 -30.469 4.129 1 91 277 THR B N 1
ATOM 6171 C CA . THR B 1 277 ? 15.539 -31.766 3.5 1 91 277 THR B CA 1
ATOM 6172 C C . THR B 1 277 ? 16.25 -31.609 2.16 1 91 277 THR B C 1
ATOM 6174 O O . THR B 1 277 ? 17.172 -32.344 1.84 1 91 277 THR B O 1
ATOM 6177 N N . MET B 1 278 ? 15.812 -30.609 1.406 1 92.88 278 MET B N 1
ATOM 6178 C CA . MET B 1 278 ? 16.422 -30.344 0.11 1 92.88 278 MET B CA 1
ATOM 6179 C C . MET B 1 278 ? 17.891 -29.938 0.277 1 92.88 278 MET B C 1
ATOM 6181 O O . MET B 1 278 ? 18.75 -30.375 -0.482 1 92.88 278 MET B O 1
ATOM 6185 N N . GLU B 1 279 ? 18.125 -29.125 1.251 1 88.25 279 GLU B N 1
ATOM 6186 C CA . GLU B 1 279 ? 19.5 -28.688 1.531 1 88.25 279 GLU B CA 1
ATOM 6187 C C . GLU B 1 279 ? 20.375 -29.891 1.905 1 88.25 279 GLU B C 1
ATOM 6189 O O . GLU B 1 279 ? 21.531 -29.969 1.47 1 88.25 279 GLU B O 1
ATOM 6194 N N . TYR B 1 280 ? 19.781 -30.703 2.693 1 87.62 280 TYR B N 1
ATOM 6195 C CA . TYR B 1 280 ? 20.5 -31.906 3.117 1 87.62 280 TYR B CA 1
ATOM 6196 C C . TYR B 1 280 ? 20.859 -32.781 1.921 1 87.62 280 TYR B C 1
ATOM 6198 O O . TYR B 1 280 ? 21.984 -33.25 1.8 1 87.62 280 TYR B O 1
ATOM 6206 N N . ILE B 1 281 ? 19.969 -33 1.02 1 91.94 281 ILE B N 1
ATOM 6207 C CA . ILE B 1 281 ? 20.156 -33.844 -0.149 1 91.94 281 ILE B CA 1
ATOM 6208 C C . ILE B 1 281 ? 21.219 -33.25 -1.061 1 91.94 281 ILE B C 1
ATOM 6210 O O . ILE B 1 281 ? 22.125 -33.938 -1.521 1 91.94 281 ILE B O 1
ATOM 6214 N N . LEU B 1 282 ? 21.172 -32 -1.281 1 90.06 282 LEU B N 1
ATOM 6215 C CA . LEU B 1 282 ? 22.062 -31.312 -2.199 1 90.06 282 LEU B CA 1
ATOM 6216 C C . LEU B 1 282 ? 23.469 -31.219 -1.611 1 90.06 282 LEU B C 1
ATOM 6218 O O . LEU B 1 282 ? 24.453 -31.078 -2.35 1 90.06 282 LEU B O 1
ATOM 6222 N N . GLY B 1 283 ? 23.547 -31.297 -0.289 1 87.25 283 GLY B N 1
ATOM 6223 C CA . GLY B 1 283 ? 24.828 -31.25 0.383 1 87.25 283 GLY B CA 1
ATOM 6224 C C . GLY B 1 283 ? 25.734 -32.406 0.044 1 87.25 283 GLY B C 1
ATOM 6225 O O . GLY B 1 283 ? 26.953 -32.312 0.19 1 87.25 283 GLY B O 1
ATOM 6226 N N . PHE B 1 284 ? 25.172 -33.469 -0.478 1 86.62 284 PHE B N 1
ATOM 6227 C CA . PHE B 1 284 ? 25.938 -34.656 -0.831 1 86.62 284 PHE B CA 1
ATOM 6228 C C . PHE B 1 284 ? 26.5 -34.531 -2.242 1 86.62 284 PHE B C 1
ATOM 6230 O O . PHE B 1 284 ? 27.25 -35.406 -2.689 1 86.62 284 PHE B O 1
ATOM 6237 N N . GLY B 1 285 ? 26.094 -33.469 -2.912 1 86.06 285 GLY B N 1
ATOM 6238 C CA . GLY B 1 285 ? 26.578 -33.281 -4.27 1 86.06 285 GLY B CA 1
ATOM 6239 C C . GLY B 1 285 ? 25.703 -33.969 -5.312 1 86.06 285 GLY B C 1
ATOM 6240 O O . GLY B 1 285 ? 24.516 -34.188 -5.078 1 86.06 285 GLY B O 1
ATOM 6241 N N . GLY B 1 286 ? 26.25 -34.156 -6.547 1 88 286 GLY B N 1
ATOM 6242 C CA . GLY B 1 286 ? 25.516 -34.719 -7.672 1 88 286 GLY B CA 1
ATOM 6243 C C . GLY B 1 286 ? 25.312 -33.719 -8.797 1 88 286 GLY B C 1
ATOM 6244 O O . GLY B 1 286 ? 25.734 -32.562 -8.703 1 88 286 GLY B O 1
ATOM 6245 N N . GLN B 1 287 ? 24.656 -34.25 -9.781 1 91.5 287 GLN B N 1
ATOM 6246 C CA . GLN B 1 287 ? 24.5 -33.438 -10.984 1 91.5 287 GLN B CA 1
ATOM 6247 C C . GLN B 1 287 ? 23.594 -32.25 -10.727 1 91.5 287 GLN B C 1
ATOM 6249 O O . GLN B 1 287 ? 23.828 -31.156 -11.258 1 91.5 287 GLN B O 1
ATOM 6254 N N . LEU B 1 288 ? 22.625 -32.469 -9.945 1 93.75 288 LEU B N 1
ATOM 6255 C CA . LEU B 1 288 ? 21.719 -31.375 -9.625 1 93.75 288 LEU B CA 1
ATOM 6256 C C . LEU B 1 288 ? 22.422 -30.312 -8.812 1 93.75 288 LEU B C 1
ATOM 6258 O O . LEU B 1 288 ? 22.234 -29.109 -9.047 1 93.75 288 LEU B O 1
ATOM 6262 N N . ALA B 1 289 ? 23.188 -30.703 -7.793 1 92.56 289 ALA B N 1
ATOM 6263 C CA . ALA B 1 289 ? 23.953 -29.766 -6.977 1 92.56 289 ALA B CA 1
ATOM 6264 C C . ALA B 1 289 ? 24.938 -28.984 -7.832 1 92.56 289 ALA B C 1
ATOM 6266 O O . ALA B 1 289 ? 25.156 -27.797 -7.605 1 92.56 289 ALA B O 1
ATOM 6267 N N . ASP B 1 290 ? 25.516 -29.688 -8.789 1 94.19 290 ASP B N 1
ATOM 6268 C CA . ASP B 1 290 ? 26.453 -29.047 -9.695 1 94.19 290 ASP B CA 1
ATOM 6269 C C . ASP B 1 290 ? 25.766 -27.969 -10.531 1 94.19 290 ASP B C 1
ATOM 6271 O O . ASP B 1 290 ? 26.297 -26.875 -10.719 1 94.19 290 ASP B O 1
ATOM 6275 N N . LEU B 1 291 ? 24.641 -28.344 -11.047 1 95.62 291 LEU B N 1
ATOM 6276 C CA . LEU B 1 291 ? 23.875 -27.406 -11.852 1 95.62 291 LEU B CA 1
ATOM 6277 C C . LEU B 1 291 ? 23.469 -26.172 -11.031 1 95.62 291 LEU B C 1
ATOM 6279 O O . LEU B 1 291 ? 23.531 -25.047 -11.523 1 95.62 291 LEU B O 1
ATOM 6283 N N . LEU B 1 292 ? 23.078 -26.422 -9.812 1 95.12 292 LEU B N 1
ATOM 6284 C CA . LEU B 1 292 ? 22.719 -25.328 -8.914 1 95.12 292 LEU B CA 1
ATOM 6285 C C . LEU B 1 292 ? 23.906 -24.406 -8.664 1 95.12 292 LEU B C 1
ATOM 6287 O O . LEU B 1 292 ? 23.766 -23.188 -8.703 1 95.12 292 LEU B O 1
ATOM 6291 N N . THR B 1 293 ? 25.031 -24.969 -8.391 1 94.38 293 THR B N 1
ATOM 6292 C CA . THR B 1 293 ? 26.25 -24.188 -8.172 1 94.38 293 THR B CA 1
ATOM 6293 C C . THR B 1 293 ? 26.578 -23.328 -9.391 1 94.38 293 THR B C 1
ATOM 6295 O O . THR B 1 293 ? 26.953 -22.172 -9.25 1 94.38 293 THR B O 1
ATOM 6298 N N . GLN B 1 294 ? 26.406 -23.922 -10.539 1 95.75 294 GLN B N 1
ATOM 6299 C CA . GLN B 1 294 ? 26.672 -23.188 -11.766 1 95.75 294 GLN B CA 1
ATOM 6300 C C . GLN B 1 294 ? 25.688 -22.031 -11.93 1 95.75 294 GLN B C 1
ATOM 6302 O O . GLN B 1 294 ? 26.078 -20.938 -12.336 1 95.75 294 GLN B O 1
ATOM 6307 N N . LEU B 1 295 ? 24.422 -22.297 -11.664 1 95.62 295 LEU B N 1
ATOM 6308 C CA . LEU B 1 295 ? 23.406 -21.25 -11.766 1 95.62 295 LEU B CA 1
ATOM 6309 C C . LEU B 1 295 ? 23.719 -20.109 -10.805 1 95.62 295 LEU B C 1
ATOM 6311 O O . LEU B 1 295 ? 23.641 -18.938 -11.188 1 95.62 295 LEU B O 1
ATOM 6315 N N . ILE B 1 296 ? 24.125 -20.422 -9.594 1 92.94 296 ILE B N 1
ATOM 6316 C CA . ILE B 1 296 ? 24.453 -19.422 -8.578 1 92.94 296 ILE B CA 1
ATOM 6317 C C . ILE B 1 296 ? 25.656 -18.609 -9.031 1 92.94 296 ILE B C 1
ATOM 6319 O O . ILE B 1 296 ? 25.672 -17.391 -8.891 1 92.94 296 ILE B O 1
ATOM 6323 N N . GLN B 1 297 ? 26.609 -19.281 -9.586 1 92.56 297 GLN B N 1
ATOM 6324 C CA . GLN B 1 297 ? 27.797 -18.594 -10.07 1 92.56 297 GLN B CA 1
ATOM 6325 C C . GLN B 1 297 ? 27.453 -17.609 -11.188 1 92.56 297 GLN B C 1
ATOM 6327 O O . GLN B 1 297 ? 27.969 -16.5 -11.219 1 92.56 297 GLN B O 1
ATOM 6332 N N . GLU B 1 298 ? 26.594 -18.047 -12.102 1 94 298 GLU B N 1
ATOM 6333 C CA . GLU B 1 298 ? 26.188 -17.156 -13.188 1 94 298 GLU B CA 1
ATOM 6334 C C . GLU B 1 298 ? 25.406 -15.961 -12.648 1 94 298 GLU B C 1
ATOM 6336 O O . GLU B 1 298 ? 25.531 -14.844 -13.172 1 94 298 GLU B O 1
ATOM 6341 N N . MET B 1 299 ? 24.625 -16.188 -11.664 1 91.19 299 MET B N 1
ATOM 6342 C CA . MET B 1 299 ? 23.828 -15.109 -11.07 1 91.19 299 MET B CA 1
ATOM 6343 C C . MET B 1 299 ? 24.734 -14.148 -10.297 1 91.19 299 MET B C 1
ATOM 6345 O O . MET B 1 299 ? 24.469 -12.945 -10.266 1 91.19 299 MET B O 1
ATOM 6349 N N . LYS B 1 300 ? 25.719 -14.633 -9.641 1 86.31 300 LYS B N 1
ATOM 6350 C CA . LYS B 1 300 ? 26.703 -13.781 -8.961 1 86.31 300 LYS B CA 1
ATOM 6351 C C . LYS B 1 300 ? 27.469 -12.922 -9.961 1 86.31 300 LYS B C 1
ATOM 6353 O O . LYS B 1 300 ? 27.781 -11.766 -9.688 1 86.31 300 LYS B O 1
ATOM 6358 N N . LYS B 1 301 ? 27.781 -13.516 -11.055 1 88 301 LYS B N 1
ATOM 6359 C CA . LYS B 1 301 ? 28.453 -12.773 -12.117 1 88 301 LYS B CA 1
ATOM 6360 C C . LYS B 1 301 ? 27.609 -11.578 -12.57 1 88 301 LYS B C 1
ATOM 6362 O O . LYS B 1 301 ? 28.156 -10.531 -12.922 1 88 301 LYS B O 1
ATOM 6367 N N . GLU B 1 302 ? 26.297 -11.758 -12.531 1 85.06 302 GLU B N 1
ATOM 6368 C CA . GLU B 1 302 ? 25.375 -10.688 -12.938 1 85.06 302 GLU B CA 1
ATOM 6369 C C . GLU B 1 302 ? 25 -9.797 -11.758 1 85.06 302 GLU B C 1
ATOM 6371 O O . GLU B 1 302 ? 24.094 -8.977 -11.859 1 85.06 302 GLU B O 1
ATOM 6376 N N . GLU B 1 303 ? 25.594 -10.016 -10.57 1 80.56 303 GLU B N 1
ATOM 6377 C CA . GLU B 1 303 ? 25.453 -9.219 -9.359 1 80.56 303 GLU B CA 1
ATOM 6378 C C . GLU B 1 303 ? 24.016 -9.273 -8.828 1 80.56 303 GLU B C 1
ATOM 6380 O O . GLU B 1 303 ? 23.484 -8.273 -8.344 1 80.56 303 GLU B O 1
ATOM 6385 N N . LEU B 1 304 ? 23.438 -10.398 -9.102 1 80.75 304 LEU B N 1
ATOM 6386 C CA . LEU B 1 304 ? 22.078 -10.57 -8.602 1 80.75 304 LEU B CA 1
ATOM 6387 C C . LEU B 1 304 ? 22.078 -11.133 -7.184 1 80.75 304 LEU B C 1
ATOM 6389 O O . LEU B 1 304 ? 21.094 -11 -6.453 1 80.75 304 LEU B O 1
ATOM 6393 N N . LEU B 1 305 ? 23.156 -11.859 -6.887 1 79.25 305 LEU B N 1
ATOM 6394 C CA . LEU B 1 305 ? 23.281 -12.477 -5.57 1 79.25 305 LEU B CA 1
ATOM 6395 C C . LEU B 1 305 ? 24.531 -11.977 -4.859 1 79.25 305 LEU B C 1
ATOM 6397 O O . LEU B 1 305 ? 25.578 -11.773 -5.496 1 79.25 305 LEU B O 1
ATOM 6401 N N . GLY B 1 306 ? 24.312 -11.641 -3.572 1 70.31 306 GLY B N 1
ATOM 6402 C CA . GLY B 1 306 ? 25.484 -11.305 -2.768 1 70.31 306 GLY B CA 1
ATOM 6403 C C . GLY B 1 306 ? 26.266 -12.523 -2.316 1 70.31 306 GLY B C 1
ATOM 6404 O O . GLY B 1 306 ? 26.156 -13.594 -2.912 1 70.31 306 GLY B O 1
ATOM 6405 N N . ASP B 1 307 ? 27.062 -12.266 -1.322 1 63.22 307 ASP B N 1
ATOM 6406 C CA . ASP B 1 307 ? 27.906 -13.344 -0.802 1 63.22 307 ASP B CA 1
ATOM 6407 C C . ASP B 1 307 ? 27.062 -14.406 -0.097 1 63.22 307 ASP B C 1
ATOM 6409 O O . ASP B 1 307 ? 27.359 -15.602 -0.174 1 63.22 307 ASP B O 1
ATOM 6413 N N . TYR B 1 308 ? 25.969 -13.852 0.522 1 63.34 308 TYR B N 1
ATOM 6414 C CA . TYR B 1 308 ? 25.062 -14.781 1.202 1 63.34 308 TYR B CA 1
ATOM 6415 C C . TYR B 1 308 ? 23.719 -14.859 0.485 1 63.34 308 TYR B C 1
ATOM 6417 O O . TYR B 1 308 ? 23.141 -13.836 0.121 1 63.34 308 TYR B O 1
ATOM 6425 N N . THR B 1 309 ? 23.422 -16.078 0.095 1 72.38 309 THR B N 1
ATOM 6426 C CA . THR B 1 309 ? 22.125 -16.328 -0.505 1 72.38 309 THR B CA 1
ATOM 6427 C C . THR B 1 309 ? 21.141 -16.875 0.529 1 72.38 309 THR B C 1
ATOM 6429 O O . THR B 1 309 ? 21.438 -17.891 1.174 1 72.38 309 THR B O 1
ATOM 6432 N N . GLU B 1 310 ? 20.078 -16.281 0.625 1 75.38 310 GLU B N 1
ATOM 6433 C CA . GLU B 1 310 ? 19.062 -16.734 1.567 1 75.38 310 GLU B CA 1
ATOM 6434 C C . GLU B 1 310 ? 18.609 -18.156 1.268 1 75.38 310 GLU B C 1
ATOM 6436 O O . GLU B 1 310 ? 18.562 -18.562 0.105 1 75.38 310 GLU B O 1
ATOM 6441 N N . ASP B 1 311 ? 18.266 -18.922 2.281 1 80.75 311 ASP B N 1
ATOM 6442 C CA . ASP B 1 311 ? 17.891 -20.328 2.164 1 80.75 311 ASP B CA 1
ATOM 6443 C C . ASP B 1 311 ? 16.688 -20.5 1.244 1 80.75 311 ASP B C 1
ATOM 6445 O O . ASP B 1 311 ? 16.641 -21.438 0.44 1 80.75 311 ASP B O 1
ATOM 6449 N N . HIS B 1 312 ? 15.773 -19.609 1.322 1 84.5 312 HIS B N 1
ATOM 6450 C CA . HIS B 1 312 ? 14.578 -19.719 0.504 1 84.5 312 HIS B CA 1
ATOM 6451 C C . HIS B 1 312 ? 14.891 -19.5 -0.972 1 84.5 312 HIS B C 1
ATOM 6453 O O . HIS B 1 312 ? 14.266 -20.109 -1.841 1 84.5 312 HIS B O 1
ATOM 6459 N N . VAL B 1 313 ? 15.82 -18.625 -1.212 1 87.06 313 VAL B N 1
ATOM 6460 C CA . VAL B 1 313 ? 16.219 -18.359 -2.586 1 87.06 313 VAL B CA 1
ATOM 6461 C C . VAL B 1 313 ? 16.938 -19.578 -3.164 1 87.06 313 VAL B C 1
ATOM 6463 O O . VAL B 1 313 ? 16.656 -20 -4.285 1 87.06 313 VAL B O 1
ATOM 6466 N N . THR B 1 314 ? 17.859 -20.094 -2.338 1 90.69 314 THR B N 1
ATOM 6467 C CA . THR B 1 314 ? 18.578 -21.297 -2.764 1 90.69 314 THR B CA 1
ATOM 6468 C C . THR B 1 314 ? 17.609 -22.453 -3.008 1 90.69 314 THR B C 1
ATOM 6470 O O . THR B 1 314 ? 17.781 -23.234 -3.945 1 90.69 314 THR B O 1
ATOM 6473 N N . TYR B 1 315 ? 16.641 -22.562 -2.162 1 92.44 315 TYR B N 1
ATOM 6474 C CA . TYR B 1 315 ? 15.617 -23.594 -2.324 1 92.44 315 TYR B CA 1
ATOM 6475 C C . TYR B 1 315 ? 14.898 -23.438 -3.66 1 92.44 315 TYR B C 1
ATOM 6477 O O . TYR B 1 315 ? 14.758 -24.406 -4.406 1 92.44 315 TYR B O 1
ATOM 6485 N N . GLU B 1 316 ? 14.492 -22.25 -3.984 1 94 316 GLU B N 1
ATOM 6486 C CA . GLU B 1 316 ? 13.758 -22.016 -5.227 1 94 316 GLU B CA 1
ATOM 6487 C C . GLU B 1 316 ? 14.641 -22.25 -6.445 1 94 316 GLU B C 1
ATOM 6489 O O . GLU B 1 316 ? 14.18 -22.781 -7.457 1 94 316 GLU B O 1
ATOM 6494 N N . LEU B 1 317 ? 15.867 -21.859 -6.344 1 95.19 317 LEU B N 1
ATOM 6495 C CA . LEU B 1 317 ? 16.797 -22.094 -7.441 1 95.19 317 LEU B CA 1
ATOM 6496 C C . LEU B 1 317 ? 17 -23.594 -7.656 1 95.19 317 LEU B C 1
ATOM 6498 O O . LEU B 1 317 ? 17.094 -24.047 -8.797 1 95.19 317 LEU B O 1
ATOM 6502 N N . SER B 1 318 ? 17.109 -24.297 -6.562 1 96.12 318 SER B N 1
ATOM 6503 C CA . SER B 1 318 ? 17.281 -25.734 -6.672 1 96.12 318 SER B CA 1
ATOM 6504 C C . SER B 1 318 ? 16.078 -26.391 -7.352 1 96.12 318 SER B C 1
ATOM 6506 O O . SER B 1 318 ? 16.219 -27.359 -8.102 1 96.12 318 SER B O 1
ATOM 6508 N N . GLN B 1 319 ? 14.883 -25.891 -7.086 1 96.38 319 GLN B N 1
ATOM 6509 C CA . GLN B 1 319 ? 13.664 -26.406 -7.711 1 96.38 319 GLN B CA 1
ATOM 6510 C C . GLN B 1 319 ? 13.664 -26.141 -9.211 1 96.38 319 GLN B C 1
ATOM 6512 O O . GLN B 1 319 ? 13.266 -27 -10 1 96.38 319 GLN B O 1
ATOM 6517 N N . LEU B 1 320 ? 14.102 -24.984 -9.609 1 96.56 320 LEU B N 1
ATOM 6518 C CA . LEU B 1 320 ? 14.211 -24.672 -11.031 1 96.56 320 LEU B CA 1
ATOM 6519 C C . LEU B 1 320 ? 15.195 -25.609 -11.719 1 96.56 320 LEU B C 1
ATOM 6521 O O . LEU B 1 320 ? 14.898 -26.172 -12.781 1 96.56 320 LEU B O 1
ATOM 6525 N N . CYS B 1 321 ? 16.344 -25.797 -11.062 1 97.56 321 CYS B N 1
ATOM 6526 C CA . CYS B 1 321 ? 17.359 -26.688 -11.609 1 97.56 321 CYS B CA 1
ATOM 6527 C C . CYS B 1 321 ? 16.844 -28.125 -11.719 1 97.56 321 CYS B C 1
ATOM 6529 O O . CYS B 1 321 ? 17.078 -28.797 -12.727 1 97.56 321 CYS B O 1
ATOM 6531 N N . ALA B 1 322 ? 16.125 -28.531 -10.695 1 97.62 322 ALA B N 1
ATOM 6532 C CA . ALA B 1 322 ? 15.617 -29.906 -10.68 1 97.62 322 ALA B CA 1
ATOM 6533 C C . ALA B 1 322 ? 14.594 -30.125 -11.797 1 97.62 322 ALA B C 1
ATOM 6535 O O . ALA B 1 322 ? 14.602 -31.172 -12.453 1 97.62 322 ALA B O 1
ATOM 6536 N N . GLN B 1 323 ? 13.758 -29.172 -12.062 1 97.62 323 GLN B N 1
ATOM 6537 C CA . GLN B 1 323 ? 12.727 -29.297 -13.094 1 97.62 323 GLN B CA 1
ATOM 6538 C C . GLN B 1 323 ? 13.352 -29.406 -14.484 1 97.62 323 GLN B C 1
ATOM 6540 O O . GLN B 1 323 ? 12.977 -30.266 -15.273 1 97.62 323 GLN B O 1
ATOM 6545 N N . VAL B 1 324 ? 14.336 -28.562 -14.727 1 97.44 324 VAL B N 1
ATOM 6546 C CA . VAL B 1 324 ? 14.906 -28.531 -16.062 1 97.44 324 VAL B CA 1
ATOM 6547 C C . VAL B 1 324 ? 15.852 -29.703 -16.266 1 97.44 324 VAL B C 1
ATOM 6549 O O . VAL B 1 324 ? 16.031 -30.188 -17.375 1 97.44 324 VAL B O 1
ATOM 6552 N N . TYR B 1 325 ? 16.438 -30.172 -15.172 1 96.94 325 TYR B N 1
ATOM 6553 C CA . TYR B 1 325 ? 17.359 -31.312 -15.258 1 96.94 325 TYR B CA 1
ATOM 6554 C C . TYR B 1 325 ? 16.594 -32.625 -15.461 1 96.94 325 TYR B C 1
ATOM 6556 O O . TYR B 1 325 ? 17.016 -33.469 -16.25 1 96.94 325 TYR B O 1
ATOM 6564 N N . LEU B 1 326 ? 15.422 -32.75 -14.836 1 97.44 326 LEU B N 1
ATOM 6565 C CA . LEU B 1 326 ? 14.781 -34.062 -14.742 1 97.44 326 LEU B CA 1
ATOM 6566 C C . LEU B 1 326 ? 13.664 -34.188 -15.773 1 97.44 326 LEU B C 1
ATOM 6568 O O . LEU B 1 326 ? 13.312 -35.312 -16.172 1 97.44 326 LEU B O 1
ATOM 6572 N N . TYR B 1 327 ? 13.117 -33.094 -16.172 1 98.06 327 TYR B N 1
ATOM 6573 C CA . TYR B 1 327 ? 11.922 -33.219 -17 1 98.06 327 TYR B CA 1
ATOM 6574 C C . TYR B 1 327 ? 12.031 -32.344 -18.25 1 98.06 327 TYR B C 1
ATOM 6576 O O . TYR B 1 327 ? 12.883 -31.453 -18.312 1 98.06 327 TYR B O 1
ATOM 6584 N N . LYS B 1 328 ? 11.164 -32.719 -19.219 1 97.06 328 LYS B N 1
ATOM 6585 C CA . LYS B 1 328 ? 11.031 -31.969 -20.469 1 97.06 328 LYS B CA 1
ATOM 6586 C C . LYS B 1 328 ? 9.57 -31.734 -20.828 1 97.06 328 LYS B C 1
ATOM 6588 O O . LYS B 1 328 ? 8.727 -32.594 -20.625 1 97.06 328 LYS B O 1
ATOM 6593 N N . GLY B 1 329 ? 9.32 -30.5 -21.297 1 96.88 329 GLY B N 1
ATOM 6594 C CA . GLY B 1 329 ? 7.969 -30.188 -21.719 1 96.88 329 GLY B CA 1
ATOM 6595 C C . GLY B 1 329 ? 7.102 -29.641 -20.609 1 96.88 329 GLY B C 1
ATOM 6596 O O . GLY B 1 329 ? 7.434 -29.797 -19.422 1 96.88 329 GLY B O 1
ATOM 6597 N N . TYR B 1 330 ? 6.117 -29 -20.938 1 96.44 330 TYR B N 1
ATOM 6598 C CA . TYR B 1 330 ? 5.156 -28.438 -20 1 96.44 330 TYR B CA 1
ATOM 6599 C C . TYR B 1 330 ? 3.83 -28.141 -20.688 1 96.44 330 TYR B C 1
ATOM 6601 O O . TYR B 1 330 ? 3.777 -27.969 -21.906 1 96.44 330 TYR B O 1
ATOM 6609 N N . ILE B 1 331 ? 2.793 -28.25 -19.938 1 95.94 331 ILE B N 1
ATOM 6610 C CA . ILE B 1 331 ? 1.47 -27.922 -20.469 1 95.94 331 ILE B CA 1
ATOM 6611 C C . ILE B 1 331 ? 1.074 -26.516 -20.016 1 95.94 331 ILE B C 1
ATOM 6613 O O . ILE B 1 331 ? 0.843 -26.281 -18.828 1 95.94 331 ILE B O 1
ATOM 6617 N N . LEU B 1 332 ? 0.991 -25.656 -20.922 1 92.69 332 LEU B N 1
ATOM 6618 C CA . LEU B 1 332 ? 0.541 -24.297 -20.625 1 92.69 332 LEU B CA 1
ATOM 6619 C C . LEU B 1 332 ? -0.98 -24.234 -20.531 1 92.69 332 LEU B C 1
ATOM 6621 O O . LEU B 1 332 ? -1.679 -24.828 -21.359 1 92.69 332 LEU B O 1
ATOM 6625 N N . GLN B 1 333 ? -1.42 -23.562 -19.562 1 88.31 333 GLN B N 1
ATOM 6626 C CA . GLN B 1 333 ? -2.859 -23.453 -19.344 1 88.31 333 GLN B CA 1
ATOM 6627 C C . GLN B 1 333 ? -3.527 -22.672 -20.484 1 88.31 333 GLN B C 1
ATOM 6629 O O . GLN B 1 333 ? -4.629 -23.016 -20.906 1 88.31 333 GLN B O 1
ATOM 6634 N N . ASP B 1 334 ? -2.941 -21.531 -20.875 1 81.75 334 ASP B N 1
ATOM 6635 C CA . ASP B 1 334 ? -3.406 -20.734 -22 1 81.75 334 ASP B CA 1
ATOM 6636 C C . ASP B 1 334 ? -2.242 -20.016 -22.672 1 81.75 334 ASP B C 1
ATOM 6638 O O . ASP B 1 334 ? -1.08 -20.266 -22.359 1 81.75 334 ASP B O 1
ATOM 6642 N N . ARG B 1 335 ? -2.609 -19.281 -23.609 1 79.38 335 ARG B N 1
ATOM 6643 C CA . ARG B 1 335 ? -1.582 -18.625 -24.422 1 79.38 335 ARG B CA 1
ATOM 6644 C C . ARG B 1 335 ? -1.061 -17.375 -23.719 1 79.38 335 ARG B C 1
ATOM 6646 O O . ARG B 1 335 ? -0.008 -16.844 -24.078 1 79.38 335 ARG B O 1
ATOM 6653 N N . TYR B 1 336 ? -1.727 -17.078 -22.672 1 74.75 336 TYR B N 1
ATOM 6654 C CA . TYR B 1 336 ? -1.388 -15.805 -22.047 1 74.75 336 TYR B CA 1
ATOM 6655 C C . TYR B 1 336 ? -0.629 -16.016 -20.75 1 74.75 336 TYR B C 1
ATOM 6657 O O . TYR B 1 336 ? 0.041 -15.094 -20.266 1 74.75 336 TYR B O 1
ATOM 6665 N N . LYS B 1 337 ? -0.777 -17.203 -20.344 1 67.94 337 LYS B N 1
ATOM 6666 C CA . LYS B 1 337 ? -0.056 -17.5 -19.109 1 67.94 337 LYS B CA 1
ATOM 6667 C C . LYS B 1 337 ? 1.451 -17.375 -19.312 1 67.94 337 LYS B C 1
ATOM 6669 O O . LYS B 1 337 ? 2.002 -17.906 -20.281 1 67.94 337 LYS B O 1
ATOM 6674 N N . TYR B 1 338 ? 2.172 -16.578 -18.578 1 60.31 338 TYR B N 1
ATOM 6675 C CA . TYR B 1 338 ? 3.619 -16.406 -18.531 1 60.31 338 TYR B CA 1
ATOM 6676 C C . TYR B 1 338 ? 4.094 -15.477 -19.641 1 60.31 338 TYR B C 1
ATOM 6678 O O . TYR B 1 338 ? 5.262 -15.516 -20.031 1 60.31 338 TYR B O 1
ATOM 6686 N N . GLN B 1 339 ? 3.014 -14.938 -20.375 1 62.06 339 GLN B N 1
ATOM 6687 C CA . GLN B 1 339 ? 3.416 -13.883 -21.297 1 62.06 339 GLN B CA 1
ATOM 6688 C C . GLN B 1 339 ? 3.932 -12.656 -20.547 1 62.06 339 GLN B C 1
ATOM 6690 O O . GLN B 1 339 ? 3.193 -12.031 -19.781 1 62.06 339 GLN B O 1
ATOM 6695 N N . LEU B 1 340 ? 5.125 -12.539 -20.656 1 54.59 340 LEU B N 1
ATOM 6696 C CA . LEU B 1 340 ? 5.848 -11.516 -19.906 1 54.59 340 LEU B CA 1
ATOM 6697 C C . LEU B 1 340 ? 5.355 -10.117 -20.266 1 54.59 340 LEU B C 1
ATOM 6699 O O . LEU B 1 340 ? 5.488 -9.18 -19.484 1 54.59 340 LEU B O 1
ATOM 6703 N N . GLU B 1 341 ? 4.914 -10.047 -21.5 1 50.12 341 GLU B N 1
ATOM 6704 C CA . GLU B 1 341 ? 4.477 -8.734 -21.969 1 50.12 341 GLU B CA 1
ATOM 6705 C C . GLU B 1 341 ? 3.234 -8.266 -21.219 1 50.12 341 GLU B C 1
ATOM 6707 O O . GLU B 1 341 ? 3.002 -7.066 -21.078 1 50.12 341 GLU B O 1
ATOM 6712 N N . ASN B 1 342 ? 2.418 -9.188 -20.938 1 48.34 342 ASN B N 1
ATOM 6713 C CA . ASN B 1 342 ? 1.129 -8.82 -20.359 1 48.34 342 ASN B CA 1
ATOM 6714 C C . ASN B 1 342 ? 1.192 -8.75 -18.844 1 48.34 342 ASN B C 1
ATOM 6716 O O . ASN B 1 342 ? 0.223 -8.352 -18.188 1 48.34 342 ASN B O 1
ATOM 6720 N N . ARG B 1 343 ? 2.105 -9.523 -18.406 1 48 343 ARG B N 1
ATOM 6721 C CA . ARG B 1 343 ? 2.092 -9.609 -16.938 1 48 343 ARG B CA 1
ATOM 6722 C C . ARG B 1 343 ? 3.111 -8.656 -16.328 1 48 343 ARG B C 1
ATOM 6724 O O . ARG B 1 343 ? 4.289 -8.68 -16.688 1 48 343 ARG B O 1
ATOM 6731 N N . HIS B 1 344 ? 2.797 -7.484 -16.234 1 42.31 344 HIS B N 1
ATOM 6732 C CA . HIS B 1 344 ? 3.787 -6.73 -15.484 1 42.31 344 HIS B CA 1
ATOM 6733 C C . HIS B 1 344 ? 4.34 -7.551 -14.32 1 42.31 344 HIS B C 1
ATOM 6735 O O . HIS B 1 344 ? 3.635 -7.801 -13.344 1 42.31 344 HIS B O 1
ATOM 6741 N N . PRO B 1 345 ? 5.062 -8.742 -14.719 1 40.19 345 PRO B N 1
ATOM 6742 C CA . PRO B 1 345 ? 5.469 -9.234 -13.398 1 40.19 345 PRO B CA 1
ATOM 6743 C C . PRO B 1 345 ? 5.32 -8.172 -12.305 1 40.19 345 PRO B C 1
ATOM 6745 O O . PRO B 1 345 ? 5.109 -6.996 -12.609 1 40.19 345 PRO B O 1
ATOM 6748 N N . TYR B 1 346 ? 6.23 -8.133 -11.188 1 40.66 346 TYR B N 1
ATOM 6749 C CA . TYR B 1 346 ? 6.125 -7.117 -10.141 1 40.66 346 TYR B CA 1
ATOM 6750 C C . TYR B 1 346 ? 5.965 -5.727 -10.75 1 40.66 346 TYR B C 1
ATOM 6752 O O . TYR B 1 346 ? 6.883 -5.219 -11.398 1 40.66 346 TYR B O 1
ATOM 6760 N N . LEU B 1 347 ? 4.758 -5.402 -11.422 1 43.25 347 LEU B N 1
ATOM 6761 C CA . LEU B 1 347 ? 4.258 -4.082 -11.789 1 43.25 347 LEU B CA 1
ATOM 6762 C C . LEU B 1 347 ? 5.18 -2.988 -11.258 1 43.25 347 LEU B C 1
ATOM 6764 O O . LEU B 1 347 ? 5.137 -1.852 -11.734 1 43.25 347 LEU B O 1
ATOM 6768 N N . LEU B 1 348 ? 5.867 -3.414 -10.219 1 42.03 348 LEU B N 1
ATOM 6769 C CA . LEU B 1 348 ? 6.496 -2.281 -9.555 1 42.03 348 LEU B CA 1
ATOM 6770 C C . LEU B 1 348 ? 7.98 -2.205 -9.898 1 42.03 348 LEU B C 1
ATOM 6772 O O . LEU B 1 348 ? 8.695 -1.329 -9.398 1 42.03 348 LEU B O 1
ATOM 6776 N N . MET B 1 349 ? 8.508 -3.445 -10.5 1 49.41 349 MET B N 1
ATOM 6777 C CA . MET B 1 349 ? 9.945 -3.25 -10.648 1 49.41 349 MET B CA 1
ATOM 6778 C C . MET B 1 349 ? 10.266 -2.525 -11.953 1 49.41 349 MET B C 1
ATOM 6780 O O . MET B 1 349 ? 9.742 -2.885 -13.016 1 49.41 349 MET B O 1
ATOM 6784 N N . GLU B 1 350 ? 10.797 -1.459 -11.797 1 51.28 350 GLU B N 1
ATOM 6785 C CA . GLU B 1 350 ? 11.289 -0.618 -12.891 1 51.28 350 GLU B CA 1
ATOM 6786 C C . GLU B 1 350 ? 12.266 -1.379 -13.773 1 51.28 350 GLU B C 1
ATOM 6788 O O . GLU B 1 350 ? 12.305 -1.165 -14.992 1 51.28 350 GLU B O 1
ATOM 6793 N N . HIS B 1 351 ? 12.984 -2.377 -13.211 1 55.53 351 HIS B N 1
ATOM 6794 C CA . HIS B 1 351 ? 14.07 -2.977 -13.984 1 55.53 351 HIS B CA 1
ATOM 6795 C C . HIS B 1 351 ? 13.617 -4.27 -14.656 1 55.53 351 HIS B C 1
ATOM 6797 O O . HIS B 1 351 ? 12.953 -5.098 -14.031 1 55.53 351 HIS B O 1
ATOM 6803 N N . ASP B 1 352 ? 13.719 -4.324 -15.945 1 66.5 352 ASP B N 1
ATOM 6804 C CA . ASP B 1 352 ? 13.422 -5.508 -16.75 1 66.5 352 ASP B CA 1
ATOM 6805 C C . ASP B 1 352 ? 14.562 -6.516 -16.672 1 66.5 352 ASP B C 1
ATOM 6807 O O . ASP B 1 352 ? 15.648 -6.273 -17.219 1 66.5 352 ASP B O 1
ATOM 6811 N N . PHE B 1 353 ? 14.453 -7.66 -16.016 1 75.88 353 PHE B N 1
ATOM 6812 C CA . PHE B 1 353 ? 15.5 -8.656 -15.812 1 75.88 353 PHE B CA 1
ATOM 6813 C C . PHE B 1 353 ? 15.422 -9.742 -16.875 1 75.88 353 PHE B C 1
ATOM 6815 O O . PHE B 1 353 ? 16.109 -10.766 -16.781 1 75.88 353 PHE B O 1
ATOM 6822 N N . LYS B 1 354 ? 14.672 -9.578 -17.969 1 80.38 354 LYS B N 1
ATOM 6823 C CA . LYS B 1 354 ? 14.523 -10.586 -19.016 1 80.38 354 LYS B CA 1
ATOM 6824 C C . LYS B 1 354 ? 15.836 -10.82 -19.75 1 80.38 354 LYS B C 1
ATOM 6826 O O . LYS B 1 354 ? 16.203 -11.961 -20.031 1 80.38 354 LYS B O 1
ATOM 6831 N N . GLU B 1 355 ? 16.484 -9.781 -19.984 1 81.62 355 GLU B N 1
ATOM 6832 C CA . GLU B 1 355 ? 17.75 -9.891 -20.688 1 81.62 355 GLU B CA 1
ATOM 6833 C C . GLU B 1 355 ? 18.797 -10.602 -19.844 1 81.62 355 GLU B C 1
ATOM 6835 O O . GLU B 1 355 ? 19.578 -11.406 -20.359 1 81.62 355 GLU B O 1
ATOM 6840 N N . THR B 1 356 ? 18.797 -10.266 -18.641 1 86.81 356 THR B N 1
ATOM 6841 C CA . THR B 1 356 ? 19.719 -10.922 -17.719 1 86.81 356 THR B CA 1
ATOM 6842 C C . THR B 1 356 ? 19.453 -12.414 -17.641 1 86.81 356 THR B C 1
ATOM 6844 O O . THR B 1 356 ? 20.375 -13.227 -17.609 1 86.81 356 THR B O 1
ATOM 6847 N N . ALA B 1 357 ? 18.188 -12.773 -17.625 1 87.25 357 ALA B N 1
ATOM 6848 C CA . ALA B 1 357 ? 17.797 -14.188 -17.594 1 87.25 357 ALA B CA 1
ATOM 6849 C C . ALA B 1 357 ? 18.312 -14.914 -18.828 1 87.25 357 ALA B C 1
ATOM 6851 O O . ALA B 1 357 ? 18.828 -16.031 -18.734 1 87.25 357 ALA B O 1
ATOM 6852 N N . GLU B 1 358 ? 18.125 -14.273 -19.953 1 86.44 358 GLU B N 1
ATOM 6853 C CA . GLU B 1 358 ? 18.562 -14.883 -21.219 1 86.44 358 GLU B CA 1
ATOM 6854 C C . GLU B 1 358 ? 20.062 -15.125 -21.219 1 86.44 358 GLU B C 1
ATOM 6856 O O . GLU B 1 358 ? 20.531 -16.156 -21.719 1 86.44 358 GLU B O 1
ATOM 6861 N N . GLU B 1 359 ? 20.797 -14.188 -20.703 1 90.06 359 GLU B N 1
ATOM 6862 C CA . GLU B 1 359 ? 22.25 -14.344 -20.641 1 90.06 359 GLU B CA 1
ATOM 6863 C C . GLU B 1 359 ? 22.641 -15.508 -19.734 1 90.06 359 GLU B C 1
ATOM 6865 O O . GLU B 1 359 ? 23.5 -16.312 -20.094 1 90.06 359 GLU B O 1
ATOM 6870 N N . ILE B 1 360 ? 21.984 -15.602 -18.656 1 92.56 360 ILE B N 1
ATOM 6871 C CA . ILE B 1 360 ? 22.281 -16.656 -17.688 1 92.56 360 ILE B CA 1
ATOM 6872 C C . ILE B 1 360 ? 21.906 -18.016 -18.281 1 92.56 360 ILE B C 1
ATOM 6874 O O . ILE B 1 360 ? 22.672 -18.969 -18.203 1 92.56 360 ILE B O 1
ATOM 6878 N N . PHE B 1 361 ? 20.75 -18.078 -18.938 1 92.62 361 PHE B N 1
ATOM 6879 C CA . PHE B 1 361 ? 20.25 -19.359 -19.453 1 92.62 361 PHE B CA 1
ATOM 6880 C C . PHE B 1 361 ? 21.016 -19.766 -2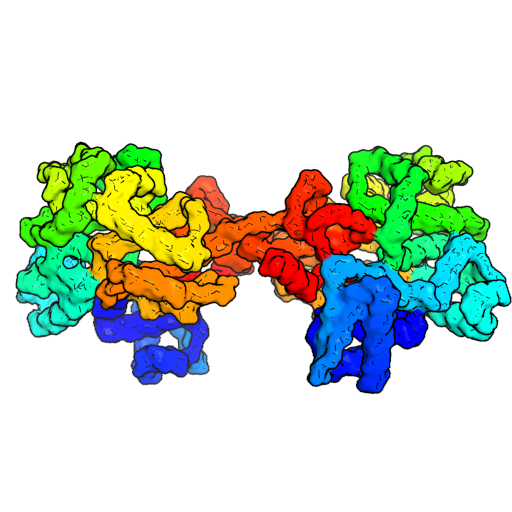0.703 1 92.62 361 PHE B C 1
ATOM 6882 O O . PHE B 1 361 ? 21.078 -20.953 -21.047 1 92.62 361 PHE B O 1
ATOM 6889 N N . HIS B 1 362 ? 21.547 -18.797 -21.375 1 91.5 362 HIS B N 1
ATOM 6890 C CA . HIS B 1 362 ? 22.422 -19.109 -22.5 1 91.5 362 HIS B CA 1
ATOM 6891 C C . HIS B 1 362 ? 23.703 -19.812 -22.031 1 91.5 362 HIS B C 1
ATOM 6893 O O . HIS B 1 362 ? 24.234 -20.672 -22.734 1 91.5 362 HIS B O 1
ATOM 6899 N N . ALA B 1 363 ? 24.109 -19.406 -20.906 1 93.88 363 ALA B N 1
ATOM 6900 C CA . ALA B 1 363 ? 25.328 -20 -20.328 1 93.88 363 ALA B CA 1
ATOM 6901 C C . ALA B 1 363 ? 25.047 -21.406 -19.797 1 93.88 363 ALA B C 1
ATOM 6903 O O . ALA B 1 363 ? 25.969 -22.188 -19.578 1 93.88 363 ALA B O 1
ATOM 6904 N N . LEU B 1 364 ? 23.812 -21.719 -19.547 1 95.25 364 LEU B N 1
ATOM 6905 C CA . LEU B 1 364 ? 23.406 -23.016 -19.031 1 95.25 364 LEU B CA 1
ATOM 6906 C C . LEU B 1 364 ? 22.406 -23.688 -19.969 1 95.25 364 LEU B C 1
ATOM 6908 O O . LEU B 1 364 ? 21.203 -23.625 -19.766 1 95.25 364 LEU B O 1
ATOM 6912 N N . PRO B 1 365 ? 22.828 -24.453 -20.859 1 91.38 365 PRO B N 1
ATOM 6913 C CA . PRO B 1 365 ? 21.984 -25.016 -21.922 1 91.38 365 PRO B CA 1
ATOM 6914 C C . PRO B 1 365 ? 20.812 -25.828 -21.391 1 91.38 365 PRO B C 1
ATOM 6916 O O . PRO B 1 365 ? 19.781 -25.938 -22.047 1 91.38 365 PRO B O 1
ATOM 6919 N N . THR B 1 366 ? 20.922 -26.375 -20.203 1 93.81 366 THR B N 1
ATOM 6920 C CA . THR B 1 366 ? 19.859 -27.156 -19.609 1 93.81 366 THR B CA 1
ATOM 6921 C C . THR B 1 366 ? 18.594 -26.328 -19.438 1 93.81 366 THR B C 1
ATOM 6923 O O . THR B 1 366 ? 17.484 -26.875 -19.391 1 93.81 366 THR B O 1
ATOM 6926 N N . PHE B 1 367 ? 18.781 -25.031 -19.406 1 94.69 367 PHE B N 1
ATOM 6927 C CA . PHE B 1 367 ? 17.656 -24.125 -19.188 1 94.69 367 PHE B CA 1
ATOM 6928 C C . PHE B 1 367 ? 17.031 -23.719 -20.516 1 94.69 367 PHE B C 1
ATOM 6930 O O . PHE B 1 367 ? 16.031 -23 -20.547 1 94.69 367 PHE B O 1
ATOM 6937 N N . GLN B 1 368 ? 17.531 -24.234 -21.625 1 92.88 368 GLN B N 1
ATOM 6938 C CA . GLN B 1 368 ? 17.016 -23.969 -22.953 1 92.88 368 GLN B CA 1
ATOM 6939 C C . GLN B 1 368 ? 16.75 -25.266 -23.719 1 92.88 368 GLN B C 1
ATOM 6941 O O . GLN B 1 368 ? 17.453 -25.594 -24.656 1 92.88 368 GLN B O 1
ATOM 6946 N N . GLN B 1 369 ? 15.641 -25.859 -23.344 1 93.19 369 GLN B N 1
ATOM 6947 C CA . GLN B 1 369 ? 15.297 -27.141 -23.938 1 93.19 369 GLN B CA 1
ATOM 6948 C C . GLN B 1 369 ? 14.516 -26.953 -25.234 1 93.19 369 GLN B C 1
ATOM 6950 O O . GLN B 1 369 ? 14.391 -27.891 -26.031 1 93.19 369 GLN B O 1
ATOM 6955 N N . GLY B 1 370 ? 14.031 -25.75 -25.438 1 92.31 370 GLY B N 1
ATOM 6956 C CA . GLY B 1 370 ? 13.234 -25.484 -26.625 1 92.31 370 GLY B CA 1
ATOM 6957 C C . GLY B 1 370 ? 11.789 -25.953 -26.484 1 92.31 370 GLY B C 1
ATOM 6958 O O . GLY B 1 370 ? 11.141 -26.266 -27.484 1 92.31 370 GLY B O 1
ATOM 6959 N N . THR B 1 371 ? 11.312 -26.188 -25.281 1 94.62 371 THR B N 1
ATOM 6960 C CA . THR B 1 371 ? 9.938 -26.594 -24.984 1 94.62 371 THR B CA 1
ATOM 6961 C C . THR B 1 371 ? 9.227 -25.516 -24.172 1 94.62 371 THR B C 1
ATOM 6963 O O . THR B 1 371 ? 9.82 -24.484 -23.828 1 94.62 371 THR B O 1
ATOM 6966 N N . ASP B 1 372 ? 7.977 -25.703 -23.922 1 93.75 372 ASP B N 1
ATOM 6967 C CA . ASP B 1 372 ? 7.191 -24.719 -23.156 1 93.75 372 ASP B CA 1
ATOM 6968 C C . ASP B 1 372 ? 7.617 -24.688 -21.703 1 93.75 372 ASP B C 1
ATOM 6970 O O . ASP B 1 372 ? 7.273 -23.766 -20.969 1 93.75 372 ASP B O 1
ATOM 6974 N N . LEU B 1 373 ? 8.383 -25.688 -21.25 1 95.5 373 LEU B N 1
ATOM 6975 C CA . LEU B 1 373 ? 8.945 -25.656 -19.906 1 95.5 373 LEU B CA 1
ATOM 6976 C C . LEU B 1 373 ? 9.844 -24.438 -19.734 1 95.5 373 LEU B C 1
ATOM 6978 O O . LEU B 1 373 ? 9.906 -23.859 -18.641 1 95.5 373 LEU B O 1
ATOM 6982 N N . ASP B 1 374 ? 10.523 -24.016 -20.797 1 93.38 374 ASP B N 1
ATOM 6983 C CA . ASP B 1 374 ? 11.406 -22.859 -20.75 1 93.38 374 ASP B CA 1
ATOM 6984 C C . ASP B 1 374 ? 10.641 -21.609 -20.344 1 93.38 374 ASP B C 1
ATOM 6986 O O . ASP B 1 374 ? 11.156 -20.781 -19.578 1 93.38 374 ASP B O 1
ATOM 6990 N N . LYS B 1 375 ? 9.438 -21.484 -20.844 1 89.38 375 LYS B N 1
ATOM 6991 C CA . LYS B 1 375 ? 8.617 -20.328 -20.516 1 89.38 375 LYS B CA 1
ATOM 6992 C C . LYS B 1 375 ? 8.25 -20.312 -19.031 1 89.38 375 LYS B C 1
ATOM 6994 O O . LYS B 1 375 ? 8.305 -19.266 -18.375 1 89.38 375 LYS B O 1
ATOM 6999 N N . LYS B 1 376 ? 7.906 -21.438 -18.547 1 91.06 376 LYS B N 1
ATOM 7000 C CA . LYS B 1 376 ? 7.539 -21.562 -17.125 1 91.06 376 LYS B CA 1
ATOM 7001 C C . LYS B 1 376 ? 8.727 -21.25 -16.234 1 91.06 376 LYS B C 1
ATOM 7003 O O . LYS B 1 376 ? 8.586 -20.516 -15.25 1 91.06 376 LYS B O 1
ATOM 7008 N N . ILE B 1 377 ? 9.859 -21.797 -16.594 1 93.25 377 ILE B N 1
ATOM 7009 C CA . ILE B 1 377 ? 11.062 -21.625 -15.773 1 93.25 377 ILE B CA 1
ATOM 7010 C C . ILE B 1 377 ? 11.484 -20.156 -15.773 1 93.25 377 ILE B C 1
ATOM 7012 O O . ILE B 1 377 ? 11.852 -19.609 -14.734 1 93.25 377 ILE B O 1
ATOM 7016 N N . LEU B 1 378 ? 11.445 -19.562 -16.938 1 89.94 378 LEU B N 1
ATOM 7017 C CA . LEU B 1 378 ? 11.773 -18.141 -17.031 1 89.94 378 LEU B CA 1
ATOM 7018 C C . LEU B 1 378 ? 10.844 -17.312 -16.156 1 89.94 378 LEU B C 1
ATOM 7020 O O . LEU B 1 378 ? 11.289 -16.422 -15.445 1 89.94 378 LEU B O 1
ATOM 7024 N N . TRP B 1 379 ? 9.594 -17.656 -16.219 1 86.5 379 TRP B N 1
ATOM 7025 C CA . TRP B 1 379 ? 8.602 -16.938 -15.422 1 86.5 379 TRP B CA 1
ATOM 7026 C C . TRP B 1 379 ? 8.891 -17.078 -13.93 1 86.5 379 TRP B C 1
ATOM 7028 O O . TRP B 1 379 ? 8.875 -16.094 -13.188 1 86.5 379 TRP B O 1
ATOM 7038 N N . GLU B 1 380 ? 9.148 -18.25 -13.477 1 88.75 380 GLU B N 1
ATOM 7039 C CA . GLU B 1 380 ? 9.414 -18.5 -12.062 1 88.75 380 GLU B CA 1
ATOM 7040 C C . GLU B 1 380 ? 10.719 -17.828 -11.617 1 88.75 380 GLU B C 1
ATOM 7042 O O . GLU B 1 380 ? 10.812 -17.328 -10.492 1 88.75 380 GLU B O 1
ATOM 7047 N N . TRP B 1 381 ? 11.703 -17.844 -12.516 1 90.31 381 TRP B N 1
ATOM 7048 C CA . TRP B 1 381 ? 12.969 -17.188 -12.211 1 90.31 381 TRP B CA 1
ATOM 7049 C C . TRP B 1 381 ? 12.781 -15.68 -12.047 1 90.31 381 TRP B C 1
ATOM 7051 O O . TRP B 1 381 ? 13.32 -15.078 -11.117 1 90.31 381 TRP B O 1
ATOM 7061 N N . LEU B 1 382 ? 12.039 -15.148 -12.938 1 84 382 LEU B N 1
ATOM 7062 C CA . LEU B 1 382 ? 11.781 -13.711 -12.859 1 84 382 LEU B CA 1
ATOM 7063 C C . LEU B 1 382 ? 11.047 -13.352 -11.57 1 84 382 LEU B C 1
ATOM 7065 O O . LEU B 1 382 ? 11.328 -12.32 -10.961 1 84 382 LEU B O 1
ATOM 7069 N N . GLN B 1 383 ? 10.141 -14.203 -11.164 1 82.44 383 GLN B N 1
ATOM 7070 C CA . GLN B 1 383 ? 9.438 -13.992 -9.906 1 82.44 383 GLN B CA 1
ATOM 7071 C C . GLN B 1 383 ? 10.406 -14.031 -8.727 1 82.44 383 GLN B C 1
ATOM 7073 O O . GLN B 1 383 ? 10.258 -13.273 -7.77 1 82.44 383 GLN B O 1
ATOM 7078 N N . LEU B 1 384 ? 11.32 -14.922 -8.797 1 86.62 384 LEU B N 1
ATOM 7079 C CA . LEU B 1 384 ? 12.305 -15.047 -7.73 1 86.62 384 LEU B CA 1
ATOM 7080 C C . LEU B 1 384 ? 13.188 -13.805 -7.656 1 86.62 384 LEU B C 1
ATOM 7082 O O . LEU B 1 384 ? 13.492 -13.32 -6.566 1 86.62 384 LEU B O 1
ATOM 7086 N N . ILE B 1 385 ? 13.586 -13.289 -8.766 1 82.44 385 ILE B N 1
ATOM 7087 C CA . ILE B 1 385 ? 14.43 -12.094 -8.812 1 82.44 385 ILE B CA 1
ATOM 7088 C C . ILE B 1 385 ? 13.664 -10.898 -8.242 1 82.44 385 ILE B C 1
ATOM 7090 O O . ILE B 1 385 ? 14.234 -10.078 -7.52 1 82.44 385 ILE B O 1
ATOM 7094 N N . GLU B 1 386 ? 12.43 -10.906 -8.586 1 75.88 386 GLU B N 1
ATOM 7095 C CA . GLU B 1 386 ? 11.602 -9.836 -8.047 1 75.88 386 GLU B CA 1
ATOM 7096 C C . GLU B 1 386 ? 11.5 -9.93 -6.523 1 75.88 386 GLU B C 1
ATOM 7098 O O . GLU B 1 386 ? 11.539 -8.914 -5.828 1 75.88 386 GLU B O 1
ATOM 7103 N N . TYR B 1 387 ? 11.344 -11.016 -6.051 1 77.94 387 TYR B N 1
ATOM 7104 C CA . TYR B 1 387 ? 11.305 -11.258 -4.613 1 77.94 387 TYR B CA 1
ATOM 7105 C C . TYR B 1 387 ? 12.602 -10.812 -3.951 1 77.94 387 TYR B C 1
ATOM 7107 O O . TYR B 1 387 ? 12.586 -10.172 -2.9 1 77.94 387 TYR B O 1
ATOM 7115 N N . MET B 1 388 ? 13.656 -11.25 -4.562 1 77.06 388 MET B N 1
ATOM 7116 C CA . MET B 1 388 ? 14.969 -10.906 -4.02 1 77.06 388 MET B CA 1
ATOM 7117 C C . MET B 1 388 ? 15.18 -9.398 -4.016 1 77.06 388 MET B C 1
ATOM 7119 O O . MET B 1 388 ? 15.75 -8.844 -3.07 1 77.06 388 MET B O 1
ATOM 7123 N N . ALA B 1 389 ? 14.742 -8.836 -5.062 1 69.38 389 ALA B N 1
ATOM 7124 C CA . ALA B 1 389 ? 14.883 -7.387 -5.168 1 69.38 389 ALA B CA 1
ATOM 7125 C C . ALA B 1 389 ? 14.055 -6.676 -4.105 1 69.38 389 ALA B C 1
ATOM 7127 O O . ALA B 1 389 ? 14.484 -5.66 -3.553 1 69.38 389 ALA B O 1
ATOM 7128 N N . GLU B 1 390 ? 12.922 -7.199 -3.895 1 63.12 390 GLU B N 1
ATOM 7129 C CA . GLU B 1 390 ? 12.016 -6.598 -2.918 1 63.12 390 GLU B CA 1
ATOM 7130 C C . GLU B 1 390 ? 12.516 -6.824 -1.493 1 63.12 390 GLU B C 1
ATOM 7132 O O . GLU B 1 390 ? 12.328 -5.973 -0.623 1 63.12 390 GLU B O 1
ATOM 7137 N N . ASN B 1 391 ? 12.977 -7.973 -1.249 1 59.34 391 ASN B N 1
ATOM 7138 C CA . ASN B 1 391 ? 13.312 -8.352 0.119 1 59.34 391 ASN B CA 1
ATOM 7139 C C . ASN B 1 391 ? 14.789 -8.094 0.424 1 59.34 391 ASN B C 1
ATOM 7141 O O . ASN B 1 391 ? 15.211 -8.188 1.576 1 59.34 391 ASN B O 1
ATOM 7145 N N . GLY B 1 392 ? 15.68 -8.195 -0.413 1 55.28 392 GLY B N 1
ATOM 7146 C CA . GLY B 1 392 ? 17.109 -7.992 -0.191 1 55.28 392 GLY B CA 1
ATOM 7147 C C . GLY B 1 392 ? 17.453 -6.574 0.225 1 55.28 392 GLY B C 1
ATOM 7148 O O . GLY B 1 392 ? 18.578 -6.301 0.638 1 55.28 392 GLY B O 1
ATOM 7149 N N . GLY B 1 393 ? 16.578 -5.59 -0.072 1 50.78 393 GLY B N 1
ATOM 7150 C CA . GLY B 1 393 ? 17.016 -4.223 0.179 1 50.78 393 GLY B CA 1
ATOM 7151 C C . GLY B 1 393 ? 17.031 -3.863 1.653 1 50.78 393 GLY B C 1
ATOM 7152 O O . GLY B 1 393 ? 16.438 -4.566 2.475 1 50.78 393 GLY B O 1
ATOM 7153 N N . GLN B 1 394 ? 18 -3.201 2.084 1 54.41 394 GLN B N 1
ATOM 7154 C CA . GLN B 1 394 ? 18.203 -2.646 3.418 1 54.41 394 GLN B CA 1
ATOM 7155 C C . GLN B 1 394 ? 16.922 -2.074 3.986 1 54.41 394 GLN B C 1
ATOM 7157 O O . GLN B 1 394 ? 16.203 -1.34 3.299 1 54.41 394 GLN B O 1
ATOM 7162 N N . HIS B 1 395 ? 16.359 -2.887 5.023 1 60.5 395 HIS B N 1
ATOM 7163 C CA . HIS B 1 395 ? 15.211 -2.359 5.754 1 60.5 395 HIS B CA 1
ATOM 7164 C C . HIS B 1 395 ? 15.398 -0.887 6.098 1 60.5 395 HIS B C 1
ATOM 7166 O O . HIS B 1 395 ? 16.406 -0.515 6.711 1 60.5 395 HIS B O 1
ATOM 7172 N N . MET B 1 396 ? 14.844 -0.052 5.379 1 75 396 MET B N 1
ATOM 7173 C CA . MET B 1 396 ? 14.93 1.378 5.664 1 75 396 MET B CA 1
ATOM 7174 C C . MET B 1 396 ? 13.867 1.792 6.68 1 75 396 MET B C 1
ATOM 7176 O O . MET B 1 396 ? 12.711 1.391 6.574 1 75 396 MET B O 1
ATOM 7180 N N . ARG B 1 397 ? 14.336 2.389 7.762 1 84.12 397 ARG B N 1
ATOM 7181 C CA . ARG B 1 397 ? 13.445 2.922 8.789 1 84.12 397 ARG B CA 1
ATOM 7182 C C . ARG B 1 397 ? 13.25 4.426 8.625 1 84.12 397 ARG B C 1
ATOM 7184 O O . ARG B 1 397 ? 14.219 5.191 8.672 1 84.12 397 ARG B O 1
ATOM 7191 N N . ILE B 1 398 ? 12.023 4.855 8.406 1 87.31 398 ILE B N 1
ATOM 7192 C CA . ILE B 1 398 ? 11.688 6.27 8.305 1 87.31 398 ILE B CA 1
ATOM 7193 C C . ILE B 1 398 ? 11.039 6.742 9.602 1 87.31 398 ILE B C 1
ATOM 7195 O O . ILE B 1 398 ? 10.031 6.188 10.039 1 87.31 398 ILE B O 1
ATOM 7199 N N . GLY B 1 399 ? 11.68 7.727 10.281 1 89.56 399 GLY B N 1
ATOM 7200 C CA . GLY B 1 399 ? 11.117 8.344 11.469 1 89.56 399 GLY B CA 1
ATOM 7201 C C . GLY B 1 399 ? 10.297 9.586 11.164 1 89.56 399 GLY B C 1
ATOM 7202 O O . GLY B 1 399 ? 10.781 10.516 10.516 1 89.56 399 GLY B O 1
ATOM 7203 N N . LEU B 1 400 ? 9.062 9.586 11.586 1 90 400 LEU B N 1
ATOM 7204 C CA . LEU B 1 400 ? 8.203 10.758 11.445 1 90 400 LEU B CA 1
ATOM 7205 C C . LEU B 1 400 ? 8.234 11.617 12.703 1 90 400 LEU B C 1
ATOM 7207 O O . LEU B 1 400 ? 7.664 11.25 13.727 1 90 400 LEU B O 1
ATOM 7211 N N . ASP B 1 401 ? 8.914 12.703 12.617 1 90.75 401 ASP B N 1
ATOM 7212 C CA . ASP B 1 401 ? 8.992 13.672 13.711 1 90.75 401 ASP B CA 1
ATOM 7213 C C . ASP B 1 401 ? 8.094 14.875 13.438 1 90.75 401 ASP B C 1
ATOM 7215 O O . ASP B 1 401 ? 8.555 15.906 12.938 1 90.75 401 ASP B O 1
ATOM 7219 N N . LEU B 1 402 ? 6.863 14.703 13.789 1 88.25 402 LEU B N 1
ATOM 7220 C CA . LEU B 1 402 ? 5.879 15.734 13.492 1 88.25 402 LEU B CA 1
ATOM 7221 C C . LEU B 1 402 ? 5.434 16.438 14.773 1 88.25 402 LEU B C 1
ATOM 7223 O O . LEU B 1 402 ? 5.285 15.797 15.82 1 88.25 402 LEU B O 1
ATOM 7227 N N . THR B 1 403 ? 5.316 17.672 14.727 1 87.69 403 THR B N 1
ATOM 7228 C CA . THR B 1 403 ? 4.812 18.469 15.844 1 87.69 403 THR B CA 1
ATOM 7229 C C . THR B 1 403 ? 3.301 18.641 15.734 1 87.69 403 THR B C 1
ATOM 7231 O O . THR B 1 403 ? 2.705 19.391 16.516 1 87.69 403 THR B O 1
ATOM 7234 N N . SER B 1 404 ? 2.736 17.938 14.82 1 80.56 404 SER B N 1
ATOM 7235 C CA . SER B 1 404 ? 1.303 18.047 14.57 1 80.56 404 SER B CA 1
ATOM 7236 C C . SER B 1 404 ? 0.513 17.094 15.469 1 80.56 404 SER B C 1
ATOM 7238 O O . SER B 1 404 ? 1.097 16.297 16.203 1 80.56 404 SER B O 1
ATOM 7240 N N . GLY B 1 405 ? -0.72 17.281 15.492 1 78.12 405 GLY B N 1
ATOM 7241 C CA . GLY B 1 405 ? -1.596 16.469 16.312 1 78.12 405 GLY B CA 1
ATOM 7242 C C . GLY B 1 405 ? -1.812 15.07 15.773 1 78.12 405 GLY B C 1
ATOM 7243 O O . GLY B 1 405 ? -1.231 14.703 14.75 1 78.12 405 GLY B O 1
ATOM 7244 N N . PHE B 1 406 ? -2.545 14.43 16.5 1 77.44 406 PHE B N 1
ATOM 7245 C CA . PHE B 1 406 ? -2.799 13.016 16.25 1 77.44 406 PHE B CA 1
ATOM 7246 C C . PHE B 1 406 ? -3.359 12.805 14.852 1 77.44 406 PHE B C 1
ATOM 7248 O O . PHE B 1 406 ? -2.902 11.922 14.117 1 77.44 406 PHE B O 1
ATOM 7255 N N . LEU B 1 407 ? -4.297 13.562 14.492 1 78.06 407 LEU B N 1
ATOM 7256 C CA . LEU B 1 407 ? -4.977 13.367 13.211 1 78.06 407 LEU B CA 1
ATOM 7257 C C . LEU B 1 407 ? -4.016 13.586 12.047 1 78.06 407 LEU B C 1
ATOM 7259 O O . LEU B 1 407 ? -4.016 12.812 11.086 1 78.06 407 LEU B O 1
ATOM 7263 N N . VAL B 1 408 ? -3.244 14.656 12.172 1 81.31 408 VAL B N 1
ATOM 7264 C CA . VAL B 1 408 ? -2.299 14.977 11.102 1 81.31 408 VAL B CA 1
ATOM 7265 C C . VAL B 1 408 ? -1.223 13.898 11.023 1 81.31 408 VAL B C 1
ATOM 7267 O O . VAL B 1 408 ? -0.838 13.469 9.93 1 81.31 408 VAL B O 1
ATOM 7270 N N . PHE B 1 409 ? -0.837 13.477 12.133 1 82.44 409 PHE B N 1
ATOM 7271 C CA . PHE B 1 409 ? 0.158 12.414 12.172 1 82.44 409 PHE B CA 1
ATOM 7272 C C . PHE B 1 409 ? -0.385 11.141 11.523 1 82.44 409 PHE B C 1
ATOM 7274 O O . PHE B 1 409 ? 0.284 10.523 10.695 1 82.44 409 PHE B O 1
ATOM 7281 N N . SER B 1 410 ? -1.534 10.789 11.992 1 78.19 410 SER B N 1
ATOM 7282 C CA . SER B 1 410 ? -2.141 9.555 11.492 1 78.19 410 SER B CA 1
ATOM 7283 C C . SER B 1 410 ? -2.324 9.609 9.977 1 78.19 410 SER B C 1
ATOM 7285 O O . SER B 1 410 ? -2.08 8.617 9.281 1 78.19 410 SER B O 1
ATOM 7287 N N . ARG B 1 411 ? -2.725 10.672 9.586 1 79.56 411 ARG B N 1
ATOM 7288 C CA . ARG B 1 411 ? -2.947 10.852 8.156 1 79.56 411 ARG B CA 1
ATOM 7289 C C . ARG B 1 411 ? -1.634 10.766 7.383 1 79.56 411 ARG B C 1
ATOM 7291 O O . ARG B 1 411 ? -1.542 10.062 6.375 1 79.56 411 ARG B O 1
ATOM 7298 N N . MET B 1 412 ? -0.652 11.539 7.812 1 83.75 412 MET B N 1
ATOM 7299 C CA . MET B 1 412 ? 0.631 11.578 7.117 1 83.75 412 MET B CA 1
ATOM 7300 C C . MET B 1 412 ? 1.299 10.203 7.137 1 83.75 412 MET B C 1
ATOM 7302 O O . MET B 1 412 ? 1.869 9.773 6.133 1 83.75 412 MET B O 1
ATOM 7306 N N . ALA B 1 413 ? 1.226 9.602 8.266 1 79.44 413 ALA B N 1
ATOM 7307 C CA . ALA B 1 413 ? 1.789 8.258 8.383 1 79.44 413 ALA B CA 1
ATOM 7308 C C . ALA B 1 413 ? 1.102 7.293 7.418 1 79.44 413 ALA B C 1
ATOM 7310 O O . ALA B 1 413 ? 1.762 6.48 6.766 1 79.44 413 ALA B O 1
ATOM 7311 N N . ALA B 1 414 ? -0.193 7.41 7.371 1 75.06 414 ALA B N 1
ATOM 7312 C CA . ALA B 1 414 ? -0.963 6.535 6.488 1 75.06 414 ALA B CA 1
ATOM 7313 C C . ALA B 1 414 ? -0.602 6.777 5.023 1 75.06 414 ALA B C 1
ATOM 7315 O O . ALA B 1 414 ? -0.477 5.828 4.246 1 75.06 414 ALA B O 1
ATOM 7316 N N . ILE B 1 415 ? -0.422 8.039 4.668 1 76.81 415 ILE B N 1
ATOM 7317 C CA . ILE B 1 415 ? -0.089 8.414 3.295 1 76.81 415 ILE B CA 1
ATOM 7318 C C . ILE B 1 415 ? 1.3 7.887 2.941 1 76.81 415 ILE B C 1
ATOM 7320 O O . ILE B 1 415 ? 1.498 7.312 1.866 1 76.81 415 ILE B O 1
ATOM 7324 N N . LEU B 1 416 ? 2.215 8.07 3.828 1 79.12 416 LEU B N 1
ATOM 7325 C CA . LEU B 1 416 ? 3.584 7.629 3.59 1 79.12 416 LEU B CA 1
ATOM 7326 C C . LEU B 1 416 ? 3.65 6.109 3.482 1 79.12 416 LEU B C 1
ATOM 7328 O O . LEU B 1 416 ? 4.371 5.57 2.639 1 79.12 416 LEU B O 1
ATOM 7332 N N . LYS B 1 417 ? 2.945 5.512 4.367 1 71.31 417 LYS B N 1
ATOM 7333 C CA . LYS B 1 417 ? 2.914 4.051 4.348 1 71.31 417 LYS B CA 1
ATOM 7334 C C . LYS B 1 417 ? 2.34 3.533 3.031 1 71.31 417 LYS B C 1
ATOM 7336 O O . LYS B 1 417 ? 2.861 2.576 2.455 1 71.31 417 LYS B O 1
ATOM 7341 N N . ARG B 1 418 ? 1.37 4.191 2.602 1 67 418 ARG B N 1
ATOM 7342 C CA . ARG B 1 418 ? 0.721 3.797 1.355 1 67 418 ARG B CA 1
ATOM 7343 C C . ARG B 1 418 ? 1.638 4.035 0.161 1 67 418 ARG B C 1
ATOM 7345 O O . ARG B 1 418 ? 1.676 3.229 -0.771 1 67 418 ARG B O 1
ATOM 7352 N N . TYR B 1 419 ? 2.285 5.078 0.231 1 69.5 419 TYR B N 1
ATOM 7353 C CA . TYR B 1 419 ? 3.113 5.488 -0.897 1 69.5 419 TYR B CA 1
ATOM 7354 C C . TYR B 1 419 ? 4.414 4.695 -0.936 1 69.5 419 TYR B C 1
ATOM 7356 O O . TYR B 1 419 ? 4.898 4.34 -2.012 1 69.5 419 TYR B O 1
ATOM 7364 N N . LEU B 1 420 ? 4.988 4.555 0.296 1 64.25 420 LEU B N 1
ATOM 7365 C CA . LEU B 1 420 ? 6.328 3.979 0.339 1 64.25 420 LEU B CA 1
ATOM 7366 C C . LEU B 1 420 ? 6.273 2.49 0.666 1 64.25 420 LEU B C 1
ATOM 7368 O O . LEU B 1 420 ? 7.195 1.742 0.336 1 64.25 420 LEU B O 1
ATOM 7372 N N . GLU B 1 421 ? 5.473 2.164 1.72 1 51.78 421 GLU B N 1
ATOM 7373 C CA . GLU B 1 421 ? 5.508 0.833 2.32 1 51.78 421 GLU B CA 1
ATOM 7374 C C . GLU B 1 421 ? 5.121 -0.24 1.307 1 51.78 421 GLU B C 1
ATOM 7376 O O . GLU B 1 421 ? 5.062 -1.425 1.641 1 51.78 421 GLU B O 1
ATOM 7381 N N . TYR B 1 422 ? 4.879 0.341 0.09 1 47.91 422 TYR B N 1
ATOM 7382 C CA . TYR B 1 422 ? 4.84 -0.72 -0.911 1 47.91 422 TYR B CA 1
ATOM 7383 C C . TYR B 1 422 ? 6.105 -1.571 -0.849 1 47.91 422 TYR B C 1
ATOM 7385 O O . TYR B 1 422 ? 6.082 -2.752 -1.201 1 47.91 422 TYR B O 1
ATOM 7393 N N . ASN B 1 423 ? 7.082 -0.973 -0.149 1 49.75 423 ASN B N 1
ATOM 7394 C CA . ASN B 1 423 ? 8.375 -1.617 0.049 1 49.75 423 ASN B CA 1
ATOM 7395 C C . ASN B 1 423 ? 8.5 -2.211 1.449 1 49.75 423 ASN B C 1
ATOM 7397 O O . ASN B 1 423 ? 8.531 -1.477 2.439 1 49.75 423 ASN B O 1
ATOM 7401 N N . ARG B 1 424 ? 8.188 -3.471 1.771 1 52.03 424 ARG B N 1
ATOM 7402 C CA . ARG B 1 424 ? 8.203 -4.176 3.049 1 52.03 424 ARG B CA 1
ATOM 7403 C C . ARG B 1 424 ? 9.445 -3.811 3.857 1 52.03 424 ARG B C 1
ATOM 7405 O O . ARG B 1 424 ? 9.484 -4.027 5.07 1 52.03 424 ARG B O 1
ATOM 7412 N N . PHE B 1 425 ? 10.305 -3.197 3.139 1 56.53 425 PHE B N 1
ATOM 7413 C CA . PHE B 1 425 ? 11.562 -2.912 3.828 1 56.53 425 PHE B CA 1
ATOM 7414 C C . PHE B 1 425 ? 11.547 -1.509 4.422 1 56.53 425 PHE B C 1
ATOM 7416 O O . PHE B 1 425 ? 12.547 -1.052 4.977 1 56.53 425 PHE B O 1
ATOM 7423 N N . ILE B 1 426 ? 10.445 -0.91 4.16 1 68.69 426 ILE B N 1
ATOM 7424 C CA . ILE B 1 426 ? 10.367 0.435 4.723 1 68.69 426 ILE B CA 1
ATOM 7425 C C . ILE B 1 426 ? 9.383 0.456 5.887 1 68.69 426 ILE B C 1
ATOM 7427 O O . ILE B 1 426 ? 8.242 0.018 5.75 1 68.69 426 ILE B O 1
ATOM 7431 N N . THR B 1 427 ? 9.914 0.685 6.996 1 73.94 427 THR B N 1
ATOM 7432 C CA . THR B 1 427 ? 9.062 0.875 8.164 1 73.94 427 THR B CA 1
ATOM 7433 C C . THR B 1 427 ? 8.914 2.359 8.492 1 73.94 427 THR B C 1
ATOM 7435 O O . THR B 1 427 ? 9.898 3.107 8.469 1 73.94 427 THR B O 1
ATOM 7438 N N . ILE B 1 428 ? 7.75 2.756 8.625 1 81.88 428 ILE B N 1
ATOM 7439 C CA . ILE B 1 428 ? 7.461 4.133 9.008 1 81.88 428 ILE B CA 1
ATOM 7440 C C . ILE B 1 428 ? 6.918 4.168 10.438 1 81.88 428 ILE B C 1
ATOM 7442 O O . ILE B 1 428 ? 5.957 3.463 10.758 1 81.88 428 ILE B O 1
ATOM 7446 N N . GLU B 1 429 ? 7.598 4.871 11.312 1 82.75 429 GLU B N 1
ATOM 7447 C CA . GLU B 1 429 ? 7.168 4.953 12.703 1 82.75 429 GLU B CA 1
ATOM 7448 C C . GLU B 1 429 ? 7.391 6.352 13.266 1 82.75 429 GLU B C 1
ATOM 7450 O O . GLU B 1 429 ? 8.039 7.188 12.633 1 82.75 429 GLU B O 1
ATOM 7455 N N . ALA B 1 430 ? 6.738 6.578 14.391 1 85.94 430 ALA B N 1
ATOM 7456 C CA . ALA B 1 430 ? 6.973 7.836 15.094 1 85.94 430 ALA B CA 1
ATOM 7457 C C . ALA B 1 430 ? 8.43 7.953 15.531 1 85.94 430 ALA B C 1
ATOM 7459 O O . ALA B 1 430 ? 9.031 6.973 15.977 1 85.94 430 ALA B O 1
ATOM 7460 N N . TYR B 1 431 ? 8.992 9.055 15.438 1 88.88 431 TYR B N 1
ATOM 7461 C CA . TYR B 1 431 ? 10.398 9.297 15.758 1 88.88 431 TYR B CA 1
ATOM 7462 C C . TYR B 1 431 ? 10.672 9.008 17.234 1 88.88 431 TYR B C 1
ATOM 7464 O O . TYR B 1 431 ? 9.938 9.469 18.109 1 88.88 431 TYR B O 1
ATOM 7472 N N . ASP B 1 432 ? 11.602 8.242 17.469 1 82.75 432 ASP B N 1
ATOM 7473 C CA . ASP B 1 432 ? 12.18 7.926 18.781 1 82.75 432 ASP B CA 1
ATOM 7474 C C . ASP B 1 432 ? 13.68 8.219 18.797 1 82.75 432 ASP B C 1
ATOM 7476 O O . ASP B 1 432 ? 14.453 7.574 18.078 1 82.75 432 ASP B O 1
ATOM 7480 N N . PRO B 1 433 ? 14 9.227 19.641 1 81.19 433 PRO B N 1
ATOM 7481 C CA . PRO B 1 433 ? 15.406 9.641 19.641 1 81.19 433 PRO B CA 1
ATOM 7482 C C . PRO B 1 433 ? 16.359 8.5 20 1 81.19 433 PRO B C 1
ATOM 7484 O O . PRO B 1 433 ? 17.562 8.578 19.703 1 81.19 433 PRO B O 1
ATOM 7487 N N . SER B 1 434 ? 15.883 7.465 20.516 1 77.44 434 SER B N 1
ATOM 7488 C CA . SER B 1 434 ? 16.719 6.348 20.938 1 77.44 434 SER B CA 1
ATOM 7489 C C . SER B 1 434 ? 16.938 5.359 19.797 1 77.44 434 SER B C 1
ATOM 7491 O O . SER B 1 434 ? 17.766 4.453 19.906 1 77.44 434 SER B O 1
ATOM 7493 N N . ARG B 1 435 ? 16.328 5.59 18.672 1 78.69 435 ARG B N 1
ATOM 7494 C CA . ARG B 1 435 ? 16.391 4.641 17.562 1 78.69 435 ARG B CA 1
ATOM 7495 C C . ARG B 1 435 ? 17.125 5.242 16.375 1 78.69 435 ARG B C 1
ATOM 7497 O O . ARG B 1 435 ? 17.25 6.465 16.266 1 78.69 435 ARG B O 1
ATOM 7504 N N . HIS B 1 436 ? 17.641 4.348 15.57 1 83.38 436 HIS B N 1
ATOM 7505 C CA . HIS B 1 436 ? 18.297 4.789 14.344 1 83.38 436 HIS B CA 1
ATOM 7506 C C . HIS B 1 436 ? 17.328 4.785 13.164 1 83.38 436 HIS B C 1
ATOM 7508 O O . HIS B 1 436 ? 16.516 3.867 13.031 1 83.38 436 HIS B O 1
ATOM 7514 N N . TYR B 1 437 ? 17.391 5.844 12.383 1 86.38 437 TYR B N 1
ATOM 7515 C CA . TYR B 1 437 ? 16.516 5.973 11.211 1 86.38 437 TYR B CA 1
ATOM 7516 C C . TYR B 1 437 ? 17.344 6.219 9.953 1 86.38 437 TYR B C 1
ATOM 7518 O O . TYR B 1 437 ? 18.422 6.801 10.016 1 86.38 437 TYR B O 1
ATOM 7526 N N . ASP B 1 438 ? 16.953 5.75 8.875 1 85.12 438 ASP B N 1
ATOM 7527 C CA . ASP B 1 438 ? 17.578 6.004 7.582 1 85.12 438 ASP B CA 1
ATOM 7528 C C . ASP B 1 438 ? 17.156 7.355 7.016 1 85.12 438 ASP B C 1
ATOM 7530 O O . ASP B 1 438 ? 17.859 7.945 6.199 1 85.12 438 ASP B O 1
ATOM 7534 N N . LEU B 1 439 ? 15.977 7.789 7.406 1 90.25 439 LEU B N 1
ATOM 7535 C CA . LEU B 1 439 ? 15.438 9.086 7.004 1 90.25 439 LEU B CA 1
ATOM 7536 C C . LEU B 1 439 ? 14.469 9.617 8.055 1 90.25 439 LEU B C 1
ATOM 7538 O O . LEU B 1 439 ? 13.672 8.867 8.617 1 90.25 439 LEU B O 1
ATOM 7542 N N . LEU B 1 440 ? 14.641 10.883 8.305 1 91.75 440 LEU B N 1
ATOM 7543 C CA . LEU B 1 440 ? 13.688 11.562 9.164 1 91.75 440 LEU B CA 1
ATOM 7544 C C . LEU B 1 440 ? 12.812 12.523 8.359 1 91.75 440 LEU B C 1
ATOM 7546 O O . LEU B 1 440 ? 13.328 13.336 7.586 1 91.75 440 LEU B O 1
ATOM 7550 N N . VAL B 1 441 ? 11.578 12.359 8.414 1 91.19 441 VAL B N 1
ATOM 7551 C CA . VAL B 1 441 ? 10.633 13.32 7.855 1 91.19 441 VAL B CA 1
ATOM 7552 C C . VAL B 1 441 ? 10.047 14.18 8.977 1 91.19 441 VAL B C 1
ATOM 7554 O O . VAL B 1 441 ? 9.445 13.648 9.922 1 91.19 441 VAL B O 1
ATOM 7557 N N . THR B 1 442 ? 10.242 15.469 8.891 1 91.81 442 THR B N 1
ATOM 7558 C CA . THR B 1 442 ? 9.906 16.25 10.07 1 91.81 442 THR B CA 1
ATOM 7559 C C . THR B 1 442 ? 9.375 17.625 9.68 1 91.81 442 THR B C 1
ATOM 7561 O O . THR B 1 442 ? 9.688 18.125 8.602 1 91.81 442 THR B O 1
ATOM 7564 N N . ASN B 1 443 ? 8.461 18.156 10.438 1 89.38 443 ASN B N 1
ATOM 7565 C CA . ASN B 1 443 ? 8.094 19.578 10.414 1 89.38 443 ASN B CA 1
ATOM 7566 C C . ASN B 1 443 ? 8.508 20.281 11.695 1 89.38 443 ASN B C 1
ATOM 7568 O O . ASN B 1 443 ? 8.031 21.391 11.984 1 89.38 443 ASN B O 1
ATOM 7572 N N . ASN B 1 444 ? 9.297 19.609 12.547 1 89.38 444 ASN B N 1
ATOM 7573 C CA . ASN B 1 444 ? 9.805 20.141 13.805 1 89.38 444 ASN B CA 1
ATOM 7574 C C . ASN B 1 444 ? 10.867 21.219 13.57 1 89.38 444 ASN B C 1
ATOM 7576 O O . ASN B 1 444 ? 11.867 20.969 12.906 1 89.38 444 ASN B O 1
ATOM 7580 N N . PRO B 1 445 ? 10.633 22.391 14.094 1 89.44 445 PRO B N 1
ATOM 7581 C CA . PRO B 1 445 ? 11.578 23.484 13.852 1 89.44 445 PRO B CA 1
ATOM 7582 C C . PRO B 1 445 ? 12.914 23.281 14.57 1 89.44 445 PRO B C 1
ATOM 7584 O O . PRO B 1 445 ? 13.906 23.938 14.242 1 89.44 445 PRO B O 1
ATOM 7587 N N . ILE B 1 446 ? 12.945 22.469 15.523 1 86.88 446 ILE B N 1
ATOM 7588 C CA . ILE B 1 446 ? 14.164 22.281 16.297 1 86.88 446 ILE B CA 1
ATOM 7589 C C . ILE B 1 446 ? 15.172 21.469 15.477 1 86.88 446 ILE B C 1
ATOM 7591 O O . ILE B 1 446 ? 14.828 20.438 14.891 1 86.88 446 ILE B O 1
ATOM 7595 N N . HIS B 1 447 ? 16.344 21.938 15.367 1 78.56 447 HIS B N 1
ATOM 7596 C CA . HIS B 1 447 ? 17.391 21.297 14.57 1 78.56 447 HIS B CA 1
ATOM 7597 C C . HIS B 1 447 ? 17.719 19.906 15.109 1 78.56 447 HIS B C 1
ATOM 7599 O O . HIS B 1 447 ? 17.812 19.719 16.328 1 78.56 447 HIS B O 1
ATOM 7605 N N . LYS B 1 448 ? 17.688 19.016 14.086 1 75.12 448 LYS B N 1
ATOM 7606 C CA . LYS B 1 448 ? 18.078 17.672 14.461 1 75.12 448 LYS B CA 1
ATOM 7607 C C . LYS B 1 448 ? 19.578 17.453 14.266 1 75.12 448 LYS B C 1
ATOM 7609 O O . LYS B 1 448 ? 20.156 17.922 13.281 1 75.12 448 LYS B O 1
ATOM 7614 N N . LYS B 1 449 ? 20.344 17.047 15.219 1 64.56 449 LYS B N 1
ATOM 7615 C CA . LYS B 1 449 ? 21.797 16.859 15.195 1 64.56 449 LYS B CA 1
ATOM 7616 C C . LYS B 1 449 ? 22.172 15.516 14.578 1 64.56 449 LYS B C 1
ATOM 7618 O O . LYS B 1 449 ? 23.359 15.258 14.312 1 64.56 449 LYS B O 1
ATOM 7623 N N . GLU B 1 450 ? 21.281 14.875 14.219 1 65.38 450 GLU B N 1
ATOM 7624 C CA . GLU B 1 450 ? 21.625 13.492 13.883 1 65.38 450 GLU B CA 1
ATOM 7625 C C . GLU B 1 450 ? 22.219 13.398 12.477 1 65.38 450 GLU B C 1
ATOM 7627 O O . GLU B 1 450 ? 22.047 14.312 11.672 1 65.38 450 GLU B O 1
ATOM 7632 N N . GLN B 1 451 ? 23 12.516 12.297 1 76.38 451 GLN B N 1
ATOM 7633 C CA . GLN B 1 451 ? 23.656 12.148 11.039 1 76.38 451 GLN B CA 1
ATOM 7634 C C . GLN B 1 451 ? 22.656 11.547 10.055 1 76.38 451 GLN B C 1
ATOM 7636 O O . GLN B 1 451 ? 22.984 11.367 8.875 1 76.38 451 GLN B O 1
ATOM 7641 N N . THR B 1 452 ? 21.5 11.5 10.461 1 84 452 THR B N 1
ATOM 7642 C CA . THR B 1 452 ? 20.453 10.914 9.617 1 84 452 THR B CA 1
ATOM 7643 C C . THR B 1 452 ? 19.938 11.953 8.625 1 84 452 THR B C 1
ATOM 7645 O O . THR B 1 452 ? 19.688 13.102 8.992 1 84 452 THR B O 1
ATOM 7648 N N . PRO B 1 453 ? 19.844 11.578 7.406 1 88.62 453 PRO B N 1
ATOM 7649 C CA . PRO B 1 453 ? 19.219 12.492 6.445 1 88.62 453 PRO B CA 1
ATOM 7650 C C . PRO B 1 453 ? 17.828 12.953 6.883 1 88.62 453 PRO B C 1
ATOM 7652 O O . PRO B 1 453 ? 17.047 12.156 7.434 1 88.62 453 PRO B O 1
ATOM 7655 N N . VAL B 1 454 ? 17.609 14.234 6.699 1 91.19 454 VAL B N 1
ATOM 7656 C CA . VAL B 1 454 ? 16.359 14.797 7.164 1 91.19 454 VAL B CA 1
ATOM 7657 C C . VAL B 1 454 ? 15.609 15.438 5.992 1 91.19 454 VAL B C 1
ATOM 7659 O O . VAL B 1 454 ? 16.219 16.125 5.164 1 91.19 454 VAL B O 1
ATOM 7662 N N . TYR B 1 455 ? 14.359 15.141 5.871 1 91.88 455 TYR B N 1
ATOM 7663 C CA . TYR B 1 455 ? 13.461 15.82 4.953 1 91.88 455 TYR B CA 1
ATOM 7664 C C . TYR B 1 455 ? 12.477 16.703 5.711 1 91.88 455 TYR B C 1
ATOM 7666 O O . TYR B 1 455 ? 11.602 16.203 6.422 1 91.88 455 TYR B O 1
ATOM 7674 N N . TYR B 1 456 ? 12.602 18.016 5.508 1 91.75 456 TYR B N 1
ATOM 7675 C CA . TYR B 1 456 ? 11.711 18.938 6.191 1 91.75 456 TYR B CA 1
ATOM 7676 C C . TYR B 1 456 ? 10.477 19.234 5.352 1 91.75 456 TYR B C 1
ATOM 7678 O O . TYR B 1 456 ? 10.586 19.625 4.184 1 91.75 456 TYR B O 1
ATOM 7686 N N . LEU B 1 457 ? 9.406 19.094 5.98 1 88.56 457 LEU B N 1
ATOM 7687 C CA . LEU B 1 457 ? 8.148 19.422 5.32 1 88.56 457 LEU B CA 1
ATOM 7688 C C . LEU B 1 457 ? 7.938 20.938 5.289 1 88.56 457 LEU B C 1
ATOM 7690 O O . LEU B 1 457 ? 8.102 21.609 6.309 1 88.56 457 LEU B O 1
ATOM 7694 N N . LYS B 1 458 ? 7.66 21.406 4.203 1 84.94 458 LYS B N 1
ATOM 7695 C CA . LYS B 1 458 ? 7.391 22.828 4.07 1 84.94 458 LYS B CA 1
ATOM 7696 C C . LYS B 1 458 ? 5.941 23.156 4.43 1 84.94 458 LYS B C 1
ATOM 7698 O O . LYS B 1 458 ? 5.641 24.266 4.863 1 84.94 458 LYS B O 1
ATOM 7703 N N . ASN B 1 459 ? 5.066 22.25 4.082 1 79.31 459 ASN B N 1
ATOM 7704 C CA . ASN B 1 459 ? 3.646 22.281 4.414 1 79.31 459 ASN B CA 1
ATOM 7705 C C . ASN B 1 459 ? 3.143 20.891 4.816 1 79.31 459 ASN B C 1
ATOM 7707 O O . ASN B 1 459 ? 3.869 20.125 5.445 1 79.31 459 ASN B O 1
ATOM 7711 N N . ASP B 1 460 ? 1.947 20.688 4.539 1 77.56 460 ASP B N 1
ATOM 7712 C CA . ASP B 1 460 ? 1.438 19.328 4.742 1 77.56 460 ASP B CA 1
ATOM 7713 C C . ASP B 1 460 ? 1.989 18.375 3.688 1 77.56 460 ASP B C 1
ATOM 7715 O O . ASP B 1 460 ? 2.35 18.797 2.586 1 77.56 460 ASP B O 1
ATOM 7719 N N . LEU B 1 461 ? 2.117 17.234 4.09 1 81.5 461 LEU B N 1
ATOM 7720 C CA . LEU B 1 461 ? 2.629 16.203 3.182 1 81.5 461 LEU B CA 1
ATOM 7721 C C . LEU B 1 461 ? 1.826 16.172 1.886 1 81.5 461 LEU B C 1
ATOM 7723 O O . LEU B 1 461 ? 0.595 16.109 1.915 1 81.5 461 LEU B O 1
ATOM 7727 N N . ASP B 1 462 ? 2.479 16.422 0.831 1 78.56 462 ASP B N 1
ATOM 7728 C CA . ASP B 1 462 ? 1.821 16.391 -0.471 1 78.56 462 ASP B CA 1
ATOM 7729 C C . ASP B 1 462 ? 2.578 15.492 -1.445 1 78.56 462 ASP B C 1
ATOM 7731 O O . ASP B 1 462 ? 3.502 14.781 -1.048 1 78.56 462 ASP B O 1
ATOM 7735 N N . MET B 1 463 ? 2.164 15.492 -2.684 1 75.19 463 MET B N 1
ATOM 7736 C CA . MET B 1 463 ? 2.734 14.586 -3.672 1 75.19 463 MET B CA 1
ATOM 7737 C C . MET B 1 463 ? 4.184 14.953 -3.977 1 75.19 463 MET B C 1
ATOM 7739 O O . MET B 1 463 ? 5 14.078 -4.27 1 75.19 463 MET B O 1
ATOM 7743 N N . GLU B 1 464 ? 4.418 16.266 -3.902 1 78.88 464 GLU B N 1
ATOM 7744 C CA . GLU B 1 464 ? 5.789 16.703 -4.145 1 78.88 464 GLU B CA 1
ATOM 7745 C C . GLU B 1 464 ? 6.73 16.219 -3.047 1 78.88 464 GLU B C 1
ATOM 7747 O O . GLU B 1 464 ? 7.887 15.891 -3.312 1 78.88 464 GLU B O 1
ATOM 7752 N N . ASP B 1 465 ? 6.23 16.203 -1.847 1 85.19 465 ASP B N 1
ATOM 7753 C CA . ASP B 1 465 ? 7.008 15.688 -0.725 1 85.19 465 ASP B CA 1
ATOM 7754 C C . ASP B 1 465 ? 7.285 14.195 -0.888 1 85.19 465 ASP B C 1
ATOM 7756 O O . ASP B 1 465 ? 8.391 13.727 -0.606 1 85.19 465 ASP B O 1
ATOM 7760 N N . LEU B 1 466 ? 6.246 13.492 -1.278 1 81.94 466 LEU B N 1
ATOM 7761 C CA . LEU B 1 466 ? 6.387 12.055 -1.447 1 81.94 466 LEU B CA 1
ATOM 7762 C C . LEU B 1 466 ? 7.465 11.727 -2.479 1 81.94 466 LEU B C 1
ATOM 7764 O O . LEU B 1 466 ? 8.281 10.828 -2.266 1 81.94 466 LEU B O 1
ATOM 7768 N N . ALA B 1 467 ? 7.418 12.43 -3.572 1 77.44 467 ALA B N 1
ATOM 7769 C CA . ALA B 1 467 ? 8.43 12.234 -4.609 1 77.44 467 ALA B CA 1
ATOM 7770 C C . ALA B 1 467 ? 9.828 12.555 -4.078 1 77.44 467 ALA B C 1
ATOM 7772 O O . ALA B 1 467 ? 10.789 11.844 -4.383 1 77.44 467 ALA B O 1
ATOM 7773 N N . GLY B 1 468 ? 9.969 13.648 -3.301 1 82.88 468 GLY B N 1
ATOM 7774 C CA . GLY B 1 468 ? 11.25 14.016 -2.715 1 82.88 468 GLY B CA 1
ATOM 7775 C C . GLY B 1 468 ? 11.773 12.992 -1.731 1 82.88 468 GLY B C 1
ATOM 7776 O O . GLY B 1 468 ? 12.969 12.68 -1.726 1 82.88 468 GLY B O 1
ATOM 7777 N N . ILE B 1 469 ? 10.898 12.438 -0.92 1 86 469 ILE B N 1
ATOM 7778 C CA . ILE B 1 469 ? 11.25 11.422 0.071 1 86 469 ILE B CA 1
ATOM 7779 C C . ILE B 1 469 ? 11.711 10.148 -0.632 1 86 469 ILE B C 1
ATOM 7781 O O . ILE B 1 469 ? 12.719 9.547 -0.245 1 86 469 ILE B O 1
ATOM 7785 N N . ARG B 1 470 ? 10.953 9.797 -1.619 1 78.12 470 ARG B N 1
ATOM 7786 C CA . ARG B 1 470 ? 11.32 8.617 -2.393 1 78.12 470 ARG B CA 1
ATOM 7787 C C . ARG B 1 470 ? 12.703 8.773 -3.012 1 78.12 470 ARG B C 1
ATOM 7789 O O . ARG B 1 470 ? 13.508 7.84 -3.004 1 78.12 470 ARG B O 1
ATOM 7796 N N . GLN B 1 471 ? 12.914 9.93 -3.564 1 76.5 471 GLN B N 1
ATOM 7797 C CA . GLN B 1 471 ? 14.203 10.211 -4.18 1 76.5 471 GLN B CA 1
ATOM 7798 C C . GLN B 1 471 ? 15.328 10.117 -3.154 1 76.5 471 GLN B C 1
ATOM 7800 O O . GLN B 1 471 ? 16.406 9.609 -3.455 1 76.5 471 GLN B O 1
ATOM 7805 N N . LEU B 1 472 ? 15.133 10.617 -1.955 1 81.81 472 LEU B N 1
ATOM 7806 C CA . LEU B 1 472 ? 16.141 10.609 -0.902 1 81.81 472 LEU B CA 1
ATOM 7807 C C . LEU B 1 472 ? 16.422 9.18 -0.427 1 81.81 472 LEU B C 1
ATOM 7809 O O . LEU B 1 472 ? 17.531 8.859 -0.026 1 81.81 472 LEU B O 1
ATOM 7813 N N . LEU B 1 473 ? 15.406 8.375 -0.434 1 73.69 473 LEU B N 1
ATOM 7814 C CA . LEU B 1 473 ? 15.531 7.004 0.048 1 73.69 473 LEU B CA 1
ATOM 7815 C C . LEU B 1 473 ? 16.266 6.133 -0.97 1 73.69 473 LEU B C 1
ATOM 7817 O O . LEU B 1 473 ? 17.016 5.238 -0.595 1 73.69 473 LEU B O 1
ATOM 7821 N N . PHE B 1 474 ? 16.031 6.324 -2.215 1 62.75 474 PHE B N 1
ATOM 7822 C CA . PHE B 1 474 ? 16.547 5.398 -3.221 1 62.75 474 PHE B CA 1
ATOM 7823 C C . PHE B 1 474 ? 17.656 6.039 -4.031 1 62.75 474 PHE B C 1
ATOM 7825 O O . PHE B 1 474 ? 18.141 5.453 -5 1 62.75 474 PHE B O 1
ATOM 7832 N N . THR B 1 475 ? 18.031 7.25 -3.764 1 58.06 475 THR B N 1
ATOM 7833 C CA . THR B 1 475 ? 19.25 7.789 -4.355 1 58.06 475 THR B CA 1
ATOM 7834 C C . THR B 1 475 ? 20.438 7.609 -3.412 1 58.06 475 THR B C 1
ATOM 7836 O O . THR B 1 475 ? 20.281 7.723 -2.193 1 58.06 475 THR B O 1
#

Organism: Streptococcus pneumoniae serotype 2 (strain D39 / NCTC 7466) (NCBI:txid373153)

Foldseek 3Di:
DALLLLFDPLLSLLVQLVVVCVLPQKDFLVVSCVRSVDDSVSVVVSLVVLQVLCVVVVFQWHWDDDPRMIGIDGDPPGDQLVSSQSGRVLGLSNVLLVCCLQVQFDALVVSCVVNVHDSVVVVVSQVSSQVQCVQQVWHADRGHIDDAPLSSLVVQLQNCVRHPDPVRLVVLLPDPLLVQVQVVVCVLQVHHWDPVLSSSSSSSLVSLLSCVPHDDHHQVVLLVQCVQQLPQPSLVVCLVCCCSGNSNPPDDADSSRSSSSSVVLCCQAVPNHDLVVNVSSLVSPGDLVVLLVLLVVLCVVVVLDDPDDDSVLSSLSSNLSSDLSRGGAHYHHHPCVLVCVSPCPVVPDPDDCLVVLVVSCVVPVSLPPPHCSNSVSSSSVVNSSVVCVLPVDALAEEAEAEPDDDVLVVVLQVVLCVLPVVRVSYHYDHDDPVDDGQEYEYCDPDDDPDPHHYHHDPDRDDPVSSVVVVVSNPD/DALLLQFDPLLSLLVQLVVVCVLPQKDFLVVSCVRSVDDSVSVVVSLVVLQVLCVVVVFQWHWDDDPRMIGIDGDPPGDQLVSSQSGRVLGLSNVLLVCCLQVQFDALVVSCVVNVHDSVVVVVSQVSSQVQCVQQVWHADRGHIDDAPLSSLVVQLQNCVRHPDPVRLVVLLPDPLLVLVQVVVCVLQVHHWDPVLSSSSSSSLVSLLSCVPHDDHHQVVLLVQCVQQLPQPSLVVCLVCCCSGNSNPPDPADSSRSSSSSVVLCCQAVPNHDLVVNVSSLVSPGDLVVLLVLLVVLCVVVVLDDPDDDSVLSSLSSNLSSDLSRGGAHYHHHPCPLVCVSPVPVVPDPDDCLVVLVVSCVVPVSLPPPHCSNSVSSSSVVNSSVVCVLPVDALAEEAEAEPDDDVLVVVLQVVLCVLPVVRVSYHYDHDDPVDDGQEYEYCDPDDDPDPHHYHHDPDRDDPVSSVVVVVSNPD